Protein AF-0000000071241317 (afdb_homodimer)

Radius of gyration: 26.63 Å; Cα contacts (8 Å, |Δi|>4): 1819; chains: 2; bounding box: 65×74×64 Å

Organism: Dermatophagoides farinae (NCBI:txid6954)

Solvent-accessible surface area (backbone atoms only — not comparable to full-atom values): 40661 Å² total; per-residue (Å²): 132,67,63,75,82,76,48,73,50,43,72,65,58,54,50,62,70,46,38,53,69,75,57,35,55,56,48,44,34,50,73,30,20,62,77,48,53,73,45,95,68,62,66,67,57,54,49,49,32,50,74,70,65,32,47,75,47,43,28,29,53,81,63,87,87,56,94,86,56,74,84,48,74,37,26,36,31,41,35,27,48,50,81,76,54,64,67,79,50,59,66,68,59,40,32,47,44,37,51,52,53,50,51,56,51,49,53,53,39,41,73,72,55,29,38,37,35,36,43,15,40,38,58,63,52,77,80,54,42,45,37,92,58,54,76,72,60,62,71,67,40,29,37,69,82,73,15,72,67,40,53,58,45,25,53,49,15,34,75,52,50,16,27,38,37,46,26,33,45,22,25,39,81,90,77,63,48,45,36,52,27,36,30,35,29,34,37,76,32,41,74,60,48,69,52,48,29,63,31,67,48,74,35,65,41,37,40,40,62,81,64,30,66,58,43,86,80,72,55,60,15,37,56,50,97,79,48,27,34,28,76,41,44,34,61,28,58,58,37,65,67,57,53,43,46,31,37,72,24,59,30,48,34,36,37,26,23,15,71,55,36,47,94,76,44,45,40,46,61,79,27,38,53,37,39,43,5,41,54,51,28,16,34,22,34,45,26,18,21,18,39,69,55,56,47,88,61,69,40,57,46,84,74,86,62,76,66,39,39,58,81,50,47,16,41,27,43,29,33,41,20,32,30,86,35,20,36,50,77,54,40,38,24,72,44,33,27,38,42,35,38,36,38,42,63,58,42,24,57,51,43,39,71,50,61,35,50,78,78,50,55,57,42,50,64,51,11,51,48,31,39,46,60,58,37,87,82,54,76,55,48,62,42,59,54,72,78,60,58,63,57,54,78,72,101,131,67,65,76,80,74,48,72,51,42,71,65,60,54,50,62,70,47,39,55,69,74,57,35,54,55,49,45,34,52,74,28,21,61,76,50,53,73,46,94,67,62,67,67,57,55,49,48,33,52,74,68,65,34,47,74,47,45,28,28,53,82,64,85,86,56,94,85,53,74,85,47,74,37,27,37,30,41,38,26,49,50,81,74,54,64,67,79,52,58,68,69,58,38,32,48,43,36,51,52,53,50,51,57,52,49,53,52,38,42,74,71,56,30,38,37,38,37,42,16,40,37,57,59,50,76,81,52,43,46,39,92,58,55,76,72,59,62,72,67,40,29,36,68,82,72,14,72,67,41,53,57,46,26,54,49,15,35,73,53,50,15,28,36,37,46,26,33,44,21,25,40,82,90,78,63,47,44,37,51,28,37,31,34,29,34,37,76,31,43,74,60,47,70,50,49,28,61,31,67,48,72,35,65,40,38,41,41,62,81,64,30,68,58,44,85,81,73,54,59,16,38,57,50,98,80,47,28,35,27,75,43,43,35,61,28,57,58,37,66,65,56,54,45,47,32,38,72,25,58,30,47,33,35,38,27,22,15,72,57,36,49,96,77,42,45,40,48,61,78,26,39,52,38,39,45,6,41,56,52,27,16,34,23,34,44,27,18,21,18,38,69,56,56,45,88,59,69,40,58,44,82,76,86,62,76,68,40,38,57,81,51,48,17,41,27,42,28,33,40,20,32,30,87,35,20,37,49,78,55,39,40,23,69,45,32,28,38,44,36,38,37,37,43,63,59,43,24,58,52,45,39,71,50,59,34,52,78,79,49,55,56,41,50,64,50,10,51,50,31,39,47,59,58,37,88,82,54,76,57,49,60,44,58,56,72,78,58,55,63,56,54,76,72,97

Structure (mmCIF, N/CA/C/O backbone):
data_AF-0000000071241317-model_v1
#
loop_
_entity.id
_entity.type
_entity.pdbx_description
1 polymer Beta-ureidopropionase
#
loop_
_atom_site.group_PDB
_atom_site.id
_atom_site.type_symbol
_atom_site.label_atom_id
_atom_site.label_alt_id
_atom_site.label_comp_id
_atom_site.label_asym_id
_atom_site.label_entity_id
_atom_site.label_seq_id
_atom_site.pdbx_PDB_ins_code
_atom_site.Cartn_x
_atom_site.Cartn_y
_atom_site.Cartn_z
_atom_site.occupancy
_atom_site.B_iso_or_equiv
_atom_site.auth_seq_id
_atom_site.auth_comp_id
_atom_site.auth_asym_id
_atom_site.auth_atom_id
_atom_site.pdbx_PDB_model_num
ATOM 1 N N . MET A 1 1 ? 22.609 -26.266 7.195 1 31.19 1 MET A N 1
ATOM 2 C CA . MET A 1 1 ? 21.859 -26.094 8.438 1 31.19 1 MET A CA 1
ATOM 3 C C . MET A 1 1 ? 20.422 -25.656 8.148 1 31.19 1 MET A C 1
ATOM 5 O O . MET A 1 1 ? 20.188 -24.875 7.227 1 31.19 1 MET A O 1
ATOM 9 N N . ASP A 1 2 ? 19.344 -26.422 8.43 1 37.69 2 ASP A N 1
ATOM 10 C CA . ASP A 1 2 ? 17.938 -26.484 8.078 1 37.69 2 ASP A CA 1
ATOM 11 C C . ASP A 1 2 ? 17.266 -25.109 8.242 1 37.69 2 ASP A C 1
ATOM 13 O O . ASP A 1 2 ? 17.109 -24.625 9.367 1 37.69 2 ASP A O 1
ATOM 17 N N . ALA A 1 3 ? 17.469 -24.25 7.363 1 45.34 3 ALA A N 1
ATOM 18 C CA . ALA A 1 3 ? 16.781 -22.969 7.344 1 45.34 3 ALA A CA 1
ATOM 19 C C . ALA A 1 3 ? 15.391 -23.094 7.969 1 45.34 3 ALA A C 1
ATOM 21 O O . ALA A 1 3 ? 14.859 -22.109 8.5 1 45.34 3 ALA A O 1
ATOM 22 N N . GLU A 1 4 ? 14.68 -24.219 7.801 1 48.31 4 GLU A N 1
ATOM 23 C CA . GLU A 1 4 ? 13.359 -24.531 8.352 1 48.31 4 GLU A CA 1
ATOM 24 C C . GLU A 1 4 ? 13.367 -24.438 9.875 1 48.31 4 GLU A C 1
ATOM 26 O O . GLU A 1 4 ? 12.359 -24.078 10.484 1 48.31 4 GLU A O 1
ATOM 31 N N . LYS A 1 5 ? 14.438 -24.875 10.539 1 50.22 5 LYS A N 1
ATOM 32 C CA . LYS A 1 5 ? 14.469 -24.969 11.992 1 50.22 5 LYS A CA 1
ATOM 33 C C . LYS A 1 5 ? 14.531 -23.594 12.641 1 50.22 5 LYS A C 1
ATOM 35 O O . LYS A 1 5 ? 14.125 -23.422 13.797 1 50.22 5 LYS A O 1
ATOM 40 N N . THR A 1 6 ? 15 -22.562 11.875 1 61.12 6 THR A N 1
ATOM 41 C CA . THR A 1 6 ? 15.195 -21.281 12.523 1 61.12 6 THR A CA 1
ATOM 42 C C . THR A 1 6 ? 14.242 -20.234 11.961 1 61.12 6 THR A C 1
ATOM 44 O O . THR A 1 6 ? 14.148 -19.125 12.477 1 61.12 6 THR A O 1
ATOM 47 N N . GLN A 1 7 ? 13.359 -20.781 11.078 1 75.06 7 GLN A N 1
ATOM 48 C CA . GLN A 1 7 ? 12.531 -19.781 10.422 1 75.06 7 GLN A CA 1
ATOM 49 C C . GLN A 1 7 ? 11.203 -19.594 11.156 1 75.06 7 GLN A C 1
ATOM 51 O O . GLN A 1 7 ? 10.625 -20.562 11.656 1 75.06 7 GLN A O 1
ATOM 56 N N . LEU A 1 8 ? 10.852 -18.406 11.312 1 84.88 8 LEU A N 1
ATOM 57 C CA . LEU A 1 8 ? 9.516 -18.062 11.797 1 84.88 8 LEU A CA 1
ATOM 58 C C . LEU A 1 8 ? 8.445 -18.672 10.906 1 84.88 8 LEU A C 1
ATOM 60 O O . LEU A 1 8 ? 8.516 -18.562 9.68 1 84.88 8 LEU A O 1
ATOM 64 N N . THR A 1 9 ? 7.539 -19.469 11.57 1 89.25 9 THR A N 1
ATOM 65 C CA . THR A 1 9 ? 6.484 -20.109 10.797 1 89.25 9 THR A CA 1
ATOM 66 C C . THR A 1 9 ? 5.477 -19.094 10.289 1 89.25 9 THR A C 1
ATOM 68 O O . THR A 1 9 ? 4.988 -19.188 9.164 1 89.25 9 THR A O 1
ATOM 71 N N . ARG A 1 10 ? 5.125 -18.234 11.164 1 93.06 10 ARG A N 1
ATOM 72 C CA . ARG A 1 10 ? 4.148 -17.219 10.797 1 93.06 10 ARG A CA 1
ATOM 73 C C . ARG A 1 10 ? 4.223 -16.031 11.75 1 93.06 10 ARG A C 1
ATOM 75 O O . ARG A 1 10 ? 4.34 -16.203 12.969 1 93.06 10 ARG A O 1
ATOM 82 N N . LEU A 1 11 ? 4.117 -14.844 11.227 1 92.44 11 LEU A N 1
ATOM 83 C CA . LEU A 1 11 ? 4.16 -13.617 12.008 1 92.44 11 LEU A CA 1
ATOM 84 C C . LEU A 1 11 ? 3.059 -13.602 13.062 1 92.44 11 LEU A C 1
ATOM 86 O O . LEU A 1 11 ? 3.32 -13.328 14.242 1 92.44 11 LEU A O 1
ATOM 90 N N . GLU A 1 12 ? 1.844 -13.914 12.727 1 94.62 12 GLU A N 1
ATOM 91 C CA . GLU A 1 12 ? 0.677 -13.844 13.602 1 94.62 12 GLU A CA 1
ATOM 92 C C . GLU A 1 12 ? 0.805 -14.805 14.781 1 94.62 12 GLU A C 1
ATOM 94 O O . GLU A 1 12 ? 0.37 -14.5 15.891 1 94.62 12 GLU A O 1
ATOM 99 N N . ASP A 1 13 ? 1.441 -15.93 14.516 1 94.75 13 ASP A N 1
ATOM 100 C CA . ASP A 1 13 ? 1.61 -16.906 15.586 1 94.75 13 ASP A CA 1
ATOM 101 C C . ASP A 1 13 ? 2.486 -16.344 16.703 1 94.75 13 ASP A C 1
ATOM 103 O O . ASP A 1 13 ? 2.242 -16.609 17.891 1 94.75 13 ASP A O 1
ATOM 107 N N . VAL A 1 14 ? 3.482 -15.594 16.359 1 94.75 14 VAL A N 1
ATOM 108 C CA . VAL A 1 14 ? 4.406 -15.023 17.328 1 94.75 14 VAL A CA 1
ATOM 109 C C . VAL A 1 14 ? 3.691 -13.961 18.156 1 94.75 14 VAL A C 1
ATOM 111 O O . VAL A 1 14 ? 3.791 -13.953 19.391 1 94.75 14 VAL A O 1
ATOM 114 N N . ILE A 1 15 ? 2.943 -13.141 17.516 1 95.19 15 ILE A N 1
ATOM 115 C CA . ILE A 1 15 ? 2.232 -12.07 18.203 1 95.19 15 ILE A CA 1
ATOM 116 C C . ILE A 1 15 ? 1.168 -12.664 19.125 1 95.19 15 ILE A C 1
ATOM 118 O O . ILE A 1 15 ? 0.99 -12.211 20.25 1 95.19 15 ILE A O 1
ATOM 122 N N . GLU A 1 16 ? 0.531 -13.68 18.688 1 95.75 16 GLU A N 1
ATOM 123 C CA . GLU A 1 16 ? -0.525 -14.312 19.469 1 95.75 16 GLU A CA 1
ATOM 124 C C . GLU A 1 16 ? 0.049 -15.047 20.672 1 95.75 16 GLU A C 1
ATOM 126 O O . GLU A 1 16 ? -0.592 -15.117 21.734 1 95.75 16 GLU A O 1
ATOM 131 N N . LYS A 1 17 ? 1.182 -15.547 20.531 1 96.19 17 LYS A N 1
ATOM 132 C CA . LYS A 1 17 ? 1.819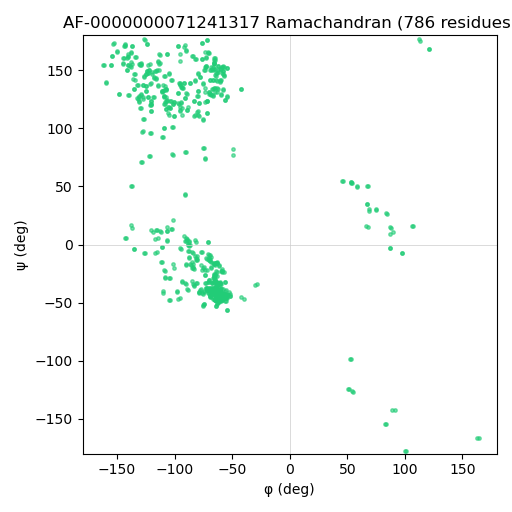 -16.328 21.594 1 96.19 17 LYS A CA 1
ATOM 133 C C . LYS A 1 17 ? 2.275 -15.422 22.734 1 96.19 17 LYS A C 1
ATOM 135 O O . LYS A 1 17 ? 2.145 -15.781 23.906 1 96.19 17 LYS A O 1
ATOM 140 N N . TYR A 1 18 ? 2.752 -14.258 22.438 1 96.62 18 TYR A N 1
ATOM 141 C CA . TYR A 1 18 ? 3.496 -13.531 23.453 1 96.62 18 TYR A CA 1
ATOM 142 C C . TYR A 1 18 ? 2.695 -12.336 23.969 1 96.62 18 TYR A C 1
ATOM 144 O O . TYR A 1 18 ? 2.951 -11.828 25.062 1 96.62 18 TYR A O 1
ATOM 152 N N . LEU A 1 19 ? 1.75 -11.82 23.219 1 96.81 19 LEU A N 1
ATOM 153 C CA . LEU A 1 19 ? 1.016 -10.633 23.656 1 96.81 19 LEU A CA 1
ATOM 154 C C . LEU A 1 19 ? -0.17 -11.023 24.531 1 96.81 19 LEU A C 1
ATOM 156 O O . LEU A 1 19 ? -0.896 -11.969 24.219 1 96.81 19 LEU A O 1
ATOM 160 N N . PRO A 1 20 ? -0.367 -10.219 25.625 1 96.25 20 PRO A N 1
ATOM 161 C CA . PRO A 1 20 ? -1.589 -10.453 26.391 1 96.25 20 PRO A CA 1
ATOM 162 C C . PRO A 1 20 ? -2.855 -10.125 25.609 1 96.25 20 PRO A C 1
ATOM 164 O O . PRO A 1 20 ? -2.826 -9.289 24.703 1 96.25 20 PRO A O 1
ATOM 167 N N . PRO A 1 21 ? -3.928 -10.727 26 1 94.75 21 PRO A N 1
ATOM 168 C CA . PRO A 1 21 ? -5.152 -10.664 25.188 1 94.75 21 PRO A CA 1
ATOM 169 C C . PRO A 1 21 ? -5.586 -9.227 24.891 1 94.75 21 PRO A C 1
ATOM 171 O O . PRO A 1 21 ? -5.957 -8.914 23.766 1 94.75 21 PRO A O 1
ATOM 174 N N . ASN A 1 22 ? -5.566 -8.383 25.875 1 93.38 22 ASN A N 1
ATOM 175 C CA . ASN A 1 22 ? -6.02 -7.012 25.672 1 93.38 22 ASN A CA 1
ATOM 176 C C . ASN A 1 22 ? -5.098 -6.258 24.703 1 93.38 22 ASN A C 1
ATOM 178 O O . ASN A 1 22 ? -5.566 -5.484 23.875 1 93.38 22 ASN A O 1
ATOM 182 N N . GLU A 1 23 ? -3.838 -6.449 24.828 1 94.44 23 GLU A N 1
ATOM 183 C CA . GLU A 1 23 ? -2.873 -5.832 23.922 1 94.44 23 GLU A CA 1
ATOM 184 C C . GLU A 1 23 ? -2.959 -6.441 22.531 1 94.44 23 GLU A C 1
ATOM 186 O O . GLU A 1 23 ? -2.834 -5.734 21.531 1 94.44 23 GLU A O 1
ATOM 191 N N . LEU A 1 24 ? -3.191 -7.754 22.594 1 95.62 24 LEU A N 1
ATOM 192 C CA . LEU A 1 24 ? -3.258 -8.477 21.344 1 95.62 24 LEU A CA 1
ATOM 193 C C . LEU A 1 24 ? -4.383 -7.941 20.453 1 95.62 24 LEU A C 1
ATOM 195 O O . LEU A 1 24 ? -4.195 -7.73 19.266 1 95.62 24 LEU A O 1
ATOM 199 N N . LEU A 1 25 ? -5.516 -7.703 21.031 1 94.12 25 LEU A N 1
ATOM 200 C CA . LEU A 1 25 ? -6.668 -7.207 20.297 1 94.12 25 LEU A CA 1
ATOM 201 C C . LEU A 1 25 ? -6.363 -5.855 19.656 1 94.12 25 LEU A C 1
ATOM 203 O O . LEU A 1 25 ? -6.699 -5.629 18.484 1 94.12 25 LEU A O 1
ATOM 207 N N . LYS A 1 26 ? -5.742 -4.945 20.391 1 93.38 26 LYS A N 1
ATOM 208 C CA . LYS A 1 26 ? -5.41 -3.615 19.875 1 93.38 26 LYS A CA 1
ATOM 209 C C . LYS A 1 26 ? -4.367 -3.691 18.766 1 93.38 26 LYS A C 1
ATOM 211 O O . LYS A 1 26 ? -4.5 -3.029 17.734 1 93.38 26 LYS A O 1
ATOM 216 N N . VAL A 1 27 ? -3.371 -4.555 19.016 1 94.44 27 VAL A N 1
ATOM 217 C CA . VAL A 1 27 ? -2.277 -4.695 18.062 1 94.44 27 VAL A CA 1
ATOM 218 C C . VAL A 1 27 ? -2.803 -5.289 16.75 1 94.44 27 VAL A C 1
ATOM 220 O O . VAL A 1 27 ? -2.473 -4.801 15.672 1 94.44 27 VAL A O 1
ATOM 223 N N . LYS A 1 28 ? -3.66 -6.293 16.844 1 94.94 28 LYS A N 1
ATOM 224 C CA . LYS A 1 28 ? -4.215 -6.922 15.641 1 94.94 28 LYS A CA 1
ATOM 225 C C . LYS A 1 28 ? -5.074 -5.941 14.852 1 94.94 28 LYS A C 1
ATOM 227 O O . LYS A 1 28 ? -5.039 -5.926 13.617 1 94.94 28 LYS A O 1
ATOM 232 N N . ARG A 1 29 ? -5.809 -5.168 15.531 1 93.94 29 ARG A N 1
ATOM 233 C CA . ARG A 1 29 ? -6.648 -4.18 14.867 1 93.94 29 ARG A CA 1
ATOM 234 C C . ARG A 1 29 ? -5.805 -3.18 14.086 1 93.94 29 ARG A C 1
ATOM 236 O O . ARG A 1 29 ? -6.141 -2.824 12.953 1 93.94 29 ARG A O 1
ATOM 243 N N . ILE A 1 30 ? -4.73 -2.703 14.703 1 93.94 30 ILE A N 1
ATOM 244 C CA . ILE A 1 30 ? -3.873 -1.702 14.078 1 93.94 30 ILE A CA 1
ATOM 245 C C . ILE A 1 30 ? -3.139 -2.32 12.883 1 93.94 30 ILE A C 1
ATOM 247 O O . ILE A 1 30 ? -3.047 -1.71 11.82 1 93.94 30 ILE A O 1
ATOM 251 N N . LEU A 1 31 ? -2.699 -3.58 13.023 1 94.44 31 LEU A N 1
ATOM 252 C CA . LEU A 1 31 ? -1.842 -4.211 12.023 1 94.44 31 LEU A CA 1
ATOM 253 C C . LEU A 1 31 ? -2.67 -4.777 10.875 1 94.44 31 LEU A C 1
ATOM 255 O O . LEU A 1 31 ? -2.242 -4.742 9.719 1 94.44 31 LEU A O 1
ATOM 259 N N . PHE A 1 32 ? -3.938 -5.32 11.203 1 95.88 32 PHE A N 1
ATOM 260 C CA . PHE A 1 32 ? -4.59 -6.164 10.211 1 95.88 32 PHE A CA 1
ATOM 261 C C . PHE A 1 32 ? -5.996 -5.668 9.906 1 95.88 32 PHE A C 1
ATOM 263 O O . PHE A 1 32 ? -6.656 -6.16 8.992 1 95.88 32 PHE A O 1
ATOM 270 N N . GLY A 1 33 ? -6.516 -4.676 10.648 1 95.44 33 GLY A N 1
ATOM 271 C CA . GLY A 1 33 ? -7.871 -4.191 10.445 1 95.44 33 GLY A CA 1
ATOM 272 C C . GLY A 1 33 ? -8.914 -5.035 11.156 1 95.44 33 GLY A C 1
ATOM 273 O O . GLY A 1 33 ? -8.625 -5.66 12.172 1 95.44 33 GLY A O 1
ATOM 274 N N . ALA A 1 34 ? -10.141 -5.016 10.648 1 95.06 34 ALA A N 1
ATOM 275 C CA . ALA A 1 34 ? -11.25 -5.758 11.25 1 95.06 34 ALA A CA 1
ATOM 276 C C . ALA A 1 34 ? -10.93 -7.246 11.336 1 95.06 34 ALA A C 1
ATOM 278 O O . ALA A 1 34 ? -10.234 -7.789 10.477 1 95.06 34 ALA A O 1
ATOM 279 N N . GLU A 1 35 ? -11.484 -7.82 12.32 1 95.12 35 GLU A N 1
ATOM 280 C CA . GLU A 1 35 ? -11.258 -9.25 12.539 1 95.12 35 GLU A CA 1
ATOM 281 C C . GLU A 1 35 ? -11.812 -10.078 11.391 1 95.12 35 GLU A C 1
ATOM 283 O O . GLU A 1 35 ? -12.875 -9.766 10.844 1 95.12 35 GLU A O 1
ATOM 288 N N . THR A 1 36 ? -11.078 -11.102 11.055 1 97.62 36 THR A N 1
ATOM 289 C CA . THR A 1 36 ? -11.508 -12.125 10.109 1 97.62 36 THR A CA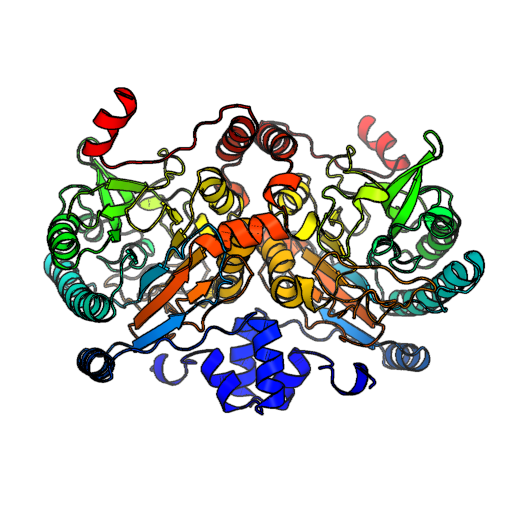 1
ATOM 290 C C . THR A 1 36 ? -11.75 -13.453 10.828 1 97.62 36 THR A C 1
ATOM 292 O O . THR A 1 36 ? -10.844 -14.273 10.945 1 97.62 36 THR A O 1
ATOM 295 N N . PRO A 1 37 ? -12.969 -13.711 11.258 1 97.75 37 PRO A N 1
ATOM 296 C CA . PRO A 1 37 ? -13.258 -14.922 12.031 1 97.75 37 PRO A CA 1
ATOM 297 C C . PRO A 1 37 ? -12.906 -16.203 11.266 1 97.75 37 PRO A C 1
ATOM 299 O O . PRO A 1 37 ? -12.938 -16.203 10.031 1 97.75 37 PRO A O 1
ATOM 302 N N . VAL A 1 38 ? -12.617 -17.203 12.016 1 97.69 38 VAL A N 1
ATOM 303 C CA . VAL A 1 38 ? -12.344 -18.516 11.438 1 97.69 38 VAL A CA 1
ATOM 304 C C . VAL A 1 38 ? -13.625 -19.109 10.844 1 97.69 38 VAL A C 1
ATOM 306 O O . VAL A 1 38 ? -14.695 -19.016 11.445 1 97.69 38 VAL A O 1
ATOM 309 N N . LEU A 1 39 ? -13.469 -19.516 9.656 1 97.5 39 LEU A N 1
ATOM 310 C CA . LEU A 1 39 ? -14.578 -20.188 8.992 1 97.5 39 LEU A CA 1
ATOM 311 C C . LEU A 1 39 ? -14.75 -21.609 9.516 1 97.5 39 LEU A C 1
ATOM 313 O O . LEU A 1 39 ? -13.766 -22.328 9.711 1 97.5 39 LEU A O 1
ATOM 317 N N . ASN A 1 40 ? -16 -22.047 9.734 1 95.75 40 ASN A N 1
ATOM 318 C CA . ASN A 1 40 ? -16.266 -23.406 10.203 1 95.75 40 ASN A CA 1
ATOM 319 C C . ASN A 1 40 ? -16.094 -24.422 9.086 1 95.75 40 ASN A C 1
ATOM 321 O O . ASN A 1 40 ? -16.891 -24.469 8.148 1 95.75 40 ASN A O 1
ATOM 325 N N . ILE A 1 41 ? -15.031 -25.219 9.148 1 97.81 41 ILE A N 1
ATOM 326 C CA . ILE A 1 41 ? -14.766 -26.328 8.25 1 97.81 41 ILE A CA 1
ATOM 327 C C . ILE A 1 41 ? -14.773 -27.641 9.039 1 97.81 41 ILE A C 1
ATOM 329 O O . ILE A 1 41 ? -14.32 -27.688 10.18 1 97.81 41 ILE A O 1
ATOM 333 N N . ALA A 1 42 ? -15.305 -28.719 8.414 1 97.69 42 ALA A N 1
ATOM 334 C CA . ALA A 1 42 ? -15.398 -30.016 9.086 1 97.69 42 ALA A CA 1
ATOM 335 C C . ALA A 1 42 ? -14.016 -30.531 9.484 1 97.69 42 ALA A C 1
ATOM 337 O O . ALA A 1 42 ? -13.055 -30.375 8.727 1 97.69 42 ALA A O 1
ATOM 338 N N . GLU A 1 43 ? -13.953 -31.156 10.664 1 97.88 43 GLU A N 1
ATOM 339 C CA . GLU A 1 43 ? -12.688 -31.656 11.188 1 97.88 43 GLU A CA 1
ATOM 340 C C . GLU A 1 43 ? -12.086 -32.688 10.242 1 97.88 43 GLU A C 1
ATOM 342 O O . GLU A 1 43 ? -10.859 -32.781 10.117 1 97.88 43 GLU A O 1
ATOM 347 N N . LYS A 1 44 ? -12.945 -33.406 9.617 1 98.25 44 LYS A N 1
ATOM 348 C CA . LYS A 1 44 ? -12.461 -34.438 8.703 1 98.25 44 LYS A CA 1
ATOM 349 C C . LYS A 1 44 ? -11.656 -33.844 7.559 1 98.25 44 LYS A C 1
ATOM 351 O O . LYS A 1 44 ? -10.727 -34.469 7.047 1 98.25 44 LYS A O 1
ATOM 356 N N . VAL A 1 45 ? -12.07 -32.688 7.172 1 98.69 45 VAL A N 1
ATOM 357 C CA . VAL A 1 45 ? -11.375 -32 6.086 1 98.69 45 VAL A CA 1
ATOM 358 C C . VAL A 1 45 ? -10 -31.531 6.559 1 98.69 45 VAL A C 1
ATOM 360 O O . VAL A 1 45 ? -9.008 -31.672 5.836 1 98.69 45 VAL A O 1
ATOM 363 N N . TYR A 1 46 ? -9.883 -31 7.785 1 98.25 46 TYR A N 1
ATOM 364 C CA . TYR A 1 46 ? -8.594 -30.641 8.375 1 98.25 46 TYR A CA 1
ATOM 365 C C . TYR A 1 46 ? -7.691 -31.859 8.492 1 98.25 46 TYR A C 1
ATOM 367 O O . TYR A 1 46 ? -6.492 -31.781 8.219 1 98.25 46 TYR A O 1
ATOM 375 N N . ASN A 1 47 ? -8.289 -32.969 8.914 1 98.38 47 ASN A N 1
ATOM 376 C CA . ASN A 1 47 ? -7.523 -34.219 9.047 1 98.38 47 ASN A CA 1
ATOM 377 C C . ASN A 1 47 ? -6.957 -34.656 7.711 1 98.38 47 ASN A C 1
ATOM 379 O O . ASN A 1 47 ? -5.816 -35.125 7.641 1 98.38 47 ASN A O 1
ATOM 383 N N . LEU A 1 48 ? -7.766 -34.562 6.711 1 98.56 48 LEU A N 1
ATOM 384 C CA . LEU A 1 48 ? -7.297 -34.938 5.387 1 98.56 48 LEU A CA 1
ATOM 385 C C . LEU A 1 48 ? -6.129 -34.062 4.945 1 98.56 48 LEU A C 1
ATOM 387 O O . LEU A 1 48 ? -5.152 -34.562 4.383 1 98.56 48 LEU A O 1
ATOM 391 N N . ALA A 1 49 ? -6.242 -32.75 5.148 1 98.69 49 ALA A N 1
ATOM 392 C CA . ALA A 1 49 ? -5.145 -31.844 4.82 1 98.69 49 ALA A CA 1
ATOM 393 C C . ALA A 1 49 ? -3.869 -32.219 5.559 1 98.69 49 ALA A C 1
ATOM 395 O O . ALA A 1 49 ? -2.783 -32.25 4.977 1 98.69 49 ALA A O 1
ATOM 396 N N . ARG A 1 50 ? -4.023 -32.562 6.844 1 98.12 50 ARG A N 1
ATOM 397 C CA . ARG A 1 50 ? -2.879 -32.969 7.641 1 98.12 50 ARG A CA 1
ATOM 398 C C . ARG A 1 50 ? -2.279 -34.281 7.09 1 98.12 50 ARG A C 1
ATOM 400 O O . ARG A 1 50 ? -1.058 -34.406 7.02 1 98.12 50 ARG A O 1
ATOM 407 N N . GLU A 1 51 ? -3.129 -35.156 6.762 1 98.25 51 GLU A N 1
ATOM 408 C CA . GLU A 1 51 ? -2.68 -36.438 6.184 1 98.25 51 GLU A CA 1
ATOM 409 C C . GLU A 1 51 ? -1.904 -36.188 4.891 1 98.25 51 GLU A C 1
ATOM 411 O O . GLU A 1 51 ? -0.945 -36.906 4.602 1 98.25 51 GLU A O 1
ATOM 416 N N . ARG A 1 52 ? -2.402 -35.219 4.164 1 98.06 52 ARG A N 1
ATOM 417 C CA . ARG A 1 52 ? -1.766 -34.906 2.891 1 98.06 52 ARG A CA 1
ATOM 418 C C . ARG A 1 52 ? -0.622 -33.906 3.078 1 98.06 52 ARG A C 1
ATOM 420 O O . ARG A 1 52 ? -0.06 -33.438 2.102 1 98.06 52 ARG A O 1
ATOM 427 N N . ASN A 1 53 ? -0.299 -33.5 4.266 1 97.94 53 ASN A N 1
ATOM 428 C CA . ASN A 1 53 ? 0.88 -32.75 4.668 1 97.94 53 ASN A CA 1
ATOM 429 C C . ASN A 1 53 ? 0.858 -31.328 4.09 1 97.94 53 ASN A C 1
ATOM 431 O O . ASN A 1 53 ? 1.822 -30.891 3.457 1 97.94 53 ASN A O 1
ATOM 435 N N . PHE A 1 54 ? -0.195 -30.656 4.262 1 98.56 54 PHE A N 1
ATOM 436 C CA . PHE A 1 54 ? -0.252 -29.219 3.984 1 98.56 54 PHE A CA 1
ATOM 437 C C . PHE A 1 54 ? -1.166 -28.516 4.977 1 98.56 54 PHE A C 1
ATOM 439 O O . PHE A 1 54 ? -2.021 -29.141 5.602 1 98.56 54 PHE A O 1
ATOM 446 N N . GLU A 1 55 ? -0.924 -27.203 5.18 1 98.5 55 GLU A N 1
ATOM 447 C CA . GLU A 1 55 ? -1.705 -26.375 6.098 1 98.5 55 GLU A CA 1
ATOM 448 C C . GLU A 1 55 ? -3.023 -25.953 5.465 1 98.5 55 GLU A C 1
ATOM 450 O O . GLU A 1 55 ? -3.049 -25.484 4.32 1 98.5 55 GLU A O 1
ATOM 455 N N . LEU A 1 56 ? -4.117 -26.188 6.164 1 98.81 56 LEU A N 1
ATOM 456 C CA . LEU A 1 56 ? -5.418 -25.641 5.801 1 98.81 56 LEU A CA 1
ATOM 457 C C . LEU A 1 56 ? -5.836 -24.547 6.789 1 98.81 56 LEU A C 1
ATOM 459 O O . LEU A 1 56 ? -5.867 -24.781 8 1 98.81 56 LEU A O 1
ATOM 463 N N . ARG A 1 57 ? -6.066 -23.359 6.324 1 98.56 57 ARG A N 1
ATOM 464 C CA . ARG A 1 57 ? -6.652 -22.281 7.113 1 98.56 57 ARG A CA 1
ATOM 465 C C . ARG A 1 57 ? -7.871 -21.703 6.41 1 98.56 57 ARG A C 1
ATOM 467 O O . ARG A 1 57 ? -7.902 -21.609 5.18 1 98.56 57 ARG A O 1
ATOM 474 N N . ALA A 1 58 ? -8.82 -21.328 7.195 1 98.81 58 ALA A N 1
ATOM 475 C CA . ALA A 1 58 ? -10.07 -20.828 6.629 1 98.81 58 ALA A CA 1
ATOM 476 C C . ALA A 1 58 ? -10.602 -19.641 7.438 1 98.81 58 ALA A C 1
ATOM 478 O O . ALA A 1 58 ? -10.68 -19.719 8.664 1 98.81 58 ALA A O 1
ATOM 479 N N . PHE A 1 59 ? -10.914 -18.562 6.758 1 98.75 59 PHE A N 1
ATOM 480 C CA . PHE A 1 59 ? -11.391 -17.344 7.41 1 98.75 59 PHE A CA 1
ATOM 481 C C . PHE A 1 59 ? -12.562 -16.75 6.641 1 98.75 59 PHE A C 1
ATOM 483 O O . PHE A 1 59 ? -12.906 -17.219 5.551 1 98.75 59 PHE A O 1
ATOM 490 N N . ARG A 1 60 ? -13.203 -15.781 7.176 1 98.38 60 ARG A N 1
ATOM 491 C CA . ARG A 1 60 ? -14.273 -15.047 6.508 1 98.38 60 ARG A CA 1
ATOM 492 C C . ARG A 1 60 ? -14.125 -13.547 6.719 1 98.38 60 ARG A C 1
ATOM 494 O O . ARG A 1 60 ? -13.703 -13.102 7.789 1 98.38 60 ARG A O 1
ATOM 501 N N . PHE A 1 61 ? -14.43 -12.781 5.715 1 98.38 61 PHE A N 1
ATOM 502 C CA . PHE A 1 61 ? -14.57 -11.336 5.852 1 98.38 61 PHE A CA 1
ATOM 503 C C . PHE A 1 61 ? -16.016 -10.961 6.168 1 98.38 61 PHE A C 1
ATOM 505 O O . PHE A 1 61 ? -16.938 -11.32 5.426 1 98.38 61 PHE A O 1
ATOM 512 N N . PRO A 1 62 ? -16.188 -10.211 7.242 1 96.81 62 PRO A N 1
ATOM 513 C CA . PRO A 1 62 ? -17.547 -9.758 7.523 1 96.81 62 PRO A CA 1
ATOM 514 C C . PRO A 1 62 ? -18.047 -8.727 6.508 1 96.81 62 PRO A C 1
ATOM 516 O O . PRO A 1 62 ? -17.25 -7.988 5.93 1 96.81 62 PRO A O 1
ATOM 519 N N . CYS A 1 63 ? -19.297 -8.695 6.281 1 97.25 63 CYS A N 1
ATOM 520 C CA . CYS A 1 63 ? -19.953 -7.758 5.391 1 97.25 63 CYS A CA 1
ATOM 521 C C . CYS A 1 63 ? -21.359 -7.434 5.883 1 97.25 63 CYS A C 1
ATOM 523 O O . CYS A 1 63 ? -22.141 -8.344 6.172 1 97.25 63 CYS A O 1
ATOM 525 N N . PRO A 1 64 ? -21.719 -6.164 6 1 95.44 64 PRO A N 1
ATOM 526 C CA . PRO A 1 64 ? -23.078 -5.805 6.426 1 95.44 64 PRO A CA 1
ATOM 527 C C . PRO A 1 64 ? -24.156 -6.27 5.441 1 95.44 64 PRO A C 1
ATOM 529 O O . PRO A 1 64 ? -23.922 -6.254 4.23 1 95.44 64 PRO A O 1
ATOM 532 N N . LYS A 1 65 ? -25.281 -6.594 5.945 1 96.31 65 LYS A N 1
ATOM 533 C CA . LYS A 1 65 ? -26.422 -6.984 5.109 1 96.31 65 LYS A CA 1
ATOM 534 C C . LYS A 1 65 ? -27.125 -5.762 4.523 1 96.31 65 LYS A C 1
ATOM 536 O O . LYS A 1 65 ? -27.141 -4.695 5.141 1 96.31 65 LYS A O 1
ATOM 541 N N . GLU A 1 66 ? -27.625 -5.988 3.332 1 96.38 66 GLU A N 1
ATOM 542 C CA . GLU A 1 66 ? -28.453 -4.973 2.684 1 96.38 66 GLU A CA 1
ATOM 543 C C . GLU A 1 66 ? -29.891 -5.453 2.51 1 96.38 66 GLU A C 1
ATOM 545 O O . GLU A 1 66 ? -30.141 -6.656 2.475 1 96.38 66 GLU A O 1
ATOM 550 N N . GLN A 1 67 ? -30.797 -4.426 2.371 1 96.19 67 GLN A N 1
ATOM 551 C CA . GLN A 1 67 ? -32.219 -4.758 2.266 1 96.19 67 GLN A CA 1
ATOM 552 C C . GLN A 1 67 ? -32.531 -5.328 0.89 1 96.19 67 GLN A C 1
ATOM 554 O O . GLN A 1 67 ? -33.312 -6.277 0.775 1 96.19 67 GLN A O 1
ATOM 559 N N . LEU A 1 68 ? -31.953 -4.762 -0.193 1 96.62 68 LEU A N 1
ATOM 560 C CA . LEU A 1 68 ? -32.406 -5.09 -1.541 1 96.62 68 LEU A CA 1
ATOM 561 C C . LEU A 1 68 ? -31.422 -6.031 -2.229 1 96.62 68 LEU A C 1
ATOM 563 O O . LEU A 1 68 ? -31.797 -6.758 -3.154 1 96.62 68 LEU A O 1
ATOM 567 N N . ARG A 1 69 ? -30.156 -5.973 -1.877 1 94.62 69 ARG A N 1
ATOM 568 C CA . ARG A 1 69 ? -29.156 -6.805 -2.533 1 94.62 69 ARG A CA 1
ATOM 569 C C . ARG A 1 69 ? -28.812 -8.023 -1.686 1 94.62 69 ARG A C 1
ATOM 571 O O . ARG A 1 69 ? -28.203 -7.898 -0.621 1 94.62 69 ARG A O 1
ATOM 578 N N . PRO A 1 70 ? -29.219 -9.148 -2.168 1 96.88 70 PRO A N 1
ATOM 579 C CA . PRO A 1 70 ? -28.812 -10.344 -1.429 1 96.88 70 PRO A CA 1
ATOM 580 C C . PRO A 1 70 ? -27.297 -10.531 -1.394 1 96.88 70 PRO A C 1
ATOM 582 O O . PRO A 1 70 ? -26.594 -10.086 -2.307 1 96.88 70 PRO A O 1
ATOM 585 N N . ALA A 1 71 ? -26.812 -11.211 -0.346 1 97.56 71 ALA A N 1
ATOM 586 C CA . ALA A 1 71 ? -25.391 -11.492 -0.233 1 97.56 71 ALA A CA 1
ATOM 587 C C . ALA A 1 71 ? -24.891 -12.273 -1.447 1 97.56 71 ALA A C 1
ATOM 589 O O . ALA A 1 71 ? -25.562 -13.172 -1.94 1 97.56 71 ALA A O 1
ATOM 590 N N . ARG A 1 72 ? -23.781 -11.859 -2.002 1 98.12 72 ARG A N 1
ATOM 591 C CA . ARG A 1 72 ? -23.047 -12.594 -3.031 1 98.12 72 ARG A CA 1
ATOM 592 C C . ARG A 1 72 ? -21.828 -13.297 -2.443 1 98.12 72 ARG A C 1
ATOM 594 O O . ARG A 1 72 ? -20.703 -12.906 -2.703 1 98.12 72 ARG A O 1
ATOM 601 N N . LEU A 1 73 ? -22.109 -14.391 -1.802 1 98.38 73 LEU A N 1
ATOM 602 C CA . LEU A 1 73 ? -21.078 -15.109 -1.072 1 98.38 73 LEU A CA 1
ATOM 603 C C . LEU A 1 73 ? -20.219 -15.953 -2.021 1 98.38 73 LEU A C 1
ATOM 605 O O . LEU A 1 73 ? -20.766 -16.625 -2.9 1 98.38 73 LEU A O 1
ATOM 609 N N . VAL A 1 74 ? -18.953 -15.859 -1.898 1 98.69 74 VAL A N 1
ATOM 610 C CA . VAL A 1 74 ? -17.969 -16.625 -2.676 1 98.69 74 VAL A CA 1
ATOM 611 C C . VAL A 1 74 ? -16.891 -17.156 -1.751 1 98.69 74 VAL A C 1
ATOM 613 O O . VAL A 1 74 ? -16.438 -16.469 -0.832 1 98.69 74 VAL A O 1
ATOM 616 N N . ARG A 1 75 ? -16.547 -18.391 -1.879 1 98.88 75 ARG A N 1
ATOM 617 C CA . ARG A 1 75 ? -15.367 -18.922 -1.213 1 98.88 75 ARG A CA 1
ATOM 618 C C . ARG A 1 75 ? -14.195 -19.031 -2.18 1 98.88 75 ARG A C 1
ATOM 620 O O . ARG A 1 75 ? -14.297 -19.672 -3.229 1 98.88 75 ARG A O 1
ATOM 627 N N . VAL A 1 76 ? -13.117 -18.359 -1.785 1 98.94 76 VAL A N 1
ATOM 628 C CA . VAL A 1 76 ? -11.906 -18.344 -2.598 1 98.94 76 VAL A CA 1
ATOM 629 C C . VAL A 1 76 ? -10.828 -19.203 -1.941 1 98.94 76 VAL A C 1
ATOM 631 O O . VAL A 1 76 ? -10.664 -19.172 -0.719 1 98.94 76 VAL A O 1
ATOM 634 N N . GLY A 1 77 ? -10.195 -20.031 -2.748 1 98.94 77 GLY A N 1
ATOM 635 C CA . GLY A 1 77 ? -9.016 -20.766 -2.312 1 98.94 77 GLY A CA 1
ATOM 636 C C . GLY A 1 77 ? -7.738 -20.312 -2.98 1 98.94 77 GLY A C 1
ATOM 637 O O . GLY A 1 77 ? -7.711 -20.078 -4.191 1 98.94 77 GLY A O 1
ATOM 638 N N . VAL A 1 78 ? -6.688 -20.078 -2.197 1 98.94 78 VAL A N 1
ATOM 639 C CA . VAL A 1 78 ? -5.371 -19.844 -2.777 1 98.94 78 VAL A CA 1
ATOM 640 C C . VAL A 1 78 ? -4.383 -20.891 -2.266 1 98.94 78 VAL A C 1
ATOM 642 O O . VAL A 1 78 ? -4.438 -21.281 -1.098 1 98.94 78 VAL A O 1
ATOM 645 N N . ILE A 1 79 ? -3.531 -21.375 -3.15 1 98.94 79 ILE A N 1
ATOM 646 C CA . ILE A 1 79 ? -2.648 -22.484 -2.834 1 98.94 79 ILE A CA 1
ATOM 647 C C . ILE A 1 79 ? -1.192 -22.047 -2.957 1 98.94 79 ILE A C 1
ATOM 649 O O . ILE A 1 79 ? -0.803 -21.438 -3.961 1 98.94 79 ILE A O 1
ATOM 653 N N . GLN A 1 80 ? -0.425 -22.281 -1.876 1 98.94 80 GLN A N 1
ATOM 654 C CA . GLN A 1 80 ? 1.031 -22.188 -1.935 1 98.94 80 GLN A CA 1
ATOM 655 C C . GLN A 1 80 ? 1.665 -23.578 -1.82 1 98.94 80 GLN A C 1
ATOM 657 O O . GLN A 1 80 ? 1.244 -24.391 -0.998 1 98.94 80 GLN A O 1
ATOM 662 N N . ASN A 1 81 ? 2.67 -23.859 -2.633 1 98.75 81 ASN A N 1
ATOM 663 C CA . ASN A 1 81 ? 3.346 -25.156 -2.547 1 98.75 81 ASN A CA 1
ATOM 664 C C . ASN A 1 81 ? 4.773 -25.078 -3.082 1 98.75 81 ASN A C 1
ATOM 666 O O . ASN A 1 81 ? 5.094 -24.188 -3.881 1 98.75 81 ASN A O 1
ATOM 670 N N . LYS A 1 82 ? 5.59 -25.969 -2.596 1 98.5 82 LYS A N 1
ATOM 671 C CA . LYS A 1 82 ? 6.938 -26.141 -3.129 1 98.5 82 LYS A CA 1
ATOM 672 C C . LYS A 1 82 ? 6.953 -27.172 -4.258 1 98.5 82 LYS A C 1
ATOM 674 O O . LYS A 1 82 ? 5.961 -27.859 -4.484 1 98.5 82 LYS A O 1
ATOM 679 N N . ILE A 1 83 ? 8 -27.25 -4.992 1 98.25 83 ILE A N 1
ATOM 680 C CA . ILE A 1 83 ? 8.141 -28.312 -5.984 1 98.25 83 ILE A CA 1
ATOM 681 C C . ILE A 1 83 ? 8.234 -29.672 -5.285 1 98.25 83 ILE A C 1
ATOM 683 O O . ILE A 1 83 ? 8.57 -29.734 -4.102 1 98.25 83 ILE A O 1
ATOM 687 N N . CYS A 1 84 ? 7.957 -30.672 -6.078 1 98.19 84 CYS A N 1
ATOM 688 C CA . CYS A 1 84 ? 7.801 -31.984 -5.457 1 98.19 84 CYS A CA 1
ATOM 689 C C . CYS A 1 84 ? 8.938 -32.906 -5.852 1 98.19 84 CYS A C 1
ATOM 691 O O . CYS A 1 84 ? 9.07 -34 -5.301 1 98.19 84 CYS A O 1
ATOM 693 N N . ARG A 1 85 ? 9.688 -32.562 -6.855 1 98.19 85 ARG A N 1
ATOM 694 C CA . ARG A 1 85 ? 10.805 -33.375 -7.348 1 98.19 85 ARG A CA 1
ATOM 695 C C . ARG A 1 85 ? 12.055 -32.531 -7.52 1 98.19 85 ARG A C 1
ATOM 697 O O . ARG A 1 85 ? 11.961 -31.297 -7.711 1 98.19 85 ARG A O 1
ATOM 704 N N . PRO A 1 86 ? 13.242 -33.219 -7.453 1 97.69 86 PRO A N 1
ATOM 705 C CA . PRO A 1 86 ? 14.461 -32.469 -7.754 1 97.69 86 PRO A CA 1
ATOM 706 C C . PRO A 1 86 ? 14.469 -31.891 -9.172 1 97.69 86 PRO A C 1
ATOM 708 O O . PRO A 1 86 ? 13.914 -32.5 -10.086 1 97.69 86 PRO A O 1
ATOM 711 N N . THR A 1 87 ? 15.164 -30.797 -9.297 1 97.62 87 THR A N 1
ATOM 712 C CA . THR A 1 87 ? 15.203 -30.094 -10.578 1 97.62 87 THR A CA 1
ATOM 713 C C . THR A 1 87 ? 16 -30.891 -11.609 1 97.62 87 THR A C 1
ATOM 715 O O . THR A 1 87 ? 15.961 -30.594 -12.805 1 97.62 87 THR A O 1
ATOM 718 N N . SER A 1 88 ? 16.672 -31.953 -11.141 1 97.12 88 SER A N 1
ATOM 719 C CA . SER A 1 88 ? 17.469 -32.781 -12.039 1 97.12 88 SER A CA 1
ATOM 720 C C . SER A 1 88 ? 16.625 -33.875 -12.664 1 97.12 88 SER A C 1
ATOM 722 O O . SER A 1 88 ? 17.062 -34.562 -13.594 1 97.12 88 SER A O 1
ATOM 724 N N . ASP A 1 89 ? 15.422 -34.062 -12.164 1 98.25 89 ASP A N 1
ATOM 725 C CA . ASP A 1 89 ? 14.562 -35.094 -12.695 1 98.25 89 ASP A CA 1
ATOM 726 C C . ASP A 1 89 ? 14.023 -34.719 -14.07 1 98.25 89 ASP A C 1
ATOM 728 O O . ASP A 1 89 ? 14.062 -33.562 -14.461 1 98.25 89 ASP A O 1
ATOM 732 N N . PRO A 1 90 ? 13.539 -35.812 -14.836 1 97.81 90 PRO A N 1
ATOM 733 C CA . PRO A 1 90 ? 12.922 -35.5 -16.141 1 97.81 90 PRO A CA 1
ATOM 734 C C . PRO A 1 90 ? 11.75 -34.531 -16.016 1 97.81 90 PRO A C 1
ATOM 736 O O . PRO A 1 90 ? 10.977 -34.594 -15.055 1 97.81 90 PRO A O 1
ATOM 739 N N . ILE A 1 91 ? 11.625 -33.688 -17.016 1 97.75 91 ILE A N 1
ATOM 740 C CA . ILE A 1 91 ? 10.648 -32.594 -17.031 1 97.75 91 ILE A CA 1
ATOM 741 C C . ILE A 1 91 ? 9.25 -33.156 -16.812 1 97.75 91 ILE A C 1
ATOM 743 O O . ILE A 1 91 ? 8.484 -32.625 -16 1 97.75 91 ILE A O 1
ATOM 747 N N . VAL A 1 92 ? 8.922 -34.219 -17.438 1 97.81 92 VAL A N 1
ATOM 748 C CA . VAL A 1 92 ? 7.578 -34.781 -17.375 1 97.81 92 VAL A CA 1
ATOM 749 C C . VAL A 1 92 ? 7.281 -35.25 -15.961 1 97.81 92 VAL A C 1
ATOM 751 O O . VAL A 1 92 ? 6.148 -35.125 -15.484 1 97.81 92 VAL A O 1
ATOM 754 N N . GLU A 1 93 ? 8.289 -35.812 -15.273 1 98.44 93 GLU A N 1
ATOM 755 C CA . GLU A 1 93 ? 8.109 -36.281 -13.898 1 98.44 93 GLU A CA 1
ATOM 756 C C . GLU A 1 93 ? 7.926 -35.125 -12.93 1 98.44 93 GLU A C 1
ATOM 758 O O . GLU A 1 93 ? 7.137 -35.219 -11.992 1 98.44 93 GLU A O 1
ATOM 763 N N . GLN A 1 94 ? 8.695 -34.094 -13.188 1 98.44 94 GLN A N 1
ATOM 764 C CA . GLN A 1 94 ? 8.539 -32.906 -12.367 1 98.44 94 GLN A CA 1
ATOM 765 C C . GLN A 1 94 ? 7.129 -32.312 -12.492 1 98.44 94 GLN A C 1
ATOM 767 O O . GLN A 1 94 ? 6.453 -32.094 -11.492 1 98.44 94 GLN A O 1
ATOM 772 N N . ARG A 1 95 ? 6.633 -32.125 -13.695 1 98.44 95 ARG A N 1
ATOM 773 C CA . ARG A 1 95 ? 5.309 -31.547 -13.93 1 98.44 95 ARG A CA 1
ATOM 774 C C . ARG A 1 95 ? 4.219 -32.438 -13.359 1 98.44 95 ARG A C 1
ATOM 776 O O . ARG A 1 95 ? 3.295 -31.969 -12.695 1 98.44 95 ARG A O 1
ATOM 783 N N . GLN A 1 96 ? 4.352 -33.75 -13.586 1 98.44 96 GLN A N 1
ATOM 784 C CA . GLN A 1 96 ? 3.342 -34.688 -13.117 1 98.44 96 GLN A CA 1
ATOM 785 C C . GLN A 1 96 ? 3.264 -34.719 -11.594 1 98.44 96 GLN A C 1
ATOM 787 O O . GLN A 1 96 ? 2.18 -34.844 -11.023 1 98.44 96 GLN A O 1
ATOM 792 N N . SER A 1 97 ? 4.391 -34.625 -10.977 1 98.75 97 SER A N 1
ATOM 793 C CA . SER A 1 97 ? 4.395 -34.594 -9.516 1 98.75 97 SER A CA 1
ATOM 794 C C . SER A 1 97 ? 3.639 -33.406 -8.984 1 98.75 97 SER A C 1
ATOM 796 O O . SER A 1 97 ? 2.951 -33.5 -7.961 1 98.75 97 SER A O 1
ATOM 798 N N . LEU A 1 98 ? 3.77 -32.312 -9.625 1 98.81 98 LEU A N 1
ATOM 799 C CA . LEU A 1 98 ? 3.057 -31.094 -9.219 1 98.81 98 LEU A CA 1
ATOM 800 C C . LEU A 1 98 ? 1.568 -31.219 -9.523 1 98.81 98 LEU A C 1
ATOM 802 O O . LEU A 1 98 ? 0.731 -30.75 -8.742 1 98.81 98 LEU A O 1
ATOM 806 N N . HIS A 1 99 ? 1.202 -31.812 -10.688 1 98.81 99 HIS A N 1
ATOM 807 C CA . HIS A 1 99 ? -0.199 -32.094 -10.977 1 98.81 99 HIS A CA 1
ATOM 808 C C . HIS A 1 99 ? -0.836 -32.906 -9.859 1 98.81 99 HIS A C 1
ATOM 810 O O . HIS A 1 99 ? -1.929 -32.594 -9.391 1 98.81 99 HIS A O 1
ATOM 816 N N . ASN A 1 100 ? -0.099 -33.906 -9.461 1 98.69 100 ASN A N 1
ATOM 817 C CA . ASN A 1 100 ? -0.606 -34.781 -8.398 1 98.69 100 ASN A CA 1
ATOM 818 C C . ASN A 1 100 ? -0.792 -34 -7.094 1 98.69 100 ASN A C 1
ATOM 820 O O . ASN A 1 100 ? -1.823 -34.125 -6.434 1 98.69 100 ASN A O 1
ATOM 824 N N . ARG A 1 101 ? 0.21 -33.219 -6.773 1 98.81 101 ARG A N 1
ATOM 825 C CA . ARG A 1 101 ? 0.167 -32.438 -5.539 1 98.81 101 ARG A CA 1
ATOM 826 C C . ARG A 1 101 ? -1.019 -31.5 -5.539 1 98.81 101 ARG A C 1
ATOM 828 O O . ARG A 1 101 ? -1.773 -31.438 -4.566 1 98.81 101 ARG A O 1
ATOM 835 N N . ILE A 1 102 ? -1.211 -30.766 -6.598 1 98.81 102 ILE A N 1
ATOM 836 C CA . ILE A 1 102 ? -2.295 -29.797 -6.711 1 98.81 102 ILE A CA 1
ATOM 837 C C . ILE A 1 102 ? -3.637 -30.531 -6.734 1 98.81 102 ILE A C 1
ATOM 839 O O . ILE A 1 102 ? -4.625 -30.031 -6.176 1 98.81 102 ILE A O 1
ATOM 843 N N . GLY A 1 103 ? -3.664 -31.688 -7.406 1 98.69 103 GLY A N 1
ATOM 844 C CA . GLY A 1 103 ? -4.875 -32.5 -7.371 1 98.69 103 GLY A CA 1
ATOM 845 C C . GLY A 1 103 ? -5.336 -32.812 -5.965 1 98.69 103 GLY A C 1
ATOM 846 O O . GLY A 1 103 ? -6.523 -32.719 -5.656 1 98.69 103 GLY A O 1
ATOM 847 N N . GLU A 1 104 ? -4.379 -33.156 -5.113 1 98.62 104 GLU A N 1
ATOM 848 C CA . GLU A 1 104 ? -4.68 -33.469 -3.719 1 98.62 104 GLU A CA 1
ATOM 849 C C . GLU A 1 104 ? -5.238 -32.25 -2.992 1 98.62 104 GLU A C 1
ATOM 851 O O . GLU A 1 104 ? -6.219 -32.375 -2.254 1 98.62 104 GLU A O 1
ATOM 856 N N . ILE A 1 105 ? -4.656 -31.141 -3.174 1 98.88 105 ILE A N 1
ATOM 857 C CA . ILE A 1 105 ? -5.051 -29.938 -2.457 1 98.88 105 ILE A CA 1
ATOM 858 C C . ILE A 1 105 ? -6.391 -29.438 -2.988 1 98.88 105 ILE A C 1
ATOM 860 O O . ILE A 1 105 ? -7.242 -28.969 -2.219 1 98.88 105 ILE A O 1
ATOM 864 N N . LEU A 1 106 ? -6.602 -29.547 -4.336 1 98.88 106 LEU A N 1
ATOM 865 C CA . LEU A 1 106 ? -7.855 -29.125 -4.941 1 98.88 106 LEU A CA 1
ATOM 866 C C . LEU A 1 106 ? -9.023 -29.953 -4.418 1 98.88 106 LEU A C 1
ATOM 868 O O . LEU A 1 106 ? -10.141 -29.453 -4.273 1 98.88 106 LEU A O 1
ATOM 872 N N . ASN A 1 107 ? -8.766 -31.219 -4.172 1 98.75 107 ASN A N 1
ATOM 873 C CA . ASN A 1 107 ? -9.812 -32.062 -3.582 1 98.75 107 ASN A CA 1
ATOM 874 C C . ASN A 1 107 ? -10.273 -31.5 -2.236 1 98.75 107 ASN A C 1
ATOM 876 O O . ASN A 1 107 ? -11.469 -31.453 -1.961 1 98.75 107 ASN A O 1
ATOM 880 N N . VAL A 1 108 ? -9.32 -31.109 -1.417 1 98.88 108 VAL A N 1
ATOM 881 C CA . VAL A 1 108 ? -9.641 -30.531 -0.119 1 98.88 108 VAL A CA 1
ATOM 882 C C . VAL A 1 108 ? -10.352 -29.188 -0.316 1 98.88 108 VAL A C 1
ATOM 884 O O . VAL A 1 108 ? -11.297 -28.875 0.407 1 98.88 108 VAL A O 1
ATOM 887 N N . ALA A 1 109 ? -9.875 -28.391 -1.271 1 98.94 109 ALA A N 1
ATOM 888 C CA . ALA A 1 109 ? -10.539 -27.125 -1.581 1 98.94 109 ALA A CA 1
ATOM 889 C C . ALA A 1 109 ? -12.008 -27.359 -1.931 1 98.94 109 ALA A C 1
ATOM 891 O O . ALA A 1 109 ? -12.875 -26.609 -1.482 1 98.94 109 ALA A O 1
ATOM 892 N N . MET A 1 110 ? -12.242 -28.375 -2.734 1 98.81 110 MET A N 1
ATOM 893 C CA . MET A 1 110 ? -13.609 -28.734 -3.104 1 98.81 110 MET A CA 1
ATOM 894 C C . MET A 1 110 ? -14.43 -29.078 -1.868 1 98.81 110 MET A C 1
ATOM 896 O O . MET A 1 110 ? -15.578 -28.625 -1.738 1 98.81 110 MET A O 1
ATOM 900 N N . MET A 1 111 ? -13.867 -29.797 -0.963 1 98.81 111 MET A N 1
ATOM 901 C CA . MET A 1 111 ? -14.555 -30.188 0.262 1 98.81 111 MET A CA 1
ATOM 902 C C . MET A 1 111 ? -14.859 -28.969 1.127 1 98.81 111 MET A C 1
ATOM 904 O O . MET A 1 111 ? -15.797 -28.984 1.929 1 98.81 111 MET A O 1
ATOM 908 N N . CYS A 1 112 ? -14.094 -27.938 0.995 1 98.81 112 CYS A N 1
ATOM 909 C CA . CYS A 1 112 ? -14.297 -26.703 1.751 1 98.81 112 CYS A CA 1
ATOM 910 C C . CYS A 1 112 ? -15.328 -25.812 1.068 1 98.81 112 CYS A C 1
ATOM 912 O O . CYS A 1 112 ? -15.672 -24.75 1.587 1 98.81 112 CYS A O 1
ATOM 914 N N . GLY A 1 113 ? -15.766 -26.172 -0.145 1 98.62 113 GLY A N 1
ATOM 915 C CA . GLY A 1 113 ? -16.766 -25.391 -0.868 1 98.62 113 GLY A CA 1
ATOM 916 C C . GLY A 1 113 ? -16.156 -24.234 -1.651 1 98.62 113 GLY A C 1
ATOM 917 O O . GLY A 1 113 ? -16.812 -23.219 -1.895 1 98.62 113 GLY A O 1
ATOM 918 N N . VAL A 1 114 ? -14.914 -24.344 -2.041 1 98.88 114 VAL A N 1
ATOM 919 C CA . VAL A 1 114 ? -14.242 -23.281 -2.777 1 98.88 114 VAL A CA 1
ATOM 920 C C . VAL A 1 114 ? -14.875 -23.125 -4.156 1 98.88 114 VAL A C 1
ATOM 922 O O . VAL A 1 114 ? -15.125 -24.109 -4.852 1 98.88 114 VAL A O 1
ATOM 925 N N . ASN A 1 115 ? -15.156 -21.844 -4.551 1 98.88 115 ASN A N 1
ATOM 926 C CA . ASN A 1 115 ? -15.758 -21.516 -5.84 1 98.88 115 ASN A CA 1
ATOM 927 C C . ASN A 1 115 ? -14.695 -21.094 -6.852 1 98.88 115 ASN A C 1
ATOM 929 O O . ASN A 1 115 ? -14.828 -21.359 -8.047 1 98.88 115 ASN A O 1
ATOM 933 N N . VAL A 1 116 ? -13.742 -20.344 -6.438 1 98.94 116 VAL A N 1
ATOM 934 C CA . VAL A 1 116 ? -12.633 -19.844 -7.25 1 98.94 116 VAL A CA 1
ATOM 935 C C . VAL A 1 116 ? -11.305 -20.188 -6.574 1 98.94 116 VAL A C 1
ATOM 937 O O . VAL A 1 116 ? -11.109 -19.891 -5.391 1 98.94 116 VAL A O 1
ATOM 940 N N . CYS A 1 117 ? -10.422 -20.844 -7.285 1 98.94 117 CYS A N 1
ATOM 941 C CA . CYS A 1 117 ? -9.117 -21.219 -6.742 1 98.94 117 CYS A CA 1
ATOM 942 C C . CYS A 1 117 ? -7.988 -20.703 -7.621 1 98.94 117 CYS A C 1
ATOM 944 O O . CYS A 1 117 ? -8.078 -20.734 -8.852 1 98.94 117 CYS A O 1
ATOM 946 N N . CYS A 1 118 ? -6.949 -20.156 -7.016 1 98.94 118 CYS A N 1
ATOM 947 C CA . CYS A 1 118 ? -5.797 -19.641 -7.75 1 98.94 118 CYS A CA 1
ATOM 948 C C . CYS A 1 118 ? -4.5 -20.234 -7.211 1 98.94 118 CYS A C 1
ATOM 950 O O . CYS A 1 118 ? -4.336 -20.391 -6 1 98.94 118 CYS A O 1
ATOM 952 N N . PHE A 1 119 ? -3.627 -20.609 -8.102 1 98.94 119 PHE A N 1
ATOM 953 C CA . PHE A 1 119 ? -2.314 -21.141 -7.754 1 98.94 119 PHE A CA 1
ATOM 954 C C . PHE A 1 119 ? -1.254 -20.047 -7.816 1 98.94 119 PHE A C 1
ATOM 956 O O . PHE A 1 119 ? -1.55 -18.906 -8.18 1 98.94 119 PHE A O 1
ATOM 963 N N . GLN A 1 120 ? -0.006 -20.391 -7.312 1 98.81 120 GLN A N 1
ATOM 964 C CA . GLN A 1 120 ? 1.107 -19.453 -7.367 1 98.81 120 GLN A CA 1
ATOM 965 C C . GLN A 1 120 ? 1.688 -19.375 -8.781 1 98.81 120 GLN A C 1
ATOM 967 O O . GLN A 1 120 ? 1.237 -20.078 -9.68 1 98.81 120 GLN A O 1
ATOM 972 N N . GLU A 1 121 ? 2.621 -18.438 -8.977 1 98.81 121 GLU A N 1
ATOM 973 C CA . GLU A 1 121 ? 3.197 -18.141 -10.281 1 98.81 121 GLU A CA 1
ATOM 974 C C . GLU A 1 121 ? 3.963 -19.328 -10.844 1 98.81 121 GLU A C 1
ATOM 976 O O . GLU A 1 121 ? 4.793 -19.922 -10.148 1 98.81 121 GLU A O 1
ATOM 981 N N . CYS A 1 122 ? 3.674 -19.688 -12.156 1 98.56 122 CYS A N 1
ATOM 982 C CA . CYS A 1 122 ? 4.359 -20.766 -12.844 1 98.56 122 CYS A CA 1
ATOM 983 C C . CYS A 1 122 ? 4.457 -22 -11.953 1 98.56 122 CYS A C 1
ATOM 985 O O . CYS A 1 122 ? 5.539 -22.562 -11.773 1 98.56 122 CYS A O 1
ATOM 987 N N . TRP A 1 123 ? 3.354 -22.422 -11.484 1 98.75 123 TRP A N 1
ATOM 988 C CA . TRP A 1 123 ? 3.291 -23.438 -10.453 1 98.75 123 TRP A CA 1
ATOM 989 C C . TRP A 1 123 ? 3.705 -24.797 -11 1 98.75 123 TRP A C 1
ATOM 991 O O . TRP A 1 123 ? 4.012 -25.719 -10.242 1 98.75 123 TRP A O 1
ATOM 1001 N N . THR A 1 124 ? 3.83 -24.984 -12.305 1 98.62 124 THR A N 1
ATOM 1002 C CA . THR A 1 124 ? 4.066 -26.281 -12.945 1 98.62 124 THR A CA 1
ATOM 1003 C C . THR A 1 124 ? 5.562 -26.562 -13.07 1 98.62 124 THR A C 1
ATOM 1005 O O . THR A 1 124 ? 5.969 -27.562 -13.656 1 98.62 124 THR A O 1
ATOM 1008 N N . MET A 1 125 ? 6.375 -25.75 -12.562 1 98.44 125 MET A N 1
ATOM 1009 C CA . MET A 1 125 ? 7.812 -25.891 -12.75 1 98.44 125 MET A CA 1
ATOM 1010 C C . MET A 1 125 ? 8.586 -25.234 -11.609 1 98.44 125 MET A C 1
ATOM 1012 O O . MET A 1 125 ? 8.023 -24.453 -10.852 1 98.44 125 MET A O 1
ATOM 1016 N N . PRO A 1 126 ? 9.914 -25.641 -11.484 1 97.88 126 PRO A N 1
ATOM 1017 C CA . PRO A 1 126 ? 10.773 -24.812 -10.641 1 97.88 126 PRO A CA 1
ATOM 1018 C C . PRO A 1 126 ? 10.984 -23.422 -11.211 1 97.88 126 PRO A C 1
ATOM 1020 O O . PRO A 1 126 ? 10.797 -23.188 -12.406 1 97.88 126 PRO A O 1
ATOM 1023 N N . PHE A 1 127 ? 11.281 -22.516 -10.414 1 96.94 127 PHE A N 1
ATOM 1024 C CA . PHE A 1 127 ? 11.523 -21.156 -10.883 1 96.94 127 PHE A CA 1
ATOM 1025 C C . PHE A 1 127 ? 12.867 -21.062 -11.586 1 96.94 127 PHE A C 1
ATOM 1027 O O . PHE A 1 127 ? 13.789 -20.391 -11.102 1 96.94 127 PHE A O 1
ATOM 1034 N N . ALA A 1 128 ? 12.969 -21.547 -12.719 1 95.56 128 ALA A N 1
ATOM 1035 C CA . ALA A 1 128 ? 14.211 -21.672 -13.477 1 95.56 128 ALA A CA 1
ATOM 1036 C C . ALA A 1 128 ? 14.633 -20.328 -14.062 1 95.56 128 ALA A C 1
ATOM 1038 O O . ALA A 1 128 ? 15.742 -20.203 -14.586 1 95.56 128 ALA A O 1
ATOM 1039 N N . PHE A 1 129 ? 13.789 -19.328 -13.914 1 94.19 129 PHE A N 1
ATOM 1040 C CA . PHE A 1 129 ? 14.062 -18 -14.477 1 94.19 129 PHE A CA 1
ATOM 1041 C C . PHE A 1 129 ? 15.211 -17.328 -13.742 1 94.19 129 PHE A C 1
ATOM 1043 O O . PHE A 1 129 ? 15.695 -16.281 -14.172 1 94.19 129 PHE A O 1
ATOM 1050 N N . CYS A 1 130 ? 15.609 -17.938 -12.68 1 90.81 130 CYS A N 1
ATOM 1051 C CA . CYS A 1 130 ? 16.781 -17.453 -11.969 1 90.81 130 CYS A CA 1
ATOM 1052 C C . CYS A 1 130 ? 18.062 -17.828 -12.703 1 90.81 130 CYS A C 1
ATOM 1054 O O . CYS A 1 130 ? 19.125 -17.266 -12.445 1 90.81 130 CYS A O 1
ATOM 1056 N N . THR A 1 131 ? 17.859 -18.875 -13.523 1 86.94 131 THR A N 1
ATOM 1057 C CA . THR A 1 131 ? 18.984 -19.266 -14.367 1 86.94 131 THR A CA 1
ATOM 1058 C C . THR A 1 131 ? 18.875 -18.625 -15.75 1 86.94 131 THR A C 1
ATOM 1060 O O . THR A 1 131 ? 17.844 -18.031 -16.078 1 86.94 131 THR A O 1
ATOM 1063 N N . ARG A 1 132 ? 19.844 -18.578 -16.531 1 85.38 132 ARG A N 1
ATOM 1064 C CA . ARG A 1 132 ? 19.812 -18.125 -17.922 1 85.38 132 ARG A CA 1
ATOM 1065 C C . ARG A 1 132 ? 19.922 -19.312 -18.875 1 85.38 132 ARG A C 1
ATOM 1067 O O . ARG A 1 132 ? 20.094 -19.125 -20.078 1 85.38 132 ARG A O 1
ATOM 1074 N N . GLU A 1 133 ? 19.672 -20.469 -18.172 1 88.69 133 GLU A N 1
ATOM 1075 C CA . GLU A 1 133 ? 19.719 -21.688 -18.969 1 88.69 133 GLU A CA 1
ATOM 1076 C C . GLU A 1 133 ? 18.344 -22 -19.594 1 88.69 133 GLU A C 1
ATOM 1078 O O . GLU A 1 133 ? 17.359 -22.094 -18.875 1 88.69 133 GLU A O 1
ATOM 1083 N N . ARG A 1 134 ? 18.25 -22.031 -20.781 1 89.75 134 ARG A N 1
ATOM 1084 C CA . ARG A 1 134 ? 16.984 -22.266 -21.484 1 89.75 134 ARG A CA 1
ATOM 1085 C C . ARG A 1 134 ? 16.625 -23.734 -21.484 1 89.75 134 ARG A C 1
ATOM 1087 O O . ARG A 1 134 ? 15.477 -24.094 -21.234 1 89.75 134 ARG A O 1
ATOM 1094 N N . LYS A 1 135 ? 17.609 -24.484 -21.703 1 92.44 135 LYS A N 1
ATOM 1095 C CA . LYS A 1 135 ? 17.375 -25.922 -21.703 1 92.44 135 LYS A CA 1
ATOM 1096 C C . LYS A 1 135 ? 17.688 -26.531 -20.344 1 92.44 135 LYS A C 1
ATOM 1098 O O . LYS A 1 135 ? 18.734 -26.234 -19.75 1 92.44 135 LYS A O 1
ATOM 1103 N N . PRO A 1 136 ? 16.922 -27.406 -19.844 1 95.94 136 PRO A N 1
ATOM 1104 C CA . PRO A 1 136 ? 15.711 -27.984 -20.438 1 95.94 136 PRO A CA 1
ATOM 1105 C C . PRO A 1 136 ? 14.445 -27.203 -20.078 1 95.94 136 PRO A C 1
ATOM 1107 O O . PRO A 1 136 ? 13.336 -27.641 -20.391 1 95.94 136 PRO A O 1
ATOM 1110 N N . TRP A 1 137 ? 14.555 -26.156 -19.453 1 96.06 137 TRP A N 1
ATOM 1111 C CA . TRP A 1 137 ? 13.477 -25.5 -18.719 1 96.06 137 TRP A CA 1
ATOM 1112 C C . TRP A 1 137 ? 12.367 -25.062 -19.672 1 96.06 137 TRP A C 1
ATOM 1114 O O . TRP A 1 137 ? 11.188 -25.094 -19.312 1 96.06 137 TRP A O 1
ATOM 1124 N N . CYS A 1 138 ? 12.68 -24.656 -20.906 1 96.31 138 CYS A N 1
ATOM 1125 C CA . CYS A 1 138 ? 11.688 -24.219 -21.875 1 96.31 138 CYS A CA 1
ATOM 1126 C C . CYS A 1 138 ? 10.734 -25.344 -22.234 1 96.31 138 CYS A C 1
ATOM 1128 O O . CYS A 1 138 ? 9.656 -25.094 -22.781 1 96.31 138 CYS A O 1
ATOM 1130 N N . GLU A 1 139 ? 11.125 -26.562 -21.875 1 97.25 139 GLU A N 1
ATOM 1131 C CA . GLU A 1 139 ? 10.273 -27.703 -22.172 1 97.25 139 GLU A CA 1
ATOM 1132 C C . GLU A 1 139 ? 9.039 -27.734 -21.266 1 97.25 139 GLU A C 1
ATOM 1134 O O . GLU A 1 139 ? 8.078 -28.453 -21.547 1 97.25 139 GLU A O 1
ATOM 1139 N N . PHE A 1 140 ? 9.047 -26.922 -20.25 1 97.94 140 PHE A N 1
ATOM 1140 C CA . PHE A 1 140 ? 7.875 -26.797 -19.391 1 97.94 140 PHE A CA 1
ATOM 1141 C C . PHE A 1 140 ? 6.785 -25.984 -20.062 1 97.94 140 PHE A C 1
ATOM 1143 O O . PHE A 1 140 ? 5.629 -25.984 -19.641 1 97.94 140 PHE A O 1
ATOM 1150 N N . ALA A 1 141 ? 7.164 -25.172 -21.094 1 98.19 141 ALA A N 1
ATOM 1151 C CA . ALA A 1 141 ? 6.203 -24.297 -21.75 1 98.19 141 ALA A CA 1
ATOM 1152 C C . ALA A 1 141 ? 5.133 -25.094 -22.484 1 98.19 141 ALA A C 1
ATOM 1154 O O . ALA A 1 141 ? 5.441 -26.109 -23.141 1 98.19 141 ALA A O 1
ATOM 1155 N N . GLU A 1 142 ? 3.955 -24.688 -22.297 1 98.12 142 GLU A N 1
ATOM 1156 C CA . GLU A 1 142 ? 2.842 -25.422 -22.891 1 98.12 142 GLU A CA 1
ATOM 1157 C C . GLU A 1 142 ? 1.767 -24.484 -23.422 1 98.12 142 GLU A C 1
ATOM 1159 O O . GLU A 1 142 ? 1.743 -23.297 -23.047 1 98.12 142 GLU A O 1
ATOM 1164 N N . CYS A 1 143 ? 0.954 -25.031 -24.281 1 97.94 143 CYS A N 1
ATOM 1165 C CA . CYS A 1 143 ? -0.173 -24.266 -24.812 1 97.94 143 CYS A CA 1
ATOM 1166 C C . CYS A 1 143 ? -1.145 -23.891 -23.688 1 97.94 143 CYS A C 1
ATOM 1168 O O . CYS A 1 143 ? -1.491 -24.734 -22.859 1 97.94 143 CYS A O 1
ATOM 1170 N N . ALA A 1 144 ? -1.579 -22.641 -23.672 1 98.12 144 ALA A N 1
ATOM 1171 C CA . ALA A 1 144 ? -2.492 -22.172 -22.625 1 98.12 144 ALA A CA 1
ATOM 1172 C C . ALA A 1 144 ? -3.848 -22.859 -22.734 1 98.12 144 ALA A C 1
ATOM 1174 O O . ALA A 1 144 ? -4.484 -23.156 -21.719 1 98.12 144 ALA A O 1
ATOM 1175 N N . GLU A 1 145 ? -4.262 -23.188 -23.922 1 96.69 145 GLU A N 1
ATOM 1176 C CA . GLU A 1 145 ? -5.629 -23.656 -24.141 1 96.69 145 GLU A CA 1
ATOM 1177 C C . GLU A 1 145 ? -5.711 -25.172 -24.094 1 96.69 145 GLU A C 1
ATOM 1179 O O . GLU A 1 145 ? -6.711 -25.734 -23.641 1 96.69 145 GLU A O 1
ATOM 1184 N N . ASN A 1 146 ? -4.559 -25.766 -24.547 1 95.81 146 ASN A N 1
ATOM 1185 C CA . ASN A 1 146 ? -4.684 -27.203 -24.75 1 95.81 146 ASN A CA 1
ATOM 1186 C C . ASN A 1 146 ? -3.455 -27.953 -24.219 1 95.81 146 ASN A C 1
ATOM 1188 O O . ASN A 1 146 ? -3.242 -29.109 -24.562 1 95.81 146 ASN A O 1
ATOM 1192 N N . GLY A 1 147 ? -2.664 -27.328 -23.453 1 97.94 147 GLY A N 1
ATOM 1193 C CA . GLY A 1 147 ? -1.533 -28.016 -22.844 1 97.94 147 GLY A CA 1
ATOM 1194 C C . GLY A 1 147 ? -1.941 -29.016 -21.781 1 97.94 147 GLY A C 1
ATOM 1195 O O . GLY A 1 147 ? -3.09 -29.016 -21.328 1 97.94 147 GLY A O 1
ATOM 1196 N N . PRO A 1 148 ? -1.018 -29.891 -21.406 1 98.19 148 PRO A N 1
ATOM 1197 C CA . PRO A 1 148 ? -1.337 -30.953 -20.453 1 98.19 148 PRO A CA 1
ATOM 1198 C C . PRO A 1 148 ? -1.889 -30.406 -19.141 1 98.19 148 PRO A C 1
ATOM 1200 O O . PRO A 1 148 ? -2.797 -31 -18.547 1 98.19 148 PRO A O 1
ATOM 1203 N N . THR A 1 149 ? -1.345 -29.312 -18.656 1 98.75 149 THR A N 1
ATOM 1204 C CA . THR A 1 149 ? -1.802 -28.75 -17.406 1 98.75 149 THR A CA 1
ATOM 1205 C C . THR A 1 149 ? -3.248 -28.266 -17.516 1 98.75 149 THR A C 1
ATOM 1207 O O . THR A 1 149 ? -4.07 -28.547 -16.641 1 98.75 149 THR A O 1
ATOM 1210 N N . THR A 1 150 ? -3.521 -27.547 -18.594 1 98.75 150 THR A N 1
ATOM 1211 C CA . THR A 1 150 ? -4.867 -27.016 -18.797 1 98.75 150 THR A CA 1
ATOM 1212 C C . THR A 1 150 ? -5.871 -28.156 -18.953 1 98.75 150 THR A C 1
ATOM 1214 O O . THR A 1 150 ? -6.965 -28.109 -18.391 1 98.75 150 THR A O 1
ATOM 1217 N N . LEU A 1 151 ? -5.512 -29.156 -19.688 1 98.44 151 LEU A N 1
ATOM 1218 C CA . LEU A 1 151 ? -6.398 -30.297 -19.875 1 98.44 151 LEU A CA 1
ATOM 1219 C C . LEU A 1 151 ? -6.68 -30.984 -18.531 1 98.44 151 LEU A C 1
ATOM 1221 O O . LEU A 1 151 ? -7.824 -31.344 -18.25 1 98.44 151 LEU A O 1
ATOM 1225 N N . PHE A 1 152 ? -5.66 -31.188 -17.766 1 98.31 152 PHE A N 1
ATOM 1226 C CA . PHE A 1 152 ? -5.781 -31.766 -16.438 1 98.31 152 PHE A CA 1
ATOM 1227 C C . PHE A 1 152 ? -6.738 -30.953 -15.578 1 98.31 152 PHE A C 1
ATOM 1229 O O . PHE A 1 152 ? -7.641 -31.516 -14.953 1 98.31 152 PHE A O 1
ATOM 1236 N N . LEU A 1 153 ? -6.629 -29.625 -15.633 1 98.88 153 LEU A N 1
ATOM 1237 C CA . LEU A 1 153 ? -7.379 -28.75 -14.734 1 98.88 153 LEU A CA 1
ATOM 1238 C C . LEU A 1 153 ? -8.805 -28.547 -15.242 1 98.88 153 LEU A C 1
ATOM 1240 O O . LEU A 1 153 ? -9.719 -28.328 -14.445 1 98.88 153 LEU A O 1
ATOM 1244 N N . LYS A 1 154 ? -9 -28.531 -16.594 1 98.56 154 LYS A N 1
ATOM 1245 C CA . LYS A 1 154 ? -10.352 -28.438 -17.141 1 98.56 154 LYS A CA 1
ATOM 1246 C C . LYS A 1 154 ? -11.258 -29.516 -16.531 1 98.56 154 LYS A C 1
ATOM 1248 O O . LYS A 1 154 ? -12.398 -29.219 -16.172 1 98.56 154 LYS A O 1
ATOM 1253 N N . ASN A 1 155 ? -10.758 -30.672 -16.406 1 98.12 155 ASN A N 1
ATOM 1254 C CA . ASN A 1 155 ? -11.508 -31.781 -15.859 1 98.12 155 ASN A CA 1
ATOM 1255 C C . ASN A 1 155 ? -11.859 -31.562 -14.391 1 98.12 155 ASN A C 1
ATOM 1257 O O . ASN A 1 155 ? -13 -31.781 -13.977 1 98.12 155 ASN A O 1
ATOM 1261 N N . LEU A 1 156 ? -10.914 -31.156 -13.648 1 98.69 156 LEU A N 1
ATOM 1262 C CA . LEU A 1 156 ? -11.133 -30.938 -12.227 1 98.69 156 LEU A CA 1
ATOM 1263 C C . LEU A 1 156 ? -12.062 -29.75 -11.992 1 98.69 156 LEU A C 1
ATOM 1265 O O . LEU A 1 156 ? -12.898 -29.781 -11.086 1 98.69 156 LEU A O 1
ATOM 1269 N N . ALA A 1 157 ? -11.844 -28.688 -12.805 1 98.69 157 ALA A N 1
ATOM 1270 C CA . ALA A 1 157 ? -12.695 -27.516 -12.688 1 98.69 157 ALA A CA 1
ATOM 1271 C C . ALA A 1 157 ? -14.172 -27.875 -12.836 1 98.69 157 ALA A C 1
ATOM 1273 O O . ALA A 1 157 ? -15.008 -27.484 -12.031 1 98.69 157 ALA A O 1
ATOM 1274 N N . ALA A 1 158 ? -14.469 -28.641 -13.875 1 98.44 158 ALA A N 1
ATOM 1275 C CA . ALA A 1 158 ? -15.836 -29.078 -14.125 1 98.44 158 ALA A CA 1
ATOM 1276 C C . ALA A 1 158 ? -16.328 -30 -13.016 1 98.44 158 ALA A C 1
ATOM 1278 O O . ALA A 1 158 ? -17.422 -29.828 -12.492 1 98.44 158 ALA A O 1
ATOM 1279 N N . LYS A 1 159 ? -15.516 -30.953 -12.672 1 98.56 159 LYS A N 1
ATOM 1280 C CA . LYS A 1 159 ? -15.883 -31.938 -11.664 1 98.56 159 LYS A CA 1
ATOM 1281 C C . LYS A 1 159 ? -16.172 -31.266 -10.32 1 98.56 159 LYS A C 1
ATOM 1283 O O . LYS A 1 159 ? -17.109 -31.672 -9.617 1 98.56 159 LYS A O 1
ATOM 1288 N N . TYR A 1 160 ? -15.391 -30.297 -9.938 1 98.69 160 TYR A N 1
ATOM 1289 C CA . TYR A 1 160 ? -15.492 -29.672 -8.617 1 98.69 160 TYR A CA 1
ATOM 1290 C C . TYR A 1 160 ? -16.359 -28.422 -8.664 1 98.69 160 TYR A C 1
ATOM 1292 O O . TYR A 1 160 ? -16.594 -27.781 -7.637 1 98.69 160 TYR A O 1
ATOM 1300 N N . ASN A 1 161 ? -16.875 -27.969 -9.898 1 98.56 161 ASN A N 1
ATOM 1301 C CA . ASN A 1 161 ? -17.594 -26.703 -10.07 1 98.56 161 ASN A CA 1
ATOM 1302 C C . ASN A 1 161 ? -16.812 -25.531 -9.523 1 98.56 161 ASN A C 1
ATOM 1304 O O . ASN A 1 161 ? -17.297 -24.781 -8.68 1 98.56 161 ASN A O 1
ATOM 1308 N N . MET A 1 162 ? -15.625 -25.469 -10.023 1 98.75 162 MET A N 1
ATOM 1309 C CA . MET A 1 162 ? -14.68 -24.5 -9.508 1 98.75 162 MET A CA 1
ATOM 1310 C C . MET A 1 162 ? -14.016 -23.719 -10.641 1 98.75 162 MET A C 1
ATOM 1312 O O . MET A 1 162 ? -13.625 -24.312 -11.656 1 98.75 162 MET A O 1
ATOM 1316 N N . VAL A 1 163 ? -14.062 -22.328 -10.562 1 98.88 163 VAL A N 1
ATOM 1317 C CA . VAL A 1 163 ? -13.195 -21.547 -11.445 1 98.88 163 VAL A CA 1
ATOM 1318 C C . VAL A 1 163 ? -11.742 -21.703 -11 1 98.88 163 VAL A C 1
ATOM 1320 O O . VAL A 1 163 ? -11.438 -21.609 -9.812 1 98.88 163 VAL A O 1
ATOM 1323 N N . ILE A 1 164 ? -10.867 -22 -11.914 1 98.94 164 ILE A N 1
ATOM 1324 C CA . ILE A 1 164 ? -9.461 -22.203 -11.562 1 98.94 164 ILE A CA 1
ATOM 1325 C C . ILE A 1 164 ? -8.586 -21.203 -12.32 1 98.94 164 ILE A C 1
ATOM 1327 O O . ILE A 1 164 ? -8.711 -21.078 -13.539 1 98.94 164 ILE A O 1
ATOM 1331 N N . VAL A 1 165 ? -7.816 -20.438 -11.617 1 98.94 165 VAL A N 1
ATOM 1332 C CA . VAL A 1 165 ? -6.777 -19.578 -12.164 1 98.94 165 VAL A CA 1
ATOM 1333 C C . VAL A 1 165 ? -5.43 -20.297 -12.109 1 98.94 165 VAL A C 1
ATOM 1335 O O . VAL A 1 165 ? -4.902 -20.547 -11.023 1 98.94 165 VAL A O 1
ATOM 1338 N N . SER A 1 166 ? -4.883 -20.562 -13.266 1 98.94 166 SER A N 1
ATOM 1339 C CA . SER A 1 166 ? -3.697 -21.406 -13.391 1 98.94 166 SER A CA 1
ATOM 1340 C C . SER A 1 166 ? -2.553 -20.656 -14.062 1 98.94 166 SER A C 1
ATOM 1342 O O . SER A 1 166 ? -2.447 -20.641 -15.289 1 98.94 166 SER A O 1
ATOM 1344 N N . PRO A 1 167 ? -1.616 -20.062 -13.297 1 98.94 167 PRO A N 1
ATOM 1345 C CA . PRO A 1 167 ? -0.424 -19.453 -13.891 1 98.94 167 PRO A CA 1
ATOM 1346 C C . PRO A 1 167 ? 0.573 -20.484 -14.414 1 98.94 167 PRO A C 1
ATOM 1348 O O . PRO A 1 167 ? 1.022 -21.344 -13.656 1 98.94 167 PRO A O 1
ATOM 1351 N N . ILE A 1 168 ? 0.931 -20.406 -15.68 1 98.81 168 ILE A N 1
ATOM 1352 C CA . ILE A 1 168 ? 1.827 -21.359 -16.312 1 98.81 168 ILE A CA 1
ATOM 1353 C C . ILE A 1 168 ? 2.828 -20.641 -17.203 1 98.81 168 ILE A C 1
ATOM 1355 O O . ILE A 1 168 ? 2.693 -19.438 -17.438 1 98.81 168 ILE A O 1
ATOM 1359 N N . LEU A 1 169 ? 3.875 -21.391 -17.562 1 98.5 169 LEU A N 1
ATOM 1360 C CA . LEU A 1 169 ? 4.691 -20.969 -18.703 1 98.5 169 LEU A CA 1
ATOM 1361 C C . LEU A 1 169 ? 4.023 -21.344 -20.016 1 98.5 169 LEU A C 1
ATOM 1363 O O . LEU A 1 169 ? 3.859 -22.516 -20.328 1 98.5 169 LEU A O 1
ATOM 1367 N N . GLU A 1 170 ? 3.633 -20.344 -20.781 1 98.56 170 GLU A N 1
ATOM 1368 C CA . GLU A 1 170 ? 2.887 -20.562 -22.016 1 98.56 170 GLU A CA 1
ATOM 1369 C C . GLU A 1 170 ? 3.822 -20.641 -23.219 1 98.56 170 GLU A C 1
ATOM 1371 O O . GLU A 1 170 ? 4.762 -19.844 -23.328 1 98.56 170 GLU A O 1
ATOM 1376 N N . ARG A 1 171 ? 3.547 -21.625 -24.031 1 97.5 171 ARG A N 1
ATOM 1377 C CA . ARG A 1 171 ? 4.031 -21.609 -25.406 1 97.5 171 ARG A CA 1
ATOM 1378 C C . ARG A 1 171 ? 2.904 -21.281 -26.375 1 97.5 171 ARG A C 1
ATOM 1380 O O . ARG A 1 171 ? 1.983 -22.078 -26.562 1 97.5 171 ARG A O 1
ATOM 1387 N N . GLU A 1 172 ? 2.982 -20.125 -26.969 1 95.38 172 GLU A N 1
ATOM 1388 C CA . GLU A 1 172 ? 1.96 -19.75 -27.938 1 95.38 172 GLU A CA 1
ATOM 1389 C C . GLU A 1 172 ? 2.098 -20.547 -29.234 1 95.38 172 GLU A C 1
ATOM 1391 O O . GLU A 1 172 ? 3.154 -20.531 -29.859 1 95.38 172 GLU A O 1
ATOM 1396 N N . PRO A 1 173 ? 1.077 -21.219 -29.609 1 93.12 173 PRO A N 1
ATOM 1397 C CA . PRO A 1 173 ? 1.214 -22.203 -30.688 1 93.12 173 PRO A CA 1
ATOM 1398 C C . PRO A 1 173 ? 1.587 -21.562 -32.031 1 93.12 173 PRO A C 1
ATOM 1400 O O . PRO A 1 173 ? 2.34 -22.156 -32.812 1 93.12 173 PRO A O 1
ATOM 1403 N N . ASN A 1 174 ? 1.064 -20.422 -32.312 1 91.5 174 ASN A N 1
ATOM 1404 C CA . ASN A 1 174 ? 1.292 -19.844 -33.656 1 91.5 174 ASN A CA 1
ATOM 1405 C C . ASN A 1 174 ? 2.697 -19.266 -33.781 1 91.5 174 ASN A C 1
ATOM 1407 O O . ASN A 1 174 ? 3.387 -19.5 -34.75 1 91.5 174 ASN A O 1
ATOM 1411 N N . SER A 1 175 ? 3.125 -18.609 -32.781 1 93.06 175 SER A N 1
ATOM 1412 C CA . SER A 1 175 ? 4.398 -17.906 -32.844 1 93.06 175 SER A CA 1
ATOM 1413 C C . SER A 1 175 ? 5.504 -18.688 -32.125 1 93.06 175 SER A C 1
ATOM 1415 O O . SER A 1 175 ? 6.688 -18.406 -32.312 1 93.06 175 SER A O 1
ATOM 1417 N N . ASP A 1 176 ? 5.113 -19.578 -31.344 1 94.94 176 ASP A N 1
ATOM 1418 C CA . ASP A 1 176 ? 6.031 -20.375 -30.531 1 94.94 176 ASP A CA 1
ATOM 1419 C C . ASP A 1 176 ? 6.73 -19.516 -29.484 1 94.94 176 ASP A C 1
ATOM 1421 O O . ASP A 1 176 ? 7.758 -19.906 -28.938 1 94.94 176 ASP A O 1
ATOM 1425 N N . VAL A 1 177 ? 6.211 -18.328 -29.234 1 95.88 177 VAL A N 1
ATOM 1426 C CA . VAL A 1 177 ? 6.746 -17.406 -28.234 1 95.88 177 VAL A CA 1
ATOM 1427 C C . VAL A 1 177 ? 6.309 -17.844 -26.844 1 95.88 177 VAL A C 1
ATOM 1429 O O . VAL A 1 177 ? 5.191 -18.344 -26.672 1 95.88 177 VAL A O 1
ATOM 1432 N N . ILE A 1 178 ? 7.246 -17.641 -25.891 1 97.19 178 ILE A N 1
ATOM 1433 C CA . ILE A 1 178 ? 6.988 -18.031 -24.516 1 97.19 178 ILE A CA 1
ATOM 1434 C C . ILE A 1 178 ? 6.48 -16.812 -23.734 1 97.19 178 ILE A C 1
ATOM 1436 O O . ILE A 1 178 ? 6.984 -15.711 -23.891 1 97.19 178 ILE A O 1
ATOM 1440 N N . TRP A 1 179 ? 5.492 -17.062 -22.891 1 98 179 TRP A N 1
ATOM 1441 C CA . TRP A 1 179 ? 4.898 -16.016 -22.062 1 98 179 TRP A CA 1
ATOM 1442 C C . TRP A 1 179 ? 4.711 -16.5 -20.641 1 98 179 TRP A C 1
ATOM 1444 O O . TRP A 1 179 ? 4.586 -17.703 -20.391 1 98 179 TRP A O 1
ATOM 1454 N N . ASN A 1 180 ? 4.852 -15.57 -19.656 1 98.62 180 ASN A N 1
ATOM 1455 C CA . ASN A 1 180 ? 4.293 -15.797 -18.328 1 98.62 180 ASN A CA 1
ATOM 1456 C C . ASN A 1 180 ? 2.793 -15.516 -18.297 1 98.62 180 ASN A C 1
ATOM 1458 O O . ASN A 1 180 ? 2.369 -14.359 -18.391 1 98.62 180 ASN A O 1
ATOM 1462 N N . THR A 1 181 ? 2.01 -16.625 -18.141 1 98.75 181 THR A N 1
ATOM 1463 C CA . THR A 1 181 ? 0.586 -16.531 -18.453 1 98.75 181 THR A CA 1
ATOM 1464 C C . THR A 1 181 ? -0.25 -17.125 -17.312 1 98.75 181 THR A C 1
ATOM 1466 O O . THR A 1 181 ? 0.121 -18.156 -16.734 1 98.75 181 THR A O 1
ATOM 1469 N N . ALA A 1 182 ? -1.322 -16.453 -16.969 1 98.88 182 ALA A N 1
ATOM 1470 C CA . ALA A 1 182 ? -2.363 -17.062 -16.141 1 98.88 182 ALA A CA 1
ATOM 1471 C C . ALA A 1 182 ? -3.574 -17.453 -16.984 1 98.88 182 ALA A C 1
ATOM 1473 O O . ALA A 1 182 ? -4.145 -16.625 -17.688 1 98.88 182 ALA A O 1
ATOM 1474 N N . VAL A 1 183 ? -3.943 -18.719 -16.922 1 98.81 183 VAL A N 1
ATOM 1475 C CA . VAL A 1 183 ? -5.105 -19.234 -17.641 1 98.81 183 VAL A CA 1
ATOM 1476 C C . VAL A 1 183 ? -6.309 -19.281 -16.703 1 98.81 183 VAL A C 1
ATOM 1478 O O . VAL A 1 183 ? -6.203 -19.75 -15.562 1 98.81 183 VAL A O 1
ATOM 1481 N N . VAL A 1 184 ? -7.414 -18.75 -17.156 1 98.81 184 VAL A N 1
ATOM 1482 C CA . VAL A 1 184 ? -8.641 -18.797 -16.375 1 98.81 184 VAL A CA 1
ATOM 1483 C C . VAL A 1 184 ? -9.586 -19.844 -16.953 1 98.81 184 VAL A C 1
ATOM 1485 O O . VAL A 1 184 ? -10.023 -19.734 -18.094 1 98.81 184 VAL A O 1
ATOM 1488 N N . ILE A 1 185 ? -9.859 -20.828 -16.141 1 98.69 185 ILE A N 1
ATOM 1489 C CA . ILE A 1 185 ? -10.727 -21.938 -16.531 1 98.69 185 ILE A CA 1
ATOM 1490 C C . ILE A 1 185 ? -12.055 -21.844 -15.781 1 98.69 185 ILE A C 1
ATOM 1492 O O . ILE A 1 185 ? -12.078 -21.734 -14.555 1 98.69 185 ILE A O 1
ATOM 1496 N N . SER A 1 186 ? -13.164 -21.875 -16.5 1 98.25 186 SER A N 1
ATOM 1497 C CA . SER A 1 186 ? -14.484 -21.734 -15.906 1 98.25 186 SER A CA 1
ATOM 1498 C C . SER A 1 186 ? -14.867 -22.969 -15.102 1 98.25 186 SER A C 1
ATOM 1500 O O . SER A 1 186 ? -14.25 -24.031 -15.25 1 98.25 186 SER A O 1
ATOM 1502 N N . ASN A 1 187 ? -15.906 -22.828 -14.266 1 98.19 187 ASN A N 1
ATOM 1503 C CA . ASN A 1 187 ? -16.391 -23.938 -13.469 1 98.19 187 ASN A CA 1
ATOM 1504 C C . ASN A 1 187 ? -17.094 -24.984 -14.336 1 98.19 187 ASN A C 1
ATOM 1506 O O . ASN A 1 187 ? -17.5 -26.031 -13.844 1 98.19 187 ASN A O 1
ATOM 1510 N N . HIS A 1 188 ? -17.125 -24.781 -15.641 1 97.31 188 HIS A N 1
ATOM 1511 C CA . HIS A 1 188 ? -17.672 -25.75 -16.578 1 97.31 1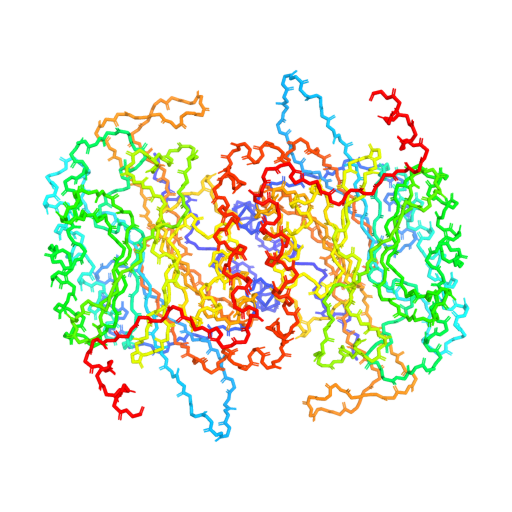88 HIS A CA 1
ATOM 1512 C C . HIS A 1 188 ? -16.562 -26.438 -17.359 1 97.31 188 HIS A C 1
ATOM 1514 O O . HIS A 1 188 ? -16.844 -27.203 -18.297 1 97.31 188 HIS A O 1
ATOM 1520 N N . GLY A 1 189 ? -15.359 -26.125 -17.062 1 97.31 189 GLY A N 1
ATOM 1521 C CA . GLY A 1 189 ? -14.219 -26.797 -17.656 1 97.31 189 GLY A CA 1
ATOM 1522 C C . GLY A 1 189 ? -13.773 -26.172 -18.969 1 97.31 189 GLY A C 1
ATOM 1523 O O . GLY A 1 189 ? -13.062 -26.797 -19.75 1 97.31 189 GLY A O 1
ATOM 1524 N N . GLN A 1 190 ? -14.234 -25 -19.266 1 96.75 190 GLN A N 1
ATOM 1525 C CA . GLN A 1 190 ? -13.812 -24.281 -20.469 1 96.75 190 GLN A CA 1
ATOM 1526 C C . GLN A 1 190 ? -12.812 -23.188 -20.141 1 96.75 190 GLN A C 1
ATOM 1528 O O . GLN A 1 190 ? -12.945 -22.5 -19.125 1 96.75 190 GLN A O 1
ATOM 1533 N N . VAL A 1 191 ? -11.875 -23.047 -21 1 97.81 191 VAL A N 1
ATOM 1534 C CA . VAL A 1 191 ? -10.961 -21.922 -20.859 1 97.81 191 VAL A CA 1
ATOM 1535 C C . VAL A 1 191 ? -11.68 -20.625 -21.219 1 97.81 191 VAL A C 1
ATOM 1537 O O . VAL A 1 191 ? -12.047 -20.406 -22.375 1 97.81 191 VAL A O 1
ATOM 1540 N N . LEU A 1 192 ? -11.883 -19.75 -20.25 1 97.38 192 LEU A N 1
ATOM 1541 C CA . LEU A 1 192 ? -12.492 -18.438 -20.5 1 97.38 192 LEU A CA 1
ATOM 1542 C C . LEU A 1 192 ? -11.531 -17.531 -21.266 1 97.38 192 LEU A C 1
ATOM 1544 O O . LEU A 1 192 ? -11.961 -16.75 -22.109 1 97.38 192 LEU A O 1
ATOM 1548 N N . GLY A 1 193 ? -10.32 -17.656 -20.922 1 97.5 193 GLY A N 1
ATOM 1549 C CA . GLY A 1 193 ? -9.266 -16.859 -21.516 1 97.5 193 GLY A CA 1
ATOM 1550 C C . GLY A 1 193 ? -7.98 -16.859 -20.703 1 97.5 193 GLY A C 1
ATOM 1551 O O . GLY A 1 193 ? -7.723 -17.797 -19.938 1 97.5 193 GLY A O 1
ATOM 1552 N N . LYS A 1 194 ? -7.156 -15.945 -21.078 1 97.88 194 LYS A N 1
ATOM 1553 C CA . LYS A 1 194 ? -5.879 -15.844 -20.375 1 97.88 194 LYS A CA 1
ATOM 1554 C C . LYS A 1 194 ? -5.43 -14.391 -20.25 1 97.88 194 LYS A C 1
ATOM 1556 O O . LYS A 1 194 ? -5.98 -13.508 -20.906 1 97.88 194 LYS A O 1
ATOM 1561 N N . THR A 1 195 ? -4.562 -14.133 -19.359 1 98.31 195 THR A N 1
ATOM 1562 C CA . THR A 1 195 ? -3.791 -12.906 -19.25 1 98.31 195 THR A CA 1
ATOM 1563 C C . THR A 1 195 ? -2.301 -13.203 -19.125 1 98.31 195 THR A C 1
ATOM 1565 O O . THR A 1 195 ? -1.912 -14.352 -18.875 1 98.31 195 THR A O 1
ATOM 1568 N N . ARG A 1 196 ? -1.531 -12.242 -19.5 1 98.56 196 ARG A N 1
ATOM 1569 C CA . ARG A 1 196 ? -0.079 -12.383 -19.484 1 98.56 196 ARG A CA 1
ATOM 1570 C C . ARG A 1 196 ? 0.562 -11.305 -18.625 1 98.56 196 ARG A C 1
ATOM 1572 O O . ARG A 1 196 ? -0.028 -10.242 -18.406 1 98.56 196 ARG A O 1
ATOM 1579 N N . LYS A 1 197 ? 1.748 -11.641 -18.125 1 98.56 197 LYS A N 1
ATOM 1580 C CA . LYS A 1 197 ? 2.473 -10.75 -17.234 1 98.56 197 LYS A CA 1
ATOM 1581 C C . LYS A 1 197 ? 2.766 -9.406 -17.906 1 98.56 197 LYS A C 1
ATOM 1583 O O . LYS A 1 197 ? 3.348 -9.367 -19 1 98.56 197 LYS A O 1
ATOM 1588 N N . ASN A 1 198 ? 2.408 -8.305 -17.188 1 97.81 198 ASN A N 1
ATOM 1589 C CA . ASN A 1 198 ? 2.494 -6.969 -17.781 1 97.81 198 ASN A CA 1
ATOM 1590 C C . ASN A 1 198 ? 3.854 -6.328 -17.516 1 97.81 198 ASN A C 1
ATOM 1592 O O . ASN A 1 198 ? 4.309 -5.496 -18.312 1 97.81 198 ASN A O 1
ATOM 1596 N N . HIS A 1 199 ? 4.406 -6.629 -16.406 1 98.06 199 HIS A N 1
ATOM 1597 C CA . HIS A 1 199 ? 5.672 -6.031 -16 1 98.06 199 HIS A CA 1
ATOM 1598 C C . HIS A 1 199 ? 6.719 -7.102 -15.711 1 98.06 199 HIS A C 1
ATOM 1600 O O . HIS A 1 199 ? 6.48 -8.008 -14.914 1 98.06 199 HIS A O 1
ATOM 1606 N N . ILE A 1 200 ? 7.848 -6.977 -16.344 1 97.5 200 ILE A N 1
ATOM 1607 C CA . ILE A 1 200 ? 8.867 -8.016 -16.266 1 97.5 200 ILE A CA 1
ATOM 1608 C C . ILE A 1 200 ? 10.031 -7.539 -15.406 1 97.5 200 ILE A C 1
ATOM 1610 O O . ILE A 1 200 ? 10.633 -6.5 -15.688 1 97.5 200 ILE A O 1
ATOM 1614 N N . PRO A 1 201 ? 10.375 -8.258 -14.375 1 94.81 201 PRO A N 1
ATOM 1615 C CA . PRO A 1 201 ? 11.508 -7.855 -13.531 1 94.81 201 PRO A CA 1
ATOM 1616 C C . PRO A 1 201 ? 12.852 -8.094 -14.211 1 94.81 201 PRO A C 1
ATOM 1618 O O . PRO A 1 201 ? 12.977 -8.969 -15.07 1 94.81 201 PRO A O 1
ATOM 1621 N N . ARG A 1 202 ? 13.812 -7.336 -13.844 1 90.81 202 ARG A N 1
ATOM 1622 C CA . ARG A 1 202 ? 15.219 -7.418 -14.234 1 90.81 202 ARG A CA 1
ATOM 1623 C C . ARG A 1 202 ? 16.141 -7.203 -13.039 1 90.81 202 ARG A C 1
ATOM 1625 O O . ARG A 1 202 ? 17.078 -6.414 -13.109 1 90.81 202 ARG A O 1
ATOM 1632 N N . VAL A 1 203 ? 15.867 -7.926 -11.984 1 90.69 203 VAL A N 1
ATOM 1633 C CA . VAL A 1 203 ? 16.547 -7.648 -10.727 1 90.69 203 VAL A CA 1
ATOM 1634 C C . VAL A 1 203 ? 17.141 -8.938 -10.164 1 90.69 203 VAL A C 1
ATOM 1636 O O . VAL A 1 203 ? 16.438 -9.953 -10.07 1 90.69 203 VAL A O 1
ATOM 1639 N N . GLY A 1 204 ? 18.375 -8.859 -9.836 1 87.5 204 GLY A N 1
ATOM 1640 C CA . GLY A 1 204 ? 19.031 -10.016 -9.25 1 87.5 204 GLY A CA 1
ATOM 1641 C C . GLY A 1 204 ? 18.906 -11.273 -10.094 1 87.5 204 GLY A C 1
ATOM 1642 O O . GLY A 1 204 ? 19.203 -11.258 -11.289 1 87.5 204 GLY A O 1
ATOM 1643 N N . ASP A 1 205 ? 18.375 -12.312 -9.312 1 89.19 205 ASP A N 1
ATOM 1644 C CA . ASP A 1 205 ? 18.25 -13.609 -9.969 1 89.19 205 ASP A CA 1
ATOM 1645 C C . ASP A 1 205 ? 16.969 -13.68 -10.797 1 89.19 205 ASP A C 1
ATOM 1647 O O . ASP A 1 205 ? 16.688 -14.711 -11.422 1 89.19 205 ASP A O 1
ATOM 1651 N N . PHE A 1 206 ? 16.281 -12.648 -10.859 1 90.94 206 PHE A N 1
ATOM 1652 C CA . PHE A 1 206 ? 15.062 -12.656 -11.656 1 90.94 206 PHE A CA 1
ATOM 1653 C C . PHE A 1 206 ? 15.336 -12.219 -13.086 1 90.94 206 PHE A C 1
ATOM 1655 O O . PHE A 1 206 ? 15.008 -11.086 -13.469 1 90.94 206 PHE A O 1
ATOM 1662 N N . ASN A 1 207 ? 15.844 -13.148 -13.867 1 91.94 207 ASN A N 1
ATOM 1663 C CA . ASN A 1 207 ? 16.203 -12.938 -15.266 1 91.94 207 ASN A CA 1
ATOM 1664 C C . ASN A 1 207 ? 15.031 -13.273 -16.188 1 91.94 207 ASN A C 1
ATOM 1666 O O . ASN A 1 207 ? 15.227 -13.883 -17.234 1 91.94 207 ASN A O 1
ATOM 1670 N N . GLU A 1 208 ? 13.883 -12.859 -15.828 1 94.12 208 GLU A N 1
ATOM 1671 C CA . GLU A 1 208 ? 12.672 -13.219 -16.562 1 94.12 208 GLU A CA 1
ATOM 1672 C C . GLU A 1 208 ? 12.688 -12.648 -17.969 1 94.12 208 GLU A C 1
ATOM 1674 O O . GLU A 1 208 ? 12.141 -13.25 -18.891 1 94.12 208 GLU A O 1
ATOM 1679 N N . SER A 1 209 ? 13.398 -11.578 -18.156 1 92.31 209 SER A N 1
ATOM 1680 C CA . SER A 1 209 ? 13.453 -10.914 -19.453 1 92.31 209 SER A CA 1
ATOM 1681 C C . SER A 1 209 ? 14.188 -11.758 -20.484 1 92.31 209 SER A C 1
ATOM 1683 O O . SER A 1 209 ? 14.117 -11.492 -21.688 1 92.31 209 SER A O 1
ATOM 1685 N N . THR A 1 210 ? 14.891 -12.742 -20.031 1 92.44 210 THR A N 1
ATOM 1686 C CA . THR A 1 210 ? 15.57 -13.648 -20.938 1 92.44 210 THR A CA 1
ATOM 1687 C C . THR A 1 210 ? 14.609 -14.695 -21.484 1 92.44 210 THR A C 1
ATOM 1689 O O . THR A 1 210 ? 14.922 -15.391 -22.453 1 92.44 210 THR A O 1
ATOM 1692 N N . TYR A 1 211 ? 13.414 -14.82 -20.875 1 93.69 211 TYR A N 1
ATOM 1693 C CA . TYR A 1 211 ? 12.492 -15.891 -21.234 1 93.69 211 TYR A CA 1
ATOM 1694 C C . TYR A 1 211 ? 11.273 -15.336 -21.969 1 93.69 211 TYR A C 1
ATOM 1696 O O . TYR A 1 211 ? 10.758 -15.961 -22.891 1 93.69 211 TYR A O 1
ATOM 1704 N N . TYR A 1 212 ? 10.781 -14.289 -21.547 1 95.75 212 TYR A N 1
ATOM 1705 C CA . TYR A 1 212 ? 9.547 -13.734 -22.078 1 95.75 212 TYR A CA 1
ATOM 1706 C C . TYR A 1 212 ? 9.508 -12.219 -21.922 1 95.75 212 TYR A C 1
ATOM 1708 O O . TYR A 1 212 ? 10.43 -11.633 -21.344 1 95.75 212 TYR A O 1
ATOM 1716 N N . MET A 1 213 ? 8.445 -11.586 -22.516 1 95.25 213 MET A N 1
ATOM 1717 C CA . MET A 1 213 ? 8.344 -10.133 -22.562 1 95.25 213 MET A CA 1
ATOM 1718 C C . MET A 1 213 ? 7.012 -9.664 -22 1 95.25 213 MET A C 1
ATOM 1720 O O . MET A 1 213 ? 6.191 -10.477 -21.562 1 95.25 213 MET A O 1
ATOM 1724 N N . GLU A 1 214 ? 6.812 -8.336 -21.922 1 97 214 GLU A N 1
ATOM 1725 C CA . GLU A 1 214 ? 5.602 -7.734 -21.375 1 97 214 GLU A CA 1
ATOM 1726 C C . GLU A 1 214 ? 4.387 -8.07 -22.234 1 97 214 GLU A C 1
ATOM 1728 O O . GLU A 1 214 ? 4.477 -8.078 -23.469 1 97 214 GLU A O 1
ATOM 1733 N N . SER A 1 215 ? 3.318 -8.211 -21.594 1 96.75 215 SER A N 1
ATOM 1734 C CA . SER A 1 215 ? 2.053 -8.516 -22.25 1 96.75 215 SER A CA 1
ATOM 1735 C C . SER A 1 215 ? 1.595 -7.367 -23.141 1 96.75 215 SER A C 1
ATOM 1737 O O . SER A 1 215 ? 1.854 -6.199 -22.844 1 96.75 215 SER A O 1
ATOM 1739 N N . THR A 1 216 ? 0.873 -7.715 -24.172 1 92.75 216 THR A N 1
ATOM 1740 C CA . THR A 1 216 ? 0.19 -6.73 -25 1 92.75 216 THR A CA 1
ATOM 1741 C C . THR A 1 216 ? -1.317 -6.969 -25 1 92.75 216 THR A C 1
ATOM 1743 O O . THR A 1 216 ? -2.053 -6.344 -25.766 1 92.75 216 THR A O 1
ATOM 1746 N N . ILE A 1 217 ? -1.721 -7.816 -24.078 1 95.06 217 ILE A N 1
ATOM 1747 C CA . ILE A 1 217 ? -3.125 -8.211 -24.047 1 95.06 217 ILE A CA 1
ATOM 1748 C C . ILE A 1 217 ? -3.934 -7.176 -23.266 1 95.06 217 ILE A C 1
ATOM 1750 O O . ILE A 1 217 ? -5.164 -7.16 -23.344 1 95.06 217 ILE A O 1
ATOM 1754 N N . GLY A 1 218 ? -3.316 -6.34 -22.547 1 96.06 218 GLY A N 1
ATOM 1755 C CA . GLY A 1 218 ? -4 -5.367 -21.703 1 96.06 218 GLY A CA 1
ATOM 1756 C C . GLY A 1 218 ? -4.305 -5.883 -20.312 1 96.06 218 GLY A C 1
ATOM 1757 O O . GLY A 1 218 ? -3.447 -6.504 -19.672 1 96.06 218 GLY A O 1
ATOM 1758 N N . HIS A 1 219 ? -5.484 -5.5 -19.781 1 98.19 219 HIS A N 1
ATOM 1759 C CA . HIS A 1 219 ? -5.895 -5.844 -18.438 1 98.19 219 HIS A CA 1
ATOM 1760 C C . HIS A 1 219 ? -7.285 -6.465 -18.406 1 98.19 219 HIS A C 1
ATOM 1762 O O . HIS A 1 219 ? -8.227 -5.875 -17.875 1 98.19 219 HIS A O 1
ATOM 1768 N N . PRO A 1 220 ? -7.371 -7.684 -18.906 1 98.12 220 PRO A N 1
ATOM 1769 C CA . PRO A 1 220 ? -8.688 -8.312 -18.984 1 98.12 220 PRO A CA 1
ATOM 1770 C C . PRO A 1 220 ? -9.25 -8.672 -17.609 1 98.12 220 PRO A C 1
ATOM 1772 O O . PRO A 1 220 ? -8.492 -9.062 -16.703 1 98.12 220 PRO A O 1
ATOM 1775 N N . VAL A 1 221 ? -10.516 -8.492 -17.453 1 98.69 221 VAL A N 1
ATOM 1776 C CA . VAL A 1 221 ? -11.305 -8.992 -16.328 1 98.69 221 VAL A CA 1
ATOM 1777 C C . VAL A 1 221 ? -12.234 -10.102 -16.812 1 98.69 221 VAL A C 1
ATOM 1779 O O . VAL A 1 221 ? -12.922 -9.961 -17.828 1 98.69 221 VAL A O 1
ATOM 1782 N N . PHE A 1 222 ? -12.266 -11.227 -16.094 1 98.62 222 PHE A N 1
ATOM 1783 C CA . PHE A 1 222 ? -13.047 -12.383 -16.5 1 98.62 222 PHE A CA 1
ATOM 1784 C C . PHE A 1 222 ? -14.344 -12.469 -15.711 1 98.62 222 PHE A C 1
ATOM 1786 O O . PHE A 1 222 ? -14.32 -12.555 -14.484 1 98.62 222 PHE A O 1
ATOM 1793 N N . GLU A 1 223 ? -15.414 -12.445 -16.422 1 98.06 223 GLU A N 1
ATOM 1794 C CA . GLU A 1 223 ? -16.719 -12.617 -15.797 1 98.06 223 GLU A CA 1
ATOM 1795 C C . GLU A 1 223 ? -17 -14.086 -15.508 1 98.06 223 GLU A C 1
ATOM 1797 O O . GLU A 1 223 ? -16.969 -14.922 -16.406 1 98.06 223 GLU A O 1
ATOM 1802 N N . THR A 1 224 ? -17.234 -14.406 -14.242 1 98.06 224 THR A N 1
ATOM 1803 C CA . THR A 1 224 ? -17.578 -15.773 -13.836 1 98.06 224 THR A CA 1
ATOM 1804 C C . THR A 1 224 ? -18.906 -15.797 -13.086 1 98.06 224 THR A C 1
ATOM 1806 O O . THR A 1 224 ? -19.469 -14.75 -12.773 1 98.06 224 THR A O 1
ATOM 1809 N N . GLU A 1 225 ? -19.344 -17 -12.828 1 97.06 225 GLU A N 1
ATOM 1810 C CA . GLU A 1 225 ? -20.547 -17.172 -12.023 1 97.06 225 GLU A CA 1
ATOM 1811 C C . GLU A 1 225 ? -20.344 -16.688 -10.594 1 97.06 225 GLU A C 1
ATOM 1813 O O . GLU A 1 225 ? -21.297 -16.406 -9.883 1 97.06 225 GLU A O 1
ATOM 1818 N N . PHE A 1 226 ? -19.141 -16.531 -10.234 1 98.5 226 PHE A N 1
ATOM 1819 C CA . PHE A 1 226 ? -18.828 -16.234 -8.836 1 98.5 226 PHE A CA 1
ATOM 1820 C C . PHE A 1 226 ? -18.266 -14.828 -8.688 1 98.5 226 PHE A C 1
ATOM 1822 O O . PHE A 1 226 ? -17.75 -14.469 -7.629 1 98.5 226 PHE A O 1
ATOM 1829 N N . GLY A 1 227 ? -18.359 -14.047 -9.719 1 98.19 227 GLY A N 1
ATOM 1830 C CA . GLY A 1 227 ? -17.844 -12.688 -9.688 1 98.19 227 GLY A CA 1
ATOM 1831 C C . GLY A 1 227 ? -16.781 -12.43 -10.75 1 98.19 227 GLY A C 1
ATOM 1832 O O . GLY A 1 227 ? -16.359 -13.352 -11.438 1 98.19 227 GLY A O 1
ATOM 1833 N N . ASN A 1 228 ? -16.438 -11.156 -10.938 1 98.69 228 ASN A N 1
ATOM 1834 C CA . ASN A 1 228 ? -15.43 -10.734 -11.898 1 98.69 228 ASN A CA 1
ATOM 1835 C C . ASN A 1 228 ? -14.016 -10.859 -11.32 1 98.69 228 ASN A C 1
ATOM 1837 O O . ASN A 1 228 ? -13.719 -10.281 -10.273 1 98.69 228 ASN A O 1
ATOM 1841 N N . ILE A 1 229 ? -13.156 -11.617 -12.008 1 98.69 229 ILE A N 1
ATOM 1842 C CA . ILE A 1 229 ? -11.828 -11.852 -11.461 1 98.69 229 ILE A CA 1
ATOM 1843 C C . ILE A 1 229 ? -10.773 -11.32 -12.43 1 98.69 229 ILE A C 1
ATOM 1845 O O . ILE A 1 229 ? -10.992 -11.289 -13.648 1 98.69 229 ILE A O 1
ATOM 1849 N N . ALA A 1 230 ? -9.672 -10.836 -11.953 1 98.88 230 ALA A N 1
ATOM 1850 C CA . ALA A 1 230 ? -8.484 -10.445 -12.711 1 98.88 230 ALA A CA 1
ATOM 1851 C C . ALA A 1 230 ? -7.211 -10.984 -12.07 1 98.88 230 ALA A C 1
ATOM 1853 O O . ALA A 1 230 ? -7.238 -11.461 -10.93 1 98.88 230 ALA A O 1
ATOM 1854 N N . VAL A 1 231 ? -6.168 -11.023 -12.82 1 98.88 231 VAL A N 1
ATOM 1855 C CA . VAL A 1 231 ? -4.922 -11.609 -12.344 1 98.88 231 VAL A CA 1
ATOM 1856 C C . VAL A 1 231 ? -3.768 -10.641 -12.594 1 98.88 231 VAL A C 1
ATOM 1858 O O . VAL A 1 231 ? -3.537 -10.211 -13.727 1 98.88 231 VAL A O 1
ATOM 1861 N N . ASN A 1 232 ? -3.107 -10.18 -11.539 1 98.75 232 ASN A N 1
ATOM 1862 C CA . ASN A 1 232 ? -1.883 -9.391 -11.539 1 98.75 232 ASN A CA 1
ATOM 1863 C C . ASN A 1 232 ? -0.664 -10.242 -11.203 1 98.75 232 ASN A C 1
ATOM 1865 O O . ASN A 1 232 ? -0.369 -10.484 -10.031 1 98.75 232 ASN A O 1
ATOM 1869 N N . ILE A 1 233 ? 0.107 -10.625 -12.188 1 98.69 233 ILE A N 1
ATOM 1870 C CA . ILE A 1 233 ? 1.099 -11.68 -12.008 1 98.69 233 ILE A CA 1
ATOM 1871 C C . ILE A 1 233 ? 2.371 -11.094 -11.398 1 98.69 233 ILE A C 1
ATOM 1873 O O . ILE A 1 233 ? 3.07 -10.305 -12.047 1 98.69 233 ILE A O 1
ATOM 1877 N N . CYS A 1 234 ? 2.674 -11.398 -10.211 1 98.06 234 CYS A N 1
ATOM 1878 C CA . CYS A 1 234 ? 3.918 -11.25 -9.461 1 98.06 234 CYS A CA 1
ATOM 1879 C C . CYS A 1 234 ? 4.426 -9.812 -9.523 1 98.06 234 CYS A C 1
ATOM 1881 O O . CYS A 1 234 ? 3.826 -8.914 -8.93 1 98.06 234 CYS A O 1
ATOM 1883 N N . TYR A 1 235 ? 5.41 -9.508 -10.43 1 98.06 235 TYR A N 1
ATOM 1884 C CA . TYR A 1 235 ? 6.117 -8.234 -10.477 1 98.06 235 TYR A CA 1
ATOM 1885 C C . TYR A 1 235 ? 5.148 -7.078 -10.688 1 98.06 235 TYR A C 1
ATOM 1887 O O . TYR A 1 235 ? 5.418 -5.949 -10.273 1 98.06 235 TYR A O 1
ATOM 1895 N N . GLY A 1 236 ? 4.004 -7.34 -11.234 1 97.94 236 GLY A N 1
ATOM 1896 C CA . GLY A 1 236 ? 2.977 -6.324 -11.391 1 97.94 236 GLY A CA 1
ATOM 1897 C C . GLY A 1 236 ? 2.502 -5.742 -10.07 1 97.94 236 GLY A C 1
ATOM 1898 O O . GLY A 1 236 ? 1.909 -4.66 -10.039 1 97.94 236 GLY A O 1
ATOM 1899 N N . ARG A 1 237 ? 2.771 -6.453 -8.969 1 98.44 237 ARG A N 1
ATOM 1900 C CA . ARG A 1 237 ? 2.301 -6.008 -7.66 1 98.44 237 ARG A CA 1
ATOM 1901 C C . ARG A 1 237 ? 3.018 -4.73 -7.23 1 98.44 237 ARG A C 1
ATOM 1903 O O . ARG A 1 237 ? 2.527 -4 -6.367 1 98.44 237 ARG A O 1
ATOM 1910 N N . HIS A 1 238 ? 4.172 -4.426 -7.816 1 98.38 238 HIS A N 1
ATOM 1911 C CA . HIS A 1 238 ? 4.93 -3.238 -7.438 1 98.38 238 HIS A CA 1
ATOM 1912 C C . HIS A 1 238 ? 4.375 -1.991 -8.117 1 98.38 238 HIS A C 1
ATOM 1914 O O . HIS A 1 238 ? 4.777 -0.871 -7.797 1 98.38 238 HIS A O 1
ATOM 1920 N N . HIS A 1 239 ? 3.496 -2.115 -9.102 1 98.62 239 HIS A N 1
ATOM 1921 C CA . HIS A 1 239 ? 2.969 -1.021 -9.906 1 98.62 239 HIS A CA 1
ATOM 1922 C C . HIS A 1 239 ? 1.504 -0.752 -9.586 1 98.62 239 HIS A C 1
ATOM 1924 O O . HIS A 1 239 ? 0.611 -1.379 -10.156 1 98.62 239 HIS A O 1
ATOM 1930 N N . PRO A 1 240 ? 1.218 0.292 -8.758 1 98.56 240 PRO A N 1
ATOM 1931 C CA . PRO A 1 240 ? -0.166 0.577 -8.367 1 98.56 240 PRO A CA 1
ATOM 1932 C C . PRO A 1 240 ? -1.082 0.787 -9.57 1 98.56 240 PRO A C 1
ATOM 1934 O O . PRO A 1 240 ? -2.266 0.443 -9.523 1 98.56 240 PRO A O 1
ATOM 1937 N N . GLN A 1 241 ? -0.546 1.341 -10.656 1 98.12 241 GLN A N 1
ATOM 1938 C CA . GLN A 1 241 ? -1.369 1.592 -11.836 1 98.12 241 GLN A CA 1
ATOM 1939 C C . GLN A 1 241 ? -1.849 0.285 -12.461 1 98.12 241 GLN A C 1
ATOM 1941 O O . GLN A 1 241 ? -2.918 0.239 -13.07 1 98.12 241 GLN A O 1
ATOM 1946 N N . ASN A 1 242 ? -1.073 -0.772 -12.289 1 98.56 242 ASN A N 1
ATOM 1947 C CA . ASN A 1 242 ? -1.491 -2.086 -12.766 1 98.56 242 ASN A CA 1
ATOM 1948 C C . ASN A 1 242 ? -2.729 -2.584 -12.023 1 98.56 242 ASN A C 1
ATOM 1950 O O . ASN A 1 242 ? -3.699 -3.014 -12.648 1 98.56 242 ASN A O 1
ATOM 1954 N N . TRP A 1 243 ? -2.752 -2.512 -10.711 1 98.75 243 TRP A N 1
ATOM 1955 C CA . TRP A 1 243 ? -3.904 -2.857 -9.883 1 98.75 243 TRP A CA 1
ATOM 1956 C C . TRP A 1 243 ? -5.117 -2.014 -10.266 1 98.75 243 TRP A C 1
ATOM 1958 O O . TRP A 1 243 ? -6.227 -2.535 -10.398 1 98.75 243 TRP A O 1
ATOM 1968 N N . MET A 1 244 ? -4.852 -0.733 -10.398 1 98.62 244 MET A N 1
ATOM 1969 C CA . MET A 1 244 ? -5.926 0.211 -10.695 1 98.62 244 MET A CA 1
ATOM 1970 C C . MET A 1 244 ? -6.602 -0.13 -12.016 1 98.62 244 MET A C 1
ATOM 1972 O O . MET A 1 244 ? -7.824 -0.04 -12.133 1 98.62 244 MET A O 1
ATOM 1976 N N . ALA A 1 245 ? -5.82 -0.519 -13.016 1 98.56 245 ALA A N 1
ATOM 1977 C CA . ALA A 1 245 ? -6.355 -0.859 -14.336 1 98.56 245 ALA A CA 1
ATOM 1978 C C . ALA A 1 245 ? -7.402 -1.963 -14.234 1 98.56 245 ALA A C 1
ATOM 1980 O O . ALA A 1 245 ? -8.461 -1.88 -14.859 1 98.56 245 ALA A O 1
ATOM 1981 N N . TYR A 1 246 ? -7.133 -2.961 -13.422 1 98.69 246 TYR A N 1
ATOM 1982 C CA . TYR A 1 246 ? -8.094 -4.051 -13.266 1 98.69 246 TYR A CA 1
ATOM 1983 C C . TYR A 1 246 ? -9.359 -3.564 -12.586 1 98.69 246 TYR A C 1
ATOM 1985 O O . TYR A 1 246 ? -10.469 -3.965 -12.953 1 98.69 246 TYR A O 1
ATOM 1993 N N . GLY A 1 247 ? -9.172 -2.738 -11.562 1 98.25 247 GLY A N 1
ATOM 1994 C CA . GLY A 1 247 ? -10.336 -2.158 -10.914 1 98.25 247 GLY A CA 1
ATOM 1995 C C . GLY A 1 247 ? -11.195 -1.334 -11.852 1 98.25 247 GLY A C 1
ATOM 1996 O O . GLY A 1 247 ? -12.422 -1.43 -11.828 1 98.25 247 GLY A O 1
ATOM 1997 N N . LEU A 1 248 ? -10.547 -0.552 -12.68 1 97.62 248 LEU A N 1
ATOM 1998 C CA . LEU A 1 248 ? -11.242 0.299 -13.641 1 97.62 248 LEU A CA 1
ATOM 1999 C C . LEU A 1 248 ? -11.984 -0.542 -14.68 1 97.62 248 LEU A C 1
ATOM 2001 O O . LEU A 1 248 ? -13.016 -0.119 -15.203 1 97.62 248 LEU A O 1
ATOM 2005 N N . ASN A 1 249 ? -11.461 -1.758 -14.906 1 97.75 249 ASN A N 1
ATOM 2006 C CA . ASN A 1 249 ? -12.102 -2.664 -15.852 1 97.75 249 ASN A CA 1
ATOM 2007 C C . ASN A 1 249 ? -13.172 -3.52 -15.172 1 97.75 249 ASN A C 1
ATOM 2009 O O . ASN A 1 249 ? -13.758 -4.402 -15.805 1 97.75 249 ASN A O 1
ATOM 2013 N N . GLY A 1 250 ? -13.406 -3.375 -13.898 1 97.5 250 GLY A N 1
ATOM 2014 C CA . GLY A 1 250 ? -14.578 -3.971 -13.273 1 97.5 250 GLY A CA 1
ATOM 2015 C C . GLY A 1 250 ? -14.242 -5.184 -12.422 1 97.5 250 GLY A C 1
ATOM 2016 O O . GLY A 1 250 ? -15.141 -5.949 -12.047 1 97.5 250 GLY A O 1
ATOM 2017 N N . ALA A 1 251 ? -13.016 -5.371 -12.078 1 98.75 251 ALA A N 1
ATOM 2018 C CA . ALA A 1 251 ? -12.641 -6.516 -11.25 1 98.75 251 ALA A CA 1
ATOM 2019 C C . ALA A 1 251 ? -13.234 -6.391 -9.844 1 98.75 251 ALA A C 1
ATOM 2021 O O . ALA A 1 251 ? -13.273 -5.297 -9.281 1 98.75 251 ALA A O 1
ATOM 2022 N N . GLU A 1 252 ? -13.68 -7.523 -9.289 1 98.81 252 GLU A N 1
ATOM 2023 C CA . GLU A 1 252 ? -14.141 -7.613 -7.906 1 98.81 252 GLU A CA 1
ATOM 2024 C C . GLU A 1 252 ? -13.141 -8.375 -7.039 1 98.81 252 GLU A C 1
ATOM 2026 O O . GLU A 1 252 ? -13.086 -8.18 -5.824 1 98.81 252 GLU A O 1
ATOM 2031 N N . MET A 1 253 ? -12.422 -9.266 -7.656 1 98.88 253 MET A N 1
ATOM 2032 C CA . MET A 1 253 ? -11.359 -10.062 -7.051 1 98.88 253 MET A CA 1
ATOM 2033 C C . MET A 1 253 ? -10.102 -10.047 -7.914 1 98.88 253 MET A C 1
ATOM 2035 O O . MET A 1 253 ? -10.164 -10.328 -9.109 1 98.88 253 MET A O 1
ATOM 2039 N N . VAL A 1 254 ? -9 -9.664 -7.316 1 98.94 254 VAL A N 1
ATOM 2040 C CA . VAL A 1 254 ? -7.758 -9.664 -8.078 1 98.94 254 VAL A CA 1
ATOM 2041 C C . VAL A 1 254 ? -6.742 -10.586 -7.406 1 98.94 254 VAL A C 1
ATOM 2043 O O . VAL A 1 254 ? -6.418 -10.414 -6.23 1 98.94 254 VAL A O 1
ATOM 2046 N N . PHE A 1 255 ? -6.328 -11.578 -8.148 1 98.94 255 PHE A N 1
ATOM 2047 C CA . PHE A 1 255 ? -5.328 -12.523 -7.68 1 98.94 255 PHE A CA 1
ATOM 2048 C C . PHE A 1 255 ? -3.926 -12.07 -8.07 1 98.94 255 PHE A C 1
ATOM 2050 O O . PHE A 1 255 ? -3.719 -11.562 -9.172 1 98.94 255 PHE A O 1
ATOM 2057 N N . ASN A 1 256 ? -2.963 -12.219 -7.176 1 98.94 256 ASN A N 1
ATOM 2058 C CA . ASN A 1 256 ? -1.558 -11.914 -7.422 1 98.94 256 ASN A CA 1
ATOM 2059 C C . ASN A 1 256 ? -0.668 -13.133 -7.199 1 98.94 256 ASN A C 1
ATOM 2061 O O . ASN A 1 256 ? 0.027 -13.227 -6.184 1 98.94 256 ASN A O 1
ATOM 2065 N N . PRO A 1 257 ? -0.677 -14.055 -8.148 1 98.94 257 PRO A N 1
ATOM 2066 C CA . PRO A 1 257 ? 0.241 -15.188 -8.055 1 98.94 257 PRO A CA 1
ATOM 2067 C C . PRO A 1 257 ? 1.705 -14.781 -8.188 1 98.94 257 PRO A C 1
ATOM 2069 O O . PRO A 1 257 ? 2.074 -14.102 -9.148 1 98.94 257 PRO A O 1
ATOM 2072 N N . SER A 1 258 ? 2.494 -15.219 -7.238 1 98.69 258 SER A N 1
ATOM 2073 C CA . SER A 1 258 ? 3.887 -14.789 -7.172 1 98.69 258 SER A CA 1
ATOM 2074 C C . SER A 1 258 ? 4.812 -15.961 -6.844 1 98.69 258 SER A C 1
ATOM 2076 O O . SER A 1 258 ? 4.363 -16.984 -6.344 1 98.69 258 SER A O 1
ATOM 2078 N N . ALA A 1 259 ? 6.039 -15.859 -7.191 1 98.12 259 ALA A N 1
ATOM 2079 C CA . ALA A 1 259 ? 7.211 -16.578 -6.703 1 98.12 259 ALA A CA 1
ATOM 2080 C C . ALA A 1 259 ? 8.32 -15.609 -6.305 1 98.12 259 ALA A C 1
ATOM 2082 O O . ALA A 1 259 ? 9.102 -15.172 -7.152 1 98.12 259 ALA A O 1
ATOM 2083 N N . THR A 1 260 ? 8.367 -15.32 -5.027 1 97 260 THR A N 1
ATOM 2084 C CA . THR A 1 260 ? 9.32 -14.32 -4.566 1 97 260 THR A CA 1
ATOM 2085 C C . THR A 1 260 ? 9.984 -14.766 -3.266 1 97 260 THR A C 1
ATOM 2087 O O . THR A 1 260 ? 9.406 -15.531 -2.494 1 97 260 THR A O 1
ATOM 2090 N N . VAL A 1 261 ? 11.227 -14.266 -3.049 1 94.62 261 VAL A N 1
ATOM 2091 C CA . VAL A 1 261 ? 12.047 -14.758 -1.948 1 94.62 261 VAL A CA 1
ATOM 2092 C C . VAL A 1 261 ? 12.242 -13.656 -0.911 1 94.62 261 VAL A C 1
ATOM 2094 O O . VAL A 1 261 ? 12.039 -12.477 -1.208 1 94.62 261 VAL A O 1
ATOM 2097 N N . GLY A 1 262 ? 12.656 -14.039 0.27 1 89.12 262 GLY A N 1
ATOM 2098 C CA . GLY A 1 262 ? 12.703 -13.172 1.438 1 89.12 262 GLY A CA 1
ATOM 2099 C C . GLY A 1 262 ? 13.648 -12 1.271 1 89.12 262 GLY A C 1
ATOM 2100 O O . GLY A 1 262 ? 13.258 -10.844 1.46 1 89.12 262 GLY A O 1
ATOM 2101 N N . GLU A 1 263 ? 14.852 -12.195 0.868 1 81.12 263 GLU A N 1
ATOM 2102 C CA . GLU A 1 263 ? 15.883 -11.164 0.794 1 81.12 263 GLU A CA 1
ATOM 2103 C C . GLU A 1 263 ? 15.508 -10.07 -0.201 1 81.12 263 GLU A C 1
ATOM 2105 O O . GLU A 1 263 ? 16.031 -8.953 -0.124 1 81.12 263 GLU A O 1
ATOM 2110 N N . LEU A 1 264 ? 14.562 -10.453 -0.968 1 81.31 264 LEU A N 1
ATOM 2111 C CA . LEU A 1 264 ? 14.227 -9.516 -2.031 1 81.31 264 LEU A CA 1
ATOM 2112 C C . LEU A 1 264 ? 13.055 -8.625 -1.626 1 81.31 264 LEU A C 1
ATOM 2114 O O . LEU A 1 264 ? 13.125 -7.398 -1.753 1 81.31 264 LEU A O 1
ATOM 2118 N N . SER A 1 265 ? 12.023 -9.211 -1.082 1 90.94 265 SER A N 1
ATOM 2119 C CA . SER A 1 265 ? 10.797 -8.43 -1.169 1 90.94 265 SER A CA 1
ATOM 2120 C C . SER A 1 265 ? 9.945 -8.586 0.087 1 90.94 265 SER A C 1
ATOM 2122 O O . SER A 1 265 ? 8.844 -8.039 0.174 1 90.94 265 SER A O 1
ATOM 2124 N N . GLU A 1 266 ? 10.375 -9.234 1.095 1 90.12 266 GLU A N 1
ATOM 2125 C CA . GLU A 1 266 ? 9.523 -9.625 2.213 1 90.12 266 GLU A CA 1
ATOM 2126 C C . GLU A 1 266 ? 8.914 -8.406 2.895 1 90.12 266 GLU A C 1
ATOM 2128 O O . GLU A 1 266 ? 7.719 -8.398 3.209 1 90.12 266 GLU A O 1
ATOM 2133 N N . PRO A 1 267 ? 9.625 -7.34 3.117 1 88.5 267 PRO A N 1
ATOM 2134 C CA . PRO A 1 267 ? 9.016 -6.188 3.789 1 88.5 267 PRO A CA 1
ATOM 2135 C C . PRO A 1 267 ? 7.918 -5.531 2.953 1 88.5 267 PRO A C 1
ATOM 2137 O O . PRO A 1 267 ? 7.121 -4.75 3.479 1 88.5 267 PRO A O 1
ATOM 2140 N N . LEU A 1 268 ? 7.859 -5.812 1.663 1 96.75 268 LEU A N 1
ATOM 2141 C CA . LEU A 1 268 ? 6.879 -5.211 0.766 1 96.75 268 LEU A CA 1
ATOM 2142 C C . LEU A 1 268 ? 5.609 -6.051 0.702 1 96.75 268 LEU A C 1
ATOM 2144 O O . LEU A 1 268 ? 4.547 -5.551 0.327 1 96.75 268 LEU A O 1
ATOM 2148 N N . TRP A 1 269 ? 5.684 -7.297 1.124 1 97.25 269 TRP A N 1
ATOM 2149 C CA . TRP A 1 269 ? 4.703 -8.336 0.829 1 97.25 269 TRP A CA 1
ATOM 2150 C C . TRP A 1 269 ? 3.359 -8.016 1.473 1 97.25 269 TRP A C 1
ATOM 2152 O O . TRP A 1 269 ? 2.311 -8.148 0.837 1 97.25 269 TRP A O 1
ATOM 2162 N N . SER A 1 270 ? 3.41 -7.492 2.65 1 96.19 270 SER A N 1
ATOM 2163 C CA . SER A 1 270 ? 2.166 -7.254 3.373 1 96.19 270 SER A CA 1
ATOM 2164 C C . SER A 1 270 ? 1.562 -5.902 3.01 1 96.19 270 SER A C 1
ATOM 2166 O O . SER A 1 270 ? 0.492 -5.539 3.502 1 96.19 270 SER A O 1
ATOM 2168 N N . ILE A 1 271 ? 2.193 -5.121 2.141 1 98.12 271 ILE A N 1
ATOM 2169 C CA . ILE A 1 271 ? 1.817 -3.73 1.897 1 98.12 271 ILE A CA 1
ATOM 2170 C C . ILE A 1 271 ? 1.089 -3.619 0.561 1 98.12 271 ILE A C 1
ATOM 2172 O O . ILE A 1 271 ? -0.001 -3.045 0.488 1 98.12 271 ILE A O 1
ATOM 2176 N N . GLU A 1 272 ? 1.569 -4.176 -0.457 1 98.62 272 GLU A N 1
ATOM 2177 C CA . GLU A 1 272 ? 1.217 -3.799 -1.822 1 98.62 272 GLU A CA 1
ATOM 2178 C C . GLU A 1 272 ? -0.173 -4.305 -2.193 1 98.62 272 GLU A C 1
ATOM 2180 O O . GLU A 1 272 ? -1.016 -3.539 -2.662 1 98.62 272 GLU A O 1
ATOM 2185 N N . ALA A 1 273 ? -0.445 -5.594 -1.981 1 98.75 273 ALA A N 1
ATOM 2186 C CA . ALA A 1 273 ? -1.768 -6.109 -2.32 1 98.75 273 ALA A CA 1
ATOM 2187 C C . ALA A 1 273 ? -2.84 -5.508 -1.419 1 98.75 273 ALA A C 1
ATOM 2189 O O . ALA A 1 273 ? -3.973 -5.281 -1.854 1 98.75 273 ALA A O 1
ATOM 2190 N N . ARG A 1 274 ? -2.479 -5.332 -0.173 1 98.56 274 ARG A N 1
ATOM 2191 C CA . ARG A 1 274 ? -3.422 -4.723 0.757 1 98.56 274 ARG A CA 1
ATOM 2192 C C . ARG A 1 274 ? -3.74 -3.287 0.353 1 98.56 274 ARG A C 1
ATOM 2194 O O . ARG A 1 274 ? -4.898 -2.865 0.402 1 98.56 274 ARG A O 1
ATOM 2201 N N . ASN A 1 275 ? -2.734 -2.551 0.006 1 98.75 275 ASN A N 1
ATOM 2202 C CA . ASN A 1 275 ? -2.986 -1.204 -0.494 1 98.75 275 ASN A CA 1
ATOM 2203 C C . ASN A 1 275 ? -3.887 -1.224 -1.726 1 98.75 275 ASN A C 1
ATOM 2205 O O . ASN A 1 275 ? -4.727 -0.337 -1.901 1 98.75 275 ASN A O 1
ATOM 2209 N N . ALA A 1 276 ? -3.641 -2.174 -2.631 1 98.81 276 ALA A N 1
ATOM 2210 C CA . ALA A 1 276 ? -4.477 -2.293 -3.82 1 98.81 276 ALA A CA 1
ATOM 2211 C C . ALA A 1 276 ? -5.938 -2.521 -3.443 1 98.81 276 ALA A C 1
ATOM 2213 O O . ALA A 1 276 ? -6.84 -1.936 -4.047 1 98.81 276 ALA A O 1
ATOM 2214 N N . ALA A 1 277 ? -6.152 -3.373 -2.467 1 98.81 277 ALA A N 1
ATOM 2215 C CA . ALA A 1 277 ? -7.512 -3.625 -1.997 1 98.81 277 ALA A CA 1
ATOM 2216 C C . ALA A 1 277 ? -8.164 -2.342 -1.492 1 98.81 277 ALA A C 1
ATOM 2218 O O . ALA A 1 277 ? -9.32 -2.057 -1.818 1 98.81 277 ALA A O 1
ATOM 2219 N N . ILE A 1 278 ? -7.418 -1.577 -0.735 1 98.44 278 ILE A N 1
ATOM 2220 C CA . ILE A 1 278 ? -7.898 -0.323 -0.165 1 98.44 278 ILE A CA 1
ATOM 2221 C C . ILE A 1 278 ? -8.219 0.666 -1.284 1 98.44 278 ILE A C 1
ATOM 2223 O O . ILE A 1 278 ? -9.344 1.157 -1.387 1 98.44 278 ILE A O 1
ATOM 2227 N N . ALA A 1 279 ? -7.293 0.883 -2.148 1 98.5 279 ALA A N 1
ATOM 2228 C CA . ALA A 1 279 ? -7.352 1.966 -3.127 1 98.5 279 ALA A CA 1
ATOM 2229 C C . ALA A 1 279 ? -8.422 1.69 -4.184 1 98.5 279 ALA A C 1
ATOM 2231 O O . ALA A 1 279 ? -9.016 2.621 -4.73 1 98.5 279 ALA A O 1
ATOM 2232 N N . ASN A 1 280 ? -8.648 0.38 -4.469 1 98.56 280 ASN A N 1
ATOM 2233 C CA . ASN A 1 280 ? -9.523 0.061 -5.59 1 98.56 280 ASN A CA 1
ATOM 2234 C C . ASN A 1 280 ? -10.844 -0.553 -5.121 1 98.56 280 ASN A C 1
ATOM 2236 O O . ASN A 1 280 ? -11.711 -0.866 -5.934 1 98.56 280 ASN A O 1
ATOM 2240 N N . SER A 1 281 ? -11.062 -0.775 -3.863 1 98.06 281 SER A N 1
ATOM 2241 C CA . SER A 1 281 ? -12.289 -1.265 -3.242 1 98.06 281 SER A CA 1
ATOM 2242 C C . SER A 1 281 ? -12.695 -2.617 -3.814 1 98.06 281 SER A C 1
ATOM 2244 O O . SER A 1 281 ? -13.844 -2.805 -4.219 1 98.06 281 SER A O 1
ATOM 2246 N N . TYR A 1 282 ? -11.766 -3.527 -3.854 1 98.75 282 TYR A N 1
ATOM 2247 C CA . TYR A 1 282 ? -12.008 -4.914 -4.23 1 98.75 282 TYR A CA 1
ATOM 2248 C C . TYR A 1 282 ? -11.148 -5.863 -3.406 1 98.75 282 TYR A C 1
ATOM 2250 O O . TYR A 1 282 ? -10.312 -5.426 -2.611 1 98.75 282 TYR A O 1
ATO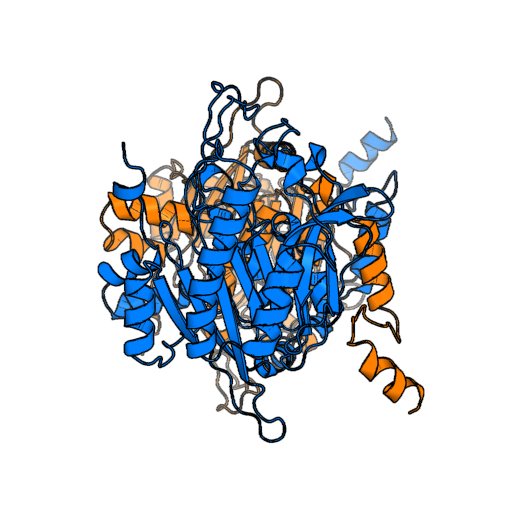M 2258 N N . TYR A 1 283 ? -11.398 -7.172 -3.498 1 98.94 283 TYR A N 1
ATOM 2259 C CA . TYR A 1 283 ? -10.602 -8.156 -2.768 1 98.94 283 TYR A CA 1
ATOM 2260 C C . TYR A 1 283 ? -9.312 -8.469 -3.506 1 98.94 283 TYR A C 1
ATOM 2262 O O . TYR A 1 283 ? -9.289 -8.547 -4.738 1 98.94 283 TYR A O 1
ATOM 2270 N N . THR A 1 284 ? -8.25 -8.633 -2.748 1 98.94 284 THR A N 1
ATOM 2271 C CA . THR A 1 284 ? -6.988 -9.07 -3.334 1 98.94 284 THR A CA 1
ATOM 2272 C C . THR A 1 284 ? -6.484 -10.344 -2.656 1 98.94 284 THR A C 1
ATOM 2274 O O . THR A 1 284 ? -6.77 -10.578 -1.48 1 98.94 284 THR A O 1
ATOM 2277 N N . PHE A 1 285 ? -5.824 -11.156 -3.396 1 98.94 285 PHE A N 1
ATOM 2278 C CA . PHE A 1 285 ? -5.227 -12.391 -2.916 1 98.94 285 PHE A CA 1
ATOM 2279 C C . PHE A 1 285 ? -3.752 -12.469 -3.291 1 98.94 285 PHE A C 1
ATOM 2281 O O . PHE A 1 285 ? -3.41 -12.625 -4.465 1 98.94 285 PHE A O 1
ATOM 2288 N N . ALA A 1 286 ? -2.9 -12.312 -2.299 1 98.88 286 ALA A N 1
ATOM 2289 C CA . ALA A 1 286 ? -1.458 -12.438 -2.486 1 98.88 286 ALA A CA 1
ATOM 2290 C C . ALA A 1 286 ? -1.009 -13.883 -2.289 1 98.88 286 ALA A C 1
ATOM 2292 O O . ALA A 1 286 ? -1.124 -14.438 -1.191 1 98.88 286 ALA A O 1
ATOM 2293 N N . ILE A 1 287 ? -0.5 -14.492 -3.33 1 98.88 287 ILE A N 1
ATOM 2294 C CA . ILE A 1 287 ? -0.163 -15.906 -3.33 1 98.88 287 ILE A CA 1
ATOM 2295 C C . ILE A 1 287 ? 1.326 -16.078 -3.615 1 98.88 287 ILE A C 1
ATOM 2297 O O . ILE A 1 287 ? 1.811 -15.703 -4.684 1 98.88 287 ILE A O 1
ATOM 2301 N N . ASN A 1 288 ? 2.031 -16.703 -2.689 1 98.75 288 ASN A N 1
ATOM 2302 C CA . ASN A 1 288 ? 3.463 -16.891 -2.891 1 98.75 288 ASN A CA 1
ATOM 2303 C C . ASN A 1 288 ? 3.857 -18.359 -2.811 1 98.75 288 ASN A C 1
ATOM 2305 O O . ASN A 1 288 ? 3.205 -19.141 -2.123 1 98.75 288 ASN A O 1
ATOM 2309 N N . ARG A 1 289 ? 4.871 -18.672 -3.553 1 98.31 289 ARG A N 1
ATOM 2310 C CA . ARG A 1 289 ? 5.516 -19.969 -3.49 1 98.31 289 ARG A CA 1
ATOM 2311 C C . ARG A 1 289 ? 6.168 -20.203 -2.131 1 98.31 289 ARG A C 1
ATOM 2313 O O . ARG A 1 289 ? 6.375 -19.25 -1.371 1 98.31 289 ARG A O 1
ATOM 2320 N N . VAL A 1 290 ? 6.41 -21.531 -1.776 1 98 290 VAL A N 1
ATOM 2321 C CA . VAL A 1 290 ? 7.148 -21.828 -0.555 1 98 290 VAL A CA 1
ATOM 2322 C C . VAL A 1 290 ? 8.273 -22.812 -0.863 1 98 290 VAL A C 1
ATOM 2324 O O . VAL A 1 290 ? 8.242 -23.516 -1.883 1 98 290 VAL A O 1
ATOM 2327 N N . GLY A 1 291 ? 9.32 -22.75 0.001 1 96.62 291 GLY A N 1
ATOM 2328 C CA . GLY A 1 291 ? 10.414 -23.703 -0.135 1 96.62 291 GLY A CA 1
ATOM 2329 C C . GLY A 1 291 ? 11.633 -23.125 -0.83 1 96.62 291 GLY A C 1
ATOM 2330 O O . GLY A 1 291 ? 11.695 -21.922 -1.074 1 96.62 291 GLY A O 1
ATOM 2331 N N . THR A 1 292 ? 12.672 -24 -1.02 1 96.94 292 THR A N 1
ATOM 2332 C CA . THR A 1 292 ? 13.914 -23.625 -1.695 1 96.94 292 THR A CA 1
ATOM 2333 C C . THR A 1 292 ? 14.195 -24.578 -2.857 1 96.94 292 THR A C 1
ATOM 2335 O O . THR A 1 292 ? 14.078 -25.797 -2.711 1 96.94 292 THR A O 1
ATOM 2338 N N . GLU A 1 293 ? 14.516 -24.047 -3.986 1 97.19 293 GLU A N 1
ATOM 2339 C CA . GLU A 1 293 ? 14.797 -24.844 -5.176 1 97.19 293 GLU A CA 1
ATOM 2340 C C . GLU A 1 293 ? 16.281 -24.812 -5.516 1 97.19 293 GLU A C 1
ATOM 2342 O O . GLU A 1 293 ? 16.922 -23.75 -5.449 1 97.19 293 GLU A O 1
ATOM 2347 N N . VAL A 1 294 ? 16.859 -26 -5.797 1 97.38 294 VAL A N 1
ATOM 2348 C CA . VAL A 1 294 ? 18.266 -26.172 -6.129 1 97.38 294 VAL A CA 1
ATOM 2349 C C . VAL A 1 294 ? 18.406 -26.656 -7.57 1 97.38 294 VAL A C 1
ATOM 2351 O O . VAL A 1 294 ? 17.688 -27.578 -7.988 1 97.38 294 VAL A O 1
ATOM 2354 N N . PHE A 1 295 ? 19.328 -26.125 -8.305 1 96.81 295 PHE A N 1
ATOM 2355 C CA . PHE A 1 295 ? 19.484 -26.438 -9.719 1 96.81 295 PHE A CA 1
ATOM 2356 C C . PHE A 1 295 ? 20.797 -27.172 -9.969 1 96.81 295 PHE A C 1
ATOM 2358 O O . PHE A 1 295 ? 21.75 -27.016 -9.203 1 96.81 295 PHE A O 1
ATOM 2365 N N . PRO A 1 296 ? 20.859 -27.922 -11.023 1 95.5 296 PRO A N 1
ATOM 2366 C CA . PRO A 1 296 ? 22.047 -28.719 -11.305 1 95.5 296 PRO A CA 1
ATOM 2367 C C . PRO A 1 296 ? 23.281 -27.875 -11.578 1 95.5 296 PRO A C 1
ATOM 2369 O O . PRO A 1 296 ? 24.391 -28.219 -11.172 1 95.5 296 PRO A O 1
ATOM 2372 N N . ASN A 1 297 ? 23.109 -26.828 -12.289 1 95.75 297 ASN A N 1
ATOM 2373 C CA . ASN A 1 297 ? 24.219 -25.953 -12.641 1 95.75 297 ASN A CA 1
ATOM 2374 C C . ASN A 1 297 ? 24.203 -24.656 -11.82 1 95.75 297 ASN A C 1
ATOM 2376 O O . ASN A 1 297 ? 23.141 -24.125 -11.508 1 95.75 297 ASN A O 1
ATOM 2380 N N . GLU A 1 298 ? 25.359 -24.188 -11.547 1 95.44 298 GLU A N 1
ATOM 2381 C CA . GLU A 1 298 ? 25.469 -22.938 -10.789 1 95.44 298 GLU A CA 1
ATOM 2382 C C . GLU A 1 298 ? 25.094 -21.734 -11.656 1 95.44 298 GLU A C 1
ATOM 2384 O O . GLU A 1 298 ? 25.234 -21.766 -12.875 1 95.44 298 GLU A O 1
ATOM 2389 N N . PHE A 1 299 ? 24.594 -20.75 -11.047 1 93.56 299 PHE A N 1
ATOM 2390 C CA . PHE A 1 299 ? 24.328 -19.438 -11.656 1 93.56 299 PHE A CA 1
ATOM 2391 C C . PHE A 1 299 ? 24.656 -18.312 -10.688 1 93.56 299 PHE A C 1
ATOM 2393 O O . PHE A 1 299 ? 24.938 -18.562 -9.508 1 93.56 299 PHE A O 1
ATOM 2400 N N . THR A 1 300 ? 24.812 -17.109 -11.211 1 90.88 300 THR A N 1
ATOM 2401 C CA . THR A 1 300 ? 25.125 -15.953 -10.383 1 90.88 300 THR A CA 1
ATOM 2402 C C . THR A 1 300 ? 23.984 -14.953 -10.367 1 90.88 300 THR A C 1
ATOM 2404 O O . THR A 1 300 ? 23.234 -14.844 -11.336 1 90.88 300 THR A O 1
ATOM 2407 N N . SER A 1 301 ? 23.828 -14.188 -9.25 1 87.25 301 SER A N 1
ATOM 2408 C CA . SER A 1 301 ? 22.797 -13.164 -9.094 1 87.25 301 SER A CA 1
ATOM 2409 C C . SER A 1 301 ? 23.281 -11.812 -9.617 1 87.25 301 SER A C 1
ATOM 2411 O O . SER A 1 301 ? 22.5 -10.867 -9.688 1 87.25 301 SER A O 1
ATOM 2413 N N . GLY A 1 302 ? 24.469 -11.734 -9.984 1 85.69 302 GLY A N 1
ATOM 2414 C CA . GLY A 1 302 ? 25.016 -10.453 -10.398 1 85.69 302 GLY A CA 1
ATOM 2415 C C . GLY A 1 302 ? 25.172 -9.461 -9.266 1 85.69 302 GLY A C 1
ATOM 2416 O O . GLY A 1 302 ? 25.031 -8.258 -9.461 1 85.69 302 GLY A O 1
ATOM 2417 N N . ASP A 1 303 ? 25.391 -9.953 -8.039 1 85.75 303 ASP A N 1
ATOM 2418 C CA . ASP A 1 303 ? 25.453 -9.102 -6.855 1 85.75 303 ASP A CA 1
ATOM 2419 C C . ASP A 1 303 ? 26.844 -9.125 -6.234 1 85.75 303 ASP A C 1
ATOM 2421 O O . ASP A 1 303 ? 27.031 -8.727 -5.086 1 85.75 303 ASP A O 1
ATOM 2425 N N . GLY A 1 304 ? 27.812 -9.641 -6.891 1 89.25 304 GLY A N 1
ATOM 2426 C CA . GLY A 1 304 ? 29.188 -9.703 -6.426 1 89.25 304 GLY A CA 1
ATOM 2427 C C . GLY A 1 304 ? 29.469 -10.93 -5.582 1 89.25 304 GLY A C 1
ATOM 2428 O O . GLY A 1 304 ? 30.625 -11.164 -5.188 1 89.25 304 GLY A O 1
ATOM 2429 N N . GLN A 1 305 ? 28.484 -11.727 -5.332 1 91.69 305 GLN A N 1
ATOM 2430 C CA . GLN A 1 305 ? 28.656 -12.922 -4.516 1 91.69 305 GLN A CA 1
ATOM 2431 C C . GLN A 1 305 ? 28.984 -14.133 -5.379 1 91.69 305 GLN A C 1
ATOM 2433 O O . GLN A 1 305 ? 28.906 -14.062 -6.609 1 91.69 305 GLN A O 1
ATOM 2438 N N . LYS A 1 306 ? 29.359 -15.195 -4.754 1 95.31 306 LYS A N 1
ATOM 2439 C CA . LYS A 1 306 ? 29.734 -16.422 -5.449 1 95.31 306 LYS A CA 1
ATOM 2440 C C . LYS A 1 306 ? 28.531 -17.047 -6.16 1 95.31 306 LYS A C 1
ATOM 2442 O O . LYS A 1 306 ? 27.391 -16.828 -5.746 1 95.31 306 LYS A O 1
ATOM 2447 N N . ALA A 1 307 ? 28.891 -17.766 -7.227 1 95.25 307 ALA A N 1
ATOM 2448 C CA . ALA A 1 307 ? 27.859 -18.562 -7.879 1 95.25 307 ALA A CA 1
ATOM 2449 C C . ALA A 1 307 ? 27.25 -19.562 -6.902 1 95.25 307 ALA A C 1
ATOM 2451 O O . ALA A 1 307 ? 27.906 -20.031 -5.977 1 95.25 307 ALA A O 1
ATOM 2452 N N . HIS A 1 308 ? 26.047 -19.797 -7.113 1 95.62 308 HIS A N 1
ATOM 2453 C CA . HIS A 1 308 ? 25.312 -20.719 -6.246 1 95.62 308 HIS A CA 1
ATOM 2454 C C . HIS A 1 308 ? 24.312 -21.547 -7.047 1 95.62 308 HIS A C 1
ATOM 2456 O O . HIS A 1 308 ? 24.125 -21.312 -8.242 1 95.62 308 HIS A O 1
ATOM 2462 N N . ARG A 1 309 ? 23.688 -22.578 -6.355 1 96 309 ARG A N 1
ATOM 2463 C CA . ARG A 1 309 ? 22.781 -23.484 -7.055 1 96 309 ARG A CA 1
ATOM 2464 C C . ARG A 1 309 ? 21.359 -23.359 -6.527 1 96 309 ARG A C 1
ATOM 2466 O O . ARG A 1 309 ? 20.438 -23.984 -7.062 1 96 309 ARG A O 1
ATOM 2473 N N . ASP A 1 310 ? 21.203 -22.594 -5.496 1 94.88 310 ASP A N 1
ATOM 2474 C CA . ASP A 1 310 ? 19.875 -22.406 -4.941 1 94.88 310 ASP A CA 1
ATOM 2475 C C . ASP A 1 310 ? 19.359 -20.984 -5.211 1 94.88 310 ASP A C 1
ATOM 2477 O O . ASP A 1 310 ? 20.141 -20.031 -5.23 1 94.88 310 ASP A O 1
ATOM 2481 N N . PHE A 1 311 ? 18.125 -20.844 -5.43 1 92.5 311 PHE A N 1
ATOM 2482 C CA . PHE A 1 311 ? 17.531 -19.562 -5.77 1 92.5 311 PHE A CA 1
ATOM 2483 C C . PHE A 1 311 ? 17.234 -18.75 -4.512 1 92.5 311 PHE A C 1
ATOM 2485 O O . PHE A 1 311 ? 16.984 -17.547 -4.582 1 92.5 311 PHE A O 1
ATOM 2492 N N . GLY A 1 312 ? 17.156 -19.297 -3.393 1 92.94 312 GLY A N 1
ATOM 2493 C CA . GLY A 1 312 ? 16.688 -18.688 -2.148 1 92.94 312 GLY A CA 1
ATOM 2494 C C . GLY A 1 312 ? 15.375 -19.266 -1.661 1 92.94 312 GLY A C 1
ATOM 2495 O O . GLY A 1 312 ? 14.727 -20.031 -2.373 1 92.94 312 GLY A O 1
ATOM 2496 N N . HIS A 1 313 ? 14.984 -18.766 -0.488 1 95.44 313 HIS A N 1
ATOM 2497 C CA . HIS A 1 313 ? 13.789 -19.328 0.135 1 95.44 313 HIS A CA 1
ATOM 2498 C C . HIS A 1 313 ? 12.555 -18.5 -0.201 1 95.44 313 HIS A C 1
ATOM 2500 O O . HIS A 1 313 ? 12.5 -17.312 0.095 1 95.44 313 HIS A O 1
ATOM 2506 N N . PHE A 1 314 ? 11.594 -19.172 -0.899 1 97.19 314 PHE A N 1
ATOM 2507 C CA . PHE A 1 314 ? 10.258 -18.594 -1.022 1 97.19 314 PHE A CA 1
ATOM 2508 C C . PHE A 1 314 ? 9.539 -18.625 0.32 1 97.19 314 PHE A C 1
ATOM 2510 O O . PHE A 1 314 ? 9.391 -19.672 0.94 1 97.19 314 PHE A O 1
ATOM 2517 N N . TYR A 1 315 ? 8.984 -17.516 0.764 1 96.31 315 TYR A N 1
ATOM 2518 C CA . TYR A 1 315 ? 8.578 -17.406 2.16 1 96.31 315 TYR A CA 1
ATOM 2519 C C . TYR A 1 315 ? 7.066 -17.578 2.299 1 96.31 315 TYR A C 1
ATOM 2521 O O . TYR A 1 315 ? 6.496 -17.266 3.342 1 96.31 315 TYR A O 1
ATOM 2529 N N . GLY A 1 316 ? 6.391 -18.062 1.234 1 97.81 316 GLY A N 1
ATOM 2530 C CA . GLY A 1 316 ? 4.957 -18.281 1.357 1 97.81 316 GLY A CA 1
ATOM 2531 C C . GLY A 1 316 ? 4.219 -17.062 1.895 1 97.81 316 GLY A C 1
ATOM 2532 O O . GLY A 1 316 ? 4.352 -15.969 1.357 1 97.81 316 GLY A O 1
ATOM 2533 N N . SER A 1 317 ? 3.475 -17.297 3.008 1 97.88 317 SER A N 1
ATOM 2534 C CA . SER A 1 317 ? 2.768 -16.219 3.68 1 97.88 317 SER A CA 1
ATOM 2535 C C . SER A 1 317 ? 1.64 -15.664 2.811 1 97.88 317 SER A C 1
ATOM 2537 O O . SER A 1 317 ? 1.378 -14.461 2.807 1 97.88 317 SER A O 1
ATOM 2539 N N . SER A 1 318 ? 0.977 -16.562 2.027 1 98.81 318 SER A N 1
ATOM 2540 C CA . SER A 1 318 ? -0.176 -16.141 1.237 1 98.81 318 SER A CA 1
ATOM 2541 C C . SER A 1 318 ? -1.292 -15.602 2.129 1 98.81 318 SER A C 1
ATOM 2543 O O . SER A 1 318 ? -1.533 -16.141 3.215 1 98.81 318 SER A O 1
ATOM 2545 N N . TYR A 1 319 ? -1.98 -14.516 1.7 1 98.75 319 TYR A N 1
ATOM 2546 C CA . TYR A 1 319 ? -3.053 -13.906 2.482 1 98.75 319 TYR A CA 1
ATOM 2547 C C . TYR A 1 319 ? -4.086 -13.25 1.576 1 98.75 319 TYR A C 1
ATOM 2549 O O . TYR A 1 319 ? -3.887 -13.156 0.363 1 98.75 319 TYR A O 1
ATOM 2557 N N . ALA A 1 320 ? -5.207 -12.93 2.123 1 98.88 320 ALA A N 1
ATOM 2558 C CA . ALA A 1 320 ? -6.266 -12.188 1.437 1 98.88 320 ALA A CA 1
ATOM 2559 C C . ALA A 1 320 ? -6.531 -10.852 2.119 1 98.88 320 ALA A C 1
ATOM 2561 O O . ALA A 1 320 ? -6.414 -10.734 3.34 1 98.88 320 ALA A O 1
ATOM 2562 N N . ALA A 1 321 ? -6.816 -9.875 1.336 1 98.81 321 ALA A N 1
ATOM 2563 C CA . ALA A 1 321 ? -7.176 -8.555 1.849 1 98.81 321 ALA A CA 1
ATOM 2564 C C . ALA A 1 321 ? -8.523 -8.102 1.3 1 98.81 321 ALA A C 1
ATOM 2566 O O . ALA A 1 321 ? -8.859 -8.391 0.147 1 98.81 321 ALA A O 1
ATOM 2567 N N . ALA A 1 322 ? -9.25 -7.363 2.096 1 98.69 322 ALA A N 1
ATOM 2568 C CA . ALA A 1 322 ? -10.586 -6.891 1.741 1 98.69 322 ALA A CA 1
ATOM 2569 C C . ALA A 1 322 ? -10.578 -5.398 1.42 1 98.69 322 ALA A C 1
ATOM 2571 O O . ALA A 1 322 ? -9.617 -4.691 1.751 1 98.69 322 ALA A O 1
ATOM 2572 N N . PRO A 1 323 ? -11.672 -4.934 0.764 1 97.94 323 PRO A N 1
ATOM 2573 C CA . PRO A 1 323 ? -11.758 -3.525 0.373 1 97.94 323 PRO A CA 1
ATOM 2574 C C . PRO A 1 323 ? -11.656 -2.574 1.562 1 97.94 323 PRO A C 1
ATOM 2576 O O . PRO A 1 323 ? -11.211 -1.433 1.406 1 97.94 323 PRO A O 1
ATOM 2579 N N . ASP A 1 324 ? -11.953 -2.988 2.752 1 96.25 324 ASP A N 1
ATOM 2580 C CA . ASP A 1 324 ? -11.961 -2.096 3.906 1 96.25 324 ASP A CA 1
ATOM 2581 C C . ASP A 1 324 ? -10.594 -2.068 4.59 1 96.25 324 ASP A C 1
ATOM 2583 O O . ASP A 1 324 ? -10.445 -1.483 5.668 1 96.25 324 ASP A O 1
ATOM 2587 N N . GLY A 1 325 ? -9.68 -2.77 4.016 1 96.06 325 GLY A N 1
ATOM 2588 C CA . GLY A 1 325 ? -8.328 -2.732 4.543 1 96.06 325 GLY A CA 1
ATOM 2589 C C . GLY A 1 325 ? -8.008 -3.9 5.461 1 96.06 325 GLY A C 1
ATOM 2590 O O . GLY A 1 325 ? -6.855 -4.098 5.848 1 96.06 325 GLY A O 1
ATOM 2591 N N . SER A 1 326 ? -8.977 -4.711 5.789 1 97.38 326 SER A N 1
ATOM 2592 C CA . SER A 1 326 ? -8.711 -5.883 6.617 1 97.38 326 SER A CA 1
ATOM 2593 C C . SER A 1 326 ? -7.969 -6.957 5.832 1 97.38 326 SER A C 1
ATOM 2595 O O . SER A 1 326 ? -8.031 -6.988 4.602 1 97.38 326 SER A O 1
ATOM 2597 N N . ARG A 1 327 ? -7.273 -7.727 6.512 1 97.31 327 ARG A N 1
ATOM 2598 C CA . ARG A 1 327 ? -6.531 -8.82 5.891 1 97.31 327 ARG A CA 1
ATOM 2599 C C . ARG A 1 327 ? -6.562 -10.07 6.77 1 97.31 327 ARG A C 1
ATOM 2601 O O . ARG A 1 327 ? -6.594 -9.969 8 1 97.31 327 ARG A O 1
ATOM 2608 N N . THR A 1 328 ? -6.5 -11.242 6.211 1 98.44 328 THR A N 1
ATOM 2609 C CA . THR A 1 328 ? -6.41 -12.5 6.945 1 98.44 328 THR A CA 1
ATOM 2610 C C . THR A 1 328 ? -5.004 -12.711 7.492 1 98.44 328 THR A C 1
ATOM 2612 O O . THR A 1 328 ? -4.047 -12.094 7.016 1 98.44 328 THR A O 1
ATOM 2615 N N . PRO A 1 329 ? -4.93 -13.578 8.508 1 96.88 329 PRO A N 1
ATOM 2616 C CA . PRO A 1 329 ? -3.596 -14.133 8.734 1 96.88 329 PRO A CA 1
ATOM 2617 C C . PRO A 1 329 ? -3.031 -14.844 7.508 1 96.88 329 PRO A C 1
ATOM 2619 O O . PRO A 1 329 ? -3.791 -15.297 6.648 1 96.88 329 PRO A O 1
ATOM 2622 N N . GLY A 1 330 ? -1.737 -14.883 7.418 1 97.25 330 GLY A N 1
ATOM 2623 C CA . GLY A 1 330 ? -1.091 -15.547 6.297 1 97.25 330 GLY A CA 1
ATOM 2624 C C . GLY A 1 330 ? -0.918 -17.047 6.508 1 97.25 330 GLY A C 1
ATOM 2625 O O . GLY A 1 330 ? -1.034 -17.531 7.633 1 97.25 330 GLY A O 1
ATOM 2626 N N . LEU A 1 331 ? -0.685 -17.734 5.402 1 98.31 331 LEU A N 1
ATOM 2627 C CA . LEU A 1 331 ? -0.252 -19.125 5.477 1 98.31 331 LEU A CA 1
ATOM 2628 C C . LEU A 1 331 ? 1.191 -19.219 5.961 1 98.31 331 LEU A C 1
ATOM 2630 O O . LEU A 1 331 ? 1.84 -18.188 6.199 1 98.31 331 LEU A O 1
ATOM 2634 N N . SER A 1 332 ? 1.646 -20.438 6.145 1 97.31 332 SER A N 1
ATOM 2635 C CA . SER A 1 332 ? 2.967 -20.766 6.676 1 97.31 332 SER A CA 1
ATOM 2636 C C . SER A 1 332 ? 4.07 -20.25 5.758 1 97.31 332 SER A C 1
ATOM 2638 O O . SER A 1 332 ? 3.904 -20.219 4.539 1 97.31 332 SER A O 1
ATOM 2640 N N . ARG A 1 333 ? 5.141 -19.922 6.422 1 96.06 333 ARG A N 1
ATOM 2641 C CA . ARG A 1 333 ? 6.324 -19.516 5.676 1 96.06 333 ARG A CA 1
ATOM 2642 C C . ARG A 1 333 ? 7.102 -20.719 5.156 1 96.06 333 ARG A C 1
ATOM 2644 O O . ARG A 1 333 ? 7.988 -20.578 4.312 1 96.06 333 ARG A O 1
ATOM 2651 N N . ILE A 1 334 ? 6.727 -21.906 5.621 1 96.12 334 ILE A N 1
ATOM 2652 C CA . ILE A 1 334 ? 7.637 -23.016 5.328 1 96.12 334 ILE A CA 1
ATOM 2653 C C . ILE A 1 334 ? 6.84 -24.219 4.852 1 96.12 334 ILE A C 1
ATOM 2655 O O . ILE A 1 334 ? 7.422 -25.234 4.445 1 96.12 334 ILE A O 1
ATOM 2659 N N . HIS A 1 335 ? 5.508 -24.156 4.836 1 97.5 335 HIS A N 1
ATOM 2660 C CA . HIS A 1 335 ? 4.715 -25.328 4.469 1 97.5 335 HIS A CA 1
ATOM 2661 C C . HIS A 1 335 ? 3.809 -25.031 3.283 1 97.5 335 HIS A C 1
ATOM 2663 O O . HIS A 1 335 ? 3.346 -23.891 3.121 1 97.5 335 HIS A O 1
ATOM 2669 N N . ASP A 1 336 ? 3.555 -26.141 2.508 1 98.75 336 ASP A N 1
ATOM 2670 C CA . ASP A 1 336 ? 2.424 -26.047 1.59 1 98.75 336 ASP A CA 1
ATOM 2671 C C . ASP A 1 336 ? 1.146 -25.656 2.328 1 98.75 336 ASP A C 1
ATOM 2673 O O . ASP A 1 336 ? 1.014 -25.906 3.527 1 98.75 336 ASP A O 1
ATOM 2677 N N . GLY A 1 337 ? 0.26 -25 1.575 1 98.88 337 GLY A N 1
ATOM 2678 C CA . GLY A 1 337 ? -0.94 -24.562 2.275 1 98.88 337 GLY A CA 1
ATOM 2679 C C . GLY A 1 337 ? -2.084 -24.219 1.341 1 98.88 337 GLY A C 1
ATOM 2680 O O . GLY A 1 337 ? -1.867 -23.953 0.158 1 98.88 337 GLY A O 1
ATOM 2681 N N . LEU A 1 338 ? -3.266 -24.328 1.849 1 98.94 338 LEU A N 1
ATOM 2682 C CA . LEU A 1 338 ? -4.52 -23.859 1.27 1 98.94 338 LEU A CA 1
ATOM 2683 C C . LEU A 1 338 ? -5.207 -22.859 2.193 1 98.94 338 LEU A C 1
ATOM 2685 O O . LEU A 1 338 ? -5.527 -23.188 3.338 1 98.94 338 LEU A O 1
ATOM 2689 N N . LEU A 1 339 ? -5.324 -21.672 1.755 1 98.94 339 LEU A N 1
ATOM 2690 C CA . LEU A 1 339 ? -6.125 -20.656 2.445 1 98.94 339 LEU A CA 1
ATOM 2691 C C . LEU A 1 339 ? -7.516 -20.562 1.828 1 98.94 339 LEU A C 1
ATOM 2693 O O . LEU A 1 339 ? -7.648 -20.359 0.619 1 98.94 339 LEU A O 1
ATOM 2697 N N . VAL A 1 340 ? -8.523 -20.766 2.596 1 98.94 340 VAL A N 1
ATOM 2698 C CA . VAL A 1 340 ? -9.906 -20.625 2.16 1 98.94 340 VAL A CA 1
ATOM 2699 C C . VAL A 1 340 ? -10.531 -19.391 2.803 1 98.94 340 VAL A C 1
ATOM 2701 O O . VAL A 1 340 ? -10.5 -19.234 4.027 1 98.94 340 VAL A O 1
ATOM 2704 N N . VAL A 1 341 ? -11.102 -18.547 1.974 1 98.88 341 VAL A N 1
ATOM 2705 C CA . VAL A 1 341 ? -11.672 -17.297 2.494 1 98.88 341 VAL A CA 1
ATOM 2706 C C . VAL A 1 341 ? -13.086 -17.109 1.949 1 98.88 341 VAL A C 1
ATOM 2708 O O . VAL A 1 341 ? -13.297 -17.141 0.734 1 98.88 341 VAL A O 1
ATOM 2711 N N . GLU A 1 342 ? -14.016 -16.984 2.834 1 98.88 342 GLU A N 1
ATOM 2712 C CA . GLU A 1 342 ? -15.383 -16.625 2.445 1 98.88 342 GLU A CA 1
ATOM 2713 C C . GLU A 1 342 ? -15.57 -15.109 2.434 1 98.88 342 GLU A C 1
ATOM 2715 O O . GLU A 1 342 ? -15.195 -14.422 3.387 1 98.88 342 GLU A O 1
ATOM 2720 N N . LEU A 1 343 ? -16.109 -14.625 1.339 1 98.62 343 LEU A N 1
ATOM 2721 C CA . LEU A 1 343 ? -16.312 -13.188 1.214 1 98.62 343 LEU A CA 1
ATOM 2722 C C . LEU A 1 343 ? -17.641 -12.875 0.54 1 98.62 343 LEU A C 1
ATOM 2724 O O . LEU A 1 343 ? -18.25 -13.75 -0.089 1 98.62 343 LEU A O 1
ATOM 2728 N N . ASP A 1 344 ? -18.188 -11.695 0.824 1 98.75 344 ASP A N 1
ATOM 2729 C CA . ASP A 1 344 ? -19.359 -11.125 0.159 1 98.75 344 ASP A CA 1
ATOM 2730 C C . ASP A 1 344 ? -18.953 -10.016 -0.806 1 98.75 344 ASP A C 1
ATOM 2732 O O . ASP A 1 344 ? -18.422 -8.984 -0.387 1 98.75 344 ASP A O 1
ATOM 2736 N N . LEU A 1 345 ? -19.25 -10.242 -2.076 1 98.62 345 LEU A N 1
ATOM 2737 C CA . LEU A 1 345 ? -18.828 -9.297 -3.104 1 98.62 345 LEU A CA 1
ATOM 2738 C C . LEU A 1 345 ? -19.531 -7.949 -2.922 1 98.62 345 LEU A C 1
ATOM 2740 O O . LEU A 1 345 ? -19.078 -6.938 -3.473 1 98.62 345 LEU A O 1
ATOM 2744 N N . ASN A 1 346 ? -20.594 -7.883 -2.141 1 98.31 346 ASN A N 1
ATOM 2745 C CA . ASN A 1 346 ? -21.297 -6.629 -1.889 1 98.31 346 ASN A CA 1
ATOM 2746 C C . ASN A 1 346 ? -20.406 -5.625 -1.159 1 98.31 346 ASN A C 1
ATOM 2748 O O . ASN A 1 346 ? -20.656 -4.418 -1.211 1 98.31 346 ASN A O 1
ATOM 2752 N N . LEU A 1 347 ? -19.375 -6.148 -0.456 1 98.38 347 LEU A N 1
ATOM 2753 C CA . LEU A 1 347 ? -18.531 -5.266 0.333 1 98.38 347 LEU A CA 1
ATOM 2754 C C . LEU A 1 347 ? -17.828 -4.25 -0.56 1 98.38 347 LEU A C 1
ATOM 2756 O O . LEU A 1 347 ? -17.594 -3.107 -0.153 1 98.38 347 LEU A O 1
ATOM 2760 N N . GLY A 1 348 ? -17.484 -4.672 -1.772 1 97.69 348 GLY A N 1
ATOM 2761 C CA . GLY A 1 348 ? -16.859 -3.742 -2.699 1 97.69 348 GLY A CA 1
ATOM 2762 C C . GLY A 1 348 ? -17.672 -2.475 -2.906 1 97.69 348 GLY A C 1
ATOM 2763 O O . GLY A 1 348 ? -17.172 -1.37 -2.676 1 97.69 348 GLY A O 1
ATOM 2764 N N . ARG A 1 349 ? -18.891 -2.633 -3.311 1 96.31 349 ARG A N 1
ATOM 2765 C CA . ARG A 1 349 ? -19.75 -1.483 -3.539 1 96.31 349 ARG A CA 1
ATOM 2766 C C . ARG A 1 349 ? -20 -0.713 -2.246 1 96.31 349 ARG A C 1
ATOM 2768 O O . ARG A 1 349 ? -20.062 0.518 -2.254 1 96.31 349 ARG A O 1
ATOM 2775 N N . GLN A 1 350 ? -20.172 -1.444 -1.163 1 97 350 GLN A N 1
ATOM 2776 C CA . GLN A 1 350 ? -20.406 -0.781 0.115 1 97 350 GLN A CA 1
ATOM 2777 C C . GLN A 1 350 ? -19.25 0.137 0.482 1 97 350 GLN A C 1
ATOM 2779 O O . GLN A 1 350 ? -19.469 1.263 0.938 1 97 350 GLN A O 1
ATOM 2784 N N . VAL A 1 351 ? -18.047 -0.336 0.277 1 96.75 351 VAL A N 1
ATOM 2785 C CA . VAL A 1 351 ? -16.875 0.465 0.584 1 96.75 351 VAL A CA 1
ATOM 2786 C C . VAL A 1 351 ? -16.766 1.632 -0.396 1 96.75 351 VAL A C 1
ATOM 2788 O O . VAL A 1 351 ? -16.406 2.746 -0.009 1 96.75 351 VAL A O 1
ATOM 2791 N N . LYS A 1 352 ? -17.078 1.444 -1.669 1 96.25 352 LYS A N 1
ATOM 2792 C CA . LYS A 1 352 ? -17.109 2.527 -2.646 1 96.25 352 LYS A CA 1
ATOM 2793 C C . LYS A 1 352 ? -18.094 3.617 -2.227 1 96.25 352 LYS A C 1
ATOM 2795 O O . LYS A 1 352 ? -17.797 4.809 -2.336 1 96.25 352 LYS A O 1
ATOM 2800 N N . ASP A 1 353 ? -19.281 3.158 -1.795 1 94.94 353 ASP A N 1
ATOM 2801 C CA . ASP A 1 353 ? -20.297 4.105 -1.352 1 94.94 353 ASP A CA 1
ATOM 2802 C C . ASP A 1 353 ? -19.828 4.879 -0.122 1 94.94 353 ASP A C 1
ATOM 2804 O O . ASP A 1 353 ? -20.172 6.051 0.048 1 94.94 353 ASP A O 1
ATOM 2808 N N . HIS A 1 354 ? -19.047 4.211 0.664 1 93.25 354 HIS A N 1
ATOM 2809 C CA . HIS A 1 354 ? -18.594 4.828 1.903 1 93.25 354 HIS A CA 1
ATOM 2810 C C . HIS A 1 354 ? -17.516 5.867 1.634 1 93.25 354 HIS A C 1
ATOM 2812 O O . HIS A 1 354 ? -17.641 7.023 2.043 1 93.25 354 HIS A O 1
ATOM 2818 N N . TRP A 1 355 ? -16.469 5.504 0.93 1 93.94 355 TRP A N 1
ATOM 2819 C CA . TRP A 1 355 ? -15.289 6.34 0.784 1 93.94 355 TRP A CA 1
ATOM 2820 C C . TRP A 1 355 ? -15.43 7.277 -0.411 1 93.94 355 TRP A C 1
ATOM 2822 O O . TRP A 1 355 ? -14.906 8.398 -0.395 1 93.94 355 TRP A O 1
ATOM 2832 N N . GLY A 1 356 ? -16.016 6.773 -1.496 1 94.5 356 GLY A N 1
ATOM 2833 C CA . GLY A 1 356 ? -16.188 7.57 -2.699 1 94.5 356 GLY A CA 1
ATOM 2834 C C . GLY A 1 356 ? -14.898 7.758 -3.482 1 94.5 356 GLY A C 1
ATOM 2835 O O . GLY A 1 356 ? -14.742 8.75 -4.195 1 94.5 356 GLY A O 1
ATOM 2836 N N . PHE A 1 357 ? -13.961 6.773 -3.428 1 95.44 357 PHE A N 1
ATOM 2837 C CA . PHE A 1 357 ? -12.664 6.938 -4.078 1 95.44 357 PHE A CA 1
ATOM 2838 C C . PHE A 1 357 ? -12.836 7.082 -5.586 1 95.44 357 PHE A C 1
ATOM 2840 O O . PHE A 1 357 ? -12.141 7.879 -6.223 1 95.44 357 PHE A O 1
ATOM 2847 N N . ARG A 1 358 ? -13.75 6.34 -6.137 1 91.5 358 ARG A N 1
ATOM 2848 C CA . ARG A 1 358 ? -13.953 6.43 -7.582 1 91.5 358 ARG A CA 1
ATOM 2849 C C . ARG A 1 358 ? -14.445 7.816 -7.98 1 91.5 358 ARG A C 1
ATOM 2851 O O . ARG A 1 358 ? -14.047 8.352 -9.016 1 91.5 358 ARG A O 1
ATOM 2858 N N . MET A 1 359 ? -15.25 8.383 -7.148 1 91.06 359 MET A N 1
ATOM 2859 C CA . MET A 1 359 ? -15.82 9.703 -7.406 1 91.06 359 MET A CA 1
ATOM 2860 C C . MET A 1 359 ? -14.75 10.781 -7.363 1 91.06 359 MET A C 1
ATOM 2862 O O . MET A 1 359 ? -14.805 11.75 -8.117 1 91.06 359 MET A O 1
ATOM 2866 N N . THR A 1 360 ? -13.789 10.594 -6.539 1 94.69 360 THR A N 1
ATOM 2867 C CA . THR A 1 360 ? -12.797 11.633 -6.309 1 94.69 360 THR A CA 1
ATOM 2868 C C . THR A 1 360 ? -11.469 11.273 -6.969 1 94.69 360 THR A C 1
ATOM 2870 O O . THR A 1 360 ? -10.453 11.938 -6.734 1 94.69 360 THR A O 1
ATOM 2873 N N . GLN A 1 361 ? -11.508 10.273 -7.797 1 95.25 361 GLN A N 1
ATOM 2874 C CA . GLN A 1 361 ? -10.281 9.688 -8.328 1 95.25 361 GLN A CA 1
ATOM 2875 C C . GLN A 1 361 ? -9.633 10.602 -9.367 1 95.25 361 GLN A C 1
ATOM 2877 O O . GLN A 1 361 ? -8.43 10.523 -9.602 1 95.25 361 GLN A O 1
ATOM 2882 N N . ARG A 1 362 ? -10.375 11.438 -10.039 1 96.38 362 ARG A N 1
ATOM 2883 C CA . ARG A 1 362 ? -9.945 12.453 -10.992 1 96.38 362 ARG A CA 1
ATOM 2884 C C . ARG A 1 362 ? -9.07 11.836 -12.078 1 96.38 362 ARG A C 1
ATOM 2886 O O . ARG A 1 362 ? -7.977 12.336 -12.367 1 96.38 362 ARG A O 1
ATOM 2893 N N . LEU A 1 363 ? -9.516 10.773 -12.766 1 96 363 LEU A N 1
ATOM 2894 C CA . LEU A 1 363 ? -8.766 9.977 -13.734 1 96 363 LEU A CA 1
ATOM 2895 C C . LEU A 1 363 ? -8.312 10.844 -14.906 1 96 363 LEU A C 1
ATOM 2897 O O . LEU A 1 363 ? -7.242 10.617 -15.477 1 96 363 LEU A O 1
ATOM 2901 N N . ASP A 1 364 ? -9.094 11.836 -15.297 1 95.56 364 ASP A N 1
ATOM 2902 C CA . ASP A 1 364 ? -8.773 12.656 -16.453 1 95.56 364 ASP A CA 1
ATOM 2903 C C . ASP A 1 364 ? -7.453 13.398 -16.266 1 95.56 364 ASP A C 1
ATOM 2905 O O . ASP A 1 364 ? -6.617 13.445 -17.156 1 95.56 364 ASP A O 1
ATOM 2909 N N . ILE A 1 365 ? -7.195 13.938 -15.07 1 96.06 365 ILE A N 1
ATOM 2910 C CA . ILE A 1 365 ? -5.977 14.711 -14.852 1 96.06 365 ILE A CA 1
ATOM 2911 C C . ILE A 1 365 ? -4.773 13.781 -14.797 1 96.06 365 ILE A C 1
ATOM 2913 O O . ILE A 1 365 ? -3.688 14.125 -15.273 1 96.06 365 ILE A O 1
ATOM 2917 N N . TYR A 1 366 ? -4.938 12.648 -14.32 1 97.31 366 TYR A N 1
ATOM 2918 C CA . TYR A 1 366 ? -3.822 11.711 -14.227 1 97.31 366 TYR A CA 1
ATOM 2919 C C . TYR A 1 366 ? -3.551 11.055 -15.578 1 97.31 366 TYR A C 1
ATOM 2921 O O . TYR A 1 366 ? -2.396 10.789 -15.922 1 97.31 366 TYR A O 1
ATOM 2929 N N . GLY A 1 367 ? -4.656 10.664 -16.344 1 97.25 367 GLY A N 1
ATOM 2930 C CA . GLY A 1 367 ? -4.449 10.203 -17.703 1 97.25 367 GLY A CA 1
ATOM 2931 C C . GLY A 1 367 ? -3.631 11.172 -18.547 1 97.25 367 GLY A C 1
ATOM 2932 O O . GLY A 1 367 ? -2.701 10.758 -19.234 1 97.25 367 GLY A O 1
ATOM 2933 N N . LYS A 1 368 ? -3.975 12.43 -18.406 1 96.06 368 LYS A N 1
ATOM 2934 C CA . LYS A 1 368 ? -3.24 13.469 -19.125 1 96.06 368 LYS A CA 1
ATOM 2935 C C . LYS A 1 368 ? -1.785 13.523 -18.672 1 96.06 368 LYS A C 1
ATOM 2937 O O . LYS A 1 368 ? -0.871 13.555 -19.5 1 96.06 368 LYS A O 1
ATOM 2942 N N . LEU A 1 369 ? -1.572 13.523 -17.391 1 96.88 369 LEU A N 1
ATOM 2943 C CA . LEU A 1 369 ? -0.221 13.625 -16.859 1 96.88 369 LEU A CA 1
ATOM 2944 C C . LEU A 1 369 ? 0.624 12.43 -17.281 1 96.88 369 LEU A C 1
ATOM 2946 O O . LEU A 1 369 ? 1.756 12.594 -17.75 1 96.88 369 LEU A O 1
ATOM 2950 N N . PHE A 1 370 ? 0.1 11.164 -17.141 1 96.62 370 PHE A N 1
ATOM 2951 C CA . PHE A 1 370 ? 0.85 9.961 -17.484 1 96.62 370 PHE A CA 1
ATOM 2952 C C . PHE A 1 370 ? 1.194 9.961 -18.969 1 96.62 370 PHE A C 1
ATOM 2954 O O . PHE A 1 370 ? 2.293 9.555 -19.359 1 96.62 370 PHE A O 1
ATOM 2961 N N . THR A 1 371 ? 0.256 10.422 -19.781 1 96.31 371 THR A N 1
ATOM 2962 C CA . THR A 1 371 ? 0.497 10.523 -21.219 1 96.31 371 THR A CA 1
ATOM 2963 C C . THR A 1 371 ? 1.627 11.508 -21.5 1 96.31 371 THR A C 1
ATOM 2965 O O . THR A 1 371 ? 2.539 11.203 -22.281 1 96.31 371 THR A O 1
ATOM 2968 N N . GLU A 1 372 ? 1.566 12.664 -20.859 1 96 372 GLU A N 1
ATOM 2969 C CA . GLU A 1 372 ? 2.586 13.68 -21.109 1 96 372 GLU A CA 1
ATOM 2970 C C . GLU A 1 372 ? 3.959 13.211 -20.641 1 96 372 GLU A C 1
ATOM 2972 O O . GLU A 1 372 ? 4.957 13.398 -21.328 1 96 372 GLU A O 1
ATOM 2977 N N . VAL A 1 373 ? 4.027 12.602 -19.516 1 95.38 373 VAL A N 1
ATOM 2978 C CA . VAL A 1 373 ? 5.289 12.141 -18.953 1 95.38 373 VAL A CA 1
ATOM 2979 C C . VAL A 1 373 ? 5.91 11.078 -19.859 1 95.38 373 VAL A C 1
ATOM 2981 O O . VAL A 1 373 ? 7.133 10.961 -19.938 1 95.38 373 VAL A O 1
ATOM 2984 N N . SER A 1 374 ? 5.055 10.25 -20.484 1 94.38 374 SER A N 1
ATOM 2985 C CA . SER A 1 374 ? 5.543 9.156 -21.328 1 94.38 374 SER A CA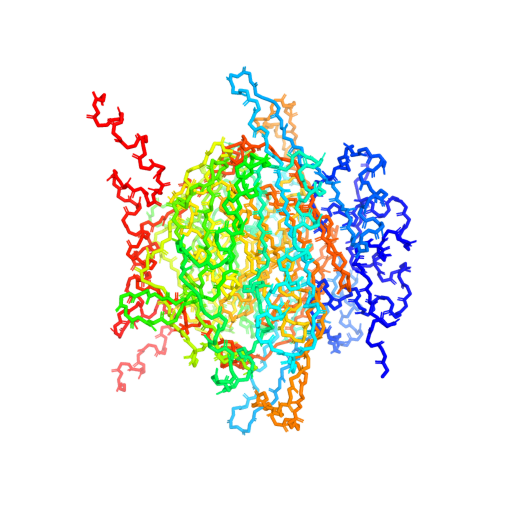 1
ATOM 2986 C C . SER A 1 374 ? 6.176 9.68 -22.609 1 94.38 374 SER A C 1
ATOM 2988 O O . SER A 1 374 ? 6.844 8.938 -23.328 1 94.38 374 SER A O 1
ATOM 2990 N N . LYS A 1 375 ? 5.969 10.977 -22.938 1 92.88 375 LYS A N 1
ATOM 2991 C CA . LYS A 1 375 ? 6.547 11.594 -24.125 1 92.88 375 LYS A CA 1
ATOM 2992 C C . LYS A 1 375 ? 7.992 12.023 -23.875 1 92.88 375 LYS A C 1
ATOM 2994 O O . LYS A 1 375 ? 8.352 12.367 -22.75 1 92.88 375 LYS A O 1
ATOM 2999 N N . PRO A 1 376 ? 8.547 12.141 -25.078 1 89.88 376 PRO A N 1
ATOM 3000 C CA . PRO A 1 376 ? 9.914 12.633 -24.938 1 89.88 376 PRO A CA 1
ATOM 3001 C C . PRO A 1 376 ? 9.977 14.117 -24.578 1 89.88 376 PRO A C 1
ATOM 3003 O O . PRO A 1 376 ? 9.109 14.891 -24.984 1 89.88 376 PRO A O 1
ATOM 3006 N N . TYR A 1 377 ? 10.703 14.539 -23.641 1 89.94 377 TYR A N 1
ATOM 3007 C CA . TYR A 1 377 ? 11.023 15.914 -23.281 1 89.94 377 TYR A CA 1
ATOM 3008 C C . TYR A 1 377 ? 10 16.469 -22.297 1 89.94 377 TYR A C 1
ATOM 3010 O O . TYR A 1 377 ? 9.75 17.672 -22.266 1 89.94 377 TYR A O 1
ATOM 3018 N N . TYR A 1 378 ? 9.219 15.602 -21.828 1 92.62 378 TYR A N 1
ATOM 3019 C CA . TYR A 1 378 ? 8.359 16.047 -20.734 1 92.62 378 TYR A CA 1
ATOM 3020 C C . TYR A 1 378 ? 9.133 16.906 -19.75 1 92.62 378 TYR A C 1
ATOM 3022 O O . TYR A 1 378 ? 10.273 16.594 -19.391 1 92.62 378 TYR A O 1
ATOM 3030 N N . GLU A 1 379 ? 8.469 18.078 -19.375 1 92.25 379 GLU A N 1
ATOM 3031 C CA . GLU A 1 379 ? 9.039 18.938 -18.344 1 92.25 379 GLU A CA 1
ATOM 3032 C C . GLU A 1 379 ? 8.242 18.828 -17.047 1 92.25 379 GLU A C 1
ATOM 3034 O O . GLU A 1 379 ? 7.086 19.266 -16.984 1 92.25 379 GLU A O 1
ATOM 3039 N N . PRO A 1 380 ? 8.867 18.359 -16.016 1 93 380 PRO A N 1
ATOM 3040 C CA . PRO A 1 380 ? 8.164 18.203 -14.742 1 93 380 PRO A CA 1
ATOM 3041 C C . PRO A 1 380 ? 7.785 19.547 -14.125 1 93 380 PRO A C 1
ATOM 3043 O O . PRO A 1 380 ? 8.461 20.547 -14.344 1 93 380 PRO A O 1
ATOM 3046 N N . GLN A 1 381 ? 6.711 19.594 -13.367 1 93.81 381 GLN A N 1
ATOM 3047 C CA . GLN A 1 381 ? 6.273 20.797 -12.664 1 93.81 381 GLN A CA 1
ATOM 3048 C C . GLN A 1 381 ? 7.148 21.062 -11.438 1 93.81 381 GLN A C 1
ATOM 3050 O O . GLN A 1 381 ? 6.77 20.719 -10.312 1 93.81 381 GLN A O 1
ATOM 3055 N N . ILE A 1 382 ? 8.25 21.672 -11.625 1 95.19 382 ILE A N 1
ATOM 3056 C CA . ILE A 1 382 ? 9.18 22.016 -10.562 1 95.19 382 ILE A CA 1
ATOM 3057 C C . ILE A 1 382 ? 9.125 23.516 -10.289 1 95.19 382 ILE A C 1
ATOM 3059 O O . ILE A 1 382 ? 9.234 24.328 -11.211 1 95.19 382 ILE A O 1
ATOM 3063 N N . VAL A 1 383 ? 8.859 23.859 -9.008 1 94.12 383 VAL A N 1
ATOM 3064 C CA . VAL A 1 383 ? 8.859 25.25 -8.57 1 94.12 383 VAL A CA 1
ATOM 3065 C C . VAL A 1 383 ? 10.227 25.609 -7.988 1 94.12 383 VAL A C 1
ATOM 3067 O O . VAL A 1 383 ? 10.711 24.938 -7.07 1 94.12 383 VAL A O 1
ATOM 3070 N N . ARG A 1 384 ? 10.891 26.625 -8.562 1 89.81 384 ARG A N 1
ATOM 3071 C CA . ARG A 1 384 ? 12.211 27.078 -8.141 1 89.81 384 ARG A CA 1
ATOM 3072 C C . ARG A 1 384 ? 12.172 28.5 -7.617 1 89.81 384 ARG A C 1
ATOM 3074 O O . ARG A 1 384 ? 11.227 29.25 -7.895 1 89.81 384 ARG A O 1
ATOM 3081 N N . ASN A 1 385 ? 13.117 28.797 -6.629 1 79.25 385 ASN A N 1
ATOM 3082 C CA . ASN A 1 385 ? 13.203 30.156 -6.117 1 79.25 385 ASN A CA 1
ATOM 3083 C C . ASN A 1 385 ? 13.406 31.172 -7.238 1 79.25 385 ASN A C 1
ATOM 3085 O O . ASN A 1 385 ? 14.094 30.875 -8.219 1 79.25 385 ASN A O 1
ATOM 3089 N N . PHE A 1 386 ? 12.578 32.219 -7.34 1 61.28 386 PHE A N 1
ATOM 3090 C CA . PHE A 1 386 ? 12.586 33.312 -8.336 1 61.28 386 PHE A CA 1
ATOM 3091 C C . PHE A 1 386 ? 14.008 33.75 -8.633 1 61.28 386 PHE A C 1
ATOM 3093 O O . PHE A 1 386 ? 14.336 34.062 -9.773 1 61.28 386 PHE A O 1
ATOM 3100 N N . GLU A 1 387 ? 14.836 33.969 -7.656 1 53.72 387 GLU A N 1
ATOM 3101 C CA . GLU A 1 387 ? 16.156 34.531 -7.961 1 53.72 387 GLU A CA 1
ATOM 3102 C C . GLU A 1 387 ? 16.984 33.562 -8.797 1 53.72 387 GLU A C 1
ATOM 3104 O O . GLU A 1 387 ? 17.797 33.969 -9.625 1 53.72 387 GLU A O 1
ATOM 3109 N N . GLU A 1 388 ? 16.906 32.312 -8.766 1 49.53 388 GLU A N 1
ATOM 3110 C CA . GLU A 1 388 ? 17.688 31.359 -9.523 1 49.53 388 GLU A CA 1
ATOM 3111 C C . GLU A 1 388 ? 17.109 31.141 -10.914 1 49.53 388 GLU A C 1
ATOM 3113 O O . GLU A 1 388 ? 17.75 30.516 -11.773 1 49.53 388 GLU A O 1
ATOM 3118 N N . LYS A 1 389 ? 15.914 31.438 -11.164 1 48.97 389 LYS A N 1
ATOM 3119 C CA . LYS A 1 389 ? 15.391 31.422 -12.523 1 48.97 389 LYS A CA 1
ATOM 3120 C C . LYS A 1 389 ? 16.219 32.312 -13.453 1 48.97 389 LYS A C 1
ATOM 3122 O O . LYS A 1 389 ? 16.219 32.094 -14.664 1 48.97 389 LYS A O 1
ATOM 3127 N N . LYS A 1 390 ? 16.609 33.438 -13.102 1 48.28 390 LYS A N 1
ATOM 3128 C CA . LYS A 1 390 ? 17.328 34.375 -13.945 1 48.28 390 LYS A CA 1
ATOM 3129 C C . LYS A 1 390 ? 18.719 33.844 -14.305 1 48.28 390 LYS A C 1
ATOM 3131 O O . LYS A 1 390 ? 19.297 34.25 -15.305 1 48.28 390 LYS A O 1
ATOM 3136 N N . SER A 1 391 ? 19.297 33.094 -13.555 1 40.91 391 SER A N 1
ATOM 3137 C CA . SER A 1 391 ? 20.656 32.719 -13.891 1 40.91 391 SER A CA 1
ATOM 3138 C C . SER A 1 391 ? 20.656 31.531 -14.867 1 40.91 391 SER A C 1
ATOM 3140 O O . SER A 1 391 ? 21.609 31.359 -15.633 1 40.91 391 SER A O 1
ATOM 3142 N N . LYS A 1 392 ? 19.828 30.703 -14.859 1 51.06 392 LYS A N 1
ATOM 3143 C CA . LYS A 1 392 ? 19.906 29.609 -15.812 1 51.06 392 LYS A CA 1
ATOM 3144 C C . LYS A 1 392 ? 19.469 30.047 -17.203 1 51.06 392 LYS A C 1
ATOM 3146 O O . LYS A 1 392 ? 19.609 29.297 -18.172 1 51.06 392 LYS A O 1
ATOM 3151 N N . SER A 1 393 ? 18.5 30.859 -17.453 1 39.47 393 SER A N 1
ATOM 3152 C CA . SER A 1 393 ? 18.188 31.328 -18.797 1 39.47 393 SER A CA 1
ATOM 3153 C C . SER A 1 393 ? 19.391 32.062 -19.406 1 39.47 393 SER A C 1
ATOM 3155 O O . SER A 1 393 ? 19.375 32.406 -20.594 1 39.47 393 SER A O 1
ATOM 3157 N N . LYS A 1 394 ? 20.234 32.5 -18.516 1 42.56 394 LYS A N 1
ATOM 3158 C CA . LYS A 1 394 ? 21.375 33.188 -19.156 1 42.56 394 LYS A CA 1
ATOM 3159 C C . LYS A 1 394 ? 22.453 32.156 -19.547 1 42.56 394 LYS A C 1
ATOM 3161 O O . LYS A 1 394 ? 23.469 32.531 -20.125 1 42.56 394 LYS A O 1
ATOM 3166 N N . GLN A 1 395 ? 22.391 30.922 -18.938 1 30.89 395 GLN A N 1
ATOM 3167 C CA . GLN A 1 395 ? 23.422 30.031 -19.453 1 30.89 395 GLN A CA 1
ATOM 3168 C C . GLN A 1 395 ? 22.859 29.094 -20.531 1 30.89 395 GLN A C 1
ATOM 3170 O O . GLN A 1 395 ? 21.766 28.547 -20.359 1 30.89 395 GLN A O 1
ATOM 3175 N N . MET B 1 1 ? -14.961 9 30.516 1 31.78 1 MET B N 1
ATOM 3176 C CA . MET B 1 1 ? -13.867 8.109 30.875 1 31.78 1 MET B CA 1
ATOM 3177 C C . MET B 1 1 ? -12.695 8.266 29.906 1 31.78 1 MET B C 1
ATOM 3179 O O . MET B 1 1 ? -12.898 8.414 28.688 1 31.78 1 MET B O 1
ATOM 3183 N N . ASP B 1 2 ? -11.578 8.836 30.297 1 38.03 2 ASP B N 1
ATOM 3184 C CA . ASP B 1 2 ? -10.406 9.398 29.641 1 38.03 2 ASP B CA 1
ATOM 3185 C C . ASP B 1 2 ? -9.852 8.438 28.594 1 38.03 2 ASP B C 1
ATOM 3187 O O . ASP B 1 2 ? -9.367 7.355 28.922 1 38.03 2 ASP B O 1
ATOM 3191 N N . ALA B 1 3 ? -10.398 8.43 27.438 1 47.5 3 ALA B N 1
ATOM 3192 C CA . ALA B 1 3 ? -9.883 7.684 26.297 1 47.5 3 ALA B CA 1
ATOM 3193 C C . ALA B 1 3 ? -8.367 7.516 26.391 1 47.5 3 ALA B C 1
ATOM 3195 O O . ALA B 1 3 ? -7.812 6.559 25.844 1 47.5 3 ALA B O 1
ATOM 3196 N N . GLU B 1 4 ? -7.609 8.539 26.969 1 50.31 4 GLU B N 1
ATOM 3197 C CA . GLU B 1 4 ? -6.156 8.516 27.109 1 50.31 4 GLU B CA 1
ATOM 3198 C C . GLU B 1 4 ? -5.707 7.328 27.969 1 50.31 4 GLU B C 1
ATOM 3200 O O . GLU B 1 4 ? -4.629 6.773 27.75 1 50.31 4 GLU B O 1
ATOM 3205 N N . LYS B 1 5 ? -6.539 6.902 28.984 1 51.38 5 LYS B N 1
ATOM 3206 C CA . LYS B 1 5 ? -6.082 5.883 29.938 1 51.38 5 LYS B CA 1
ATOM 3207 C C . LYS B 1 5 ? -6.133 4.492 29.312 1 51.38 5 LYS B C 1
ATOM 3209 O O . LYS B 1 5 ? -5.414 3.588 29.734 1 51.38 5 LYS B O 1
ATOM 3214 N N . THR B 1 6 ? -6.879 4.406 28.234 1 61.19 6 THR B N 1
ATOM 3215 C CA . THR B 1 6 ? -7.055 3.045 27.75 1 61.19 6 THR B CA 1
ATOM 3216 C C . THR B 1 6 ? -6.449 2.893 26.359 1 61.19 6 THR B C 1
ATOM 3218 O O . THR B 1 6 ? -6.352 1.781 25.828 1 61.19 6 THR B O 1
ATOM 3221 N N . GLN B 1 7 ? -5.797 4.012 25.938 1 74.5 7 GLN B N 1
ATOM 3222 C CA . GLN B 1 7 ? -5.316 3.939 24.562 1 74.5 7 GLN B CA 1
ATOM 3223 C C . GLN B 1 7 ? -3.879 3.43 24.516 1 74.5 7 GLN B C 1
ATOM 3225 O O . GLN B 1 7 ? -3.064 3.758 25.375 1 74.5 7 GLN B O 1
ATOM 3230 N N . LEU B 1 8 ? -3.65 2.568 23.656 1 84.69 8 LEU B N 1
ATOM 3231 C CA . LEU B 1 8 ? -2.291 2.158 23.312 1 84.69 8 LEU B CA 1
ATOM 3232 C C . LEU B 1 8 ? -1.451 3.359 22.891 1 84.69 8 LEU B C 1
ATOM 3234 O O . LEU B 1 8 ? -1.894 4.176 22.078 1 84.69 8 LEU B O 1
ATOM 3238 N N . THR B 1 9 ? -0.303 3.52 23.609 1 88.25 9 THR B N 1
ATOM 3239 C CA . THR B 1 9 ? 0.555 4.66 23.297 1 88.25 9 THR B CA 1
ATOM 3240 C C . THR B 1 9 ? 1.211 4.492 21.938 1 88.25 9 THR B C 1
ATOM 3242 O O . THR B 1 9 ? 1.342 5.461 21.172 1 88.25 9 THR B O 1
ATOM 3245 N N . ARG B 1 10 ? 1.692 3.33 21.719 1 92.62 10 ARG B N 1
ATOM 3246 C CA . ARG B 1 10 ? 2.363 3.055 20.453 1 92.62 10 ARG B CA 1
ATOM 3247 C C . ARG B 1 10 ? 2.412 1.557 20.172 1 92.62 10 ARG B C 1
ATOM 3249 O O . ARG B 1 10 ? 2.684 0.761 21.078 1 92.62 10 ARG B O 1
ATOM 3256 N N . LEU B 1 11 ? 2.195 1.172 18.953 1 92.19 11 LEU B N 1
ATOM 3257 C CA . LEU B 1 11 ? 2.219 -0.225 18.531 1 92.19 11 LEU B CA 1
ATOM 3258 C C . LEU B 1 11 ? 3.574 -0.858 18.828 1 92.19 11 LEU B C 1
ATOM 3260 O O . LEU B 1 11 ? 3.645 -1.94 19.422 1 92.19 11 LEU B O 1
ATOM 3264 N N . GLU B 1 12 ? 4.656 -0.226 18.484 1 94.5 12 GLU B N 1
ATOM 3265 C CA . GLU B 1 12 ? 6.012 -0.76 18.609 1 94.5 12 GLU B CA 1
ATOM 3266 C C . GLU B 1 12 ? 6.379 -1.009 20.062 1 94.5 12 GLU B C 1
ATOM 3268 O O . GLU B 1 12 ? 7.082 -1.973 20.375 1 94.5 12 GLU B O 1
ATOM 3273 N N . ASP B 1 13 ? 5.859 -0.153 20.922 1 94.5 13 ASP B N 1
ATOM 3274 C CA . ASP B 1 13 ? 6.16 -0.321 22.344 1 94.5 13 ASP B CA 1
ATOM 3275 C C . ASP B 1 13 ? 5.594 -1.635 22.875 1 94.5 13 ASP B C 1
ATOM 3277 O O . ASP B 1 13 ? 6.215 -2.297 23.703 1 94.5 13 ASP B O 1
ATOM 3281 N N . VAL B 1 14 ? 4.445 -2.012 22.406 1 94.62 14 VAL B N 1
ATOM 3282 C CA . VAL B 1 14 ? 3.789 -3.234 22.859 1 94.62 14 VAL B CA 1
ATOM 3283 C C . VAL B 1 14 ? 4.566 -4.449 22.359 1 94.62 14 VAL B C 1
ATOM 3285 O O . VAL B 1 14 ? 4.84 -5.375 23.141 1 94.62 14 VAL B O 1
ATOM 3288 N N . ILE B 1 15 ? 4.965 -4.414 21.156 1 95 15 ILE B N 1
ATOM 3289 C CA . ILE B 1 15 ? 5.691 -5.535 20.562 1 95 15 ILE B CA 1
ATOM 3290 C C . ILE B 1 15 ? 7.055 -5.668 21.234 1 95 15 ILE B C 1
ATOM 3292 O O . ILE B 1 15 ? 7.504 -6.781 21.531 1 95 15 ILE B O 1
ATOM 3296 N N . GLU B 1 16 ? 7.664 -4.578 21.516 1 95.62 16 GLU B N 1
ATOM 3297 C CA . GLU B 1 16 ? 8.984 -4.586 22.141 1 95.62 16 GLU B CA 1
ATOM 3298 C C . GLU B 1 16 ? 8.914 -5.07 23.578 1 95.62 16 GLU B C 1
ATOM 3300 O O . GLU B 1 16 ? 9.852 -5.711 24.078 1 95.62 16 GLU B O 1
ATOM 3305 N N . LYS B 1 17 ? 7.871 -4.793 24.203 1 96.12 17 LYS B N 1
ATOM 3306 C CA . LYS B 1 17 ? 7.699 -5.145 25.609 1 96.12 17 LYS B CA 1
ATOM 3307 C C . LYS B 1 17 ? 7.492 -6.648 25.781 1 96.12 17 LYS B C 1
ATOM 3309 O O . LYS B 1 17 ? 8.023 -7.254 26.703 1 96.12 17 LYS B O 1
ATOM 3314 N N . TYR B 1 18 ? 6.789 -7.266 24.875 1 96.62 18 TYR B N 1
ATOM 3315 C CA . TYR B 1 18 ? 6.297 -8.609 25.188 1 96.62 18 TYR B CA 1
ATOM 3316 C C . TYR B 1 18 ? 7.039 -9.656 24.359 1 96.62 18 TYR B C 1
ATOM 3318 O O . TYR B 1 18 ? 7.062 -10.836 24.734 1 96.62 18 TYR B O 1
ATOM 3326 N N . LEU B 1 19 ? 7.625 -9.32 23.25 1 96.75 19 LEU B N 1
ATOM 3327 C CA . LEU B 1 19 ? 8.281 -10.32 22.422 1 96.75 19 LEU B CA 1
ATOM 3328 C C . LEU B 1 19 ? 9.727 -10.539 22.875 1 96.75 19 LEU B C 1
ATOM 3330 O O . LEU B 1 19 ? 10.445 -9.578 23.156 1 96.75 19 LEU B O 1
ATOM 3334 N N . PRO B 1 20 ? 10.148 -11.836 22.891 1 96.25 20 PRO B N 1
ATOM 3335 C CA . PRO B 1 20 ? 11.562 -12.078 23.156 1 96.25 20 PRO B CA 1
ATOM 3336 C C . PRO B 1 20 ? 12.477 -11.547 22.047 1 96.25 20 PRO B C 1
ATOM 3338 O O . PRO B 1 20 ? 12.055 -11.453 20.891 1 96.25 20 PRO B O 1
ATOM 3341 N N . PRO B 1 21 ? 13.672 -11.297 22.406 1 94.75 21 PRO B N 1
ATOM 3342 C CA . PRO B 1 21 ? 14.57 -10.578 21.5 1 94.75 21 PRO B CA 1
ATOM 3343 C C . PRO B 1 21 ? 14.688 -11.25 20.141 1 94.75 21 PRO B C 1
ATOM 3345 O O . PRO B 1 21 ? 14.648 -10.578 19.109 1 94.75 21 PRO B O 1
ATOM 3348 N N . ASN B 1 22 ? 14.859 -12.531 20.109 1 93.31 22 ASN B N 1
ATOM 3349 C CA . ASN B 1 22 ? 15.031 -13.219 18.844 1 93.31 22 ASN B CA 1
ATOM 3350 C C . ASN B 1 22 ? 13.766 -13.141 17.984 1 93.31 22 ASN B C 1
ATOM 3352 O O . ASN B 1 22 ? 13.844 -12.969 16.766 1 93.31 22 ASN B O 1
ATOM 3356 N N . GLU B 1 23 ? 12.633 -13.289 18.578 1 94.38 23 GLU B N 1
ATOM 3357 C CA . GLU B 1 23 ? 11.367 -13.164 17.875 1 94.38 23 GLU B CA 1
ATOM 3358 C C . GLU B 1 23 ? 11.109 -11.719 17.453 1 94.38 23 GLU B C 1
ATOM 3360 O O . GLU B 1 23 ? 10.594 -11.469 16.359 1 94.38 23 GLU B O 1
ATOM 3365 N N . LEU B 1 24 ? 11.539 -10.859 18.391 1 95.56 24 LEU B N 1
ATOM 3366 C CA . LEU B 1 24 ? 11.32 -9.445 18.141 1 95.56 24 LEU B CA 1
ATOM 3367 C C . LEU B 1 24 ? 12.031 -8.992 16.859 1 95.56 24 LEU B C 1
ATOM 3369 O O . LEU B 1 24 ? 11.461 -8.273 16.047 1 95.56 24 LEU B O 1
ATOM 3373 N N . LEU B 1 25 ? 13.242 -9.43 16.688 1 94.12 25 LEU B N 1
ATOM 3374 C CA . LEU B 1 25 ? 14.031 -9.047 15.531 1 94.12 25 LEU B CA 1
ATOM 3375 C C . LEU B 1 25 ? 13.359 -9.516 14.242 1 94.12 25 LEU B C 1
ATOM 3377 O O . LEU B 1 25 ? 13.289 -8.766 13.266 1 94.12 25 LEU B O 1
ATOM 3381 N N . LYS B 1 26 ? 12.867 -10.742 14.203 1 93.31 26 LYS B N 1
ATOM 3382 C CA . LYS B 1 26 ? 12.219 -11.305 13.016 1 93.31 26 LYS B CA 1
ATOM 3383 C C . LYS B 1 26 ? 10.906 -10.578 12.719 1 93.31 26 LYS B C 1
ATOM 3385 O O . LYS B 1 26 ? 10.625 -10.242 11.57 1 93.31 26 LYS B O 1
ATOM 3390 N N . VAL B 1 27 ? 10.172 -10.32 13.797 1 94.44 27 VAL B N 1
ATOM 3391 C CA . VAL B 1 27 ? 8.867 -9.68 13.656 1 94.44 27 VAL B CA 1
ATOM 3392 C C . VAL B 1 27 ? 9.047 -8.25 13.148 1 94.44 27 VAL B C 1
ATOM 3394 O O . VAL B 1 27 ? 8.336 -7.82 12.234 1 94.44 27 VAL B O 1
ATOM 3397 N N . LYS B 1 28 ? 10.023 -7.531 13.68 1 94.94 28 LYS B N 1
ATOM 3398 C CA . LYS B 1 28 ? 10.266 -6.156 13.25 1 94.94 28 LYS B CA 1
ATOM 3399 C C . LYS B 1 28 ? 10.703 -6.105 11.789 1 94.94 28 LYS B C 1
ATOM 3401 O O . LYS B 1 28 ? 10.289 -5.215 11.047 1 94.94 28 LYS B O 1
ATOM 3406 N N . ARG B 1 29 ? 11.492 -7.016 11.406 1 93.88 29 ARG B N 1
ATOM 3407 C CA . ARG B 1 29 ? 11.945 -7.062 10.023 1 93.88 29 ARG B CA 1
ATOM 3408 C C . ARG B 1 29 ? 10.773 -7.266 9.07 1 93.88 29 ARG B C 1
ATOM 3410 O O . ARG B 1 29 ? 10.695 -6.621 8.023 1 93.88 29 ARG B O 1
ATOM 3417 N N . ILE B 1 30 ? 9.883 -8.188 9.414 1 93.88 30 ILE B N 1
ATOM 3418 C CA . ILE B 1 30 ? 8.742 -8.508 8.562 1 93.88 30 ILE B CA 1
ATOM 3419 C C . ILE B 1 30 ? 7.777 -7.324 8.523 1 93.88 30 ILE B C 1
ATOM 3421 O O . ILE B 1 30 ? 7.281 -6.953 7.457 1 93.88 30 ILE B O 1
ATOM 3425 N N . LEU B 1 31 ? 7.578 -6.648 9.664 1 94.44 31 LEU B N 1
ATOM 3426 C CA . LEU B 1 31 ? 6.555 -5.613 9.789 1 94.44 31 LEU B CA 1
ATOM 3427 C C . LEU B 1 31 ? 7.07 -4.277 9.258 1 94.44 31 LEU B C 1
ATOM 3429 O O . LEU B 1 31 ? 6.312 -3.51 8.664 1 94.44 31 LEU B O 1
ATOM 3433 N N . PHE B 1 32 ? 8.438 -3.982 9.469 1 95.75 32 PHE B N 1
ATOM 3434 C CA . PHE B 1 32 ? 8.867 -2.6 9.297 1 95.75 32 PHE B CA 1
ATOM 3435 C C . PHE B 1 32 ? 10.031 -2.516 8.32 1 95.75 32 PHE B C 1
ATOM 3437 O O . PHE B 1 32 ? 10.438 -1.422 7.918 1 95.75 32 PHE B O 1
ATOM 3444 N N . GLY B 1 33 ? 10.609 -3.654 7.879 1 95.38 33 GLY B N 1
ATOM 3445 C CA . GLY B 1 33 ? 11.758 -3.637 6.992 1 95.38 33 GLY B CA 1
ATOM 3446 C C . GLY B 1 33 ? 13.07 -3.447 7.723 1 95.38 33 GLY B C 1
ATOM 3447 O O . GLY B 1 33 ? 13.203 -3.824 8.891 1 95.38 33 GLY B O 1
ATOM 3448 N N . ALA B 1 34 ? 14.07 -2.91 7.031 1 95 34 ALA B N 1
ATOM 3449 C CA . ALA B 1 34 ? 15.398 -2.707 7.598 1 95 34 ALA B CA 1
ATOM 3450 C C . ALA B 1 34 ? 15.336 -1.832 8.844 1 95 34 ALA B C 1
ATOM 3452 O O . ALA B 1 34 ? 14.484 -0.94 8.945 1 95 34 ALA B O 1
ATOM 3453 N N . GLU B 1 35 ? 16.234 -2.092 9.695 1 95.06 35 GLU B N 1
ATOM 3454 C CA . GLU B 1 35 ? 16.297 -1.339 10.945 1 95.06 35 GLU B CA 1
ATOM 3455 C C . GLU B 1 35 ? 16.578 0.137 10.695 1 95.06 35 GLU B C 1
ATOM 3457 O O . GLU B 1 35 ? 17.375 0.476 9.805 1 95.06 35 GLU B O 1
ATOM 3462 N N . THR B 1 36 ? 15.922 0.957 11.461 1 97.56 36 THR B N 1
ATOM 3463 C CA . THR B 1 36 ? 16.188 2.391 11.516 1 97.56 36 THR B CA 1
ATOM 3464 C C . THR B 1 36 ? 16.812 2.779 12.844 1 97.56 36 THR B C 1
ATOM 3466 O O . THR B 1 36 ? 16.109 3.105 13.805 1 97.56 36 THR B O 1
ATOM 3469 N N . PRO B 1 37 ? 18.141 2.803 12.93 1 97.69 37 PRO B N 1
ATOM 3470 C CA . PRO B 1 37 ? 18.812 3.086 14.195 1 97.69 37 PRO B CA 1
ATOM 3471 C C . PRO B 1 37 ? 18.438 4.445 14.773 1 97.69 37 PRO B C 1
ATOM 3473 O O . PRO B 1 37 ? 18.094 5.367 14.031 1 97.69 37 PRO B O 1
ATOM 3476 N N . VAL B 1 38 ? 18.531 4.516 16.062 1 97.62 38 VAL B N 1
ATOM 3477 C CA . VAL B 1 38 ? 18.281 5.773 16.766 1 97.62 38 VAL B CA 1
ATOM 3478 C C . VAL B 1 38 ? 19.375 6.777 16.438 1 97.62 38 VAL B C 1
ATOM 3480 O O . VAL B 1 38 ? 20.562 6.422 16.422 1 97.62 38 VAL B O 1
ATOM 3483 N N . LEU B 1 39 ? 18.922 7.902 16.078 1 97.44 39 LEU B N 1
ATOM 3484 C CA . LEU B 1 39 ? 19.859 8.992 15.836 1 97.44 39 LEU B CA 1
ATOM 3485 C C . LEU B 1 39 ? 20.391 9.57 17.141 1 97.44 39 LEU B C 1
ATOM 3487 O O . LEU B 1 39 ? 19.625 9.758 18.094 1 97.44 39 LEU B O 1
ATOM 3491 N N . ASN B 1 40 ? 21.688 9.883 17.219 1 95.62 40 ASN B N 1
ATOM 3492 C CA . ASN B 1 40 ? 22.266 10.469 18.406 1 95.62 40 ASN B CA 1
ATOM 3493 C C . ASN B 1 40 ? 21.906 11.945 18.547 1 95.62 40 ASN B C 1
ATOM 3495 O O . ASN B 1 40 ? 22.375 12.781 17.766 1 95.62 40 ASN B O 1
ATOM 3499 N N . ILE B 1 41 ? 21.031 12.273 19.484 1 97.81 41 ILE B N 1
ATOM 3500 C CA . ILE B 1 41 ? 20.672 13.633 19.844 1 97.81 41 ILE B CA 1
ATOM 3501 C C . ILE B 1 41 ? 21.094 13.922 21.281 1 97.81 41 ILE B C 1
ATOM 3503 O O . ILE B 1 41 ? 21.031 13.047 22.141 1 97.81 41 ILE B O 1
ATOM 3507 N N . ALA B 1 42 ? 21.562 15.18 21.531 1 97.69 42 ALA B N 1
ATOM 3508 C CA . ALA B 1 42 ? 22.031 15.555 22.859 1 97.69 42 ALA B CA 1
ATOM 3509 C C . ALA B 1 42 ? 20.922 15.406 23.891 1 97.69 42 ALA B C 1
ATOM 3511 O O . ALA B 1 42 ? 19.766 15.719 23.625 1 97.69 42 ALA B O 1
ATOM 3512 N N . GLU B 1 43 ? 21.312 14.93 25.094 1 97.88 43 GLU B N 1
ATOM 3513 C CA . GLU B 1 43 ? 20.359 14.703 26.172 1 97.88 43 GLU B CA 1
ATOM 3514 C C . GLU B 1 43 ? 19.641 15.992 26.547 1 97.88 43 GLU B C 1
ATOM 3516 O O . GLU B 1 43 ? 18.469 15.969 26.922 1 97.88 43 GLU B O 1
ATOM 3521 N N . LYS B 1 44 ? 20.359 17.062 26.438 1 98.25 44 LYS B N 1
ATOM 3522 C CA . LYS B 1 44 ? 19.766 18.359 26.781 1 98.25 44 LYS B CA 1
ATOM 3523 C C . LYS B 1 44 ? 18.578 18.672 25.891 1 98.25 44 LYS B C 1
ATOM 3525 O O . LYS B 1 44 ? 17.625 19.328 26.328 1 98.25 44 LYS B O 1
ATOM 3530 N N . VAL B 1 45 ? 18.688 18.234 24.672 1 98.69 45 VAL B N 1
ATOM 3531 C CA . VAL B 1 45 ? 17.594 18.484 23.734 1 98.69 45 VAL B CA 1
ATOM 3532 C C . VAL B 1 45 ? 16.391 17.641 24.094 1 98.69 45 VAL B C 1
ATOM 3534 O O . VAL B 1 45 ? 15.25 18.125 24.062 1 98.69 45 VAL B O 1
ATOM 3537 N N . TYR B 1 46 ? 16.594 16.375 24.469 1 98.25 46 TYR B N 1
ATOM 3538 C CA . TYR B 1 46 ? 15.508 15.516 24.969 1 98.25 46 TYR B CA 1
ATOM 3539 C C . TYR B 1 46 ? 14.867 16.109 26.203 1 98.25 46 TYR B C 1
ATOM 3541 O O . TYR B 1 46 ? 13.641 16.094 26.359 1 98.25 46 TYR B O 1
ATOM 3549 N N . ASN B 1 47 ? 15.703 16.625 27.094 1 98.31 47 ASN B N 1
ATOM 3550 C CA . ASN B 1 47 ? 15.203 17.234 28.328 1 98.31 47 ASN B CA 1
ATOM 3551 C C . ASN B 1 47 ? 14.32 18.438 28.031 1 98.31 47 ASN B C 1
ATOM 3553 O O . ASN B 1 47 ? 13.297 18.641 28.688 1 98.31 47 ASN B O 1
ATOM 3557 N N . LEU B 1 48 ? 14.758 19.219 27.094 1 98.56 48 LEU B N 1
ATOM 3558 C CA . LEU B 1 48 ? 13.961 20.375 26.734 1 98.56 48 LEU B CA 1
ATOM 3559 C C . LEU B 1 48 ? 12.602 19.953 26.172 1 98.56 48 LEU B C 1
ATOM 3561 O O . LEU B 1 48 ? 11.578 20.562 26.5 1 98.56 48 LEU B O 1
ATOM 3565 N N . ALA B 1 49 ? 12.594 18.953 25.297 1 98.69 49 ALA B N 1
ATOM 3566 C CA . ALA B 1 49 ? 11.336 18.438 24.766 1 98.69 49 ALA B CA 1
ATOM 3567 C C . ALA B 1 49 ? 10.414 17.969 25.891 1 98.69 49 ALA B C 1
ATOM 3569 O O . ALA B 1 49 ? 9.219 18.25 25.875 1 98.69 49 ALA B O 1
ATOM 3570 N N . ARG B 1 50 ? 10.992 17.266 26.859 1 98.12 50 ARG B N 1
ATOM 3571 C CA . ARG B 1 50 ? 10.219 16.812 28 1 98.12 50 ARG B CA 1
ATOM 3572 C C . ARG B 1 50 ? 9.664 17.984 28.812 1 98.12 50 ARG B C 1
ATOM 3574 O O . ARG B 1 50 ? 8.516 17.953 29.25 1 98.12 50 ARG B O 1
ATOM 3581 N N . GLU B 1 51 ? 10.492 18.922 29 1 98.25 51 GLU B N 1
ATOM 3582 C CA . GLU B 1 51 ? 10.062 20.125 29.719 1 98.25 51 GLU B CA 1
ATOM 3583 C C . GLU B 1 51 ? 8.906 20.812 29 1 98.25 51 GLU B C 1
ATOM 3585 O O . GLU B 1 51 ? 8.016 21.375 29.656 1 98.25 51 GLU B O 1
ATOM 3590 N N . ARG B 1 52 ? 9.016 20.766 27.703 1 98.06 52 ARG B N 1
ATOM 3591 C CA . ARG B 1 52 ? 7.98 21.406 26.906 1 98.06 52 ARG B CA 1
ATOM 3592 C C . ARG B 1 52 ? 6.82 20.453 26.641 1 98.06 52 ARG B C 1
ATOM 3594 O O . ARG B 1 52 ? 5.918 20.766 25.859 1 98.06 52 ARG B O 1
ATOM 3601 N N . ASN B 1 53 ? 6.828 19.266 27.141 1 97.94 53 ASN B N 1
ATOM 3602 C CA . ASN B 1 53 ? 5.73 18.297 27.172 1 97.94 53 ASN B CA 1
ATOM 3603 C C . ASN B 1 53 ? 5.379 17.781 25.781 1 97.94 53 ASN B C 1
ATOM 3605 O O . ASN B 1 53 ? 4.219 17.844 25.375 1 97.94 53 ASN B O 1
ATOM 3609 N N . PHE B 1 54 ? 6.328 17.359 25.078 1 98.56 54 PHE B N 1
ATOM 3610 C CA . PHE B 1 54 ? 6.094 16.625 23.844 1 98.56 54 PHE B CA 1
ATOM 3611 C C . PHE B 1 54 ? 7.16 15.547 23.641 1 98.56 54 PHE B C 1
ATOM 3613 O O . PHE B 1 54 ? 8.242 15.625 24.219 1 98.56 54 PHE B O 1
ATOM 3620 N N . GLU B 1 55 ? 6.809 14.516 22.859 1 98.44 55 GLU B N 1
ATOM 3621 C CA . GLU B 1 55 ? 7.711 13.398 22.562 1 98.44 55 GLU B CA 1
ATOM 3622 C C . GLU B 1 55 ? 8.695 13.766 21.469 1 98.44 55 GLU B C 1
ATOM 3624 O O . GLU B 1 55 ? 8.305 14.312 20.438 1 98.44 55 GLU B O 1
ATOM 3629 N N . LEU B 1 56 ? 9.977 13.56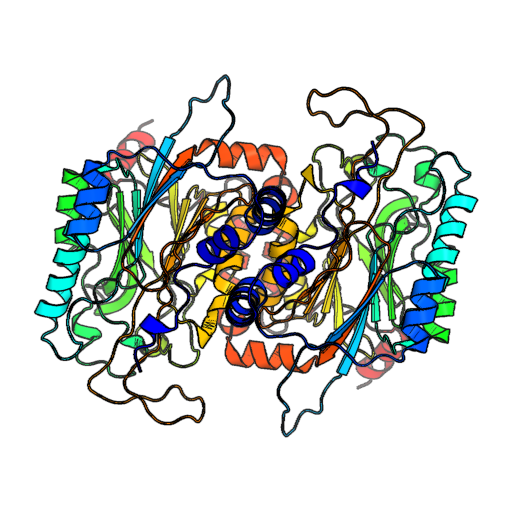2 21.719 1 98.81 56 LEU B N 1
ATOM 3630 C CA . LEU B 1 56 ? 11.008 13.641 20.703 1 98.81 56 LEU B CA 1
ATOM 3631 C C . LEU B 1 56 ? 11.562 12.258 20.375 1 98.81 56 LEU B C 1
ATOM 3633 O O . LEU B 1 56 ? 11.992 11.523 21.266 1 98.81 56 LEU B O 1
ATOM 3637 N N . ARG B 1 57 ? 11.469 11.844 19.156 1 98.5 57 ARG B N 1
ATOM 3638 C CA . ARG B 1 57 ? 12.117 10.633 18.656 1 98.5 57 ARG B CA 1
ATOM 3639 C C . ARG B 1 57 ? 12.961 10.938 17.422 1 98.5 57 ARG B C 1
ATOM 3641 O O . ARG B 1 57 ? 12.602 11.789 16.609 1 98.5 57 ARG B O 1
ATOM 3648 N N . ALA B 1 58 ? 14.047 10.25 17.344 1 98.81 58 ALA B N 1
ATOM 3649 C CA . ALA B 1 58 ? 14.984 10.508 16.25 1 98.81 58 ALA B CA 1
ATOM 3650 C C . ALA B 1 58 ? 15.57 9.211 15.703 1 98.81 58 ALA B C 1
ATOM 3652 O O . ALA B 1 58 ? 16.031 8.359 16.469 1 98.81 58 ALA B O 1
ATOM 3653 N N . PHE B 1 59 ? 15.5 9.031 14.398 1 98.75 59 PHE B N 1
ATOM 3654 C CA . PHE B 1 59 ? 15.984 7.816 13.75 1 98.75 59 PHE B CA 1
ATOM 3655 C C . PHE B 1 59 ? 16.766 8.148 12.484 1 98.75 59 PHE B C 1
ATOM 3657 O O . PHE B 1 59 ? 16.812 9.305 12.062 1 98.75 59 PHE B O 1
ATOM 3664 N N . ARG B 1 60 ? 17.406 7.211 11.906 1 98.38 60 ARG B N 1
ATOM 3665 C CA . ARG B 1 60 ? 18.109 7.363 10.641 1 98.38 60 ARG B CA 1
ATOM 3666 C C . ARG B 1 60 ? 17.812 6.195 9.703 1 98.38 60 ARG B C 1
ATOM 3668 O O . ARG B 1 60 ? 17.688 5.055 10.148 1 98.38 60 ARG B O 1
ATOM 3675 N N . PHE B 1 61 ? 17.672 6.469 8.438 1 98.31 61 PHE B N 1
ATOM 3676 C CA . PHE B 1 61 ? 17.641 5.43 7.414 1 98.31 61 PHE B CA 1
ATOM 3677 C C . PHE B 1 61 ? 19.047 5.152 6.887 1 98.31 61 PHE B C 1
ATOM 3679 O O . PHE B 1 61 ? 19.734 6.062 6.422 1 98.31 61 PHE B O 1
ATOM 3686 N N . PRO B 1 62 ? 19.438 3.887 6.938 1 96.75 62 PRO B N 1
ATOM 3687 C CA . PRO B 1 62 ? 20.75 3.564 6.352 1 96.75 62 PRO B CA 1
ATOM 3688 C C . PRO B 1 62 ? 20.766 3.703 4.832 1 96.75 62 PRO B C 1
ATOM 3690 O O . PRO B 1 62 ? 19.719 3.531 4.184 1 96.75 62 PRO B O 1
ATOM 3693 N N . CYS B 1 63 ? 21.859 4.023 4.297 1 97.25 63 CYS B N 1
ATOM 3694 C CA . CYS B 1 63 ? 22.078 4.152 2.863 1 97.25 63 CYS B CA 1
ATOM 3695 C C . CYS B 1 63 ? 23.516 3.775 2.498 1 97.25 63 CYS B C 1
ATOM 3697 O O . CYS B 1 63 ? 24.469 4.27 3.105 1 97.25 63 CYS B O 1
ATOM 3699 N N . PRO B 1 64 ? 23.719 2.908 1.516 1 95.56 64 PRO B N 1
ATOM 3700 C CA . PRO B 1 64 ? 25.078 2.553 1.099 1 95.56 64 PRO B CA 1
ATOM 3701 C C . PRO B 1 64 ? 25.844 3.74 0.524 1 95.56 64 PRO B C 1
ATOM 3703 O O . PRO B 1 64 ? 25.25 4.594 -0.15 1 95.56 64 PRO B O 1
ATOM 3706 N N . LYS B 1 65 ? 27.109 3.742 0.726 1 96.44 65 LYS B N 1
ATOM 3707 C CA . LYS B 1 65 ? 27.969 4.777 0.165 1 96.44 65 LYS B CA 1
ATOM 3708 C C . LYS B 1 65 ? 28.281 4.5 -1.304 1 96.44 65 LYS B C 1
ATOM 3710 O O . LYS B 1 65 ? 28.328 3.344 -1.725 1 96.44 65 LYS B O 1
ATOM 3715 N N . GLU B 1 66 ? 28.422 5.609 -2.014 1 96.5 66 GLU B N 1
ATOM 3716 C CA . GLU B 1 66 ? 28.844 5.531 -3.406 1 96.5 66 GLU B CA 1
ATOM 3717 C C . GLU B 1 66 ? 30.219 6.18 -3.602 1 96.5 66 GLU B C 1
ATOM 3719 O O . GLU B 1 66 ? 30.625 7.039 -2.816 1 96.5 66 GLU B O 1
ATOM 3724 N N . GLN B 1 67 ? 30.891 5.727 -4.715 1 96.31 67 GLN B N 1
ATOM 3725 C CA . GLN B 1 67 ? 32.25 6.219 -4.973 1 96.31 67 GLN B CA 1
ATOM 3726 C C . GLN B 1 67 ? 32.219 7.656 -5.488 1 96.31 67 GLN B C 1
ATOM 3728 O O . GLN B 1 67 ? 33.062 8.477 -5.105 1 96.31 67 GLN B O 1
ATOM 3733 N N . LEU B 1 68 ? 31.25 7.992 -6.375 1 96.62 68 LEU B N 1
ATOM 3734 C CA . LEU B 1 68 ? 31.312 9.266 -7.094 1 96.62 68 LEU B CA 1
ATOM 3735 C C . LEU B 1 68 ? 30.312 10.258 -6.512 1 96.62 68 LEU B C 1
ATOM 3737 O O . LEU B 1 68 ? 30.484 11.469 -6.664 1 96.62 68 LEU B O 1
ATOM 3741 N N . ARG B 1 69 ? 29.219 9.781 -5.945 1 94.69 69 ARG B N 1
ATOM 3742 C CA . ARG B 1 69 ? 28.188 10.68 -5.422 1 94.69 69 ARG B CA 1
ATOM 3743 C C . ARG B 1 69 ? 28.297 10.812 -3.906 1 94.69 69 ARG B C 1
ATOM 3745 O O . ARG B 1 69 ? 28.047 9.859 -3.172 1 94.69 69 ARG B O 1
ATOM 3752 N N . PRO B 1 70 ? 28.688 11.961 -3.486 1 96.94 70 PRO B N 1
ATOM 3753 C CA . PRO B 1 70 ? 28.688 12.148 -2.033 1 96.94 70 PRO B CA 1
ATOM 3754 C C . PRO B 1 70 ? 27.312 12.031 -1.413 1 96.94 70 PRO B C 1
ATOM 3756 O O . PRO B 1 70 ? 26.297 12.305 -2.076 1 96.94 70 PRO B O 1
ATOM 3759 N N . ALA B 1 71 ? 27.266 11.648 -0.141 1 97.56 71 ALA B N 1
ATOM 3760 C CA . ALA B 1 71 ? 26 11.547 0.573 1 97.56 71 ALA B CA 1
ATOM 3761 C C . ALA B 1 71 ? 25.266 12.883 0.567 1 97.56 71 ALA B C 1
ATOM 3763 O O . ALA B 1 71 ? 25.875 13.938 0.729 1 97.56 71 ALA B O 1
ATOM 3764 N N . ARG B 1 72 ? 24 12.852 0.256 1 98.12 72 ARG B N 1
ATOM 3765 C CA . ARG B 1 72 ? 23.094 13.992 0.398 1 98.12 72 ARG B CA 1
ATOM 3766 C C . ARG B 1 72 ? 22.234 13.859 1.645 1 98.12 72 ARG B C 1
ATOM 3768 O O . ARG B 1 72 ? 21.016 13.625 1.544 1 98.12 72 ARG B O 1
ATOM 3775 N N . LEU B 1 73 ? 22.828 14.141 2.75 1 98.38 73 LEU B N 1
ATOM 3776 C CA . LEU B 1 73 ? 22.172 13.938 4.039 1 98.38 73 LEU B CA 1
ATOM 3777 C C . LEU B 1 73 ? 21.203 15.07 4.344 1 98.38 73 LEU B C 1
ATOM 3779 O O . LEU B 1 73 ? 21.531 16.25 4.156 1 98.38 73 LEU B O 1
ATOM 3783 N N . VAL B 1 74 ? 20.031 14.734 4.734 1 98.69 74 VAL B N 1
ATOM 3784 C CA . VAL B 1 74 ? 18.984 15.672 5.125 1 98.69 74 VAL B CA 1
ATOM 3785 C C . VAL B 1 74 ? 18.312 15.203 6.414 1 98.69 74 VAL B C 1
ATOM 3787 O O . VAL B 1 74 ? 18.078 14 6.594 1 98.69 74 VAL B O 1
ATOM 3790 N N . ARG B 1 75 ? 18.125 16.062 7.336 1 98.88 75 ARG B N 1
ATOM 3791 C CA . ARG B 1 75 ? 17.297 15.766 8.492 1 98.88 75 ARG B CA 1
ATOM 3792 C C . ARG B 1 75 ? 15.906 16.375 8.336 1 98.88 75 ARG B C 1
ATOM 3794 O O . ARG B 1 75 ? 15.773 17.594 8.148 1 98.88 75 ARG B O 1
ATOM 3801 N N . VAL B 1 76 ? 14.922 15.484 8.414 1 98.94 76 VAL B N 1
ATOM 3802 C CA . VAL B 1 76 ? 13.531 15.906 8.281 1 98.94 76 VAL B CA 1
ATOM 3803 C C . VAL B 1 76 ? 12.844 15.844 9.641 1 98.94 76 VAL B C 1
ATOM 3805 O O . VAL B 1 76 ? 13.055 14.906 10.414 1 98.94 76 VAL B O 1
ATOM 3808 N N . GLY B 1 77 ? 12.109 16.906 9.953 1 98.94 77 GLY B N 1
ATOM 3809 C CA . GLY B 1 77 ? 11.234 16.906 11.117 1 98.94 77 GLY B CA 1
ATOM 3810 C C . GLY B 1 77 ? 9.766 16.906 10.766 1 98.94 77 GLY B C 1
ATOM 3811 O O . GLY B 1 77 ? 9.336 17.641 9.875 1 98.94 77 GLY B O 1
ATOM 3812 N N . VAL B 1 78 ? 8.984 16.031 11.391 1 98.94 78 VAL B N 1
ATOM 3813 C CA . VAL B 1 78 ? 7.527 16.109 11.266 1 98.94 78 VAL B CA 1
ATOM 3814 C C . VAL B 1 78 ? 6.902 16.281 12.648 1 98.94 78 VAL B C 1
ATOM 3816 O O . VAL B 1 78 ? 7.371 15.695 13.633 1 98.94 78 VAL B O 1
ATOM 3819 N N . ILE B 1 79 ? 5.902 17.156 12.734 1 98.94 79 ILE B N 1
ATOM 3820 C CA . ILE B 1 79 ? 5.324 17.531 14.023 1 98.94 79 ILE B CA 1
ATOM 3821 C C . ILE B 1 79 ? 3.855 17.125 14.062 1 98.94 79 ILE B C 1
ATOM 3823 O O . ILE B 1 79 ? 3.096 17.406 13.133 1 98.94 79 ILE B O 1
ATOM 3827 N N . GLN B 1 80 ? 3.496 16.359 15.125 1 98.94 80 GLN B N 1
ATOM 3828 C CA . GLN B 1 80 ? 2.096 16.141 15.469 1 98.94 80 GLN B CA 1
ATOM 3829 C C . GLN B 1 80 ? 1.727 16.891 16.75 1 98.94 80 GLN B C 1
ATOM 3831 O O . GLN B 1 80 ? 2.486 16.875 17.719 1 98.94 80 GLN B O 1
ATOM 3836 N N . ASN B 1 81 ? 0.57 17.547 16.781 1 98.81 81 ASN B N 1
ATOM 3837 C CA . ASN B 1 81 ? 0.137 18.234 17.984 1 98.81 81 ASN B CA 1
ATOM 3838 C C . ASN B 1 81 ? -1.381 18.391 18.031 1 98.81 81 ASN B C 1
ATOM 3840 O O . ASN B 1 81 ? -2.045 18.344 17 1 98.81 81 ASN B O 1
ATOM 3844 N N . LYS B 1 82 ? -1.887 18.5 19.234 1 98.5 82 LYS B N 1
ATOM 3845 C CA . LYS B 1 82 ? -3.295 18.812 19.453 1 98.5 82 LYS B CA 1
ATOM 3846 C C . LYS B 1 82 ? -3.512 20.328 19.547 1 98.5 82 LYS B C 1
ATOM 3848 O O . LYS B 1 82 ? -2.551 21.094 19.625 1 98.5 82 LYS B O 1
ATOM 3853 N N . ILE B 1 83 ? -4.711 20.781 19.469 1 98.19 83 ILE B N 1
ATOM 3854 C CA . ILE B 1 83 ? -5 22.188 19.703 1 98.19 83 ILE B CA 1
ATOM 3855 C C . ILE B 1 83 ? -4.684 22.547 21.156 1 98.19 83 ILE B C 1
ATOM 3857 O O . ILE B 1 83 ? -4.621 21.672 22.016 1 98.19 83 ILE B O 1
ATOM 3861 N N . CYS B 1 84 ? -4.531 23.828 21.328 1 98.12 84 CYS B N 1
ATOM 3862 C CA . CYS B 1 84 ? -4.012 24.266 22.625 1 98.12 84 CYS B CA 1
ATOM 3863 C C . CYS B 1 84 ? -5.074 25.016 23.422 1 98.12 84 CYS B C 1
ATOM 3865 O O . CYS B 1 84 ? -4.871 25.328 24.594 1 98.12 84 CYS B O 1
ATOM 3867 N N . ARG B 1 85 ? -6.129 25.422 22.797 1 98.19 85 ARG B N 1
ATOM 3868 C CA . ARG B 1 85 ? -7.219 26.156 23.422 1 98.19 85 ARG B CA 1
ATOM 3869 C C . ARG B 1 85 ? -8.57 25.531 23.078 1 98.19 85 ARG B C 1
ATOM 3871 O O . ARG B 1 85 ? -8.711 24.891 22.047 1 98.19 85 ARG B O 1
ATOM 3878 N N . PRO B 1 86 ? -9.57 25.781 24 1 97.69 86 PRO B N 1
ATOM 3879 C CA . PRO B 1 86 ? -10.914 25.344 23.641 1 97.69 86 PRO B CA 1
ATOM 3880 C C . PRO B 1 86 ? -11.43 26 22.359 1 97.69 86 PRO B C 1
ATOM 3882 O O . PRO B 1 86 ? -11.117 27.156 22.078 1 97.69 86 PRO B O 1
ATOM 3885 N N . THR B 1 87 ? -12.289 25.266 21.688 1 97.56 87 THR B N 1
ATOM 3886 C CA . THR B 1 87 ? -12.82 25.734 20.406 1 97.56 87 THR B CA 1
ATOM 3887 C C . THR B 1 87 ? -13.781 26.906 20.625 1 97.56 87 THR B C 1
ATOM 3889 O O . THR B 1 87 ? -14.156 27.594 19.672 1 97.56 87 THR B O 1
ATOM 3892 N N . SER B 1 88 ? -14.102 27.172 21.891 1 97.06 88 SER B N 1
ATOM 3893 C CA . SER B 1 88 ? -15.008 28.281 22.203 1 97.06 88 SER B CA 1
ATOM 3894 C C . SER B 1 88 ? -14.25 29.594 22.359 1 97.06 88 SER B C 1
ATOM 3896 O O . SER B 1 88 ? -14.852 30.656 22.438 1 97.06 88 SER B O 1
ATOM 3898 N N . ASP B 1 89 ? -12.938 29.5 22.438 1 98.19 89 ASP B N 1
ATOM 3899 C CA . ASP B 1 89 ? -12.141 30.703 22.625 1 98.19 89 ASP B CA 1
ATOM 3900 C C . ASP B 1 89 ? -12.109 31.547 21.344 1 98.19 89 ASP B C 1
ATOM 3902 O O . ASP B 1 89 ? -12.43 31.047 20.266 1 98.19 89 ASP B O 1
ATOM 3906 N N . PRO B 1 90 ? -11.734 32.906 21.516 1 97.75 90 PRO B N 1
ATOM 3907 C CA . PRO B 1 90 ? -11.602 33.719 20.312 1 97.75 90 PRO B CA 1
ATOM 3908 C C . PRO B 1 90 ? -10.602 33.156 19.312 1 97.75 90 PRO B C 1
ATOM 3910 O O . PRO B 1 90 ? -9.57 32.594 19.703 1 97.75 90 PRO B O 1
ATOM 3913 N N . ILE B 1 91 ? -10.906 33.344 18.062 1 97.62 91 ILE B N 1
ATOM 3914 C CA . ILE B 1 91 ? -10.148 32.781 16.953 1 97.62 91 ILE B CA 1
ATOM 3915 C C . ILE B 1 91 ? -8.68 33.188 17.062 1 97.62 91 ILE B C 1
ATOM 3917 O O . ILE B 1 91 ? -7.785 32.344 16.922 1 97.62 91 ILE B O 1
ATOM 3921 N N . VAL B 1 92 ? -8.414 34.406 17.375 1 97.81 92 VAL B N 1
ATOM 3922 C CA . VAL B 1 92 ? -7.055 34.938 17.422 1 97.81 92 VAL B CA 1
ATOM 3923 C C . VAL B 1 92 ? -6.273 34.219 18.531 1 97.81 92 VAL B C 1
ATOM 3925 O O . VAL B 1 92 ? -5.078 33.969 18.375 1 97.81 92 VAL B O 1
ATOM 3928 N N . GLU B 1 93 ? -6.934 33.938 19.641 1 98.44 93 GLU B N 1
ATOM 3929 C CA . GLU B 1 93 ? -6.273 33.281 20.766 1 98.44 93 GLU B CA 1
ATOM 3930 C C . GLU B 1 93 ? -5.969 31.812 20.438 1 98.44 93 GLU B C 1
ATOM 3932 O O . GLU B 1 93 ? -4.926 31.297 20.844 1 98.44 93 GLU B O 1
ATOM 3937 N N . GLN B 1 94 ? -6.918 31.219 19.766 1 98.38 94 GLN B N 1
ATOM 3938 C CA . GLN B 1 94 ? -6.684 29.844 19.344 1 98.38 94 GLN B CA 1
ATOM 3939 C C . GLN B 1 94 ? -5.48 29.75 18.406 1 98.38 94 GLN B C 1
ATOM 3941 O O . GLN B 1 94 ? -4.562 28.969 18.641 1 98.38 94 GLN B O 1
ATOM 3946 N N . ARG B 1 95 ? -5.414 30.578 17.391 1 98.38 95 ARG B N 1
ATOM 3947 C CA . ARG B 1 95 ? -4.32 30.562 16.422 1 98.38 95 ARG B CA 1
ATOM 3948 C C . ARG B 1 95 ? -2.99 30.891 17.094 1 98.38 95 ARG B C 1
ATOM 3950 O O . ARG B 1 95 ? -1.987 30.219 16.859 1 98.38 95 ARG B O 1
ATOM 3957 N N . GLN B 1 96 ? -3.006 31.891 17.969 1 98.44 96 GLN B N 1
ATOM 3958 C CA . GLN B 1 96 ? -1.777 32.312 18.625 1 98.44 96 GLN B CA 1
ATOM 3959 C C . GLN B 1 96 ? -1.235 31.219 19.531 1 98.44 96 GLN B C 1
ATOM 3961 O O . GLN B 1 96 ? -0.021 31.031 19.641 1 98.44 96 GLN B O 1
ATOM 3966 N N . SER B 1 97 ? -2.117 30.547 20.203 1 98.75 97 SER B N 1
ATOM 3967 C CA . SER B 1 97 ? -1.677 29.453 21.062 1 98.75 97 SER B CA 1
ATOM 3968 C C . SER B 1 97 ? -0.97 28.375 20.266 1 98.75 97 SER B C 1
ATOM 3970 O O . SER B 1 97 ? 0.002 27.781 20.734 1 98.75 97 SER B O 1
ATOM 3972 N N . LEU B 1 98 ? -1.449 28.109 19.094 1 98.81 98 LEU B N 1
ATOM 3973 C CA . LEU B 1 98 ? -0.822 27.109 18.234 1 98.81 98 LEU B CA 1
ATOM 3974 C C . LEU B 1 98 ? 0.503 27.625 17.688 1 98.81 98 LEU B C 1
ATOM 3976 O O . LEU B 1 98 ? 1.466 26.859 17.562 1 98.81 98 LEU B O 1
ATOM 3980 N N . HIS B 1 99 ? 0.587 28.922 17.328 1 98.75 99 HIS B N 1
ATOM 3981 C CA . HIS B 1 99 ? 1.858 29.516 16.938 1 98.75 99 HIS B CA 1
ATOM 3982 C C . HIS B 1 99 ? 2.912 29.328 18.016 1 98.75 99 HIS B C 1
ATOM 3984 O O . HIS B 1 99 ? 4.043 28.922 17.719 1 98.75 99 HIS B O 1
ATOM 3990 N N . ASN B 1 100 ? 2.469 29.594 19.219 1 98.69 100 ASN B N 1
ATOM 3991 C CA . ASN B 1 100 ? 3.393 29.438 20.344 1 98.69 100 ASN B CA 1
ATOM 3992 C C . ASN B 1 100 ? 3.857 28 20.5 1 98.69 100 ASN B C 1
ATOM 3994 O O . ASN B 1 100 ? 5.047 27.734 20.672 1 98.69 100 ASN B O 1
ATOM 3998 N N . ARG B 1 101 ? 2.91 27.109 20.422 1 98.75 101 ARG B N 1
ATOM 3999 C CA . ARG B 1 101 ? 3.221 25.703 20.578 1 98.75 101 ARG B CA 1
ATOM 4000 C C . ARG B 1 101 ? 4.203 25.234 19.516 1 98.75 101 ARG B C 1
ATOM 4002 O O . ARG B 1 101 ? 5.207 24.578 19.828 1 98.75 101 ARG B O 1
ATOM 4009 N N . ILE B 1 102 ? 3.957 25.562 18.281 1 98.75 102 ILE B N 1
ATOM 4010 C CA . ILE B 1 102 ? 4.809 25.156 17.172 1 98.75 102 ILE B CA 1
ATOM 4011 C C . ILE B 1 102 ? 6.168 25.844 17.281 1 98.75 102 ILE B C 1
ATOM 4013 O O . ILE B 1 102 ? 7.199 25.25 16.953 1 98.75 102 ILE B O 1
ATOM 4017 N N . GLY B 1 103 ? 6.152 27.109 17.719 1 98.69 103 GLY B N 1
ATOM 4018 C CA . GLY B 1 103 ? 7.418 27.781 17.969 1 98.69 103 GLY B CA 1
ATOM 4019 C C . GLY B 1 103 ? 8.328 27.031 18.922 1 98.69 103 GLY B C 1
ATOM 4020 O O . GLY B 1 103 ? 9.531 26.922 18.672 1 98.69 103 GLY B O 1
ATOM 4021 N N . GLU B 1 104 ? 7.738 26.5 19.984 1 98.62 104 GLU B N 1
ATOM 4022 C CA . GLU B 1 104 ? 8.492 25.734 20.969 1 98.62 104 GLU B CA 1
ATOM 4023 C C . GLU B 1 104 ? 9.07 24.469 20.328 1 98.62 104 GLU B C 1
ATOM 4025 O O . GLU B 1 104 ? 10.242 24.125 20.562 1 98.62 104 GLU B O 1
ATOM 4030 N N . ILE B 1 105 ? 8.312 23.781 19.578 1 98.88 105 ILE B N 1
ATOM 4031 C CA . ILE B 1 105 ? 8.734 22.516 19 1 98.88 105 ILE B CA 1
ATOM 4032 C C . ILE B 1 105 ? 9.766 22.75 17.906 1 98.88 105 ILE B C 1
ATOM 4034 O O . ILE B 1 105 ? 10.734 22 17.766 1 98.88 105 ILE B O 1
ATOM 4038 N N . LEU B 1 106 ? 9.57 23.859 17.109 1 98.88 106 LEU B N 1
ATOM 4039 C CA . LEU B 1 106 ? 10.508 24.203 16.047 1 98.88 106 LEU B CA 1
ATOM 4040 C C . LEU B 1 106 ? 11.883 24.531 16.609 1 98.88 106 LEU B C 1
ATOM 4042 O O . LEU B 1 106 ? 12.906 24.25 15.984 1 98.88 106 LEU B O 1
ATOM 4046 N N . ASN B 1 107 ? 11.883 25.141 17.766 1 98.75 107 ASN B N 1
ATOM 4047 C CA . ASN B 1 107 ? 13.156 25.406 18.422 1 98.75 107 ASN B CA 1
ATOM 4048 C C . ASN B 1 107 ? 13.93 24.125 18.688 1 98.75 107 ASN B C 1
ATOM 4050 O O . ASN B 1 107 ? 15.141 24.062 18.453 1 98.75 107 ASN B O 1
ATOM 4054 N N . VAL B 1 108 ? 13.234 23.125 19.203 1 98.88 108 VAL B N 1
ATOM 4055 C CA . VAL B 1 108 ? 13.859 21.828 19.453 1 98.88 108 VAL B CA 1
ATOM 4056 C C . VAL B 1 108 ? 14.273 21.188 18.125 1 98.88 108 VAL B C 1
ATOM 4058 O O . VAL B 1 108 ? 15.344 20.578 18.047 1 98.88 108 VAL B O 1
ATOM 4061 N N . ALA B 1 109 ? 13.422 21.297 17.109 1 98.94 109 ALA B N 1
ATOM 4062 C CA . ALA B 1 109 ? 13.773 20.781 15.797 1 98.94 109 ALA B CA 1
ATOM 4063 C C . ALA B 1 109 ? 15.086 21.391 15.297 1 98.94 109 ALA B C 1
ATOM 4065 O O . ALA B 1 109 ? 15.938 20.688 14.75 1 98.94 109 ALA B O 1
ATOM 4066 N N . MET B 1 110 ? 15.203 22.703 15.492 1 98.81 110 MET B N 1
ATOM 4067 C CA . MET B 1 110 ? 16.422 23.391 15.109 1 98.81 110 MET B CA 1
ATOM 4068 C C . MET B 1 110 ? 17.625 22.828 15.859 1 98.81 110 MET B C 1
ATOM 4070 O O . MET B 1 110 ? 18.688 22.609 15.258 1 98.81 110 MET B O 1
ATOM 4074 N N . MET B 1 111 ? 17.469 22.562 17.109 1 98.75 111 MET B N 1
ATOM 4075 C CA . MET B 1 111 ? 18.562 22.016 17.922 1 98.75 111 MET B CA 1
ATOM 4076 C C . MET B 1 111 ? 18.938 20.609 17.453 1 98.75 111 MET B C 1
ATOM 4078 O O . MET B 1 111 ? 20.062 20.172 17.656 1 98.75 111 MET B O 1
ATOM 4082 N N . CYS B 1 112 ? 18.031 19.922 16.844 1 98.81 112 CYS B N 1
ATOM 4083 C CA . CYS B 1 112 ? 18.281 18.578 16.328 1 98.81 112 CYS B CA 1
ATOM 4084 C C . CYS B 1 112 ? 18.906 18.641 14.945 1 98.81 112 CYS B C 1
ATOM 4086 O O . CYS B 1 112 ? 19.25 17.594 14.367 1 98.81 112 CYS B O 1
ATOM 4088 N N . GLY B 1 113 ? 19.016 19.828 14.336 1 98.56 113 GLY B N 1
ATOM 4089 C CA . GLY B 1 113 ? 19.609 19.984 13.023 1 98.56 113 GLY B CA 1
ATOM 4090 C C . GLY B 1 113 ? 18.641 19.703 11.883 1 98.56 113 GLY B C 1
ATOM 4091 O O . GLY B 1 113 ? 19.062 19.312 10.789 1 98.56 113 GLY B O 1
ATOM 4092 N N . VAL B 1 114 ? 17.375 19.891 12.109 1 98.88 114 VAL B N 1
ATOM 4093 C CA . VAL B 1 114 ? 16.359 19.625 11.094 1 98.88 114 VAL B CA 1
ATOM 4094 C C . VAL B 1 114 ? 16.516 20.641 9.945 1 98.88 114 VAL B C 1
ATOM 4096 O O . VAL B 1 114 ? 16.672 21.828 10.188 1 98.88 114 VAL B O 1
ATOM 4099 N N . ASN B 1 115 ? 16.484 20.125 8.688 1 98.88 115 ASN B N 1
ATOM 4100 C CA . ASN B 1 115 ? 16.609 20.938 7.484 1 98.88 115 ASN B CA 1
ATOM 4101 C C . ASN B 1 115 ? 15.242 21.25 6.883 1 98.88 115 ASN B C 1
ATOM 4103 O O . ASN B 1 115 ? 15.039 22.328 6.312 1 98.88 115 ASN B O 1
ATOM 4107 N N . VAL B 1 116 ? 14.367 20.312 6.875 1 98.94 116 VAL B N 1
ATOM 4108 C CA . VAL B 1 116 ? 13.008 20.438 6.363 1 98.94 116 VAL B CA 1
ATOM 4109 C C . VAL B 1 116 ? 12.008 19.969 7.426 1 98.94 116 VAL B C 1
ATOM 4111 O O . VAL B 1 116 ? 12.148 18.891 7.984 1 98.94 116 VAL B O 1
ATOM 4114 N N . CYS B 1 117 ? 11.039 20.812 7.742 1 98.94 117 CYS B N 1
ATOM 4115 C CA . CYS B 1 117 ? 10.039 20.484 8.75 1 98.94 117 CYS B CA 1
ATOM 4116 C C . CYS B 1 117 ? 8.633 20.625 8.18 1 98.94 117 CYS B C 1
ATOM 4118 O O . CYS B 1 117 ? 8.344 21.562 7.441 1 98.94 117 CYS B O 1
ATOM 4120 N N . CYS B 1 118 ? 7.77 19.656 8.469 1 98.94 118 CYS B N 1
ATOM 4121 C CA . CYS B 1 118 ? 6.387 19.703 8 1 98.94 118 CYS B CA 1
ATOM 4122 C C . CYS B 1 118 ? 5.414 19.516 9.156 1 98.94 118 CYS B C 1
ATOM 4124 O O . CYS B 1 118 ? 5.656 18.703 10.047 1 98.94 118 CYS B O 1
ATOM 4126 N N . PHE B 1 119 ? 4.371 20.297 9.164 1 98.94 119 PHE B N 1
ATOM 4127 C CA . PHE B 1 119 ? 3.316 20.203 10.164 1 98.94 119 PHE B CA 1
ATOM 4128 C C . PHE B 1 119 ? 2.143 19.375 9.641 1 98.94 119 PHE B C 1
ATOM 4130 O O . PHE B 1 119 ? 2.15 18.938 8.492 1 98.94 119 PHE B O 1
ATOM 4137 N N . GLN B 1 120 ? 1.165 19.062 10.578 1 98.81 120 GLN B N 1
ATOM 4138 C CA . GLN B 1 120 ? -0.032 18.328 10.195 1 98.81 120 GLN B CA 1
ATOM 4139 C C . GLN B 1 120 ? -1.02 19.219 9.461 1 98.81 120 GLN B C 1
ATOM 4141 O O . GLN B 1 120 ? -0.771 20.422 9.289 1 98.81 120 GLN B O 1
ATOM 4146 N N . GLU B 1 121 ? -2.092 18.625 8.953 1 98.81 121 GLU B N 1
ATOM 4147 C CA . GLU B 1 121 ? -3.076 19.297 8.109 1 98.81 121 GLU B CA 1
ATOM 4148 C C . GLU B 1 121 ? -3.805 20.391 8.891 1 98.81 121 GLU B C 1
ATOM 4150 O O . GLU B 1 121 ? -4.293 20.156 9.992 1 98.81 121 GLU B O 1
ATOM 4155 N N . CYS B 1 122 ? -3.883 21.625 8.266 1 98.56 122 CYS B N 1
ATOM 4156 C CA . CYS B 1 122 ? -4.59 22.766 8.867 1 98.56 122 CYS B CA 1
ATOM 4157 C C . CYS B 1 122 ? -4.234 22.906 10.336 1 98.56 122 CYS B C 1
ATOM 4159 O O . CYS B 1 122 ? -5.125 22.984 11.188 1 98.56 122 CYS B O 1
ATOM 4161 N N . TRP B 1 123 ? -2.996 22.984 10.586 1 98.75 123 TRP B N 1
ATOM 4162 C CA . TRP B 1 123 ? -2.48 22.922 11.945 1 98.75 123 TRP B CA 1
ATOM 4163 C C . TRP B 1 123 ? -2.852 24.172 12.742 1 98.75 123 TRP B C 1
ATOM 4165 O O . TRP B 1 123 ? -2.777 24.172 13.969 1 98.75 123 TRP B O 1
ATOM 4175 N N . THR B 1 124 ? -3.336 25.234 12.125 1 98.62 124 THR B N 1
ATOM 4176 C CA . THR B 1 124 ? -3.578 26.516 12.75 1 98.62 124 THR B CA 1
ATOM 4177 C C . THR B 1 124 ? -4.984 26.578 13.336 1 98.62 124 THR B C 1
ATOM 4179 O O . THR B 1 124 ? -5.41 27.625 13.844 1 98.62 124 THR B O 1
ATOM 4182 N N . MET B 1 125 ? -5.715 25.562 13.289 1 98.38 125 MET B N 1
ATOM 4183 C CA . MET B 1 125 ? -7.109 25.594 13.719 1 98.38 125 MET B CA 1
ATOM 4184 C C . MET B 1 125 ? -7.574 24.203 14.164 1 98.38 125 MET B C 1
ATOM 4186 O O . MET B 1 125 ? -6.922 23.203 13.867 1 98.38 125 MET B O 1
ATOM 4190 N N . PRO B 1 126 ? -8.742 24.203 14.953 1 97.81 126 PRO B N 1
ATOM 4191 C CA . PRO B 1 126 ? -9.398 22.906 15.117 1 97.81 126 PRO B CA 1
ATOM 4192 C C . PRO B 1 126 ? -9.977 22.359 13.805 1 97.81 126 PRO B C 1
ATOM 4194 O O . PRO B 1 126 ? -10.195 23.125 12.867 1 97.81 126 PRO B O 1
ATOM 4197 N N . PHE B 1 127 ? -10.133 21.156 13.711 1 96.69 127 PHE B N 1
ATOM 4198 C CA . PHE B 1 127 ? -10.703 20.562 12.508 1 96.69 127 PHE B CA 1
ATOM 4199 C C . PHE B 1 127 ? -12.203 20.828 12.43 1 96.69 127 PHE B C 1
ATOM 4201 O O . PHE B 1 127 ? -13.008 19.891 12.492 1 96.69 127 PHE B O 1
ATOM 4208 N N . ALA B 1 128 ? -12.57 21.969 12.148 1 95.31 128 ALA B N 1
ATOM 4209 C CA . ALA B 1 128 ? -13.953 22.438 12.188 1 95.31 128 ALA B CA 1
ATOM 4210 C C . ALA B 1 128 ? -14.727 21.938 10.969 1 95.31 128 ALA B C 1
ATOM 4212 O O . ALA B 1 128 ? -15.953 22.094 10.906 1 95.31 128 ALA B O 1
ATOM 4213 N N . PHE B 1 129 ? -14.031 21.297 10.031 1 93.88 129 PHE B N 1
ATOM 4214 C CA . PHE B 1 129 ? -14.664 20.828 8.805 1 93.88 129 PHE B CA 1
ATOM 4215 C C . PHE B 1 129 ? -15.648 19.688 9.102 1 93.88 129 PHE B C 1
ATOM 4217 O O . PHE B 1 129 ? -16.422 19.297 8.227 1 93.88 129 PHE B O 1
ATOM 4224 N N . CYS B 1 130 ? -15.555 19.234 10.305 1 90.31 130 CYS B N 1
ATOM 4225 C CA . CYS B 1 130 ? -16.516 18.219 10.727 1 90.31 130 CYS B CA 1
ATOM 4226 C C . CYS B 1 130 ? -17.891 18.828 10.969 1 90.31 130 CYS B C 1
ATOM 4228 O O . CYS B 1 130 ? -18.891 18.125 11 1 90.31 130 CYS B O 1
ATOM 4230 N N . THR B 1 131 ? -17.734 20.172 11.211 1 86.12 131 THR B N 1
ATOM 4231 C CA . THR B 1 131 ? -19 20.891 11.359 1 86.12 131 THR B CA 1
ATOM 4232 C C . THR B 1 131 ? -19.422 21.516 10.031 1 86.12 131 THR B C 1
ATOM 4234 O O . THR B 1 131 ? -18.641 21.547 9.078 1 86.12 131 THR B O 1
ATOM 4237 N N . ARG B 1 132 ? -20.547 21.828 9.75 1 84.25 132 ARG B N 1
ATOM 4238 C CA . ARG B 1 132 ? -21.016 22.562 8.586 1 84.25 132 ARG B CA 1
ATOM 4239 C C . ARG B 1 132 ? -21.297 24.016 8.938 1 84.25 132 ARG B C 1
ATOM 4241 O O . ARG B 1 132 ? -21.953 24.734 8.172 1 84.25 132 ARG B O 1
ATOM 4248 N N . GLU B 1 133 ? -20.562 24.328 10.133 1 88 133 GLU B N 1
ATOM 4249 C CA . GLU B 1 133 ? -20.734 25.703 10.578 1 88 133 GLU B CA 1
ATOM 4250 C C . GLU B 1 133 ? -19.625 26.594 10.023 1 88 133 GLU B C 1
ATOM 4252 O O . GLU B 1 133 ? -18.438 26.328 10.227 1 88 133 GLU B O 1
ATOM 4257 N N . ARG B 1 134 ? -19.875 27.438 9.203 1 89.25 134 ARG B N 1
ATOM 4258 C CA . ARG B 1 134 ? -18.922 28.344 8.562 1 89.25 134 ARG B CA 1
ATOM 4259 C C . ARG B 1 134 ? -18.359 29.359 9.555 1 89.25 134 ARG B C 1
ATOM 4261 O O . ARG B 1 134 ? -17.156 29.562 9.633 1 89.25 134 ARG B O 1
ATOM 4268 N N . LYS B 1 135 ? -19.25 29.875 10.281 1 92.06 135 LYS B N 1
ATOM 4269 C CA . LYS B 1 135 ? -18.828 30.859 11.273 1 92.06 135 LYS B CA 1
ATOM 4270 C C . LYS B 1 135 ? -18.625 30.203 12.641 1 92.06 135 LYS B C 1
ATOM 4272 O O . LYS B 1 135 ? -19.469 29.422 13.086 1 92.06 135 LYS B O 1
ATOM 4277 N N . PRO B 1 136 ? -17.625 30.516 13.352 1 95.69 136 PRO B N 1
ATOM 4278 C CA . PRO B 1 136 ? -16.594 31.516 13.039 1 95.69 136 PRO B CA 1
ATOM 4279 C C . PRO B 1 136 ? -15.391 30.906 12.312 1 95.69 136 PRO B C 1
ATOM 4281 O O . PRO B 1 136 ? -14.383 31.594 12.094 1 95.69 136 PRO B O 1
ATOM 4284 N N . TRP B 1 137 ? -15.453 29.734 11.953 1 95.94 137 TRP B N 1
ATOM 4285 C CA . TRP B 1 137 ? -14.297 28.922 11.586 1 95.94 137 TRP B CA 1
ATOM 4286 C C . TRP B 1 137 ? -13.609 29.469 10.344 1 95.94 137 TRP B C 1
ATOM 4288 O O . TRP B 1 137 ? -12.391 29.406 10.219 1 95.94 137 TRP B O 1
ATOM 4298 N N . CYS B 1 138 ? -14.352 30.078 9.406 1 96.19 138 CYS B N 1
ATOM 4299 C CA . CYS B 1 138 ? -13.781 30.641 8.18 1 96.19 138 CYS B CA 1
ATOM 4300 C C . CYS B 1 138 ? -12.828 31.781 8.5 1 96.19 138 CYS B C 1
ATOM 4302 O O . CYS B 1 138 ? -12.023 32.156 7.656 1 96.19 138 CYS B O 1
ATOM 4304 N N . GLU B 1 139 ? -12.914 32.281 9.734 1 97.12 139 GLU B N 1
ATOM 4305 C CA . GLU B 1 139 ? -12.039 33.375 10.133 1 97.12 139 GLU B CA 1
ATOM 4306 C C . GLU B 1 139 ? -10.602 32.906 10.32 1 97.12 139 GLU B C 1
ATOM 4308 O O . GLU B 1 139 ? -9.672 33.719 10.391 1 97.12 139 GLU B O 1
ATOM 4313 N N . PHE B 1 140 ? -10.398 31.609 10.352 1 97.88 140 PHE B N 1
ATOM 4314 C CA . PHE B 1 140 ? -9.055 31.062 10.414 1 97.88 140 PHE B CA 1
ATOM 4315 C C . PHE B 1 140 ? -8.352 31.172 9.07 1 97.88 140 PHE B C 1
ATOM 4317 O O . PHE B 1 140 ? -7.133 31.031 8.984 1 97.88 140 PHE B O 1
ATOM 4324 N N . ALA B 1 141 ? -9.141 31.344 7.977 1 98.12 141 ALA B N 1
ATOM 4325 C CA . ALA B 1 141 ? -8.562 31.391 6.637 1 98.12 141 ALA B CA 1
ATOM 4326 C C . ALA B 1 141 ? -7.668 32.594 6.461 1 98.12 141 ALA B C 1
ATOM 4328 O O . ALA B 1 141 ? -8.023 33.719 6.902 1 98.12 141 ALA B O 1
ATOM 4329 N N . GLU B 1 142 ? -6.559 32.375 5.906 1 98.12 142 GLU B N 1
ATOM 4330 C CA . GLU B 1 142 ? -5.59 33.438 5.754 1 98.12 142 GLU B CA 1
ATOM 4331 C C . GLU B 1 142 ? -4.871 33.344 4.41 1 98.12 142 GLU B C 1
ATOM 4333 O O . GLU B 1 142 ? -4.906 32.312 3.75 1 98.12 142 GLU B O 1
ATOM 4338 N N . CYS B 1 143 ? -4.301 34.469 4.043 1 97.88 143 CYS B N 1
ATOM 4339 C CA . CYS B 1 143 ? -3.508 34.531 2.816 1 97.88 143 CYS B CA 1
ATOM 4340 C C . CYS B 1 143 ? -2.303 33.594 2.92 1 97.88 143 CYS B C 1
ATOM 4342 O O . CYS B 1 143 ? -1.606 33.594 3.938 1 97.88 143 CYS B O 1
ATOM 4344 N N . ALA B 1 144 ? -2.064 32.812 1.867 1 98.12 144 ALA B N 1
ATOM 4345 C CA . ALA B 1 144 ? -0.953 31.859 1.869 1 98.12 144 ALA B CA 1
ATOM 4346 C C . ALA B 1 144 ? 0.387 32.594 1.906 1 98.12 144 ALA B C 1
ATOM 4348 O O . ALA B 1 144 ? 1.337 32.125 2.541 1 98.12 144 ALA B O 1
ATOM 4349 N N . GLU B 1 145 ? 0.463 33.75 1.309 1 96.69 145 GLU B N 1
ATOM 4350 C CA . GLU B 1 145 ? 1.743 34.406 1.095 1 96.69 145 GLU B CA 1
ATOM 4351 C C . GLU B 1 145 ? 2.049 35.375 2.223 1 96.69 145 GLU B C 1
ATOM 4353 O O . GLU B 1 145 ? 3.209 35.562 2.605 1 96.69 145 GLU B O 1
ATOM 4358 N N . ASN B 1 146 ? 0.912 35.938 2.746 1 95.81 146 ASN B N 1
ATOM 4359 C CA . ASN B 1 146 ? 1.173 37.062 3.658 1 95.81 146 ASN B CA 1
ATOM 4360 C C . ASN B 1 146 ? 0.272 37 4.887 1 95.81 146 ASN B C 1
ATOM 4362 O O . ASN B 1 146 ? 0.118 38 5.602 1 95.81 146 ASN B O 1
ATOM 4366 N N . GLY B 1 147 ? -0.317 35.875 5.141 1 97.94 147 GLY B N 1
ATOM 4367 C CA . GLY B 1 147 ? -1.104 35.75 6.355 1 97.94 147 GLY B CA 1
ATOM 4368 C C . GLY B 1 147 ? -0.257 35.656 7.613 1 97.94 147 GLY B C 1
ATOM 4369 O O . GLY B 1 147 ? 0.963 35.5 7.535 1 97.94 147 GLY B O 1
ATOM 4370 N N . PRO B 1 148 ? -0.89 35.844 8.766 1 98.19 148 PRO B N 1
ATOM 4371 C CA . PRO B 1 148 ? -0.15 35.875 10.023 1 98.19 148 PRO B CA 1
ATOM 4372 C C . PRO B 1 148 ? 0.7 34.625 10.25 1 98.19 148 PRO B C 1
ATOM 4374 O O . PRO B 1 148 ? 1.816 34.719 10.766 1 98.19 148 PRO B O 1
ATOM 4377 N N . THR B 1 149 ? 0.181 33.5 9.891 1 98.75 149 THR B N 1
ATOM 4378 C CA . THR B 1 149 ? 0.922 32.25 10.094 1 98.75 149 THR B CA 1
ATOM 4379 C C . THR B 1 149 ? 2.182 32.25 9.234 1 98.75 149 THR B C 1
ATOM 4381 O O . THR B 1 149 ? 3.262 31.891 9.711 1 98.75 149 THR B O 1
ATOM 4384 N N . THR B 1 150 ? 2.012 32.594 7.969 1 98.75 150 THR B N 1
ATOM 4385 C CA . THR B 1 150 ? 3.146 32.562 7.051 1 98.75 150 THR B CA 1
ATOM 4386 C C . THR B 1 150 ? 4.195 33.594 7.48 1 98.75 150 THR B C 1
ATOM 4388 O O . THR B 1 150 ? 5.395 33.312 7.457 1 98.75 150 THR B O 1
ATOM 4391 N N . LEU B 1 151 ? 3.77 34.75 7.895 1 98.38 151 LEU B N 1
ATOM 4392 C CA . LEU B 1 151 ? 4.703 35.75 8.359 1 98.38 151 LEU B CA 1
ATOM 4393 C C . LEU B 1 151 ? 5.469 35.281 9.586 1 98.38 151 LEU B C 1
ATOM 4395 O O . LEU B 1 151 ? 6.684 35.469 9.672 1 98.38 151 LEU B O 1
ATOM 4399 N N . PHE B 1 152 ? 4.781 34.688 10.5 1 98.38 152 PHE B N 1
ATOM 4400 C CA . PHE B 1 152 ? 5.379 34.125 11.695 1 98.38 152 PHE B CA 1
ATOM 4401 C C . PHE B 1 152 ? 6.434 33.094 11.328 1 98.38 152 PHE B C 1
ATOM 4403 O O . PHE B 1 152 ? 7.555 33.125 11.844 1 98.38 152 PHE B O 1
ATOM 4410 N N . LEU B 1 153 ? 6.121 32.219 10.344 1 98.88 153 LEU B N 1
ATOM 4411 C CA . LEU B 1 153 ? 6.98 31.094 10.016 1 98.88 153 LEU B CA 1
ATOM 4412 C C . LEU B 1 153 ? 8.141 31.531 9.125 1 98.88 153 LEU B C 1
ATOM 4414 O O . LEU B 1 153 ? 9.219 30.922 9.164 1 98.88 153 LEU B O 1
ATOM 4418 N N . LYS B 1 154 ? 7.926 32.531 8.242 1 98.56 154 LYS B N 1
ATOM 4419 C CA . LYS B 1 154 ? 9.016 33.062 7.426 1 98.56 154 LYS B CA 1
ATOM 4420 C C . LYS B 1 154 ? 10.211 33.469 8.289 1 98.56 154 LYS B C 1
ATOM 4422 O O . LYS B 1 154 ? 11.352 33.156 7.953 1 98.56 154 LYS B O 1
ATOM 4427 N N . ASN B 1 155 ? 9.93 34.062 9.383 1 98.06 155 ASN B N 1
ATOM 4428 C CA . ASN B 1 155 ? 10.969 34.5 10.305 1 98.06 155 ASN B CA 1
ATOM 4429 C C . ASN B 1 155 ? 11.711 33.312 10.922 1 98.06 155 ASN B C 1
ATOM 4431 O O . ASN B 1 155 ? 12.945 33.312 10.984 1 98.06 155 ASN B O 1
ATOM 4435 N N . LEU B 1 156 ? 10.992 32.375 11.367 1 98.62 156 LEU B N 1
ATOM 4436 C CA . LEU B 1 156 ? 11.602 31.203 11.992 1 98.62 156 LEU B CA 1
ATOM 4437 C C . LEU B 1 156 ? 12.383 30.375 10.977 1 98.62 156 LEU B C 1
ATOM 4439 O O . LEU B 1 156 ? 13.445 29.844 11.289 1 98.62 156 LEU B O 1
ATOM 4443 N N . ALA B 1 157 ? 11.781 30.25 9.766 1 98.69 157 ALA B N 1
ATOM 4444 C CA . ALA B 1 157 ? 12.461 29.5 8.711 1 98.69 157 ALA B CA 1
ATOM 4445 C C . ALA B 1 157 ? 13.844 30.078 8.438 1 98.69 157 ALA B C 1
ATOM 4447 O O . ALA B 1 157 ? 14.828 29.328 8.367 1 98.69 157 ALA B O 1
ATOM 4448 N N . ALA B 1 158 ? 13.914 31.375 8.281 1 98.44 158 ALA B N 1
ATOM 4449 C CA . ALA B 1 158 ? 15.188 32.062 8.039 1 98.44 158 ALA B CA 1
ATOM 4450 C C . ALA B 1 158 ? 16.125 31.922 9.234 1 98.44 158 ALA B C 1
ATOM 4452 O O . ALA B 1 158 ? 17.297 31.562 9.086 1 98.44 158 ALA B O 1
ATOM 4453 N N . LYS B 1 159 ? 15.594 32.156 10.391 1 98.56 159 LYS B N 1
ATOM 4454 C CA . LYS B 1 159 ? 16.391 32.125 11.609 1 98.56 159 LYS B CA 1
ATOM 4455 C C . LYS B 1 159 ? 16.984 30.75 11.844 1 98.56 159 LYS B C 1
ATOM 4457 O O . LYS B 1 159 ? 18.125 30.625 12.281 1 98.56 159 LYS B O 1
ATOM 4462 N N . TYR B 1 160 ? 16.219 29.703 11.594 1 98.69 160 TYR B N 1
ATOM 4463 C CA . TYR B 1 160 ? 16.641 28.344 11.906 1 98.69 160 TYR B CA 1
ATOM 4464 C C . TYR B 1 160 ? 17.266 27.656 10.688 1 98.69 160 TYR B C 1
ATOM 4466 O O . TYR B 1 160 ? 17.719 26.516 10.766 1 98.69 160 TYR B O 1
ATOM 4474 N N . ASN B 1 161 ? 17.312 28.344 9.445 1 98.5 161 ASN B N 1
ATOM 4475 C CA . ASN B 1 161 ? 17.766 27.734 8.195 1 98.5 161 ASN B CA 1
ATOM 4476 C C . ASN B 1 161 ? 17.031 26.438 7.898 1 98.5 161 ASN B C 1
ATOM 4478 O O . ASN B 1 161 ? 17.641 25.391 7.703 1 98.5 161 ASN B O 1
ATOM 4482 N N . MET B 1 162 ? 15.742 26.609 7.914 1 98.75 162 MET B N 1
ATOM 4483 C CA . MET B 1 162 ? 14.875 25.453 7.797 1 98.75 162 MET B CA 1
ATOM 4484 C C . MET B 1 162 ? 13.797 25.688 6.738 1 98.75 162 MET B C 1
ATOM 4486 O O . MET B 1 162 ? 13.203 26.766 6.684 1 98.75 162 MET B O 1
ATOM 4490 N N . VAL B 1 163 ? 13.672 24.703 5.746 1 98.88 163 VAL B N 1
ATOM 4491 C CA . VAL B 1 163 ? 12.477 24.719 4.91 1 98.88 163 VAL B CA 1
ATOM 4492 C C . VAL B 1 163 ? 11.266 24.297 5.738 1 98.88 163 VAL B C 1
ATOM 4494 O O . VAL B 1 163 ? 11.328 23.297 6.473 1 98.88 163 VAL B O 1
ATOM 4497 N N . ILE B 1 164 ? 10.203 25.031 5.668 1 98.94 164 ILE B N 1
ATOM 4498 C CA . ILE B 1 164 ? 9.016 24.719 6.461 1 98.94 164 ILE B CA 1
ATOM 4499 C C . ILE B 1 164 ? 7.824 24.484 5.535 1 98.94 164 ILE B C 1
ATOM 4501 O O . ILE B 1 164 ? 7.547 25.312 4.66 1 98.94 164 ILE B O 1
ATOM 4505 N N . VAL B 1 165 ? 7.211 23.359 5.637 1 98.94 165 VAL B N 1
ATOM 4506 C CA . VAL B 1 165 ? 5.941 23.031 4.984 1 98.94 165 VAL B CA 1
ATOM 4507 C C . VAL B 1 165 ? 4.789 23.281 5.957 1 98.94 165 VAL B C 1
ATOM 4509 O O . VAL B 1 165 ? 4.656 22.578 6.961 1 98.94 165 VAL B O 1
ATOM 4512 N N . SER B 1 166 ? 3.957 24.234 5.625 1 98.94 166 SER B N 1
ATOM 4513 C CA . SER B 1 166 ? 2.92 24.719 6.531 1 98.94 166 SER B CA 1
ATOM 4514 C C . SER B 1 166 ? 1.532 24.547 5.922 1 98.94 166 SER B C 1
ATOM 4516 O O . SER B 1 166 ? 1.061 25.438 5.199 1 98.94 166 SER B O 1
ATOM 4518 N N . PRO B 1 167 ? 0.796 23.469 6.23 1 98.94 167 PRO B N 1
ATOM 4519 C CA . PRO B 1 167 ? -0.593 23.328 5.789 1 98.94 167 PRO B CA 1
ATOM 4520 C C . PRO B 1 167 ? -1.547 24.266 6.539 1 98.94 167 PRO B C 1
ATOM 4522 O O . PRO B 1 167 ? -1.616 24.219 7.77 1 98.94 167 PRO B O 1
ATOM 4525 N N . ILE B 1 168 ? -2.281 25.094 5.816 1 98.81 168 ILE B N 1
ATOM 4526 C CA . ILE B 1 168 ? -3.184 26.062 6.422 1 98.81 168 ILE B CA 1
ATOM 4527 C C . ILE B 1 168 ? -4.504 26.094 5.652 1 98.81 168 ILE B C 1
ATOM 4529 O O . ILE B 1 168 ? -4.617 25.484 4.578 1 98.81 168 ILE B O 1
ATOM 4533 N N . LEU B 1 169 ? -5.492 26.719 6.301 1 98.5 169 LEU B N 1
ATOM 4534 C CA . LEU B 1 169 ? -6.664 27.156 5.555 1 98.5 169 LEU B CA 1
ATOM 4535 C C . LEU B 1 169 ? -6.387 28.469 4.824 1 98.5 169 LEU B C 1
ATOM 4537 O O . LEU B 1 169 ? -6.156 29.5 5.461 1 98.5 169 LEU B O 1
ATOM 4541 N N . GLU B 1 170 ? -6.391 28.422 3.541 1 98.5 170 GLU B N 1
ATOM 4542 C CA . GLU B 1 170 ? -6.039 29.578 2.727 1 98.5 170 GLU B CA 1
ATOM 4543 C C . GLU B 1 170 ? -7.277 30.375 2.338 1 98.5 170 GLU B C 1
ATOM 4545 O O . GLU B 1 170 ? -8.305 29.812 1.979 1 98.5 170 GLU B O 1
ATOM 4550 N N . ARG B 1 171 ? -7.133 31.672 2.479 1 97.44 171 ARG B N 1
ATOM 4551 C CA . ARG B 1 171 ? -8.016 32.594 1.788 1 97.44 171 ARG B CA 1
ATOM 4552 C C . ARG B 1 171 ? -7.297 33.25 0.615 1 97.44 171 ARG B C 1
ATOM 4554 O O . ARG B 1 171 ? -6.379 34.062 0.813 1 97.44 171 ARG B O 1
ATOM 4561 N N . GLU B 1 172 ? -7.727 32.938 -0.563 1 95.31 172 GLU B N 1
ATOM 4562 C CA . GLU B 1 172 ? -7.117 33.531 -1.743 1 95.31 172 GLU B CA 1
ATOM 4563 C C . GLU B 1 172 ? -7.535 35 -1.892 1 95.31 172 GLU B C 1
ATOM 4565 O O . GLU B 1 172 ? -8.727 35.312 -1.958 1 95.31 172 GLU B O 1
ATOM 4570 N N . PRO B 1 173 ? -6.594 35.875 -1.935 1 93.06 173 PRO B N 1
ATOM 4571 C CA . PRO B 1 173 ? -6.918 37.281 -1.823 1 93.06 173 PRO B CA 1
ATOM 4572 C C . PRO B 1 173 ? -7.773 37.812 -2.986 1 93.06 173 PRO B C 1
ATOM 4574 O O . PRO B 1 173 ? -8.648 38.625 -2.791 1 93.06 173 PRO B O 1
ATOM 4577 N N . ASN B 1 174 ? -7.531 37.344 -4.172 1 91.31 174 ASN B N 1
ATOM 4578 C CA . ASN B 1 174 ? -8.234 37.875 -5.328 1 91.31 174 ASN B CA 1
ATOM 4579 C C . ASN B 1 174 ? -9.672 37.375 -5.398 1 91.31 174 ASN B C 1
ATOM 4581 O O . ASN B 1 174 ? -10.594 38.156 -5.633 1 91.31 174 ASN B O 1
ATOM 4585 N N . SER B 1 175 ? -9.859 36.156 -5.137 1 93 175 SER B N 1
ATOM 4586 C CA . SER B 1 175 ? -11.172 35.531 -5.305 1 93 175 SER B CA 1
ATOM 4587 C C . SER B 1 175 ? -11.891 35.406 -3.969 1 93 175 SER B C 1
ATOM 4589 O O . SER B 1 175 ? -13.102 35.188 -3.93 1 93 175 SER B O 1
ATOM 4591 N N . ASP B 1 176 ? -11.156 35.469 -2.961 1 94.88 176 ASP B N 1
ATOM 4592 C CA . ASP B 1 176 ? -11.664 35.281 -1.606 1 94.88 176 ASP B CA 1
ATOM 4593 C C . ASP B 1 176 ? -12.117 33.812 -1.398 1 94.88 176 ASP B C 1
ATOM 4595 O O . ASP B 1 176 ? -12.859 33.531 -0.457 1 94.88 176 ASP B O 1
ATOM 4599 N N . VAL B 1 177 ? -11.719 32.938 -2.281 1 95.75 177 VAL B N 1
ATOM 4600 C CA . VAL B 1 177 ? -12.039 31.516 -2.186 1 95.75 177 VAL B CA 1
ATOM 4601 C C . VAL B 1 177 ? -11.133 30.844 -1.152 1 95.75 177 VAL B C 1
ATOM 4603 O O . VAL B 1 177 ? -9.961 31.203 -1.018 1 95.75 177 VAL B O 1
ATOM 4606 N N . ILE B 1 178 ? -11.758 29.875 -0.44 1 97.06 178 ILE B N 1
ATOM 4607 C CA . ILE B 1 178 ? -11.031 29.156 0.597 1 97.06 178 ILE B CA 1
ATOM 4608 C C . ILE B 1 178 ? -10.477 27.844 0.025 1 97.06 178 ILE B C 1
ATOM 4610 O O . ILE B 1 178 ? -11.156 27.172 -0.743 1 97.06 178 ILE B O 1
ATOM 4614 N N . TRP B 1 179 ? -9.258 27.531 0.4 1 97.94 179 TRP B N 1
ATOM 4615 C CA . TRP B 1 179 ? -8.586 26.328 -0.048 1 97.94 179 TRP B CA 1
ATOM 4616 C C . TRP B 1 179 ? -7.906 25.625 1.118 1 97.94 179 TRP B C 1
ATOM 4618 O O . TRP B 1 179 ? -7.547 26.25 2.111 1 97.94 179 TRP B O 1
ATOM 4628 N N . ASN B 1 180 ? -7.863 24.266 1.063 1 98.62 180 ASN B N 1
ATOM 4629 C CA . ASN B 1 180 ? -6.898 23.516 1.857 1 98.62 180 ASN B CA 1
ATOM 4630 C C . ASN B 1 180 ? -5.516 23.516 1.21 1 98.62 180 ASN B C 1
ATOM 4632 O O . ASN B 1 180 ? -5.309 22.875 0.179 1 98.62 180 ASN B O 1
ATOM 4636 N N . THR B 1 181 ? -4.57 24.234 1.888 1 98.75 181 THR B N 1
ATOM 4637 C CA . THR B 1 181 ? -3.34 24.609 1.202 1 98.75 181 THR B CA 1
ATOM 4638 C C . THR B 1 181 ? -2.121 24.297 2.064 1 98.75 181 THR B C 1
ATOM 4640 O O . THR B 1 181 ? -2.15 24.484 3.283 1 98.75 181 THR B O 1
ATOM 4643 N N . ALA B 1 182 ? -1.104 23.75 1.449 1 98.88 182 ALA B N 1
ATOM 4644 C CA . ALA B 1 182 ? 0.213 23.688 2.08 1 98.88 182 ALA B CA 1
ATOM 4645 C C . ALA B 1 182 ? 1.15 24.734 1.489 1 98.88 182 ALA B C 1
ATOM 4647 O O . ALA B 1 182 ? 1.355 24.781 0.274 1 98.88 182 ALA B O 1
ATOM 4648 N N . VAL B 1 183 ? 1.694 25.578 2.344 1 98.81 183 VAL B N 1
ATOM 4649 C CA . VAL B 1 183 ? 2.645 26.609 1.942 1 98.81 183 VAL B CA 1
ATOM 4650 C C . VAL B 1 183 ? 4.07 26.125 2.176 1 98.81 183 VAL B C 1
ATOM 4652 O O . VAL B 1 183 ? 4.383 25.594 3.244 1 98.81 183 VAL B O 1
ATOM 4655 N N . VAL B 1 184 ? 4.891 26.266 1.164 1 98.81 184 VAL B N 1
ATOM 4656 C CA . VAL B 1 184 ? 6.293 25.891 1.297 1 98.81 184 VAL B CA 1
ATOM 4657 C C . VAL B 1 184 ? 7.152 27.141 1.436 1 98.81 184 VAL B C 1
ATOM 4659 O O . VAL B 1 184 ? 7.195 27.969 0.525 1 98.81 184 VAL B O 1
ATOM 4662 N N . ILE B 1 185 ? 7.801 27.234 2.576 1 98.69 185 ILE B N 1
ATOM 4663 C CA . ILE B 1 185 ? 8.656 28.375 2.885 1 98.69 185 ILE B CA 1
ATOM 4664 C C . ILE B 1 185 ? 10.117 27.953 2.857 1 98.69 185 ILE B C 1
ATOM 4666 O O . ILE B 1 185 ? 10.5 26.984 3.518 1 98.69 185 ILE B O 1
ATOM 4670 N N . SER B 1 186 ? 10.945 28.656 2.111 1 98.25 186 SER B N 1
ATOM 4671 C CA . SER B 1 186 ? 12.352 28.312 1.964 1 98.25 186 SER B CA 1
ATOM 4672 C C . SER B 1 186 ? 13.133 28.578 3.248 1 98.25 186 SER B C 1
ATOM 4674 O O . SER B 1 186 ? 12.656 29.312 4.121 1 98.25 186 SER B O 1
ATOM 4676 N N . ASN B 1 187 ? 14.344 28.031 3.316 1 98.12 187 ASN B N 1
ATOM 4677 C CA . ASN B 1 187 ? 15.211 28.25 4.473 1 98.12 187 ASN B CA 1
ATOM 4678 C C . ASN B 1 187 ? 15.742 29.672 4.508 1 98.12 187 ASN B C 1
ATOM 4680 O O . ASN B 1 187 ? 16.422 30.062 5.461 1 98.12 187 ASN B O 1
ATOM 4684 N N . HIS B 1 188 ? 15.344 30.5 3.564 1 97.25 188 HIS B N 1
ATOM 4685 C CA . HIS B 1 188 ? 15.703 31.922 3.559 1 97.25 188 HIS B CA 1
ATOM 4686 C C . HIS B 1 188 ? 14.508 32.781 3.924 1 97.25 188 HIS B C 1
ATOM 4688 O O . HIS B 1 188 ? 14.578 34.031 3.838 1 97.25 188 HIS B O 1
ATOM 4694 N N . GLY B 1 189 ? 13.438 32.188 4.238 1 97.25 189 GLY B N 1
ATOM 4695 C CA . GLY B 1 189 ? 12.273 32.906 4.723 1 97.25 189 GLY B CA 1
ATOM 4696 C C . GLY B 1 189 ? 11.367 33.406 3.604 1 97.25 189 GLY B C 1
ATOM 4697 O O . GLY B 1 189 ? 10.555 34.312 3.805 1 97.25 189 GLY B O 1
ATOM 4698 N N . GLN B 1 190 ? 11.539 32.906 2.426 1 96.75 190 GLN B N 1
ATOM 4699 C CA . GLN B 1 190 ? 10.68 33.25 1.3 1 96.75 190 GLN B CA 1
ATOM 4700 C C . GLN B 1 190 ? 9.68 32.156 0.994 1 96.75 190 GLN B C 1
ATOM 4702 O O . GLN B 1 190 ? 10.023 30.969 1.057 1 96.75 190 GLN B O 1
ATOM 4707 N N . VAL B 1 191 ? 8.508 32.562 0.653 1 97.81 191 VAL B N 1
ATOM 4708 C CA . VAL B 1 191 ? 7.531 31.578 0.186 1 97.81 191 VAL B CA 1
ATOM 4709 C C . VAL B 1 191 ? 7.922 31.094 -1.205 1 97.81 191 VAL B C 1
ATOM 4711 O O . VAL B 1 191 ? 7.875 31.844 -2.176 1 97.81 191 VAL B O 1
ATOM 4714 N N . LEU B 1 192 ? 8.297 29.828 -1.327 1 97.31 192 LEU B N 1
ATOM 4715 C CA . LEU B 1 192 ? 8.609 29.234 -2.619 1 97.31 192 LEU B CA 1
ATOM 4716 C C . LEU B 1 192 ? 7.344 29.062 -3.459 1 97.31 192 LEU B C 1
ATOM 4718 O O . LEU B 1 192 ? 7.379 29.234 -4.68 1 97.31 192 LEU B O 1
ATOM 4722 N N . GLY B 1 193 ? 6.336 28.703 -2.791 1 97.44 193 GLY B N 1
ATOM 4723 C CA . GLY B 1 193 ? 5.047 28.469 -3.42 1 97.44 193 GLY B CA 1
ATOM 4724 C C . GLY B 1 193 ? 4.086 27.688 -2.541 1 97.44 193 GLY B C 1
ATOM 4725 O O . GLY B 1 193 ? 4.207 27.703 -1.313 1 97.44 193 GLY B O 1
ATOM 4726 N N . LYS B 1 194 ? 3.068 27.25 -3.178 1 97.81 194 LYS B N 1
ATOM 4727 C CA . LYS B 1 194 ? 2.064 26.5 -2.439 1 97.81 194 LYS B CA 1
ATOM 4728 C C . LYS B 1 194 ? 1.48 25.375 -3.295 1 97.81 194 LYS B C 1
ATOM 4730 O O . LYS B 1 194 ? 1.669 25.359 -4.516 1 97.81 194 LYS B O 1
ATOM 4735 N N . THR B 1 195 ? 0.901 24.422 -2.682 1 98.31 195 THR B N 1
ATOM 4736 C CA . THR B 1 195 ? 0.04 23.422 -3.285 1 98.31 195 THR B CA 1
ATOM 4737 C C . THR B 1 195 ? -1.287 23.312 -2.535 1 98.31 195 THR B C 1
ATOM 4739 O O . THR B 1 195 ? -1.417 23.828 -1.424 1 98.31 195 THR B O 1
ATOM 4742 N N . ARG B 1 196 ? -2.256 22.859 -3.24 1 98.5 196 ARG B N 1
ATOM 4743 C CA . ARG B 1 196 ? -3.598 22.719 -2.682 1 98.5 196 ARG B CA 1
ATOM 4744 C C . ARG B 1 196 ? -4.086 21.281 -2.756 1 98.5 196 ARG B C 1
ATOM 4746 O O . ARG B 1 196 ? -3.613 20.5 -3.588 1 98.5 196 ARG B O 1
ATOM 4753 N N . LYS B 1 197 ? -5.012 20.969 -1.847 1 98.5 197 LYS B N 1
ATOM 4754 C CA . LYS B 1 197 ? -5.547 19.625 -1.741 1 98.5 197 LYS B CA 1
ATOM 4755 C C . LYS B 1 197 ? -6.211 19.188 -3.045 1 98.5 197 LYS B C 1
ATOM 4757 O O . LYS B 1 197 ? -7.102 19.875 -3.549 1 98.5 197 LYS B O 1
ATOM 4762 N N . ASN B 1 198 ? -5.805 17.984 -3.535 1 97.81 198 ASN B N 1
ATOM 4763 C CA . ASN B 1 198 ? -6.246 17.516 -4.848 1 97.81 198 ASN B CA 1
ATOM 4764 C C . ASN B 1 198 ? -7.539 16.719 -4.754 1 97.81 198 ASN B C 1
ATOM 4766 O O . ASN B 1 198 ? -8.32 16.672 -5.707 1 97.81 198 ASN B O 1
ATOM 4770 N N . HIS B 1 199 ? -7.68 16.016 -3.695 1 98.06 199 HIS B N 1
ATOM 4771 C CA . HIS B 1 199 ? -8.828 15.148 -3.502 1 98.06 199 HIS B CA 1
ATOM 4772 C C . HIS B 1 199 ? -9.578 15.5 -2.221 1 98.06 199 HIS B C 1
ATOM 4774 O O . HIS B 1 199 ? -8.984 15.539 -1.142 1 98.06 199 HIS B O 1
ATOM 4780 N N . ILE B 1 200 ? -10.859 15.711 -2.35 1 97.5 200 ILE B N 1
ATOM 4781 C CA . ILE B 1 200 ? -11.648 16.203 -1.229 1 97.5 200 ILE B CA 1
ATOM 4782 C C . ILE B 1 200 ? -12.555 15.094 -0.701 1 97.5 200 ILE B C 1
ATOM 4784 O O . ILE B 1 200 ? -13.352 14.531 -1.45 1 97.5 200 ILE B O 1
ATOM 4788 N N . PRO B 1 201 ? -12.445 14.766 0.56 1 94.75 201 PRO B N 1
ATOM 4789 C CA . PRO B 1 201 ? -13.312 13.727 1.121 1 94.75 201 PRO B CA 1
ATOM 4790 C C . PRO B 1 201 ? -14.758 14.188 1.29 1 94.75 201 PRO B C 1
ATOM 4792 O O . PRO B 1 201 ? -15.008 15.383 1.467 1 94.75 201 PRO B O 1
ATOM 4795 N N . ARG B 1 202 ? -15.656 13.281 1.248 1 90.56 202 ARG B N 1
ATOM 4796 C CA . ARG B 1 202 ? -17.078 13.422 1.493 1 90.56 202 ARG B CA 1
ATOM 4797 C C . ARG B 1 202 ? -17.609 12.266 2.338 1 90.56 202 ARG B C 1
ATOM 4799 O O . ARG B 1 202 ? -18.625 11.656 1.997 1 90.56 202 ARG B O 1
ATOM 4806 N N . VAL B 1 203 ? -16.938 12.016 3.43 1 90.5 203 VAL B N 1
ATOM 4807 C CA . VAL B 1 203 ? -17.234 10.812 4.199 1 90.5 203 VAL B CA 1
ATOM 4808 C C . VAL B 1 203 ? -17.453 11.172 5.664 1 90.5 203 VAL B C 1
ATOM 4810 O O . VAL B 1 203 ? -16.641 11.875 6.262 1 90.5 203 VAL B O 1
ATOM 4813 N N . GLY B 1 204 ? -18.531 10.711 6.172 1 87.44 204 GLY B N 1
ATOM 4814 C CA . GLY B 1 204 ? -18.812 10.953 7.578 1 87.44 204 GLY B CA 1
ATOM 4815 C C . GLY B 1 204 ? -18.781 12.43 7.945 1 87.44 204 GLY B C 1
ATOM 4816 O O . GLY B 1 204 ? -19.422 13.25 7.297 1 87.44 204 GLY B O 1
ATOM 4817 N N . ASP B 1 205 ? -17.906 12.617 9.023 1 89.12 205 ASP B N 1
ATOM 4818 C CA . ASP B 1 205 ? -17.797 13.977 9.547 1 89.12 205 ASP B CA 1
ATOM 4819 C C . ASP B 1 205 ? -16.844 14.812 8.703 1 89.12 205 ASP B C 1
ATOM 4821 O O . ASP B 1 205 ? -16.625 16 8.977 1 89.12 205 ASP B O 1
ATOM 4825 N N . PHE B 1 206 ? -16.344 14.258 7.711 1 90.94 206 PHE B N 1
ATOM 4826 C CA . PHE B 1 206 ? -15.422 15.008 6.863 1 90.94 206 PHE B CA 1
ATOM 4827 C C . PHE B 1 206 ? -16.188 15.727 5.754 1 90.94 206 PHE B C 1
ATOM 4829 O O . PHE B 1 206 ? -16.141 15.312 4.594 1 90.94 206 PHE B O 1
ATOM 4836 N N . ASN B 1 207 ? -16.781 16.844 6.113 1 91.81 207 ASN B N 1
ATOM 4837 C CA . ASN B 1 207 ? -17.578 17.688 5.219 1 91.81 207 ASN B CA 1
ATOM 4838 C C . ASN B 1 207 ? -16.719 18.75 4.551 1 91.81 207 ASN B C 1
ATOM 4840 O O . ASN B 1 207 ? -17.141 19.906 4.422 1 91.81 207 ASN B O 1
ATOM 4844 N N . GLU B 1 208 ? -15.578 18.375 4.121 1 94 208 GLU B N 1
ATOM 4845 C CA . GLU B 1 208 ? -14.609 19.328 3.582 1 94 208 GLU B CA 1
ATOM 4846 C C . GLU B 1 208 ? -15.133 19.984 2.307 1 94 208 GLU B C 1
ATOM 4848 O O . GLU B 1 208 ? -14.82 21.141 2.021 1 94 208 GLU B O 1
ATOM 4853 N N . SER B 1 209 ? -16.016 19.312 1.623 1 92.19 209 SER B N 1
ATOM 4854 C CA . SER B 1 209 ? -16.547 19.828 0.364 1 92.19 209 SER B CA 1
ATOM 4855 C C . SER B 1 209 ? -17.438 21.047 0.591 1 92.19 209 SER B C 1
ATOM 4857 O O . SER B 1 209 ? -17.766 21.766 -0.355 1 92.19 209 SER B O 1
ATOM 4859 N N . THR B 1 210 ? -17.812 21.266 1.802 1 92.19 210 THR B N 1
ATOM 4860 C CA . THR B 1 210 ? -18.609 22.453 2.127 1 92.19 210 THR B CA 1
ATOM 4861 C C . THR B 1 210 ? -17.719 23.688 2.275 1 92.19 210 THR B C 1
ATOM 4863 O O . THR B 1 210 ? -18.203 24.812 2.301 1 92.19 210 THR B O 1
ATOM 4866 N N . TYR B 1 211 ? -16.391 23.469 2.373 1 93.62 211 TYR B N 1
ATOM 4867 C CA . TYR B 1 211 ? -15.484 24.578 2.66 1 93.62 211 TYR B CA 1
ATOM 4868 C C . TYR B 1 211 ? -14.625 24.922 1.445 1 93.62 211 TYR B C 1
ATOM 4870 O O . TYR B 1 211 ? -14.344 26.094 1.184 1 93.62 211 TYR B O 1
ATOM 4878 N N . TYR B 1 212 ? -14.195 23.984 0.776 1 95.69 212 TYR B N 1
ATOM 4879 C CA . TYR B 1 212 ? -13.273 24.172 -0.338 1 95.69 212 TYR B CA 1
ATOM 4880 C C . TYR B 1 212 ? -13.398 23.047 -1.357 1 95.69 212 TYR B C 1
ATOM 4882 O O . TYR B 1 212 ? -14.164 22.109 -1.157 1 95.69 212 TYR B O 1
ATOM 4890 N N . MET B 1 213 ? -12.68 23.219 -2.514 1 95.19 213 MET B N 1
ATOM 4891 C CA . MET B 1 213 ? -12.797 22.297 -3.641 1 95.19 213 MET B CA 1
ATOM 4892 C C . MET B 1 213 ? -11.43 21.766 -4.051 1 95.19 213 MET B C 1
ATOM 4894 O O . MET B 1 213 ? -10.414 22.094 -3.436 1 95.19 213 MET B O 1
ATOM 4898 N N . GLU B 1 214 ? -11.406 20.844 -5.035 1 96.94 214 GLU B N 1
ATOM 4899 C CA . GLU B 1 214 ? -10.18 20.219 -5.52 1 96.94 214 GLU B CA 1
ATOM 4900 C C . GLU B 1 214 ? -9.258 21.25 -6.168 1 96.94 214 GLU B C 1
ATOM 4902 O O . GLU B 1 214 ? -9.719 22.141 -6.879 1 96.94 214 GLU B O 1
ATOM 4907 N N . SER B 1 215 ? -8.031 21.047 -5.992 1 96.69 215 SER B N 1
ATOM 4908 C CA . SER B 1 215 ? -7 21.922 -6.551 1 96.69 215 SER B CA 1
ATOM 4909 C C . SER B 1 215 ? -7 21.875 -8.078 1 96.69 215 SER B C 1
ATOM 4911 O O . SER B 1 215 ? -7.305 20.828 -8.672 1 96.69 215 SER B O 1
ATOM 4913 N N . THR B 1 216 ? -6.602 22.953 -8.672 1 92.5 216 THR B N 1
ATOM 4914 C CA . THR B 1 216 ? -6.352 23.016 -10.102 1 92.5 216 THR B CA 1
ATOM 4915 C C . THR B 1 216 ? -4.898 23.375 -10.391 1 92.5 216 THR B C 1
ATOM 4917 O O . THR B 1 216 ? -4.527 23.641 -11.539 1 92.5 216 THR B O 1
ATOM 4920 N N . ILE B 1 217 ? -4.109 23.328 -9.328 1 95 217 ILE B N 1
ATOM 4921 C CA . ILE B 1 217 ? -2.723 23.766 -9.453 1 95 217 ILE B CA 1
ATOM 4922 C C . ILE B 1 217 ? -1.873 22.609 -10 1 95 217 ILE B C 1
ATOM 4924 O O . ILE B 1 217 ? -0.747 22.828 -10.453 1 95 217 ILE B O 1
ATOM 4928 N N . GLY B 1 218 ? -2.34 21.438 -9.961 1 96.12 218 GLY B N 1
ATOM 4929 C CA . GLY B 1 218 ? -1.574 20.281 -10.383 1 96.12 218 GLY B CA 1
ATOM 4930 C C . GLY B 1 218 ? -0.793 19.625 -9.258 1 96.12 218 GLY B C 1
ATOM 4931 O O . GLY B 1 218 ? -1.318 19.453 -8.156 1 96.12 218 GLY B O 1
ATOM 4932 N N . HIS B 1 219 ? 0.433 19.156 -9.586 1 98.19 219 HIS B N 1
ATOM 4933 C CA . HIS B 1 219 ? 1.279 18.438 -8.641 1 98.19 219 HIS B CA 1
ATOM 4934 C C . HIS B 1 219 ? 2.684 19.031 -8.594 1 98.19 219 HIS B C 1
ATOM 4936 O O . HIS B 1 219 ? 3.652 18.375 -8.984 1 98.19 219 HIS B O 1
ATOM 4942 N N . PRO B 1 220 ? 2.775 20.234 -8.016 1 98.12 220 PRO B N 1
ATOM 4943 C CA . PRO B 1 220 ? 4.082 20.891 -7.992 1 98.12 220 PRO B CA 1
ATOM 4944 C C . PRO B 1 220 ? 5.082 20.188 -7.074 1 98.12 220 PRO B C 1
ATOM 4946 O O . PRO B 1 220 ? 4.699 19.688 -6.016 1 98.12 220 PRO B O 1
ATOM 4949 N N . VAL B 1 221 ? 6.289 20.141 -7.508 1 98.69 221 VAL B N 1
ATOM 4950 C CA . VAL B 1 221 ? 7.445 19.75 -6.707 1 98.69 221 VAL B CA 1
ATOM 4951 C C . VAL B 1 221 ? 8.336 20.953 -6.461 1 98.69 221 VAL B C 1
ATOM 4953 O O . VAL B 1 221 ? 8.648 21.703 -7.391 1 98.69 221 VAL B O 1
ATOM 4956 N N . PHE B 1 222 ? 8.742 21.188 -5.219 1 98.62 222 PHE B N 1
ATOM 4957 C CA . PHE B 1 222 ? 9.516 22.375 -4.848 1 98.62 222 PHE B CA 1
ATOM 4958 C C . PHE B 1 222 ? 10.992 22.016 -4.707 1 98.62 222 PHE B C 1
ATOM 4960 O O . PHE B 1 222 ? 11.359 21.172 -3.893 1 98.62 222 PHE B O 1
ATOM 4967 N N . GLU B 1 223 ? 11.773 22.672 -5.477 1 98.12 223 GLU B N 1
ATOM 4968 C CA . GLU B 1 223 ? 13.227 22.516 -5.371 1 98.12 223 GLU B CA 1
ATOM 4969 C C . GLU B 1 223 ? 13.781 23.312 -4.199 1 98.12 223 GLU B C 1
ATOM 4971 O O . GLU B 1 223 ? 13.586 24.516 -4.113 1 98.12 223 GLU B O 1
ATOM 4976 N N . THR B 1 224 ? 14.438 22.625 -3.27 1 98.06 224 THR B N 1
ATOM 4977 C CA . THR B 1 224 ? 15.062 23.281 -2.123 1 98.06 224 THR B CA 1
ATOM 4978 C C . THR B 1 224 ? 16.547 22.938 -2.053 1 98.06 224 THR B C 1
ATOM 4980 O O . THR B 1 224 ? 17.031 22.094 -2.814 1 98.06 224 THR B O 1
ATOM 4983 N N . GLU B 1 225 ? 17.203 23.609 -1.135 1 97 225 GLU B N 1
ATOM 4984 C CA . GLU B 1 225 ? 18.609 23.312 -0.893 1 97 225 GLU B CA 1
ATOM 4985 C C . GLU B 1 225 ? 18.781 21.891 -0.336 1 97 225 GLU B C 1
ATOM 4987 O O . GLU B 1 225 ? 19.875 21.328 -0.406 1 97 225 GLU B O 1
ATOM 4992 N N . PHE B 1 226 ? 17.75 21.359 0.135 1 98.5 226 PHE B N 1
ATOM 4993 C CA . PHE B 1 226 ? 17.844 20.094 0.856 1 98.5 226 PHE B CA 1
ATOM 4994 C C . PHE B 1 226 ? 17.172 18.969 0.077 1 98.5 226 PHE B C 1
ATOM 4996 O O . PHE B 1 226 ? 16.969 17.875 0.607 1 98.5 226 PHE B O 1
ATOM 5003 N N . GLY B 1 227 ? 16.828 19.219 -1.157 1 98.19 227 GLY B N 1
ATOM 5004 C CA . GLY B 1 227 ? 16.156 18.234 -1.984 1 98.19 227 GLY B CA 1
ATOM 5005 C C . GLY B 1 227 ? 14.805 18.688 -2.49 1 98.19 227 GLY B C 1
ATOM 5006 O O . GLY B 1 227 ? 14.312 19.734 -2.092 1 98.19 227 GLY B O 1
ATOM 5007 N N . ASN B 1 228 ? 14.25 17.938 -3.438 1 98.69 228 ASN B N 1
ATOM 5008 C CA . ASN B 1 228 ? 12.945 18.219 -4.02 1 98.69 228 ASN B CA 1
ATOM 5009 C C . ASN B 1 228 ? 11.812 17.672 -3.148 1 98.69 228 ASN B C 1
ATOM 5011 O O . ASN B 1 228 ? 11.766 16.484 -2.854 1 98.69 228 ASN B O 1
ATOM 5015 N N . ILE B 1 229 ? 10.891 18.578 -2.74 1 98.69 229 ILE B N 1
ATOM 5016 C CA . ILE B 1 229 ? 9.836 18.125 -1.834 1 98.69 229 ILE B CA 1
ATOM 5017 C C . ILE B 1 229 ? 8.477 18.344 -2.488 1 98.69 229 ILE B C 1
ATOM 5019 O O . ILE B 1 229 ? 8.312 19.25 -3.314 1 98.69 229 ILE B O 1
ATOM 5023 N N . ALA B 1 230 ? 7.516 17.516 -2.205 1 98.88 230 ALA B N 1
ATOM 5024 C CA . ALA B 1 230 ? 6.113 17.641 -2.592 1 98.88 230 ALA B CA 1
ATOM 5025 C C . ALA B 1 230 ? 5.188 17.344 -1.414 1 98.88 230 ALA B C 1
ATOM 5027 O O . ALA B 1 230 ? 5.629 16.828 -0.388 1 98.88 230 ALA B O 1
ATOM 5028 N N . VAL B 1 231 ? 3.975 17.781 -1.526 1 98.88 231 VAL B N 1
ATOM 5029 C CA . VAL B 1 231 ? 3.027 17.641 -0.425 1 98.88 231 VAL B CA 1
ATOM 5030 C C . VAL B 1 231 ? 1.73 17.016 -0.934 1 98.88 231 VAL B C 1
ATOM 5032 O O . VAL B 1 231 ? 1.101 17.547 -1.855 1 98.88 231 VAL B O 1
ATOM 5035 N N . ASN B 1 232 ? 1.378 15.844 -0.437 1 98.75 232 ASN B N 1
ATOM 5036 C CA . ASN B 1 232 ? 0.115 15.141 -0.642 1 98.75 232 ASN B CA 1
ATOM 5037 C C . ASN B 1 232 ? -0.812 15.297 0.561 1 98.75 232 ASN B C 1
ATOM 5039 O O . ASN B 1 232 ? -0.699 14.547 1.535 1 98.75 232 ASN B O 1
ATOM 5043 N N . ILE B 1 233 ? -1.783 16.172 0.475 1 98.69 233 ILE B N 1
ATOM 5044 C CA . ILE B 1 233 ? -2.516 16.594 1.664 1 98.69 233 ILE B CA 1
ATOM 5045 C C . ILE B 1 233 ? -3.605 15.578 1.989 1 98.69 233 ILE B C 1
ATOM 5047 O O . ILE B 1 233 ? -4.566 15.422 1.231 1 98.69 233 ILE B O 1
ATOM 5051 N N . CYS B 1 234 ? -3.486 14.875 3.025 1 98.12 234 CYS B N 1
ATOM 5052 C CA . CYS B 1 234 ? -4.445 14.047 3.754 1 98.12 234 CYS B CA 1
ATOM 5053 C C . CYS B 1 234 ? -5.145 13.07 2.82 1 98.12 234 CYS B C 1
ATOM 5055 O O . CYS B 1 234 ? -4.523 12.125 2.328 1 98.12 234 CYS B O 1
ATOM 5057 N N . TYR B 1 235 ? -6.383 13.398 2.348 1 98.06 235 TYR B N 1
ATOM 5058 C CA . TYR B 1 235 ? -7.246 12.484 1.603 1 98.06 235 TYR B CA 1
ATOM 5059 C C . TYR B 1 235 ? -6.562 12.016 0.323 1 98.06 235 TYR B C 1
ATOM 5061 O O . TYR B 1 235 ? -6.855 10.93 -0.179 1 98.06 235 TYR B O 1
ATOM 5069 N N . GLY B 1 236 ? -5.613 12.758 -0.164 1 98 236 GLY B N 1
ATOM 5070 C CA . GLY B 1 236 ? -4.844 12.344 -1.325 1 98 236 GLY B CA 1
ATOM 5071 C C . GLY B 1 236 ? -4.078 11.055 -1.104 1 98 236 GLY B C 1
ATOM 5072 O O . GLY B 1 236 ? -3.666 10.398 -2.062 1 98 236 GLY B O 1
ATOM 5073 N N . ARG B 1 237 ? -3.887 10.664 0.162 1 98.44 237 ARG B N 1
ATOM 5074 C CA . ARG B 1 237 ? -3.107 9.477 0.474 1 98.44 237 ARG B CA 1
ATOM 5075 C C . ARG B 1 237 ? -3.828 8.211 0.014 1 98.44 237 ARG B C 1
ATOM 5077 O O . ARG B 1 237 ? -3.205 7.16 -0.157 1 98.44 237 ARG B O 1
ATOM 5084 N N . HIS B 1 238 ? -5.137 8.273 -0.204 1 98.38 238 HIS B N 1
ATOM 5085 C CA . HIS B 1 238 ? -5.902 7.105 -0.619 1 98.38 238 HIS B CA 1
ATOM 5086 C C . HIS B 1 238 ? -5.762 6.859 -2.117 1 98.38 238 HIS B C 1
ATOM 5088 O O . HIS B 1 238 ? -6.195 5.82 -2.623 1 98.38 238 HIS B O 1
ATOM 5094 N N . HIS B 1 239 ? -5.223 7.789 -2.889 1 98.62 239 HIS B N 1
ATOM 5095 C CA . HIS B 1 239 ? -5.129 7.73 -4.344 1 98.62 239 HIS B CA 1
ATOM 5096 C C . HIS B 1 239 ? -3.689 7.523 -4.793 1 98.62 239 HIS B C 1
ATOM 5098 O O . HIS B 1 239 ? -2.936 8.484 -4.953 1 98.62 239 HIS B O 1
ATOM 5104 N N . PRO B 1 240 ? -3.311 6.262 -5.156 1 98.62 240 PRO B N 1
ATOM 5105 C CA . PRO B 1 240 ? -1.929 5.984 -5.555 1 98.62 240 PRO B CA 1
ATOM 5106 C C . PRO B 1 240 ? -1.464 6.863 -6.715 1 98.62 240 PRO B C 1
ATOM 5108 O O . PRO B 1 240 ? -0.285 7.223 -6.789 1 98.62 240 PRO B O 1
ATOM 5111 N N . GLN B 1 241 ? -2.373 7.219 -7.609 1 98.12 241 GLN B N 1
ATOM 5112 C CA . GLN B 1 241 ? -1.994 8.039 -8.758 1 98.12 241 GLN B CA 1
ATOM 5113 C C . GLN B 1 241 ? -1.549 9.43 -8.312 1 98.12 241 GLN B C 1
ATOM 5115 O O . GLN B 1 241 ? -0.719 10.062 -8.977 1 98.12 241 GLN B O 1
ATOM 5120 N N . ASN B 1 242 ? -2.08 9.891 -7.199 1 98.56 242 ASN B N 1
ATOM 5121 C CA . ASN B 1 242 ? -1.649 11.172 -6.645 1 98.56 242 ASN B CA 1
ATOM 5122 C C . ASN B 1 242 ? -0.189 11.125 -6.203 1 98.56 242 ASN B C 1
ATOM 5124 O O . ASN B 1 242 ? 0.595 12.008 -6.555 1 98.56 242 ASN B O 1
ATOM 5128 N N . TRP B 1 243 ? 0.217 10.117 -5.48 1 98.75 243 TRP B N 1
ATOM 5129 C CA . TRP B 1 243 ? 1.604 9.898 -5.082 1 98.75 243 TRP B CA 1
ATOM 5130 C C . TRP B 1 243 ? 2.512 9.789 -6.301 1 98.75 243 TRP B C 1
ATOM 5132 O O . TRP B 1 243 ? 3.59 10.391 -6.336 1 98.75 243 TRP B O 1
ATOM 5142 N N . MET B 1 244 ? 2.045 9.008 -7.242 1 98.62 244 MET B N 1
ATOM 5143 C CA . MET B 1 244 ? 2.834 8.75 -8.445 1 98.62 244 MET B CA 1
ATOM 5144 C C . MET B 1 244 ? 3.115 10.047 -9.195 1 98.62 244 MET B C 1
ATOM 5146 O O . MET B 1 244 ? 4.219 10.25 -9.711 1 98.62 244 MET B O 1
ATOM 5150 N N . ALA B 1 245 ? 2.127 10.93 -9.273 1 98.5 245 ALA B N 1
ATOM 5151 C CA . ALA B 1 245 ? 2.275 12.195 -9.977 1 98.5 245 ALA B CA 1
ATOM 5152 C C . ALA B 1 245 ? 3.449 13 -9.422 1 98.5 245 ALA B C 1
ATOM 5154 O O . ALA B 1 245 ? 4.242 13.562 -10.188 1 98.5 245 ALA B O 1
ATOM 5155 N N . TYR B 1 246 ? 3.584 13.031 -8.125 1 98.69 246 TYR B N 1
ATOM 5156 C CA . TYR B 1 246 ? 4.684 13.766 -7.52 1 98.69 246 TYR B CA 1
ATOM 5157 C C . TYR B 1 246 ? 6.023 13.125 -7.852 1 98.69 246 TYR B C 1
ATOM 5159 O O . TYR B 1 246 ? 7.008 13.82 -8.117 1 98.69 246 TYR B O 1
ATOM 5167 N N . GLY B 1 247 ? 6.043 11.805 -7.793 1 98.25 247 GLY B N 1
ATOM 5168 C CA . GLY B 1 247 ? 7.258 11.109 -8.188 1 98.25 247 GLY B CA 1
ATOM 5169 C C . GLY B 1 247 ? 7.656 11.375 -9.625 1 98.25 247 GLY B C 1
ATOM 5170 O O . GLY B 1 247 ? 8.836 11.594 -9.922 1 98.25 247 GLY B O 1
ATOM 5171 N N . LEU B 1 248 ? 6.688 11.375 -10.5 1 97.62 248 LEU B N 1
ATOM 5172 C CA . LEU B 1 248 ? 6.922 11.617 -11.922 1 97.62 248 LEU B CA 1
ATOM 5173 C C . LEU B 1 248 ? 7.422 13.039 -12.148 1 97.62 248 LEU B C 1
ATOM 5175 O O . LEU B 1 248 ? 8.172 13.297 -13.094 1 97.62 248 LEU B O 1
ATOM 5179 N N . ASN B 1 249 ? 7.035 13.93 -11.234 1 97.75 249 ASN B N 1
ATOM 5180 C CA . ASN B 1 249 ? 7.473 15.32 -11.336 1 97.75 249 ASN B CA 1
ATOM 5181 C C . ASN B 1 249 ? 8.805 15.539 -10.625 1 97.75 249 ASN B C 1
ATOM 5183 O O . ASN B 1 249 ? 9.289 16.672 -10.539 1 97.75 249 ASN B O 1
ATOM 5187 N N . GLY B 1 250 ? 9.398 14.539 -10.016 1 97.5 250 GLY B N 1
ATOM 5188 C CA . GLY B 1 250 ? 10.781 14.641 -9.562 1 97.5 250 GLY B CA 1
ATOM 5189 C C . GLY B 1 250 ? 10.898 14.766 -8.055 1 97.5 250 GLY B C 1
ATOM 5190 O O . GLY B 1 250 ? 11.961 15.125 -7.535 1 97.5 250 GLY B O 1
ATOM 5191 N N . ALA B 1 251 ? 9.867 14.461 -7.332 1 98.75 251 ALA B N 1
ATOM 5192 C CA . ALA B 1 251 ? 9.93 14.555 -5.879 1 98.75 251 ALA B CA 1
ATOM 5193 C C . ALA B 1 251 ? 10.898 13.523 -5.305 1 98.75 251 ALA B C 1
ATOM 5195 O O . ALA B 1 251 ? 10.953 12.391 -5.777 1 98.75 251 ALA B O 1
ATOM 5196 N N . GLU B 1 252 ? 11.648 13.93 -4.27 1 98.81 252 GLU B N 1
ATOM 5197 C CA . GLU B 1 252 ? 12.516 13.031 -3.51 1 98.81 252 GLU B CA 1
ATOM 5198 C C . GLU B 1 252 ? 11.945 12.758 -2.121 1 98.81 252 GLU B C 1
ATOM 5200 O O . GLU B 1 252 ? 12.234 11.727 -1.517 1 98.81 252 GLU B O 1
ATOM 5205 N N . MET B 1 253 ? 11.195 13.695 -1.627 1 98.88 253 MET B N 1
ATOM 5206 C CA . MET B 1 253 ? 10.5 13.625 -0.348 1 98.88 253 MET B CA 1
ATOM 5207 C C . MET B 1 253 ? 9.047 14.078 -0.497 1 98.88 253 MET B C 1
ATOM 5209 O O . MET B 1 253 ? 8.781 15.148 -1.036 1 98.88 253 MET B O 1
ATOM 5213 N N . VAL B 1 254 ? 8.141 13.227 -0.069 1 98.94 254 VAL B N 1
ATOM 5214 C CA . VAL B 1 254 ? 6.738 13.617 -0.146 1 98.94 254 VAL B CA 1
ATOM 5215 C C . VAL B 1 254 ? 6.117 13.586 1.249 1 98.94 254 VAL B C 1
ATOM 5217 O O . VAL B 1 254 ? 6.148 12.562 1.929 1 98.94 254 VAL B O 1
ATOM 5220 N N . PHE B 1 255 ? 5.641 14.734 1.653 1 98.94 255 PHE B N 1
ATOM 5221 C CA . PHE B 1 255 ? 4.969 14.875 2.941 1 98.94 255 PHE B CA 1
ATOM 5222 C C . PHE B 1 255 ? 3.469 14.664 2.795 1 98.94 255 PHE B C 1
ATOM 5224 O O . PHE B 1 255 ? 2.865 15.102 1.814 1 98.94 255 PHE B O 1
ATOM 5231 N N . ASN B 1 256 ? 2.857 13.953 3.742 1 98.94 256 ASN B N 1
ATOM 5232 C CA . ASN B 1 256 ? 1.415 13.734 3.797 1 98.94 256 ASN B CA 1
ATOM 5233 C C . ASN B 1 256 ? 0.819 14.258 5.102 1 98.94 256 ASN B C 1
ATOM 5235 O O . ASN B 1 256 ? 0.481 13.469 5.988 1 98.94 256 ASN B O 1
ATOM 5239 N N . PRO B 1 257 ? 0.664 15.57 5.203 1 98.94 257 PRO B N 1
ATOM 5240 C CA . PRO B 1 257 ? -0.011 16.125 6.379 1 98.94 257 PRO B CA 1
ATOM 5241 C C . PRO B 1 257 ? -1.489 15.75 6.441 1 98.94 257 PRO B C 1
ATOM 5243 O O . PRO B 1 257 ? -2.227 15.961 5.477 1 98.94 257 PRO B O 1
ATOM 5246 N N . SER B 1 258 ? -1.883 15.219 7.582 1 98.69 258 SER B N 1
ATOM 5247 C CA . SER B 1 258 ? -3.234 14.695 7.73 1 98.69 258 SER B CA 1
ATOM 5248 C C . SER B 1 258 ? -3.84 15.094 9.07 1 98.69 258 SER B C 1
ATOM 5250 O O . SER B 1 258 ? -3.117 15.477 9.992 1 98.69 258 SER B O 1
ATOM 5252 N N . ALA B 1 259 ? -5.117 15.133 9.156 1 98.12 259 ALA B N 1
ATOM 5253 C CA . ALA B 1 259 ? -5.973 15.086 10.344 1 98.12 259 ALA B CA 1
ATOM 5254 C C . ALA B 1 259 ? -7.035 14 10.203 1 98.12 259 ALA B C 1
ATOM 5256 O O . ALA B 1 259 ? -8.086 14.219 9.594 1 98.12 259 ALA B O 1
ATOM 5257 N N . THR B 1 260 ? -6.742 12.852 10.789 1 97 260 THR B N 1
ATOM 5258 C CA . THR B 1 260 ? -7.637 11.719 10.625 1 97 260 THR B CA 1
ATOM 5259 C C . THR B 1 260 ? -7.805 10.961 11.938 1 97 260 THR B C 1
ATOM 5261 O O . THR B 1 260 ? -6.918 10.992 12.797 1 97 260 THR B O 1
ATOM 5264 N N . VAL B 1 261 ? -8.961 10.289 12.07 1 94.69 261 VAL B N 1
ATOM 5265 C CA . VAL B 1 261 ? -9.328 9.688 13.352 1 94.69 261 VAL B CA 1
ATOM 5266 C C . VAL B 1 261 ? -9.344 8.164 13.227 1 94.69 261 VAL B C 1
ATOM 5268 O O . VAL B 1 261 ? -9.422 7.633 12.117 1 94.69 261 VAL B O 1
ATOM 5271 N N . GLY B 1 262 ? -9.328 7.496 14.344 1 89.12 262 GLY B N 1
ATOM 5272 C CA . GLY B 1 262 ? -9.133 6.055 14.43 1 89.12 262 GLY B CA 1
ATOM 5273 C C . GLY B 1 262 ? -10.234 5.262 13.75 1 89.12 262 GLY B C 1
ATOM 5274 O O . GLY B 1 262 ? -9.961 4.418 12.891 1 89.12 262 GLY B O 1
ATOM 5275 N N . GLU B 1 263 ? -11.461 5.512 14.023 1 81.38 263 GLU B N 1
ATOM 5276 C CA . GLU B 1 263 ? -12.602 4.734 13.547 1 81.38 263 GLU B CA 1
ATOM 5277 C C . GLU B 1 263 ? -12.703 4.793 12.023 1 81.38 263 GLU B C 1
ATOM 5279 O O . GLU B 1 263 ? -13.32 3.924 11.406 1 81.38 263 GLU B O 1
ATOM 5284 N N . LEU B 1 264 ? -11.992 5.742 11.547 1 81.62 264 LEU B N 1
ATOM 5285 C CA . LEU B 1 264 ? -12.133 5.945 10.109 1 81.62 264 LEU B CA 1
ATOM 5286 C C . LEU B 1 264 ? -11.023 5.238 9.352 1 81.62 264 LEU B C 1
ATOM 5288 O O . LEU B 1 264 ? -11.289 4.504 8.391 1 81.62 264 LEU B O 1
ATOM 5292 N N . SER B 1 265 ? -9.797 5.402 9.797 1 91.31 265 SER B N 1
ATOM 5293 C CA . SER B 1 265 ? -8.766 5.129 8.797 1 91.31 265 SER B CA 1
ATOM 5294 C C . SER B 1 265 ? -7.566 4.43 9.422 1 91.31 265 SER B C 1
ATOM 5296 O O . SER B 1 265 ? -6.582 4.148 8.734 1 91.31 265 SER B O 1
ATOM 5298 N N . GLU B 1 266 ? -7.578 4.055 10.641 1 90.44 266 GLU B N 1
ATOM 5299 C CA . GLU B 1 266 ? -6.383 3.604 11.352 1 90.44 266 GLU B CA 1
ATOM 5300 C C . GLU B 1 266 ? -5.773 2.377 10.68 1 90.44 266 GLU B C 1
ATOM 5302 O O . GLU B 1 266 ? -4.555 2.301 10.5 1 90.44 266 GLU B O 1
ATOM 5307 N N . PRO B 1 267 ? -6.52 1.408 10.242 1 88.62 267 PRO B N 1
ATOM 5308 C CA . PRO B 1 267 ? -5.902 0.234 9.617 1 88.62 267 PRO B CA 1
ATOM 5309 C C . PRO B 1 267 ? -5.223 0.558 8.289 1 88.62 267 PRO B C 1
ATOM 5311 O O . PRO B 1 267 ? -4.422 -0.238 7.793 1 88.62 267 PRO B O 1
ATOM 5314 N N . LEU B 1 268 ? -5.523 1.701 7.695 1 96.81 268 LEU B N 1
ATOM 5315 C CA . LEU B 1 268 ? -4.961 2.09 6.406 1 96.81 268 LEU B CA 1
ATOM 5316 C C . LEU B 1 268 ? -3.666 2.875 6.594 1 96.81 268 LEU B C 1
ATOM 5318 O O . LEU B 1 268 ? -2.852 2.967 5.672 1 96.81 268 LEU B O 1
ATOM 5322 N N . TRP B 1 269 ? -3.43 3.379 7.789 1 97.31 269 TRP B N 1
ATOM 5323 C CA . TRP B 1 269 ? -2.451 4.422 8.078 1 97.31 269 TRP B CA 1
ATOM 5324 C C . TRP B 1 269 ? -1.033 3.928 7.812 1 97.31 269 TRP B C 1
ATOM 5326 O O . TRP B 1 269 ? -0.223 4.637 7.211 1 97.31 269 TRP B O 1
ATOM 5336 N N . SER B 1 270 ? -0.797 2.705 8.141 1 96.31 270 SER B N 1
ATOM 5337 C CA . SER B 1 270 ? 0.564 2.193 8.023 1 96.31 270 SER B CA 1
ATOM 5338 C C . SER B 1 270 ? 0.829 1.651 6.621 1 96.31 270 SER B C 1
ATOM 5340 O O . SER B 1 270 ? 1.938 1.203 6.324 1 96.31 270 SER B O 1
ATOM 5342 N N . ILE B 1 271 ? -0.138 1.676 5.723 1 98.19 271 ILE B N 1
ATOM 5343 C CA . ILE B 1 271 ? -0.056 0.988 4.438 1 98.19 271 ILE B CA 1
ATOM 5344 C C . ILE B 1 271 ? 0.208 2.002 3.324 1 98.19 271 ILE B C 1
ATOM 5346 O O . ILE B 1 271 ? 1.132 1.83 2.527 1 98.19 271 ILE B O 1
ATOM 5350 N N . GLU B 1 272 ? -0.48 3.053 3.26 1 98.62 272 GLU B N 1
ATOM 5351 C CA . GLU B 1 272 ? -0.619 3.859 2.051 1 98.62 272 GLU B CA 1
ATOM 5352 C C . GLU B 1 272 ? 0.647 4.664 1.775 1 98.62 272 GLU B C 1
ATOM 5354 O O . GLU B 1 272 ? 1.189 4.621 0.67 1 98.62 272 GLU B O 1
ATOM 5359 N N . ALA B 1 273 ? 1.148 5.398 2.771 1 98.75 273 ALA B N 1
ATOM 5360 C CA . ALA B 1 273 ? 2.361 6.176 2.543 1 98.75 273 ALA B CA 1
ATOM 5361 C C . ALA B 1 273 ? 3.564 5.266 2.314 1 98.75 273 ALA B C 1
ATOM 5363 O O . ALA B 1 273 ? 4.465 5.598 1.54 1 98.75 273 ALA B O 1
ATOM 5364 N N . ARG B 1 274 ? 3.58 4.18 3.041 1 98.56 274 ARG B N 1
ATOM 5365 C CA . ARG B 1 274 ? 4.668 3.225 2.863 1 98.56 274 ARG B CA 1
ATOM 5366 C C . ARG B 1 274 ? 4.645 2.619 1.465 1 98.56 274 ARG B C 1
ATOM 5368 O O . ARG B 1 274 ? 5.688 2.467 0.829 1 98.56 274 ARG B O 1
ATOM 5375 N N . ASN B 1 275 ? 3.48 2.25 1.023 1 98.75 275 ASN B N 1
ATOM 5376 C CA . ASN B 1 275 ? 3.373 1.764 -0.348 1 98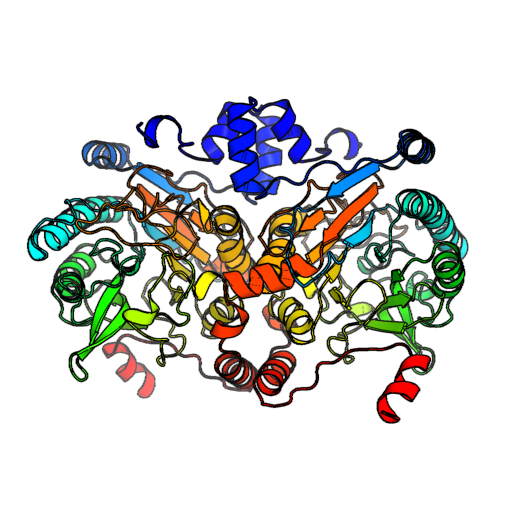.75 275 ASN B CA 1
ATOM 5377 C C . ASN B 1 275 ? 3.846 2.811 -1.353 1 98.75 275 ASN B C 1
ATOM 5379 O O . ASN B 1 275 ? 4.457 2.471 -2.367 1 98.75 275 ASN B O 1
ATOM 5383 N N . ALA B 1 276 ? 3.477 4.07 -1.126 1 98.81 276 ALA B N 1
ATOM 5384 C CA . ALA B 1 276 ? 3.916 5.145 -2.012 1 98.81 276 ALA B CA 1
ATOM 5385 C C . ALA B 1 276 ? 5.441 5.223 -2.064 1 98.81 276 ALA B C 1
ATOM 5387 O O . ALA B 1 276 ? 6.023 5.406 -3.135 1 98.81 276 ALA B O 1
ATOM 5388 N N . ALA B 1 277 ? 6.062 5.094 -0.912 1 98.81 277 ALA B N 1
ATOM 5389 C CA . ALA B 1 277 ? 7.523 5.109 -0.859 1 98.81 277 ALA B CA 1
ATOM 5390 C C . ALA B 1 277 ? 8.117 3.984 -1.7 1 98.81 277 ALA B C 1
ATOM 5392 O O . ALA B 1 277 ? 9.062 4.199 -2.459 1 98.81 277 ALA B O 1
ATOM 5393 N N . ILE B 1 278 ? 7.539 2.816 -1.579 1 98.44 278 ILE B N 1
ATOM 5394 C CA . ILE B 1 278 ? 7.992 1.636 -2.305 1 98.44 278 ILE B CA 1
ATOM 5395 C C . ILE B 1 278 ? 7.809 1.851 -3.807 1 98.44 278 ILE B C 1
ATOM 5397 O O . ILE B 1 278 ? 8.773 1.764 -4.574 1 98.44 278 ILE B O 1
ATOM 5401 N N . ALA B 1 279 ? 6.637 2.213 -4.207 1 98.5 279 ALA B N 1
ATOM 5402 C CA . ALA B 1 279 ? 6.246 2.227 -5.613 1 98.5 279 ALA B CA 1
ATOM 5403 C C . ALA B 1 279 ? 6.969 3.338 -6.371 1 98.5 279 ALA B C 1
ATOM 5405 O O . ALA B 1 279 ? 7.234 3.209 -7.566 1 98.5 279 ALA B O 1
ATOM 5406 N N . ASN B 1 280 ? 7.285 4.445 -5.645 1 98.56 280 ASN B N 1
ATOM 5407 C CA . ASN B 1 280 ? 7.812 5.605 -6.352 1 98.56 280 ASN B CA 1
ATOM 5408 C C . ASN B 1 280 ? 9.281 5.848 -6.02 1 98.56 280 ASN B C 1
ATOM 5410 O O . ASN B 1 280 ? 9.898 6.773 -6.547 1 98.56 280 ASN B O 1
ATOM 5414 N N . SER B 1 281 ? 9.898 5.098 -5.164 1 98.06 281 SER B N 1
ATOM 5415 C CA . SER B 1 281 ? 11.312 5.133 -4.805 1 98.06 281 SER B CA 1
ATOM 5416 C C . SER B 1 281 ? 11.711 6.508 -4.273 1 98.06 281 SER B C 1
ATOM 5418 O O . SER B 1 281 ? 12.695 7.094 -4.734 1 98.06 281 SER B O 1
ATOM 5420 N N . TYR B 1 282 ? 10.953 7.004 -3.338 1 98.75 282 TYR B N 1
ATOM 5421 C CA . TYR B 1 282 ? 11.266 8.234 -2.619 1 98.75 282 TYR B CA 1
ATOM 5422 C C . TYR B 1 282 ? 10.836 8.141 -1.159 1 98.75 282 TYR B C 1
ATOM 5424 O O . TYR B 1 282 ? 10.234 7.145 -0.747 1 98.75 282 TYR B O 1
ATOM 5432 N N . TYR B 1 283 ? 11.219 9.109 -0.331 1 98.94 283 TYR B N 1
ATOM 5433 C CA . TYR B 1 283 ? 10.836 9.109 1.076 1 98.94 283 TYR B CA 1
ATOM 5434 C C . TYR B 1 283 ? 9.438 9.68 1.258 1 98.94 283 TYR B C 1
ATOM 5436 O O . TYR B 1 283 ? 9.055 10.633 0.577 1 98.94 283 TYR B O 1
ATOM 5444 N N . THR B 1 284 ? 8.688 9.078 2.156 1 98.94 284 THR B N 1
ATOM 5445 C CA . THR B 1 284 ? 7.383 9.625 2.508 1 98.94 284 THR B CA 1
ATOM 5446 C C . THR B 1 284 ? 7.293 9.891 4.008 1 98.94 284 THR B C 1
ATOM 5448 O O . THR B 1 284 ? 7.957 9.227 4.805 1 98.94 284 THR B O 1
ATOM 5451 N N . PHE B 1 285 ? 6.559 10.891 4.359 1 98.94 285 PHE B N 1
ATOM 5452 C CA . PHE B 1 285 ? 6.316 11.273 5.746 1 98.94 285 PHE B CA 1
ATOM 5453 C C . PHE B 1 285 ? 4.82 11.383 6.023 1 98.94 285 PHE B C 1
ATOM 5455 O O . PHE B 1 285 ? 4.16 12.305 5.531 1 98.94 285 PHE B O 1
ATOM 5462 N N . ALA B 1 286 ? 4.305 10.43 6.77 1 98.88 286 ALA B N 1
ATOM 5463 C CA . ALA B 1 286 ? 2.908 10.445 7.195 1 98.88 286 ALA B CA 1
ATOM 5464 C C . ALA B 1 286 ? 2.746 11.195 8.516 1 98.88 286 ALA B C 1
ATOM 5466 O O . ALA B 1 286 ? 3.27 10.773 9.547 1 98.88 286 ALA B O 1
ATOM 5467 N N . ILE B 1 287 ? 2.031 12.289 8.484 1 98.94 287 ILE B N 1
ATOM 5468 C CA . ILE B 1 287 ? 1.91 13.18 9.633 1 98.94 287 ILE B CA 1
ATOM 5469 C C . ILE B 1 287 ? 0.444 13.297 10.047 1 98.94 287 ILE B C 1
ATOM 5471 O O . ILE B 1 287 ? -0.395 13.742 9.258 1 98.94 287 ILE B O 1
ATOM 5475 N N . ASN B 1 288 ? 0.151 12.938 11.273 1 98.75 288 ASN B N 1
ATOM 5476 C CA . ASN B 1 288 ? -1.235 13 11.727 1 98.75 288 ASN B CA 1
ATOM 5477 C C . ASN B 1 288 ? -1.373 13.867 12.977 1 98.75 288 ASN B C 1
ATOM 5479 O O . ASN B 1 288 ? -0.434 13.969 13.766 1 98.75 288 ASN B O 1
ATOM 5483 N N . ARG B 1 289 ? -2.512 14.469 13.07 1 98.31 289 ARG B N 1
ATOM 5484 C CA . ARG B 1 289 ? -2.914 15.203 14.266 1 98.31 289 ARG B CA 1
ATOM 5485 C C . ARG B 1 289 ? -3.086 14.258 15.453 1 98.31 289 ARG B C 1
ATOM 5487 O O . ARG B 1 289 ? -3.188 13.047 15.281 1 98.31 289 ARG B O 1
ATOM 5494 N N . VAL B 1 290 ? -3.01 14.836 16.719 1 98 290 VAL B N 1
ATOM 5495 C CA . VAL B 1 290 ? -3.291 14.039 17.906 1 98 290 VAL B CA 1
ATOM 5496 C C . VAL B 1 290 ? -4.312 14.766 18.781 1 98 290 VAL B C 1
ATOM 5498 O O . VAL B 1 290 ? -4.492 15.977 18.672 1 98 290 VAL B O 1
ATOM 5501 N N . GLY B 1 291 ? -5.051 13.945 19.594 1 96.62 291 GLY B N 1
ATOM 5502 C CA . GLY B 1 291 ? -5.988 14.516 20.547 1 96.62 291 GLY B CA 1
ATOM 5503 C C . GLY B 1 291 ? -7.426 14.469 20.062 1 96.62 291 GLY B C 1
ATOM 5504 O O . GLY B 1 291 ? -7.73 13.812 19.062 1 96.62 291 GLY B O 1
ATOM 5505 N N . THR B 1 292 ? -8.352 15.039 20.891 1 96.88 292 THR B N 1
ATOM 5506 C CA . THR B 1 292 ? -9.781 15.117 20.594 1 96.88 292 THR B CA 1
ATOM 5507 C C . THR B 1 292 ? -10.266 16.562 20.672 1 96.88 292 THR B C 1
ATOM 5509 O O . THR B 1 292 ? -9.953 17.281 21.625 1 96.88 292 THR B O 1
ATOM 5512 N N . GLU B 1 293 ? -10.977 17 19.703 1 97.12 293 GLU B N 1
ATOM 5513 C CA . GLU B 1 293 ? -11.5 18.359 19.656 1 97.12 293 GLU B CA 1
ATOM 5514 C C . GLU B 1 293 ? -13.008 18.375 19.891 1 97.12 293 GLU B C 1
ATOM 5516 O O . GLU B 1 293 ? -13.734 17.531 19.375 1 97.12 293 GLU B O 1
ATOM 5521 N N . VAL B 1 294 ? -13.469 19.281 20.781 1 97.31 294 VAL B N 1
ATOM 5522 C CA . VAL B 1 294 ? -14.875 19.438 21.141 1 97.31 294 VAL B CA 1
ATOM 5523 C C . VAL B 1 294 ? -15.375 20.812 20.672 1 97.31 294 VAL B C 1
ATOM 5525 O O . VAL B 1 294 ? -14.711 21.828 20.875 1 97.31 294 VAL B O 1
ATOM 5528 N N . PHE B 1 295 ? -16.531 20.844 20.109 1 96.69 295 PHE B N 1
ATOM 5529 C CA . PHE B 1 295 ? -17.078 22.078 19.531 1 96.69 295 PHE B CA 1
ATOM 5530 C C . PHE B 1 295 ? -18.281 22.547 20.328 1 96.69 295 PHE B C 1
ATOM 5532 O O . PHE B 1 295 ? -18.969 21.75 20.969 1 96.69 295 PHE B O 1
ATOM 5539 N N . PRO B 1 296 ? -18.562 23.828 20.25 1 95.38 296 PRO B N 1
ATOM 5540 C CA . PRO B 1 296 ? -19.656 24.391 21.047 1 95.38 296 PRO B CA 1
ATOM 5541 C C . PRO B 1 296 ? -21.031 23.859 20.625 1 95.38 296 PRO B C 1
ATOM 5543 O O . PRO B 1 296 ? -21.891 23.641 21.469 1 95.38 296 PRO B O 1
ATOM 5546 N N . ASN B 1 297 ? -21.219 23.688 19.375 1 95.62 297 ASN B N 1
ATOM 5547 C CA . ASN B 1 297 ? -22.5 23.203 18.859 1 95.62 297 ASN B CA 1
ATOM 5548 C C . ASN B 1 297 ? -22.422 21.75 18.422 1 95.62 297 ASN B C 1
ATOM 5550 O O . ASN B 1 297 ? -21.391 21.312 17.891 1 95.62 297 ASN B O 1
ATOM 5554 N N . GLU B 1 298 ? -23.484 21.078 18.578 1 95.31 298 GLU B N 1
ATOM 5555 C CA . GLU B 1 298 ? -23.531 19.688 18.156 1 95.31 298 GLU B CA 1
ATOM 5556 C C . GLU B 1 298 ? -23.625 19.562 16.641 1 95.31 298 GLU B C 1
ATOM 5558 O O . GLU B 1 298 ? -24.125 20.469 15.977 1 95.31 298 GLU B O 1
ATOM 5563 N N . PHE B 1 299 ? -23.109 18.531 16.125 1 93.44 299 PHE B N 1
ATOM 5564 C CA . PHE B 1 299 ? -23.234 18.141 14.727 1 93.44 299 PHE B CA 1
ATOM 5565 C C . PHE B 1 299 ? -23.406 16.625 14.594 1 93.44 299 PHE B C 1
ATOM 5567 O O . PHE B 1 299 ? -23.25 15.898 15.578 1 93.44 299 PHE B O 1
ATOM 5574 N N . THR B 1 300 ? -23.859 16.188 13.438 1 90.81 300 THR B N 1
ATOM 5575 C CA . THR B 1 300 ? -24.062 14.758 13.195 1 90.81 300 THR B CA 1
ATOM 5576 C C . THR B 1 300 ? -23.125 14.25 12.109 1 90.81 300 THR B C 1
ATOM 5578 O O . THR B 1 300 ? -22.766 15 11.195 1 90.81 300 THR B O 1
ATOM 5581 N N . SER B 1 301 ? -22.734 12.961 12.188 1 87.38 301 SER B N 1
ATOM 5582 C CA . SER B 1 301 ? -21.859 12.32 11.211 1 87.38 301 SER B CA 1
ATOM 5583 C C . SER B 1 301 ? -22.656 11.742 10.047 1 87.38 301 SER B C 1
ATOM 5585 O O . SER B 1 301 ? -22.078 11.266 9.07 1 87.38 301 SER B O 1
ATOM 5587 N N . GLY B 1 302 ? -23.906 11.789 10.133 1 86 302 GLY B N 1
ATOM 5588 C CA . GLY B 1 302 ? -24.734 11.18 9.102 1 86 302 GLY B CA 1
ATOM 5589 C C . GLY B 1 302 ? -24.656 9.664 9.102 1 86 302 GLY B C 1
ATOM 5590 O O . GLY B 1 302 ? -24.75 9.031 8.047 1 86 302 GLY B O 1
ATOM 5591 N N . ASP B 1 303 ? -24.438 9.055 10.273 1 85.88 303 ASP B N 1
ATOM 5592 C CA . ASP B 1 303 ? -24.266 7.613 10.375 1 85.88 303 ASP B CA 1
ATOM 5593 C C . ASP B 1 303 ? -25.375 6.98 11.203 1 85.88 303 ASP B C 1
ATOM 5595 O O . ASP B 1 303 ? -25.25 5.84 11.648 1 85.88 303 ASP B O 1
ATOM 5599 N N . GLY B 1 304 ? -26.406 7.676 11.484 1 89.38 304 GLY B N 1
ATOM 5600 C CA . GLY B 1 304 ? -27.547 7.184 12.234 1 89.38 304 GLY B CA 1
ATOM 5601 C C . GLY B 1 304 ? -27.375 7.328 13.734 1 89.38 304 GLY B C 1
ATOM 5602 O O . GLY B 1 304 ? -28.297 7.047 14.5 1 89.38 304 GLY B O 1
ATOM 5603 N N . GLN B 1 305 ? -26.234 7.812 14.164 1 91.69 305 GLN B N 1
ATOM 5604 C CA . GLN B 1 305 ? -25.984 7.977 15.594 1 91.69 305 GLN B CA 1
ATOM 5605 C C . GLN B 1 305 ? -26.406 9.367 16.062 1 91.69 305 GLN B C 1
ATOM 5607 O O . GLN B 1 305 ? -26.719 10.234 15.25 1 91.69 305 GLN B O 1
ATOM 5612 N N . LYS B 1 306 ? -26.391 9.562 17.344 1 95.31 306 LYS B N 1
ATOM 5613 C CA . LYS B 1 306 ? -26.797 10.836 17.938 1 95.31 306 LYS B CA 1
ATOM 5614 C C . LYS B 1 306 ? -25.797 11.938 17.594 1 95.31 306 LYS B C 1
ATOM 5616 O O . LYS B 1 306 ? -24.625 11.664 17.344 1 95.31 306 LYS B O 1
ATOM 5621 N N . ALA B 1 307 ? -26.375 13.141 17.594 1 95.19 307 ALA B N 1
ATOM 5622 C CA . ALA B 1 307 ? -25.484 14.305 17.484 1 95.19 307 ALA B CA 1
ATOM 5623 C C . ALA B 1 307 ? -24.469 14.336 18.609 1 95.19 307 ALA B C 1
ATOM 5625 O O . ALA B 1 307 ? -24.734 13.867 19.719 1 95.19 307 ALA B O 1
ATOM 5626 N N . HIS B 1 308 ? -23.375 14.812 18.281 1 95.44 308 HIS B N 1
ATOM 5627 C CA . HIS B 1 308 ? -22.281 14.891 19.25 1 95.44 308 HIS B CA 1
ATOM 5628 C C . HIS B 1 308 ? -21.469 16.172 19.062 1 95.44 308 HIS B C 1
ATOM 5630 O O . HIS B 1 308 ? -21.703 16.922 18.109 1 95.44 308 HIS B O 1
ATOM 5636 N N . ARG B 1 309 ? -20.516 16.438 20.016 1 95.88 309 ARG B N 1
ATOM 5637 C CA . ARG B 1 309 ? -19.766 17.688 19.984 1 95.88 309 ARG B CA 1
ATOM 5638 C C . ARG B 1 309 ? -18.281 17.422 19.766 1 95.88 309 ARG B C 1
ATOM 5640 O O . ARG B 1 309 ? -17.5 18.359 19.578 1 95.88 309 ARG B O 1
ATOM 5647 N N . ASP B 1 310 ? -17.938 16.172 19.797 1 94.88 310 ASP B N 1
ATOM 5648 C CA . ASP B 1 310 ? -16.547 15.836 19.578 1 94.88 310 ASP B CA 1
ATOM 5649 C C . ASP B 1 310 ? -16.344 15.172 18.219 1 94.88 310 ASP B C 1
ATOM 5651 O O . ASP B 1 310 ? -17.219 14.445 17.734 1 94.88 310 ASP B O 1
ATOM 5655 N N . PHE B 1 311 ? -15.273 15.414 17.594 1 92.44 311 PHE B N 1
ATOM 5656 C CA . PHE B 1 311 ? -15 14.898 16.25 1 92.44 311 PHE B CA 1
ATOM 5657 C C . PHE B 1 311 ? -14.453 13.477 16.328 1 92.44 311 PHE B C 1
ATOM 5659 O O . PHE B 1 311 ? -14.445 12.758 15.328 1 92.44 311 PHE B O 1
ATOM 5666 N N . GLY B 1 312 ? -13.93 13.023 17.359 1 92.88 312 GLY B N 1
ATOM 5667 C CA . GLY B 1 312 ? -13.203 11.773 17.516 1 92.88 312 GLY B CA 1
ATOM 5668 C C . GLY B 1 312 ? -11.734 11.977 17.828 1 92.88 312 GLY B C 1
ATOM 5669 O O . GLY B 1 312 ? -11.227 13.094 17.766 1 92.88 312 GLY B O 1
ATOM 5670 N N . HIS B 1 313 ? -11.078 10.844 18.078 1 95.44 313 HIS B N 1
ATOM 5671 C CA . HIS B 1 313 ? -9.688 10.93 18.5 1 95.44 313 HIS B CA 1
ATOM 5672 C C . HIS B 1 313 ? -8.734 10.812 17.312 1 95.44 313 HIS B C 1
ATOM 5674 O O . HIS B 1 313 ? -8.766 9.812 16.594 1 95.44 313 HIS B O 1
ATOM 5680 N N . PHE B 1 314 ? -7.965 11.898 17.094 1 97.19 314 PHE B N 1
ATOM 5681 C CA . PHE B 1 314 ? -6.82 11.812 16.203 1 97.19 314 PHE B CA 1
ATOM 5682 C C . PHE B 1 314 ? -5.727 10.938 16.797 1 97.19 314 PHE B C 1
ATOM 5684 O O . PHE B 1 314 ? -5.258 11.195 17.906 1 97.19 314 PHE B O 1
ATOM 5691 N N . TYR B 1 315 ? -5.219 9.961 16.078 1 96.31 31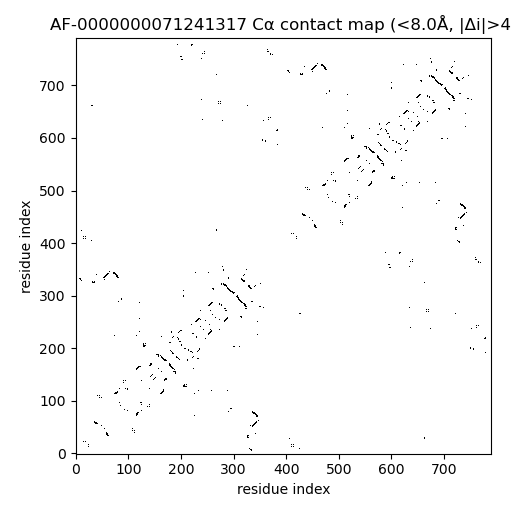5 TYR B N 1
ATOM 5692 C CA . TYR B 1 315 ? -4.422 8.922 16.719 1 96.31 315 TYR B CA 1
ATOM 5693 C C . TYR B 1 315 ? -2.936 9.141 16.469 1 96.31 315 TYR B C 1
ATOM 5695 O O . TYR B 1 315 ? -2.123 8.242 16.688 1 96.31 315 TYR B O 1
ATOM 5703 N N . GLY B 1 316 ? -2.561 10.344 15.977 1 97.81 316 GLY B N 1
ATOM 5704 C CA . GLY B 1 316 ? -1.143 10.594 15.773 1 97.81 316 GLY B CA 1
ATOM 5705 C C . GLY B 1 316 ? -0.452 9.5 14.984 1 97.81 316 GLY B C 1
ATOM 5706 O O . GLY B 1 316 ? -0.894 9.141 13.891 1 97.81 316 GLY B O 1
ATOM 5707 N N . SER B 1 317 ? 0.616 8.938 15.594 1 97.88 317 SER B N 1
ATOM 5708 C CA . SER B 1 317 ? 1.335 7.82 14.992 1 97.88 317 SER B CA 1
ATOM 5709 C C . SER B 1 317 ? 2.057 8.258 13.719 1 97.88 317 SER B C 1
ATOM 5711 O O . SER B 1 317 ? 2.133 7.496 12.75 1 97.88 317 SER B O 1
ATOM 5713 N N . SER B 1 318 ? 2.566 9.516 13.695 1 98.81 318 SER B N 1
ATOM 5714 C CA . SER B 1 318 ? 3.352 9.984 12.555 1 98.81 318 SER B CA 1
ATOM 5715 C C . SER B 1 318 ? 4.598 9.125 12.359 1 98.81 318 SER B C 1
ATOM 5717 O O . SER B 1 318 ? 5.23 8.711 13.328 1 98.81 318 SER B O 1
ATOM 5719 N N . TYR B 1 319 ? 4.965 8.812 11.086 1 98.75 319 TYR B N 1
ATOM 5720 C CA . TYR B 1 319 ? 6.129 7.988 10.789 1 98.75 319 TYR B CA 1
ATOM 5721 C C . TYR B 1 319 ? 6.734 8.367 9.438 1 98.75 319 TYR B C 1
ATOM 5723 O O . TYR B 1 319 ? 6.16 9.164 8.695 1 98.75 319 TYR B O 1
ATOM 5731 N N . ALA B 1 320 ? 7.906 7.91 9.188 1 98.88 320 ALA B N 1
ATOM 5732 C CA . ALA B 1 320 ? 8.586 8.078 7.91 1 98.88 320 ALA B CA 1
ATOM 5733 C C . ALA B 1 320 ? 8.859 6.727 7.254 1 98.88 320 ALA B C 1
ATOM 5735 O O . ALA B 1 320 ? 9.102 5.73 7.941 1 98.88 320 ALA B O 1
ATOM 5736 N N . ALA B 1 321 ? 8.758 6.699 5.973 1 98.81 321 ALA B N 1
ATOM 5737 C CA . ALA B 1 321 ? 9.07 5.496 5.199 1 98.81 321 ALA B CA 1
ATOM 5738 C C . ALA B 1 321 ? 10.109 5.789 4.121 1 98.81 321 ALA B C 1
ATOM 5740 O O . ALA B 1 321 ? 10.117 6.871 3.535 1 98.81 321 ALA B O 1
ATOM 5741 N N . ALA B 1 322 ? 10.93 4.816 3.836 1 98.69 322 ALA B N 1
ATOM 5742 C CA . ALA B 1 322 ? 12.008 4.949 2.865 1 98.69 322 ALA B CA 1
ATOM 5743 C C . ALA B 1 322 ? 11.695 4.195 1.579 1 98.69 322 ALA B C 1
ATOM 5745 O O . ALA B 1 322 ? 10.789 3.352 1.553 1 98.69 322 ALA B O 1
ATOM 5746 N N . PRO B 1 323 ? 12.461 4.52 0.512 1 97.94 323 PRO B N 1
ATOM 5747 C CA . PRO B 1 323 ? 12.227 3.881 -0.787 1 97.94 323 PRO B CA 1
ATOM 5748 C C . PRO B 1 323 ? 12.359 2.361 -0.732 1 97.94 323 PRO B C 1
ATOM 5750 O O . PRO B 1 323 ? 11.742 1.654 -1.53 1 97.94 323 PRO B O 1
ATOM 5753 N N . ASP B 1 324 ? 13.07 1.806 0.198 1 96.25 324 ASP B N 1
ATOM 5754 C CA . ASP B 1 324 ? 13.312 0.366 0.237 1 96.25 324 ASP B CA 1
ATOM 5755 C C . ASP B 1 324 ? 12.227 -0.35 1.044 1 96.25 324 ASP B C 1
ATOM 5757 O O . ASP B 1 324 ? 12.336 -1.548 1.312 1 96.25 324 ASP B O 1
ATOM 5761 N N . GLY B 1 325 ? 11.281 0.403 1.492 1 96 325 GLY B N 1
ATOM 5762 C CA . GLY B 1 325 ? 10.164 -0.203 2.195 1 96 325 GLY B CA 1
ATOM 5763 C C . GLY B 1 325 ? 10.305 -0.141 3.705 1 96 325 GLY B C 1
ATOM 5764 O O . GLY B 1 325 ? 9.367 -0.454 4.434 1 96 325 GLY B O 1
ATOM 5765 N N . SER B 1 326 ? 11.43 0.292 4.207 1 97.31 326 SER B N 1
ATOM 5766 C CA . SER B 1 326 ? 11.594 0.424 5.648 1 97.31 326 SER B CA 1
ATOM 5767 C C . SER B 1 326 ? 10.805 1.608 6.191 1 97.31 326 SER B C 1
ATOM 5769 O O . SER B 1 326 ? 10.484 2.539 5.453 1 97.31 326 SER B O 1
ATOM 5771 N N . ARG B 1 327 ? 10.461 1.523 7.391 1 97.31 327 ARG B N 1
ATOM 5772 C CA . ARG B 1 327 ? 9.727 2.602 8.047 1 97.31 327 ARG B CA 1
ATOM 5773 C C . ARG B 1 327 ? 10.203 2.785 9.484 1 97.31 327 ARG B C 1
ATOM 5775 O O . ARG B 1 327 ? 10.602 1.821 10.141 1 97.31 327 ARG B O 1
ATOM 5782 N N . THR B 1 328 ? 10.141 3.979 10.031 1 98.44 328 THR B N 1
ATOM 5783 C CA . THR B 1 328 ? 10.461 4.262 11.43 1 98.44 328 THR B CA 1
ATOM 5784 C C . THR B 1 328 ? 9.328 3.805 12.344 1 98.44 328 THR B C 1
ATOM 5786 O O . THR B 1 328 ? 8.203 3.609 11.898 1 98.44 328 THR B O 1
ATOM 5789 N N . PRO B 1 329 ? 9.695 3.617 13.617 1 96.81 329 PRO B N 1
ATOM 5790 C CA . PRO B 1 329 ? 8.586 3.625 14.57 1 96.81 329 PRO B CA 1
ATOM 5791 C C . PRO B 1 329 ? 7.777 4.918 14.523 1 96.81 329 PRO B C 1
ATOM 5793 O O . PRO B 1 329 ? 8.289 5.961 14.109 1 96.81 329 PRO B O 1
ATOM 5796 N N . GLY B 1 330 ? 6.539 4.824 14.883 1 97.19 330 GLY B N 1
ATOM 5797 C CA . GLY B 1 330 ? 5.676 5.996 14.898 1 97.19 330 GLY B CA 1
ATOM 5798 C C . GLY B 1 330 ? 5.785 6.805 16.172 1 97.19 330 GLY B C 1
ATOM 5799 O O . GLY B 1 330 ? 6.301 6.312 17.188 1 97.19 330 GLY B O 1
ATOM 5800 N N . LEU B 1 331 ? 5.328 8.047 16.094 1 98.31 331 LEU B N 1
ATOM 5801 C CA . LEU B 1 331 ? 5.137 8.852 17.297 1 98.31 331 LEU B CA 1
ATOM 5802 C C . LEU B 1 331 ? 3.941 8.352 18.094 1 98.31 331 LEU B C 1
ATOM 5804 O O . LEU B 1 331 ? 3.256 7.418 17.688 1 98.31 331 LEU B O 1
ATOM 5808 N N . SER B 1 332 ? 3.742 8.969 19.25 1 97.25 332 SER B N 1
ATOM 5809 C CA . SER B 1 332 ? 2.705 8.602 20.203 1 97.25 332 SER B CA 1
ATOM 5810 C C . SER B 1 332 ? 1.313 8.781 19.609 1 97.25 332 SER B C 1
ATOM 5812 O O . SER B 1 332 ? 1.091 9.688 18.797 1 97.25 332 SER B O 1
ATOM 5814 N N . ARG B 1 333 ? 0.459 7.941 20.109 1 96 333 ARG B N 1
ATOM 5815 C CA . ARG B 1 333 ? -0.941 8.047 19.703 1 96 333 ARG B CA 1
ATOM 5816 C C . ARG B 1 333 ? -1.663 9.117 20.516 1 96 333 ARG B C 1
ATOM 5818 O O . ARG B 1 333 ? -2.775 9.516 20.172 1 96 333 ARG B O 1
ATOM 5825 N N . ILE B 1 334 ? -1.001 9.617 21.562 1 96.06 334 ILE B N 1
ATOM 5826 C CA . ILE B 1 334 ? -1.793 10.438 22.469 1 96.06 334 ILE B CA 1
ATOM 5827 C C . ILE B 1 334 ? -1.021 11.703 22.828 1 96.06 334 ILE B C 1
ATOM 5829 O O . ILE B 1 334 ? -1.558 12.602 23.484 1 96.06 334 ILE B O 1
ATOM 5833 N N . HIS B 1 335 ? 0.226 11.852 22.375 1 97.44 335 HIS B N 1
ATOM 5834 C CA . HIS B 1 335 ? 1.024 13.008 22.781 1 97.44 335 HIS B CA 1
ATOM 5835 C C . HIS B 1 335 ? 1.474 13.805 21.562 1 97.44 335 HIS B C 1
ATOM 5837 O O . HIS B 1 335 ? 1.705 13.242 20.484 1 97.44 335 HIS B O 1
ATOM 5843 N N . ASP B 1 336 ? 1.633 15.141 21.828 1 98.75 336 ASP B N 1
ATOM 5844 C CA . ASP B 1 336 ? 2.404 15.914 20.859 1 98.75 336 ASP B CA 1
ATOM 5845 C C . ASP B 1 336 ? 3.779 15.297 20.625 1 98.75 336 ASP B C 1
ATOM 5847 O O . ASP B 1 336 ? 4.309 14.602 21.5 1 98.75 336 ASP B O 1
ATOM 5851 N N . GLY B 1 337 ? 4.277 15.531 19.422 1 98.88 337 GLY B N 1
ATOM 5852 C CA . GLY B 1 337 ? 5.562 14.898 19.156 1 98.88 337 GLY B CA 1
ATOM 5853 C C . GLY B 1 337 ? 6.305 15.516 17.984 1 98.88 337 GLY B C 1
ATOM 5854 O O . GLY B 1 337 ? 5.699 16.172 17.141 1 98.88 337 GLY B O 1
ATOM 5855 N N . LEU B 1 338 ? 7.602 15.383 18.016 1 98.94 338 LEU B N 1
ATOM 5856 C CA . LEU B 1 338 ? 8.539 15.68 16.938 1 98.94 338 LEU B CA 1
ATOM 5857 C C . LEU B 1 338 ? 9.328 14.43 16.547 1 98.94 338 LEU B C 1
ATOM 5859 O O . LEU B 1 338 ? 10.031 13.852 17.375 1 98.94 338 LEU B O 1
ATOM 5863 N N . LEU B 1 339 ? 9.117 13.977 15.359 1 98.94 339 LEU B N 1
ATOM 5864 C CA . LEU B 1 339 ? 9.945 12.922 14.789 1 98.94 339 LEU B CA 1
ATOM 5865 C C . LEU B 1 339 ? 11.055 13.5 13.914 1 98.94 339 LEU B C 1
ATOM 5867 O O . LEU B 1 339 ? 10.781 14.273 13 1 98.94 339 LEU B O 1
ATOM 5871 N N . VAL B 1 340 ? 12.273 13.219 14.242 1 98.94 340 VAL B N 1
ATOM 5872 C CA . VAL B 1 340 ? 13.422 13.641 13.453 1 98.94 340 VAL B CA 1
ATOM 5873 C C . VAL B 1 340 ? 14.031 12.438 12.734 1 98.94 340 VAL B C 1
ATOM 5875 O O . VAL B 1 340 ? 14.367 11.43 13.375 1 98.94 340 VAL B O 1
ATOM 5878 N N . VAL B 1 341 ? 14.195 12.562 11.438 1 98.88 341 VAL B N 1
ATOM 5879 C CA . VAL B 1 341 ? 14.719 11.438 10.664 1 98.88 341 VAL B CA 1
ATOM 5880 C C . VAL B 1 341 ? 15.859 11.914 9.766 1 98.88 341 VAL B C 1
ATOM 5882 O O . VAL B 1 341 ? 15.688 12.859 8.984 1 98.88 341 VAL B O 1
ATOM 5885 N N . GLU B 1 342 ? 16.984 11.305 9.914 1 98.88 342 GLU B N 1
ATOM 5886 C CA . GLU B 1 342 ? 18.109 11.547 9 1 98.88 342 GLU B CA 1
ATOM 5887 C C . GLU B 1 342 ? 18.062 10.578 7.816 1 98.88 342 GLU B C 1
ATOM 5889 O O . GLU B 1 342 ? 17.906 9.375 8 1 98.88 342 GLU B O 1
ATOM 5894 N N . LEU B 1 343 ? 18.172 11.141 6.641 1 98.56 343 LEU B N 1
ATOM 5895 C CA . LEU B 1 343 ? 18.125 10.312 5.445 1 98.56 343 LEU B CA 1
ATOM 5896 C C . LEU B 1 343 ? 19.125 10.789 4.406 1 98.56 343 LEU B C 1
ATOM 5898 O O . LEU B 1 343 ? 19.641 11.914 4.496 1 98.56 343 LEU B O 1
ATOM 5902 N N . ASP B 1 344 ? 19.562 9.875 3.535 1 98.75 344 ASP B N 1
ATOM 5903 C CA . ASP B 1 344 ? 20.391 10.156 2.361 1 98.75 344 ASP B CA 1
ATOM 5904 C C . ASP B 1 344 ? 19.562 10.07 1.08 1 98.75 344 ASP B C 1
ATOM 5906 O O . ASP B 1 344 ? 19.047 9.008 0.733 1 98.75 344 ASP B O 1
ATOM 5910 N N . LEU B 1 345 ? 19.484 11.195 0.392 1 98.62 345 LEU B N 1
ATOM 5911 C CA . LEU B 1 345 ? 18.641 11.273 -0.798 1 98.62 345 LEU B CA 1
ATOM 5912 C C . LEU B 1 345 ? 19.172 10.344 -1.891 1 98.62 345 LEU B C 1
ATOM 5914 O O . LEU B 1 345 ? 18.438 10.016 -2.83 1 98.62 345 LEU B O 1
ATOM 5918 N N . ASN B 1 346 ? 20.391 9.883 -1.787 1 98.38 346 ASN B N 1
ATOM 5919 C CA . ASN B 1 346 ? 20.969 8.969 -2.771 1 98.38 346 ASN B CA 1
ATOM 5920 C C . ASN B 1 346 ? 20.203 7.641 -2.799 1 98.38 346 ASN B C 1
ATOM 5922 O O . ASN B 1 346 ? 20.266 6.914 -3.793 1 98.38 346 ASN B O 1
ATOM 5926 N N . LEU B 1 347 ? 19.516 7.328 -1.675 1 98.38 347 LEU B N 1
ATOM 5927 C CA . LEU B 1 347 ? 18.844 6.043 -1.59 1 98.38 347 LEU B CA 1
ATOM 5928 C C . LEU B 1 347 ? 17.766 5.926 -2.66 1 98.38 347 LEU B C 1
ATOM 5930 O O . LEU B 1 347 ? 17.516 4.84 -3.189 1 98.38 347 LEU B O 1
ATOM 5934 N N . GLY B 1 348 ? 17.141 7.043 -2.988 1 97.75 348 GLY B N 1
ATOM 5935 C CA . GLY B 1 348 ? 16.141 7.023 -4.043 1 97.75 348 GLY B CA 1
ATOM 5936 C C . GLY B 1 348 ? 16.656 6.449 -5.348 1 97.75 348 GLY B C 1
ATOM 5937 O O . GLY B 1 348 ? 16.094 5.477 -5.867 1 97.75 348 GLY B O 1
ATOM 5938 N N . ARG B 1 349 ? 17.703 7.027 -5.84 1 96.38 349 ARG B N 1
ATOM 5939 C CA . ARG B 1 349 ? 18.281 6.559 -7.094 1 96.38 349 ARG B CA 1
ATOM 5940 C C . ARG B 1 349 ? 18.797 5.133 -6.953 1 96.38 349 ARG B C 1
ATOM 5942 O O . ARG B 1 349 ? 18.688 4.332 -7.883 1 96.38 349 ARG B O 1
ATOM 5949 N N . GLN B 1 350 ? 19.406 4.844 -5.812 1 97 350 GLN B N 1
ATOM 5950 C CA . GLN B 1 350 ? 19.922 3.496 -5.602 1 97 350 GLN B CA 1
ATOM 5951 C C . GLN B 1 350 ? 18.812 2.455 -5.707 1 97 350 GLN B C 1
ATOM 5953 O O . GLN B 1 350 ? 19 1.404 -6.324 1 97 350 GLN B O 1
ATOM 5958 N N . VAL B 1 351 ? 17.688 2.744 -5.125 1 96.75 351 VAL B N 1
ATOM 5959 C CA . VAL B 1 351 ? 16.562 1.82 -5.172 1 96.75 351 VAL B CA 1
ATOM 5960 C C . VAL B 1 351 ? 16 1.757 -6.59 1 96.75 351 VAL B C 1
ATOM 5962 O O . VAL B 1 351 ? 15.625 0.684 -7.07 1 96.75 351 VAL B O 1
ATOM 5965 N N . LYS B 1 352 ? 15.922 2.867 -7.316 1 96.44 352 LYS B N 1
ATOM 5966 C CA . LYS B 1 352 ? 15.508 2.877 -8.719 1 96.44 352 LYS B CA 1
ATOM 5967 C C . LYS B 1 352 ? 16.406 1.981 -9.562 1 96.44 352 LYS B C 1
ATOM 5969 O O . LYS B 1 352 ? 15.922 1.228 -10.406 1 96.44 352 LYS B O 1
ATOM 5974 N N . ASP B 1 353 ? 17.719 2.131 -9.32 1 95.06 353 ASP B N 1
ATOM 5975 C CA . ASP B 1 353 ? 18.672 1.321 -10.062 1 95.06 353 ASP B CA 1
ATOM 5976 C C . ASP B 1 353 ? 18.5 -0.163 -9.75 1 95.06 353 ASP B C 1
ATOM 5978 O O . ASP B 1 353 ? 18.719 -1.016 -10.609 1 95.06 353 ASP B O 1
ATOM 5982 N N . HIS B 1 354 ? 18.109 -0.403 -8.547 1 93.38 354 HIS B N 1
ATOM 5983 C CA . HIS B 1 354 ? 17.984 -1.789 -8.117 1 93.38 354 HIS B CA 1
ATOM 5984 C C . HIS B 1 354 ? 16.734 -2.436 -8.711 1 93.38 354 HIS B C 1
ATOM 5986 O O . HIS B 1 354 ? 16.812 -3.482 -9.352 1 93.38 354 HIS B O 1
ATOM 5992 N N . TRP B 1 355 ? 15.586 -1.832 -8.555 1 93.94 355 TRP B N 1
ATOM 5993 C CA . TRP B 1 355 ? 14.312 -2.453 -8.898 1 93.94 355 TRP B CA 1
ATOM 5994 C C . TRP B 1 355 ? 13.945 -2.174 -10.352 1 93.94 355 TRP B C 1
ATOM 5996 O O . TRP B 1 355 ? 13.312 -3.002 -11.008 1 93.94 355 TRP B O 1
ATOM 6006 N N . GLY B 1 356 ? 14.227 -0.963 -10.82 1 94.5 356 GLY B N 1
ATOM 6007 C CA . GLY B 1 356 ? 13.906 -0.583 -12.188 1 94.5 356 GLY B CA 1
ATOM 6008 C C . GLY B 1 356 ? 12.43 -0.312 -12.398 1 94.5 356 GLY B C 1
ATOM 6009 O O . GLY B 1 356 ? 11.922 -0.469 -13.516 1 94.5 356 GLY B O 1
ATOM 6010 N N . PHE B 1 357 ? 11.695 0.165 -11.352 1 95.44 357 PHE B N 1
ATOM 6011 C CA . PHE B 1 357 ? 10.258 0.359 -11.469 1 95.44 357 PHE B CA 1
ATOM 6012 C C . PHE B 1 357 ? 9.938 1.397 -12.539 1 95.44 357 PHE B C 1
ATOM 6014 O O . PHE B 1 357 ? 8.969 1.244 -13.289 1 95.44 357 PHE B O 1
ATOM 6021 N N . ARG B 1 358 ? 10.734 2.428 -12.602 1 91.5 358 ARG B N 1
ATOM 6022 C CA . ARG B 1 358 ? 10.469 3.459 -13.602 1 91.5 358 ARG B CA 1
ATOM 6023 C C . ARG B 1 358 ? 10.617 2.906 -15.016 1 91.5 358 ARG B C 1
ATOM 6025 O O . ARG B 1 358 ? 9.844 3.26 -15.906 1 91.5 358 ARG B O 1
ATOM 6032 N N . MET B 1 359 ? 11.555 2.029 -15.18 1 91.25 359 MET B N 1
ATOM 6033 C CA . MET B 1 359 ? 11.828 1.43 -16.484 1 91.25 359 MET B CA 1
ATOM 6034 C C . MET B 1 359 ? 10.68 0.531 -16.922 1 91.25 359 MET B C 1
ATOM 6036 O O . MET B 1 359 ? 10.359 0.454 -18.109 1 91.25 359 MET B O 1
ATOM 6040 N N . THR B 1 360 ? 10.055 -0.081 -15.992 1 94.69 360 THR B N 1
ATOM 6041 C CA . THR B 1 360 ? 9.047 -1.081 -16.312 1 94.69 360 THR B CA 1
ATOM 6042 C C . THR B 1 360 ? 7.645 -0.542 -16.047 1 94.69 360 THR B C 1
ATOM 6044 O O . THR B 1 360 ? 6.668 -1.293 -16.078 1 94.69 360 THR B O 1
ATOM 6047 N N . GLN B 1 361 ? 7.562 0.737 -15.82 1 95.25 361 GLN B N 1
ATOM 6048 C CA . GLN B 1 361 ? 6.328 1.344 -15.328 1 95.25 361 GLN B CA 1
ATOM 6049 C C . GLN B 1 361 ? 5.273 1.41 -16.438 1 95.25 361 GLN B C 1
ATOM 6051 O O . GLN B 1 361 ? 4.074 1.457 -16.141 1 95.25 361 GLN B O 1
ATOM 6056 N N . ARG B 1 362 ? 5.637 1.449 -17.688 1 96.44 362 ARG B N 1
ATOM 6057 C CA . ARG B 1 362 ? 4.793 1.425 -18.875 1 96.44 362 ARG B CA 1
ATOM 6058 C C . ARG B 1 362 ? 3.719 2.508 -18.797 1 96.44 362 ARG B C 1
ATOM 6060 O O . ARG B 1 362 ? 2.537 2.23 -19.016 1 96.44 362 ARG B O 1
ATOM 6067 N N . LEU B 1 363 ? 4.074 3.771 -18.562 1 96 363 LEU B N 1
ATOM 6068 C CA . LEU B 1 363 ? 3.18 4.898 -18.328 1 96 363 LEU B CA 1
ATOM 6069 C C . LEU B 1 363 ? 2.275 5.133 -19.531 1 96 363 LEU B C 1
ATOM 6071 O O . LEU B 1 363 ? 1.123 5.543 -19.391 1 96 363 LEU B O 1
ATOM 6075 N N . ASP B 1 364 ? 2.756 4.871 -20.75 1 95.56 364 ASP B N 1
ATOM 6076 C CA . ASP B 1 364 ? 1.979 5.145 -21.953 1 95.56 364 ASP B CA 1
ATOM 6077 C C . ASP B 1 364 ? 0.695 4.316 -21.984 1 95.56 364 ASP B C 1
ATOM 6079 O O . ASP B 1 364 ? -0.376 4.832 -22.297 1 95.56 364 ASP B O 1
ATOM 6083 N N . ILE B 1 365 ? 0.735 3.053 -21.578 1 96.12 365 ILE B N 1
ATOM 6084 C CA . ILE B 1 365 ? -0.453 2.209 -21.656 1 96.12 365 ILE B CA 1
ATOM 6085 C C . ILE B 1 365 ? -1.441 2.619 -20.562 1 96.12 365 ILE B C 1
ATOM 6087 O O . ILE B 1 365 ? -2.656 2.582 -20.766 1 96.12 365 ILE B O 1
ATOM 6091 N N . TYR B 1 366 ? -0.975 3.041 -19.484 1 97.31 366 TYR B N 1
ATOM 6092 C CA . TYR B 1 366 ? -1.867 3.439 -18.406 1 97.31 366 TYR B CA 1
ATOM 6093 C C . TYR B 1 366 ? -2.439 4.828 -18.656 1 97.31 366 TYR B C 1
ATOM 6095 O O . TYR B 1 366 ? -3.596 5.098 -18.328 1 97.31 366 TYR B O 1
ATOM 6103 N N . GLY B 1 367 ? -1.577 5.801 -19.172 1 97.25 367 GLY B N 1
ATOM 6104 C CA . GLY B 1 367 ? -2.125 7.082 -19.594 1 97.25 367 GLY B CA 1
ATOM 6105 C C . GLY B 1 367 ? -3.287 6.945 -20.547 1 97.25 367 GLY B C 1
ATOM 6106 O O . GLY B 1 367 ? -4.316 7.602 -20.391 1 97.25 367 GLY B O 1
ATOM 6107 N N . LYS B 1 368 ? -3.1 6.059 -21.5 1 96.12 368 LYS B N 1
ATOM 6108 C CA . LYS B 1 368 ? -4.16 5.797 -22.469 1 96.12 368 LYS B CA 1
ATOM 6109 C C . LYS B 1 368 ? -5.398 5.223 -21.797 1 96.12 368 LYS B C 1
ATOM 6111 O O . LYS B 1 368 ? -6.516 5.691 -22.031 1 96.12 368 LYS B O 1
ATOM 6116 N N . LEU B 1 369 ? -5.219 4.262 -20.969 1 96.94 369 LEU B N 1
ATOM 6117 C CA . LEU B 1 369 ? -6.34 3.609 -20.297 1 96.94 369 LEU B CA 1
ATOM 6118 C C . LEU B 1 369 ? -7.098 4.598 -19.422 1 96.94 369 LEU B C 1
ATOM 6120 O O . LEU B 1 369 ? -8.328 4.668 -19.469 1 96.94 369 LEU B O 1
ATOM 6124 N N . PHE B 1 370 ? -6.375 5.391 -18.547 1 96.62 370 PHE B N 1
ATOM 6125 C CA . PHE B 1 370 ? -7.023 6.34 -17.656 1 96.62 370 PHE B CA 1
ATOM 6126 C C . PHE B 1 370 ? -7.801 7.387 -18.438 1 96.62 370 PHE B C 1
ATOM 6128 O O . PHE B 1 370 ? -8.898 7.781 -18.047 1 96.62 370 PHE B O 1
ATOM 6135 N N . THR B 1 371 ? -7.227 7.805 -19.562 1 96.31 371 THR B N 1
ATOM 6136 C CA . THR B 1 371 ? -7.902 8.766 -20.422 1 96.31 371 THR B CA 1
ATOM 6137 C C . THR B 1 371 ? -9.195 8.172 -20.984 1 96.31 371 THR B C 1
ATOM 6139 O O . THR B 1 371 ? -10.242 8.812 -20.938 1 96.31 371 THR B O 1
ATOM 6142 N N . GLU B 1 372 ? -9.109 6.938 -21.469 1 96.06 372 GLU B N 1
ATOM 6143 C CA . GLU B 1 372 ? -10.281 6.301 -22.047 1 96.06 372 GLU B CA 1
ATOM 6144 C C . GLU B 1 372 ? -11.367 6.078 -21 1 96.06 372 GLU B C 1
ATOM 6146 O O . GLU B 1 372 ? -12.547 6.324 -21.25 1 96.06 372 GLU B O 1
ATOM 6151 N N . VAL B 1 373 ? -11 5.645 -19.859 1 95.38 373 VAL B N 1
ATOM 6152 C CA . VAL B 1 373 ? -11.953 5.352 -18.781 1 95.38 373 VAL B CA 1
ATOM 6153 C C . VAL B 1 373 ? -12.664 6.633 -18.359 1 95.38 373 VAL B C 1
ATOM 6155 O O . VAL B 1 373 ? -13.82 6.594 -17.938 1 95.38 373 VAL B O 1
ATOM 6158 N N . SER B 1 374 ? -11.945 7.77 -18.391 1 94.38 374 SER B N 1
ATOM 6159 C CA . SER B 1 374 ? -12.508 9.039 -17.953 1 94.38 374 SER B CA 1
ATOM 6160 C C . SER B 1 374 ? -13.57 9.547 -18.922 1 94.38 374 SER B C 1
ATOM 6162 O O . SER B 1 374 ? -14.32 10.477 -18.594 1 94.38 374 SER B O 1
ATOM 6164 N N . LYS B 1 375 ? -13.656 8.953 -20.125 1 92.75 375 LYS B N 1
ATOM 6165 C CA . LYS B 1 375 ? -14.656 9.336 -21.109 1 92.75 375 LYS B CA 1
ATOM 6166 C C . LYS B 1 375 ? -15.992 8.664 -20.828 1 92.75 375 LYS B C 1
ATOM 6168 O O . LYS B 1 375 ? -16.047 7.559 -20.297 1 92.75 375 LYS B O 1
ATOM 6173 N N . PRO B 1 376 ? -16.906 9.398 -21.469 1 89.75 376 PRO B N 1
ATOM 6174 C CA . PRO B 1 376 ? -18.219 8.766 -21.312 1 89.75 376 PRO B CA 1
ATOM 6175 C C . PRO B 1 376 ? -18.359 7.508 -22.156 1 89.75 376 PRO B C 1
ATOM 6177 O O . PRO B 1 376 ? -17.797 7.422 -23.25 1 89.75 376 PRO B O 1
ATOM 6180 N N . TYR B 1 377 ? -18.859 6.449 -21.688 1 89.75 377 TYR B N 1
ATOM 6181 C CA . TYR B 1 377 ? -19.234 5.227 -22.391 1 89.75 377 TYR B CA 1
ATOM 6182 C C . TYR B 1 377 ? -18.047 4.277 -22.516 1 89.75 377 TYR B C 1
ATOM 6184 O O . TYR B 1 377 ? -17.984 3.494 -23.469 1 89.75 377 TYR B O 1
ATOM 6192 N N . TYR B 1 378 ? -17.031 4.617 -21.844 1 92.56 378 TYR B N 1
ATOM 6193 C CA . TYR B 1 378 ? -15.953 3.639 -21.781 1 92.56 378 TYR B CA 1
ATOM 6194 C C . TYR B 1 378 ? -16.5 2.232 -21.578 1 92.56 378 TYR B C 1
ATOM 6196 O O . TYR B 1 378 ? -17.422 2.023 -20.781 1 92.56 378 TYR B O 1
ATOM 6204 N N . GLU B 1 379 ? -15.93 1.292 -22.422 1 92.12 379 GLU B N 1
ATOM 6205 C CA . GLU B 1 379 ? -16.266 -0.119 -22.25 1 92.12 379 GLU B CA 1
ATOM 6206 C C . GLU B 1 379 ? -15.094 -0.892 -21.641 1 92.12 379 GLU B C 1
ATOM 6208 O O . GLU B 1 379 ? -14.055 -1.06 -22.281 1 92.12 379 GLU B O 1
ATOM 6213 N N . PRO B 1 380 ? -15.305 -1.414 -20.484 1 92.69 380 PRO B N 1
ATOM 6214 C CA . PRO B 1 380 ? -14.234 -2.158 -19.828 1 92.69 380 PRO B CA 1
ATOM 6215 C C . PRO B 1 380 ? -13.867 -3.449 -20.547 1 92.69 380 PRO B C 1
ATOM 6217 O O . PRO B 1 380 ? -14.719 -4.043 -21.219 1 92.69 380 PRO B O 1
ATOM 6220 N N . GLN B 1 381 ? -12.633 -3.877 -20.453 1 93.81 381 GLN B N 1
ATOM 6221 C CA . GLN B 1 381 ? -12.172 -5.129 -21.047 1 93.81 381 GLN B CA 1
ATOM 6222 C C . GLN B 1 381 ? -12.656 -6.332 -20.25 1 93.81 381 GLN B C 1
ATOM 6224 O O . GLN B 1 381 ? -11.914 -6.879 -19.422 1 93.81 381 GLN B O 1
ATOM 6229 N N . ILE B 1 382 ? -13.836 -6.762 -20.469 1 95 382 ILE B N 1
ATOM 6230 C CA . ILE B 1 382 ? -14.438 -7.902 -19.797 1 95 382 ILE B CA 1
ATOM 6231 C C . ILE B 1 382 ? -14.516 -9.086 -20.75 1 95 382 ILE B C 1
ATOM 6233 O O . ILE B 1 382 ? -15.023 -8.961 -21.875 1 95 382 ILE B O 1
ATOM 6237 N N . VAL B 1 383 ? -13.906 -10.219 -20.312 1 94.12 383 VAL B N 1
ATOM 6238 C CA . VAL B 1 383 ? -13.977 -11.461 -21.078 1 94.12 383 VAL B CA 1
ATOM 6239 C C . VAL B 1 383 ? -15.141 -12.312 -20.562 1 94.12 383 VAL B C 1
ATOM 6241 O O . VAL B 1 383 ? -15.219 -12.617 -19.375 1 94.12 383 VAL B O 1
ATOM 6244 N N . ARG B 1 384 ? -16.078 -12.664 -21.453 1 89.88 384 ARG B N 1
ATOM 6245 C CA . ARG B 1 384 ? -17.266 -13.445 -21.125 1 89.88 384 ARG B CA 1
ATOM 6246 C C . ARG B 1 384 ? -17.266 -14.773 -21.875 1 89.88 384 ARG B C 1
ATOM 6248 O O . ARG B 1 384 ? -16.578 -14.93 -22.875 1 89.88 384 ARG B O 1
ATOM 6255 N N . ASN B 1 385 ? -17.906 -15.82 -21.188 1 79.12 385 ASN B N 1
ATOM 6256 C CA . ASN B 1 385 ? -18.031 -17.109 -21.859 1 79.12 385 ASN B CA 1
ATOM 6257 C C . ASN B 1 385 ? -18.703 -16.969 -23.219 1 79.12 385 ASN B C 1
ATOM 6259 O O . ASN B 1 385 ? -19.609 -16.125 -23.391 1 79.12 385 ASN B O 1
ATOM 6263 N N . PHE B 1 386 ? -18.109 -17.484 -24.328 1 60.94 386 PHE B N 1
ATOM 6264 C CA . PHE B 1 386 ? -18.578 -17.438 -25.719 1 60.94 386 PHE B CA 1
ATOM 6265 C C . PHE B 1 386 ? -20.078 -17.703 -25.797 1 60.94 386 PHE B C 1
ATOM 6267 O O . PHE B 1 386 ? -20.781 -17.094 -26.609 1 60.94 386 PHE B O 1
ATOM 6274 N N . GLU B 1 387 ? -20.594 -18.672 -25.109 1 53.59 387 GLU B N 1
ATOM 6275 C CA . GLU B 1 387 ? -22.016 -18.984 -25.297 1 53.59 387 GLU B CA 1
ATOM 6276 C C . GLU B 1 387 ? -22.891 -17.812 -24.828 1 53.59 387 GLU B C 1
ATOM 6278 O O . GLU B 1 387 ? -23.969 -17.578 -25.375 1 53.59 387 GLU B O 1
ATOM 6283 N N . GLU B 1 388 ? -22.578 -17.031 -23.922 1 49.91 388 GLU B N 1
ATOM 6284 C CA . GLU B 1 388 ? -23.391 -15.93 -23.438 1 49.91 388 GLU B CA 1
ATOM 6285 C C . GLU B 1 388 ? -23.203 -14.68 -24.281 1 49.91 388 GLU B C 1
ATOM 6287 O O . GLU B 1 388 ? -23.938 -13.703 -24.141 1 49.91 388 GLU B O 1
ATOM 6292 N N . LYS B 1 389 ? -22.188 -14.531 -25 1 49.84 389 LYS B N 1
ATOM 6293 C CA . LYS B 1 389 ? -22.078 -13.445 -25.969 1 49.84 389 LYS B CA 1
ATOM 6294 C C . LYS B 1 389 ? -23.25 -13.445 -26.938 1 49.84 389 LYS B C 1
ATOM 6296 O O . LYS B 1 389 ? -23.562 -12.422 -27.547 1 49.84 389 LYS B O 1
ATOM 6301 N N . LYS B 1 390 ? -23.656 -14.5 -27.484 1 46.31 390 LYS B N 1
ATOM 6302 C CA . LYS B 1 390 ? -24.734 -14.57 -28.484 1 46.31 390 LYS B CA 1
ATOM 6303 C C . LYS B 1 390 ? -26.062 -14.117 -27.891 1 46.31 390 LYS B C 1
ATOM 6305 O O . LYS B 1 390 ? -26.984 -13.742 -28.609 1 46.31 390 LYS B O 1
ATOM 6310 N N . SER B 1 391 ? -26.297 -14.227 -26.688 1 40.66 391 SER B N 1
ATOM 6311 C CA . SER B 1 391 ? -27.625 -13.867 -26.188 1 40.66 391 SER B CA 1
ATOM 6312 C C . SER B 1 391 ? -27.719 -12.367 -25.938 1 40.66 391 SER B C 1
ATOM 6314 O O . SER B 1 391 ? -28.812 -11.789 -26 1 40.66 391 SER B O 1
ATOM 6316 N N . LYS B 1 392 ? -26.734 -11.727 -25.547 1 51 392 LYS B N 1
ATOM 6317 C CA . LYS B 1 392 ? -26.906 -10.297 -25.312 1 51 392 LYS B CA 1
ATOM 6318 C C . LYS B 1 392 ? -26.906 -9.523 -26.625 1 51 392 LYS B C 1
ATOM 6320 O O . LYS B 1 392 ? -27.141 -8.312 -26.641 1 51 392 LYS B O 1
ATOM 6325 N N . SER B 1 393 ? -26.172 -9.758 -27.609 1 36.53 393 SER B N 1
ATOM 6326 C CA . SER B 1 393 ? -26.297 -9.086 -28.906 1 36.53 393 SER B CA 1
ATOM 6327 C C . SER B 1 393 ? -27.703 -9.258 -29.484 1 36.53 393 SER B C 1
ATOM 6329 O O . SER B 1 393 ? -28.062 -8.609 -30.453 1 36.53 393 SER B O 1
ATOM 6331 N N . LYS B 1 394 ? -28.359 -10.242 -29.078 1 39.53 394 LYS B N 1
ATOM 6332 C CA . LYS B 1 394 ? -29.734 -10.305 -29.594 1 39.53 394 LYS B CA 1
ATOM 6333 C C . LYS B 1 394 ? -30.672 -9.492 -28.719 1 39.53 394 LYS B C 1
ATOM 6335 O O . LYS B 1 394 ? -31.875 -9.391 -29.016 1 39.53 394 LYS B O 1
ATOM 6340 N N . GLN B 1 395 ? -30.234 -9.141 -27.469 1 31.42 395 GLN B N 1
ATOM 6341 C CA . GLN B 1 395 ? -31.188 -8.273 -26.797 1 31.42 395 GLN B CA 1
ATOM 6342 C C . GLN B 1 395 ? -30.812 -6.805 -26.938 1 31.42 395 GLN B C 1
ATOM 6344 O O . GLN B 1 395 ? -29.625 -6.453 -26.812 1 31.42 395 GLN B O 1
#

InterPro domains:
  IPR003010 Carbon-nitrogen hydrolase [PF00795] (76-352)
  IPR003010 Carbon-nitrogen hydrolase [PS50263] (74-345)
  IPR036526 Carbon-nitrogen hydrolase superfamily [G3DSA:3.60.110.10] (4-386)
  IPR036526 Carbon-nitrogen hydrolase superfamily [SSF56317] (73-369)
  IPR050345 Aliphatic Amidase/Beta-Ureidopropionase [PTHR43674] (64-371)

Nearest PDB structures (foldseek):
  2vhh-assembly1_C  TM=9.931E-01  e=1.204E-63  Drosophila melanogaster
  5h8i-assembly2_I  TM=8.669E-01  e=1.338E-25  Medicago truncatula
  5h8j-assembly2_I  TM=8.896E-01  e=5.893E-25  Medicago truncatula
  5h8i-assembly1_A  TM=8.548E-01  e=2.569E-25  Medicago truncatula
  5h8l-assembly1_A  TM=8.560E-01  e=6.320E-24  Medicago truncatula

pLDDT: mean 94.46, std 10.57, range [30.89, 98.94]

Secondary structure (DSSP, 8-state):
--HHHHS-S-HHHHHHHHS-HHHHHHHHHHHH-S--PBP---HHHHHHHHHTT-EEEEEE------SSS---EEEEEEEE---SS-TTS-HHHHHHHHHHHHHHHHHHHHHTT-SEEEPPTTTTS--GGGS---TTGGGG-B-TTTSHHHHHHHHHHHHHT-EEEEEEEEE-TTT--EEEEEEEE-TTS-EEEEEE-SS---BTTB-GGGT----SS---EEEETTEEEEE--GGGGG-HHHHHHHHHTT-SEEEEE---BHHHHHHHHHHHHHHHHHHHTSEEEEE--EEEEEEEEEE--SSSSPPEEEEEEEE---EEE-TTS-BPPP--SSS-EEEEEEEETHHHHHHHHHH-TTTT--HHHHHHHHHHHHSTT----EE--HHHHHHHS--/--HHHHS-S-HHHHHHHHS-HHHHHHHHHHHH-S--PBP---HHHHHHHHHTT-EEEEEE------SSS---EEEEEEEE---SS-TTS-HHHHHHHHHHHHHHHHHHHHHTT-SEEEPPTTTTS--GGGS---TTGGGG-B-TTTSHHHHHHHHHHHHHT-EEEEEEEEE-TTT--EEEEEEEE-TTS-EEEEEE-SS---BTTB-GGGT----SS---EEEETTEEEEE--GGGGG-HHHHHHHHHTT-SEEEEE---BHHHHHHHHHHHHHHHHHHHTSEEEEE--EEEEEEEEEE--SSSSPPEEEEEEEE---EEE-TTS-BPPP--SSS-EEEEEEEETHHHHHHHHHH-TTTT--HHHHHHHHHHHTSTT----EE--HHHHHHHS--

Foldseek 3Di:
DPCVVPDDFFPLVVLVVPDDPVVSVVVQCVQFNDDWAWDDADVVLCVLCVVLFFAEGETEDDDDDDDPDHFLKAKEKEWAEAFDDAQPDDLVVRQVSLLVSVVSVVVSCLSRVHAEYEYAFQSSHPPCLLPLDCPPRVVQAEALFDGPSLQSVLVVLQVSLHWYWYFHFHQHVPVRATFGKIWIAASNSHTQGIDTAADQDDAFSRNCVSRHDGDPPFWDWGDYPSFIETEHEAVSLVPLVNLQRNLVNPHQEYEYRYEDADVPDVVPQSPRQLVSLQLSLHKYKYFYYFDKHFAPDWDGRPPPDDTGGIPHGTQTQIKMHGNNSGIDGGGTRHGIYMYMYMYTSVSSVVSCVVPVSVVVVPVVVVVVVVVQVPDPPRDDPDDDDPVVVVVVVVD/DPPVVPDDFFPLVVLVVPDDPVVSVVVQCVQFNDDWAWDDADVVLCVLCVVLFFAEGETEDDDDDDDPDGFLKAKEKEWAEAFDDALPDDLVVRQVSLLVSVVSVLVSCLSRVHAEYEYAFQSRHPPCLLPLDCPPRVVQAEALFDGPSLQSVLVSLQVSLHWYWYFHFHQHPPVRATFGKIWIAASNSHTQGIDTAADQDDAFSRNCVSRHDGDPPFWDWGQYPSFIETEHEAVSLVPLVNLQRNLVNPHQEYEYRYEDADVPDVVPQSPRQLVSLQLSLHKYKYFYYFDKHFAPDWDGRPPPDDTGGIPHGTQTQIKMHGNNSGIDGGGTRHGIYMYMYMYTSVSSVVSCVVPVSVVVVPVVVVVVVVVQVPDPPRDDDDDDDPVVVVVVVVD

Sequence (790 aa):
MDAEKTQLTRLEDVIEKYLPPNELLKVKRILFGAETPVLNIAEKVYNLARERNFELRAFRFPCPKEQLRPARLVRVGVIQNKICRPTSDPIVEQRQSLHNRIGEILNVAMMCGVNVCCFQECWTMPFAFCTRERKPWCEFAECAENGPTTLFLKNLAAKYNMVIVSPILEREPNSDVIWNTAVVISNHGQVLGKTRKNHIPRVGDFNESTYYMESTIGHPVFETEFGNIAVNICYGRHHPQNWMAYGLNGAEMVFNPSATVGELSEPLWSIEARNAAIANSYYTFAINRVGTEVFPNEFTSGDGQKAHRDFGHFYGSSYAAAPDGSRTPGLSRIHDGLLVVELDLNLGRQVKDHWGFRMTQRLDIYGKLFTEVSKPYYEPQIVRNFEEKKSKSKQMDAEKTQLTRLEDVIEKYLPPNELLKVKRILFGAETPVLNIAEKVYNLARERNFELRAFRFPCPKEQLRPARLVRVGVIQNKICRPTSDPIVEQRQSLHNRIGEILNVAMMCGVNVCCFQECWTMPFAFCTRERKPWCEFAECAENGPTTLFLKNLAAKYNMVIVSPILEREPNSDVIWNTAVVISNHGQVLGKTRKNHIPRVGDFNESTYYMESTIGHPVFETEFGNIAVNICYGRHHPQNWMAYGLNGAEMVFNPSATVGELSEPLWSIEARNAAIANSYYTFAINRVGTEVFPNEFTSGDGQKAHRDFGHFYGSSYAAAPDGSRTPGLSRIHDGLLVVELDLNLGRQVKDHWGFRMTQRLDIYGKLFTEVSKPYYEPQIVRNFEEKKSKSKQ